Protein AF-A0A9D2TKL8-F1 (afdb_monomer)

Sequence (1175 aa):
MNDYRIAIPQSGFHPPVYYCKRATKPFHLDGNINKEFWADAPFTDLFVDIEGDIRPEPRYETRAKMLWDDENLYFGAVLYGDEIWATLTERDCVIFHDNDFEIFIDPDSDTHQYFEFEMNALNTVWDLFLTKPYRDRGGRPLNGWDIKGLKTAVHIEGTLNDANADNRCWMVEVVMPFAALKEMAQDCRTPRAGDYYRVNFSRVQWLVDEKDGRYEKRINPETGRAYPEDNWVWAPTGLINIHYPELWGFLFFTENGEEYSIPEVEYIKWELRRIYYYEHRYFDDYGCFTADLDALDMPEKPAVCPRIEVMSEGFVLSCDCPQEEKRVLLYDDGKVEVLDRVQMERRLRCIPKHIRNQATQEELKYLDFLYRNMPLSDLSECEEDYFLRVVRQALYVRSHTPWGKTLSEELFCNYVLPYRINNEHITFYQQQFWQALSERLFAPEKETLSLYRAAVEVNYWCLEKATYQSTNARTASPLTVLNNAFGRCGEESTLAVAALRSVGIPARQCYAPRWSHCDDNHAWVEVYTEDGWHFLGACEPELSLDRGWFCLPASKAMLIHTKVDTDCLGEESDDAVHAESRQKEINVLHHYAKTRPLSVRVTDAEGKPVCGAKVAMQVVNYSEFYPILNLLTDETGTVHTKTGWGDLLLHASKDGVYTTGCFHGCEGGEDTVTLILEGRTHETEGYDFTFLPPLGGVDTPPALSAQEQAEQDRRGAHAVQARQAFEASFLRGESAEREALRLGDAELAPVLEKARGNAAQIIDFVAGLPMAWRKTAKELLAHMEQKDLSDVTAQVLNAHLQHAMDYQADFPHDVFVNDLMNPRIYLEVLTEYKKELCGIFTSAERREMRADPSLLWKWVNNHLFLYHEPKDRRARQTPCGIWKLGAANETSMKVFFVAACRSLGIPARIEKSDGSLSYYHNGEYHRISTQEQAAQFGVLVLKRPEKSLLEYDSHVTVGKLENGEYETLRLEHLEWKDDCLECPVEAGHYRVIVTNRQPDESNPVRVDFVTVLPGETAVLTLHKPQGTLAAKQEALTDTVIYDAKDQKTSVAQVLARGEKAVLCYLGTAQEPTEHLLNEMVQMSEHFASMDAALLFILQKEEETSDPTLAKALKALGQKAELFFTKAPFDLAADYQAFEIQDARLPLAIVAKDGKGCYAWAGYQVGIGDMILKCL

pLDDT: mean 90.57, std 7.33, range [43.03, 98.69]

Solvent-accessible surface area (backbone atoms only — not comparable to full-atom values): 63503 Å² total; per-residue (Å²): 128,88,87,58,86,63,79,74,58,74,52,78,100,72,53,46,80,42,72,26,31,50,63,86,56,80,84,78,96,60,6,63,62,92,42,77,61,46,68,85,42,62,69,52,66,66,34,32,27,23,47,29,88,86,47,72,76,56,96,47,62,33,38,38,31,43,33,29,58,98,54,37,43,38,39,31,38,43,41,44,42,56,84,51,42,57,83,71,75,60,68,61,44,84,55,74,83,31,30,30,44,33,44,37,41,25,49,58,69,30,56,34,57,24,42,41,36,38,30,31,77,74,59,26,44,27,40,33,38,26,68,34,33,56,73,42,87,66,33,62,70,40,66,89,43,72,68,58,79,57,46,76,30,52,28,68,49,51,45,82,51,36,65,82,46,80,33,49,30,40,21,33,30,40,38,43,29,38,83,45,58,13,76,52,20,87,79,59,48,74,87,50,68,77,40,58,30,28,34,38,40,39,32,39,42,63,57,62,40,84,53,97,53,26,75,42,72,34,62,34,85,90,77,74,40,62,55,76,64,46,50,31,12,61,32,45,42,21,37,100,54,81,76,46,56,88,37,27,14,41,38,32,36,21,76,85,66,61,87,80,77,84,58,71,60,57,57,52,52,48,45,52,48,57,51,51,46,33,41,53,46,42,24,73,77,71,75,47,74,67,64,54,74,80,78,47,73,62,96,64,81,61,95,64,67,61,42,54,48,65,54,101,88,45,38,36,39,33,36,69,35,78,94,76,55,31,36,43,37,38,38,71,64,61,41,46,46,80,33,44,61,69,57,46,54,55,61,69,41,56,80,55,69,71,56,60,72,72,48,52,74,71,51,44,55,53,48,51,55,46,39,72,35,55,62,73,58,57,69,32,71,49,62,93,60,48,64,58,53,46,48,52,51,43,54,49,29,28,73,76,32,96,57,30,78,73,53,51,71,54,50,38,58,71,23,30,54,56,85,70,81,71,51,39,62,88,68,93,50,48,67,60,41,28,69,70,41,45,62,78,61,63,37,89,91,55,76,84,63,52,59,62,56,46,53,39,52,52,24,42,53,33,25,29,39,29,41,83,42,92,73,75,92,59,52,54,25,53,68,46,27,57,41,62,39,34,26,37,52,67,29,30,12,39,31,39,34,50,48,37,22,26,62,41,37,32,30,42,54,35,31,32,78,51,31,39,52,33,46,60,60,51,37,25,30,34,37,53,37,96,92,42,81,40,37,38,41,41,34,50,60,53,97,52,73,66,47,55,78,54,49,55,60,48,19,21,30,54,53,26,32,34,77,43,46,56,90,76,46,74,91,52,50,85,40,46,45,74,36,102,44,75,52,32,42,33,57,53,35,70,84,50,21,75,67,39,68,40,34,45,35,35,21,36,80,89,66,49,57,36,52,65,29,39,39,32,38,20,34,60,32,45,26,36,77,46,67,69,45,58,36,51,18,39,89,75,3,35,37,79,52,73,29,25,50,21,50,34,41,36,39,37,27,49,96,37,24,29,36,77,52,72,47,54,36,52,94,92,49,70,52,63,47,79,46,58,45,69,72,38,75,77,76,70,81,57,55,74,52,70,48,42,38,27,88,45,81,62,87,71,70,77,79,70,52,75,66,53,46,54,50,46,52,53,52,51,52,52,21,47,51,50,24,52,58,55,60,67,73,37,43,52,69,71,59,14,37,55,50,16,46,72,72,71,40,58,84,42,18,67,55,34,37,49,6,28,68,27,30,65,30,58,48,52,36,62,67,72,47,60,79,88,49,48,65,60,52,49,54,53,58,71,74,50,52,59,69,51,42,36,68,54,48,31,64,36,54,47,51,35,46,61,66,33,60,83,47,57,88,80,45,59,68,68,52,35,50,62,28,34,34,42,82,74,74,82,69,46,70,86,66,63,39,43,64,60,52,40,64,72,50,54,82,64,54,50,52,50,35,66,76,40,59,69,54,48,57,58,50,48,66,37,55,38,44,80,48,92,63,56,84,86,63,64,63,55,46,37,55,57,20,32,62,74,64,36,41,33,35,73,69,38,44,54,48,32,50,32,49,45,33,30,31,67,72,31,29,26,44,59,41,76,48,78,65,45,42,33,36,53,57,99,90,42,76,47,76,53,56,93,54,101,56,81,77,47,45,18,30,42,32,44,30,54,54,89,95,59,88,76,40,63,50,67,26,28,32,45,20,43,60,51,75,42,40,72,48,74,51,48,59,75,88,59,69,74,53,95,56,28,36,76,40,84,40,63,42,46,44,34,41,37,27,25,41,37,74,42,94,88,34,37,27,22,32,24,40,40,41,50,67,28,46,68,78,33,76,31,78,46,77,58,61,79,36,75,77,86,83,77,76,50,82,40,81,61,70,70,46,64,31,23,41,93,81,71,49,82,51,33,48,60,65,58,35,68,74,47,61,32,34,36,41,33,40,49,40,81,96,34,84,29,26,55,55,47,39,51,43,41,39,78,42,16,70,59,64,60,69,48,91,53,47,34,38,41,38,32,65,48,80,76,56,66,73,36,69,61,59,45,50,25,49,64,54,38,42,90,51,52,45,63,34,30,29,94,56,83,88,81,52,66,67,45,33,59,73,69,67,51,88,51,89,45,45,21,38,40,33,41,27,47,76,64,21,34,34,49,68,52,47,28,69,60,57,59,52,45,58,52,50,65,74,72,106

Mean predicted aligned error: 10.8 Å

Organism: NCBI:txid2838752

Structure (mmCIF, N/CA/C/O backbone):
data_AF-A0A9D2TKL8-F1
#
_entry.id   AF-A0A9D2TKL8-F1
#
loop_
_atom_site.group_PDB
_atom_site.id
_atom_site.type_symbol
_atom_site.label_atom_id
_atom_site.label_alt_id
_atom_site.label_comp_id
_atom_site.label_asym_id
_atom_site.label_entity_id
_atom_site.label_seq_id
_atom_site.pdbx_PDB_ins_code
_atom_site.Cartn_x
_atom_site.Cartn_y
_atom_site.Cartn_z
_atom_site.occupancy
_atom_site.B_iso_or_equiv
_atom_site.auth_seq_id
_atom_site.auth_comp_id
_atom_site.auth_asym_id
_atom_site.auth_atom_id
_atom_site.pdbx_PDB_model_num
ATOM 1 N N . MET A 1 1 ? -10.300 -47.001 28.597 1.00 44.66 1 MET A N 1
ATOM 2 C CA . MET A 1 1 ? -10.277 -45.703 27.896 1.00 44.66 1 MET A CA 1
ATOM 3 C C . MET A 1 1 ? -8.856 -45.199 28.012 1.00 44.66 1 MET A C 1
ATOM 5 O O . MET A 1 1 ? -8.279 -45.411 29.073 1.00 44.66 1 MET A O 1
ATOM 9 N N . ASN A 1 2 ? -8.263 -44.680 26.938 1.00 49.47 2 ASN A N 1
ATOM 10 C CA . ASN A 1 2 ? -6.946 -44.051 27.045 1.00 49.47 2 ASN A CA 1
ATOM 11 C C . ASN A 1 2 ? -7.081 -42.852 27.992 1.00 49.47 2 ASN A C 1
ATOM 13 O O . ASN A 1 2 ? -8.026 -42.078 27.858 1.00 49.47 2 ASN A O 1
ATOM 17 N N . ASP A 1 3 ? -6.205 -42.778 28.989 1.00 76.56 3 ASP A N 1
ATOM 18 C CA . ASP A 1 3 ? -6.180 -41.705 29.982 1.00 76.56 3 ASP A CA 1
ATOM 19 C C . ASP A 1 3 ? -5.358 -40.551 29.390 1.00 76.56 3 ASP A C 1
ATOM 21 O O . ASP A 1 3 ? -4.134 -40.519 29.516 1.00 76.56 3 ASP A O 1
ATOM 25 N N . TYR A 1 4 ? -6.020 -39.701 28.600 1.00 88.75 4 TYR A N 1
ATOM 26 C CA . TYR A 1 4 ? -5.399 -38.539 27.958 1.00 88.75 4 TYR A CA 1
ATOM 27 C C . TYR A 1 4 ? -5.079 -37.460 28.999 1.00 88.75 4 TYR A C 1
ATOM 29 O O . TYR A 1 4 ? -5.844 -37.254 29.941 1.00 88.75 4 TYR A O 1
ATOM 37 N N . ARG A 1 5 ? -3.963 -36.739 28.828 1.00 89.81 5 ARG A N 1
ATOM 38 C CA . ARG A 1 5 ? -3.493 -35.727 29.795 1.00 89.81 5 ARG A CA 1
ATOM 39 C C . ARG A 1 5 ? -4.482 -34.577 29.968 1.00 89.81 5 ARG A C 1
ATOM 41 O O . ARG A 1 5 ? -4.596 -34.033 31.065 1.00 89.81 5 ARG A O 1
ATOM 48 N N . ILE A 1 6 ? -5.157 -34.193 28.886 1.00 92.25 6 ILE A N 1
ATOM 49 C CA . ILE A 1 6 ? -6.199 -33.167 28.876 1.00 92.25 6 ILE A CA 1
ATOM 50 C C . ILE A 1 6 ? -7.511 -33.834 28.477 1.00 92.25 6 ILE A C 1
ATOM 52 O O . ILE A 1 6 ? -7.655 -34.334 27.362 1.00 92.25 6 ILE A O 1
ATOM 56 N N . ALA A 1 7 ? -8.462 -33.861 29.409 1.00 91.62 7 ALA A N 1
ATOM 57 C CA . ALA A 1 7 ? -9.786 -34.412 29.165 1.00 91.62 7 ALA A CA 1
ATOM 58 C C . ALA A 1 7 ? -10.607 -33.475 28.269 1.00 91.62 7 ALA A C 1
ATOM 60 O O . ALA A 1 7 ? -10.562 -32.257 28.422 1.00 91.62 7 ALA A O 1
ATOM 61 N N . ILE A 1 8 ? -11.385 -34.055 27.358 1.00 91.75 8 ILE A N 1
ATOM 62 C CA . ILE A 1 8 ? -12.330 -33.302 26.530 1.00 91.75 8 ILE A CA 1
ATOM 63 C C . ILE A 1 8 ? -13.657 -33.201 27.297 1.00 91.75 8 ILE A C 1
ATOM 65 O O . ILE A 1 8 ? -14.195 -34.249 27.673 1.00 91.75 8 ILE A O 1
ATOM 69 N N . PRO A 1 9 ? -14.192 -31.990 27.529 1.00 89.69 9 PRO A N 1
ATOM 70 C CA . PRO A 1 9 ? -15.521 -31.792 28.099 1.00 89.69 9 PRO A CA 1
ATOM 71 C C . PRO A 1 9 ? -16.616 -32.559 27.355 1.00 89.69 9 PRO A C 1
ATOM 73 O O . PRO A 1 9 ? -16.608 -32.622 26.126 1.00 89.69 9 PRO A O 1
ATOM 76 N N . GLN A 1 10 ? -17.573 -33.130 28.094 1.00 81.69 10 GLN A N 1
ATOM 77 C CA . GLN A 1 10 ? -18.731 -33.813 27.497 1.00 81.69 10 GLN A CA 1
ATOM 78 C C . GLN A 1 10 ? -19.878 -32.854 27.135 1.00 81.69 10 GLN A C 1
ATOM 80 O O . GLN A 1 10 ? -20.814 -33.260 26.447 1.00 81.69 10 GLN A O 1
ATOM 85 N N . SER A 1 11 ? -19.814 -31.595 27.576 1.00 75.69 11 SER A N 1
ATOM 86 C CA . SER A 1 11 ? -20.803 -30.554 27.289 1.00 75.69 11 SER A CA 1
ATOM 87 C C . SER A 1 11 ? -20.403 -29.688 26.085 1.00 75.69 11 SER A C 1
ATOM 89 O O . SER A 1 11 ? -19.224 -29.451 25.818 1.00 75.69 11 SER A O 1
ATOM 91 N N . GLY A 1 12 ? -21.407 -29.218 25.336 1.00 81.62 12 GLY A N 1
ATOM 92 C CA . GLY A 1 12 ? -21.234 -28.196 24.297 1.00 81.62 12 GLY A CA 1
ATOM 93 C C . GLY A 1 12 ? -21.129 -26.779 24.878 1.00 81.62 12 GLY A C 1
ATOM 94 O O . GLY A 1 12 ? -21.305 -26.573 26.078 1.00 81.62 12 GLY A O 1
ATOM 95 N N . PHE A 1 13 ? -20.886 -25.781 24.023 1.00 90.38 13 PHE A N 1
ATOM 96 C CA . PHE A 1 13 ? -20.773 -24.376 24.436 1.00 90.38 13 PHE A CA 1
ATOM 97 C C . PHE A 1 13 ? -22.141 -23.738 24.687 1.00 90.38 13 PHE A C 1
ATOM 99 O O . PHE A 1 13 ? -22.717 -23.072 23.825 1.00 90.38 13 PHE A O 1
ATOM 106 N N . HIS A 1 14 ? -22.652 -23.948 25.896 1.00 90.81 14 HIS A N 1
ATOM 107 C CA . HIS A 1 14 ? -23.893 -23.346 26.383 1.00 90.81 14 HIS A CA 1
ATOM 108 C C . HIS A 1 14 ? -23.697 -22.659 27.742 1.00 90.81 14 HIS A C 1
ATOM 110 O O . HIS A 1 14 ? -24.395 -22.991 28.702 1.00 90.81 14 HIS A O 1
ATOM 116 N N . PRO A 1 15 ? -22.734 -21.727 27.861 1.00 94.69 15 PRO A N 1
ATOM 117 C CA . PRO A 1 15 ? -22.513 -21.028 29.115 1.00 94.69 15 PRO A CA 1
ATOM 118 C C . PRO A 1 15 ? -23.732 -20.160 29.474 1.00 94.69 15 PRO A C 1
ATOM 120 O O . PRO A 1 15 ? -24.269 -19.466 28.604 1.00 94.69 15 PRO A O 1
ATOM 123 N N . PRO A 1 16 ? -24.171 -20.160 30.743 1.00 96.31 16 PRO A N 1
ATOM 124 C CA . PRO A 1 16 ? -25.274 -19.318 31.180 1.00 96.31 16 PRO A CA 1
ATOM 125 C C . PRO A 1 16 ? -24.870 -17.838 31.175 1.00 96.31 16 PRO A C 1
ATOM 127 O O . PRO A 1 16 ? -23.692 -17.494 31.290 1.00 96.31 16 PRO A O 1
ATOM 130 N N . VAL A 1 17 ? -25.856 -16.949 31.060 1.00 97.56 17 VAL A N 1
ATOM 131 C CA . VAL A 1 17 ? -25.656 -15.493 31.029 1.00 97.56 17 VAL A CA 1
ATOM 132 C C . VAL A 1 17 ? -26.346 -14.854 32.230 1.00 97.56 17 VAL A C 1
ATOM 134 O O . VAL A 1 17 ? -27.495 -15.170 32.534 1.00 97.56 17 VAL A O 1
ATOM 137 N N . TYR A 1 18 ? -25.658 -13.936 32.906 1.00 97.88 18 TYR A N 1
ATOM 138 C CA . TYR A 1 18 ? -26.188 -13.154 34.015 1.00 97.88 18 TYR A CA 1
ATOM 139 C C . TYR A 1 18 ? -25.987 -11.654 33.768 1.00 97.88 18 TYR A C 1
ATOM 141 O O . TYR A 1 18 ? -24.865 -11.177 33.596 1.00 97.88 18 TYR A O 1
ATOM 149 N N . TYR A 1 19 ? -27.082 -10.894 33.804 1.00 97.50 19 TYR A N 1
ATOM 150 C CA . TYR A 1 19 ? -27.073 -9.436 33.666 1.00 97.50 19 TYR A CA 1
ATOM 151 C C . TYR A 1 19 ? -26.930 -8.775 35.042 1.00 97.50 19 TYR A C 1
ATOM 153 O O . TYR A 1 19 ? -27.894 -8.632 35.802 1.00 97.50 19 TYR A O 1
ATOM 161 N N . CYS A 1 20 ? -25.697 -8.397 35.381 1.00 97.44 20 CYS A N 1
ATOM 162 C CA . CYS A 1 20 ? -25.336 -7.790 36.652 1.00 97.44 20 CYS A CA 1
ATOM 163 C C . CYS A 1 20 ? -25.798 -6.336 36.700 1.00 97.44 20 CYS A C 1
ATOM 165 O O . CYS A 1 20 ? -25.273 -5.457 36.009 1.00 97.44 20 CYS A O 1
ATOM 167 N N . LYS A 1 21 ? -26.822 -6.085 37.516 1.00 96.06 21 LYS A N 1
ATOM 168 C CA . LYS A 1 21 ? -27.393 -4.750 37.684 1.00 96.06 21 LYS A CA 1
ATOM 169 C C . LYS A 1 21 ? -26.538 -3.900 38.602 1.00 96.06 21 LYS A C 1
ATOM 171 O O . LYS A 1 21 ? -25.950 -4.390 39.570 1.00 96.06 21 LYS A O 1
ATOM 176 N N . ARG A 1 22 ? -26.541 -2.601 38.327 1.00 95.25 22 ARG A N 1
ATOM 177 C CA . ARG A 1 22 ? -25.925 -1.627 39.212 1.00 95.25 22 ARG A CA 1
ATOM 178 C C . ARG A 1 22 ? -26.667 -1.564 40.549 1.00 95.25 22 ARG A C 1
ATOM 180 O O . ARG A 1 22 ? -27.899 -1.535 40.600 1.00 95.25 22 ARG A O 1
ATOM 187 N N . ALA A 1 23 ? -25.920 -1.546 41.643 1.00 94.38 23 ALA A N 1
ATOM 188 C CA . ALA A 1 23 ? -26.455 -1.395 42.983 1.00 94.38 23 ALA A CA 1
ATOM 189 C C . ALA A 1 23 ? -26.940 0.048 43.190 1.00 94.38 23 ALA A C 1
ATOM 191 O O . ALA A 1 23 ? -26.181 1.007 43.072 1.00 94.38 23 ALA A O 1
ATOM 192 N N . THR A 1 24 ? -28.220 0.208 43.523 1.00 93.06 24 THR A N 1
ATOM 193 C CA . THR A 1 24 ? -28.855 1.524 43.751 1.00 93.06 24 THR A CA 1
ATOM 194 C C . THR A 1 24 ? -29.246 1.755 45.210 1.00 93.06 24 THR A C 1
ATOM 196 O O . THR A 1 24 ? -29.725 2.830 45.577 1.00 93.06 24 THR A O 1
ATOM 199 N N . LYS A 1 25 ? -29.051 0.743 46.059 1.00 95.50 25 LYS A N 1
ATOM 200 C CA . LYS A 1 25 ? -29.485 0.717 47.457 1.00 95.50 25 LYS A CA 1
ATOM 201 C C . LYS A 1 25 ? -28.280 0.583 48.396 1.00 95.50 25 LYS A C 1
ATOM 203 O O . LYS A 1 25 ? -27.259 0.037 47.989 1.00 95.50 25 LYS A O 1
ATOM 208 N N . PRO A 1 26 ? -28.377 1.038 49.659 1.00 94.88 26 PRO A N 1
ATOM 209 C CA . PRO A 1 26 ? -27.291 0.889 50.626 1.00 94.88 26 PRO A CA 1
ATOM 210 C C . PRO A 1 26 ? -26.984 -0.579 50.951 1.00 94.88 26 PRO A C 1
ATOM 212 O O . PRO A 1 26 ? -27.900 -1.359 51.222 1.00 94.88 26 PRO A O 1
ATOM 215 N N . PHE A 1 27 ? -25.697 -0.928 50.991 1.00 96.62 27 PHE A N 1
ATOM 216 C CA . PHE A 1 27 ? -25.218 -2.255 51.379 1.00 96.62 27 PHE A CA 1
ATOM 217 C C . PHE A 1 27 ? -24.816 -2.307 52.861 1.00 96.62 27 PHE A C 1
ATOM 219 O O . PHE A 1 27 ? -24.105 -1.430 53.354 1.00 96.62 27 PHE A O 1
ATOM 226 N N . HIS A 1 28 ? -25.227 -3.363 53.563 1.00 96.19 28 HIS A N 1
ATOM 227 C CA . HIS A 1 28 ? -24.761 -3.706 54.909 1.00 96.19 28 HIS A CA 1
ATOM 228 C C . HIS A 1 28 ? -24.354 -5.176 54.910 1.00 96.19 28 HIS A C 1
ATOM 230 O O . HIS A 1 28 ? -25.184 -6.012 54.582 1.00 96.19 28 HIS A O 1
ATOM 236 N N . LEU A 1 29 ? -23.110 -5.488 55.270 1.00 97.81 29 LEU A N 1
ATOM 237 C CA . LEU A 1 29 ? -22.590 -6.854 55.242 1.00 97.81 29 LEU A CA 1
ATOM 238 C C . LEU A 1 29 ? -23.017 -7.629 56.496 1.00 97.81 29 LEU A C 1
ATOM 240 O O . LEU A 1 29 ? -22.608 -7.279 57.602 1.00 97.81 29 LEU A O 1
ATOM 244 N N . ASP A 1 30 ? -23.814 -8.682 56.326 1.00 97.12 30 ASP A N 1
ATOM 245 C CA . ASP A 1 30 ? -24.260 -9.562 57.421 1.00 97.12 30 ASP A CA 1
ATOM 246 C C . ASP A 1 30 ? -24.497 -11.024 57.000 1.00 97.12 30 ASP A C 1
ATOM 248 O O . ASP A 1 30 ? -24.889 -11.844 57.831 1.00 97.12 30 ASP A O 1
ATOM 252 N N . GLY A 1 31 ? -24.239 -11.363 55.734 1.00 96.56 31 GLY A N 1
ATOM 253 C CA . GLY A 1 31 ? -24.390 -12.710 55.186 1.00 96.56 31 GLY A CA 1
ATOM 254 C C . GLY A 1 31 ? -25.825 -13.042 54.779 1.00 96.56 31 GLY A C 1
ATOM 255 O O . GLY A 1 31 ? -26.055 -14.090 54.186 1.00 96.56 31 GLY A O 1
ATOM 256 N N . ASN A 1 32 ? -26.801 -12.175 55.072 1.00 96.56 32 ASN A N 1
ATOM 257 C CA . ASN A 1 32 ? -28.205 -12.417 54.766 1.00 96.56 32 ASN A CA 1
ATOM 258 C C . ASN A 1 32 ? -28.606 -11.736 53.451 1.00 96.56 32 ASN A C 1
ATOM 260 O O . ASN A 1 32 ? -28.672 -10.507 53.363 1.00 96.56 32 ASN A O 1
ATOM 264 N N . ILE A 1 33 ? -28.954 -12.535 52.441 1.00 97.38 33 ILE A N 1
ATOM 265 C CA . ILE A 1 33 ? -29.362 -12.022 51.127 1.00 97.38 33 ILE A CA 1
ATOM 266 C C . ILE A 1 33 ? -30.851 -11.634 51.049 1.00 97.38 33 ILE A C 1
ATOM 268 O O . ILE A 1 33 ? -31.289 -11.043 50.061 1.00 97.38 33 ILE A O 1
ATOM 272 N N . ASN A 1 34 ? -31.645 -11.904 52.090 1.00 95.94 34 ASN A N 1
ATOM 273 C CA . ASN A 1 34 ? -33.069 -11.560 52.168 1.00 95.94 34 ASN A CA 1
ATOM 274 C C . ASN A 1 34 ? -33.280 -10.121 52.669 1.00 95.94 34 ASN A C 1
ATOM 276 O O . ASN A 1 34 ? -33.908 -9.883 53.703 1.00 95.94 34 ASN A O 1
ATOM 280 N N . LYS A 1 35 ? -32.743 -9.142 51.931 1.00 95.62 35 LYS A N 1
ATOM 281 C CA . LYS A 1 35 ? -32.830 -7.709 52.260 1.00 95.62 35 LYS A CA 1
ATOM 282 C C . LYS A 1 35 ? -32.974 -6.824 51.027 1.00 95.62 35 LYS A C 1
ATOM 284 O O . LYS A 1 35 ? -32.702 -7.244 49.906 1.00 95.62 35 LYS A O 1
ATOM 289 N N . GLU A 1 36 ? -33.369 -5.570 51.260 1.00 96.19 36 GLU A N 1
ATOM 290 C CA . GLU A 1 36 ? -33.659 -4.570 50.220 1.00 96.19 36 GLU A CA 1
ATOM 291 C C . GLU A 1 36 ? -32.556 -4.437 49.165 1.00 96.19 36 GLU A C 1
ATOM 293 O O . GLU A 1 36 ? -32.875 -4.343 47.981 1.00 96.19 36 GLU A O 1
ATOM 298 N N . PHE A 1 37 ? -31.281 -4.480 49.576 1.00 97.50 37 PHE A N 1
ATOM 299 C CA . PHE A 1 37 ? -30.130 -4.392 48.670 1.00 97.50 37 PHE A CA 1
ATOM 300 C C . PHE A 1 37 ? -30.203 -5.407 47.518 1.00 97.50 37 PHE A C 1
ATOM 302 O O . PHE A 1 37 ? -29.987 -5.044 46.368 1.00 97.50 37 PHE A O 1
ATOM 309 N N . TRP A 1 38 ? -30.592 -6.650 47.812 1.00 97.62 38 TRP A N 1
ATOM 310 C CA . TRP A 1 38 ? -30.651 -7.756 46.853 1.00 97.62 38 TRP A CA 1
ATOM 311 C C . TRP A 1 38 ? -32.013 -7.921 46.171 1.00 97.62 38 TRP A C 1
ATOM 313 O O . TRP A 1 38 ? -32.186 -8.848 45.375 1.00 97.62 38 TRP A O 1
ATOM 323 N N . ALA A 1 39 ? -33.002 -7.083 46.498 1.00 94.50 39 ALA A N 1
ATOM 324 C CA . ALA A 1 39 ? -34.382 -7.277 46.051 1.00 94.50 39 ALA A CA 1
ATOM 325 C C . ALA A 1 39 ? -34.530 -7.204 44.521 1.00 94.50 39 ALA A C 1
ATOM 327 O O . ALA A 1 39 ? -35.318 -7.956 43.954 1.00 94.50 39 ALA A O 1
ATOM 328 N N . ASP A 1 40 ? -33.734 -6.356 43.861 1.00 89.62 40 ASP A N 1
ATOM 329 C CA . ASP A 1 40 ? -33.806 -6.125 42.409 1.00 89.62 40 ASP A CA 1
ATOM 330 C C . ASP A 1 40 ? -32.811 -6.981 41.601 1.00 89.62 40 ASP A C 1
ATOM 332 O O . ASP A 1 40 ? -32.842 -6.977 40.361 1.00 89.62 40 ASP A O 1
ATOM 336 N N . ALA A 1 41 ? -31.942 -7.720 42.301 1.00 95.62 41 ALA A N 1
ATOM 337 C CA . ALA A 1 41 ? -30.970 -8.633 41.716 1.00 95.62 41 ALA A CA 1
ATOM 338 C C . ALA A 1 41 ? -31.645 -9.973 41.366 1.00 95.62 41 ALA A C 1
ATOM 340 O O . ALA A 1 41 ? -32.232 -10.604 42.260 1.00 95.62 41 ALA A O 1
ATOM 341 N N . PRO A 1 42 ? -31.587 -10.421 40.097 1.00 95.12 42 PRO A N 1
ATOM 342 C CA . PRO A 1 42 ? -32.095 -11.735 39.722 1.00 95.12 42 PRO A CA 1
ATOM 343 C C . PRO A 1 42 ? -31.270 -12.843 40.389 1.00 95.12 42 PRO A C 1
ATOM 345 O O . PRO A 1 42 ? -30.118 -12.641 40.756 1.00 95.12 42 PRO A O 1
ATOM 348 N N . PHE A 1 43 ? -31.864 -14.020 40.566 1.00 97.88 43 PHE A N 1
ATOM 349 C CA . PHE A 1 43 ? -31.084 -15.213 40.894 1.00 97.88 43 PHE A CA 1
ATOM 350 C C . PHE A 1 43 ? -30.486 -15.808 39.615 1.00 97.88 43 PHE A C 1
ATOM 352 O O . PHE A 1 43 ? -31.089 -15.693 38.549 1.00 97.88 43 PHE A O 1
ATOM 359 N N . THR A 1 44 ? -29.347 -16.486 39.738 1.00 98.25 44 THR A N 1
ATOM 360 C CA . THR A 1 44 ? -28.908 -17.485 38.760 1.00 98.25 44 THR A CA 1
ATOM 361 C C . THR A 1 44 ? -29.943 -18.607 38.638 1.00 98.25 44 THR A C 1
ATOM 363 O O . THR A 1 44 ? -30.797 -18.793 39.517 1.00 98.25 44 THR A O 1
ATOM 366 N N . ASP A 1 45 ? -29.816 -19.422 37.593 1.00 96.62 45 ASP A N 1
ATOM 367 C CA . ASP A 1 45 ? -30.448 -20.741 37.567 1.00 96.62 45 ASP A CA 1
ATOM 368 C C . ASP A 1 45 ? -29.955 -21.621 38.731 1.00 96.62 45 ASP A C 1
ATOM 370 O O . ASP A 1 45 ? -28.984 -21.286 39.426 1.00 96.62 45 ASP A O 1
ATOM 374 N N . LEU A 1 46 ? -30.669 -22.728 38.982 1.00 97.50 46 LEU A N 1
ATOM 375 C CA . LEU A 1 46 ? -30.224 -23.723 39.962 1.00 97.50 46 LEU A CA 1
ATOM 376 C C . LEU A 1 46 ? -28.868 -24.269 39.558 1.00 97.50 46 LEU A C 1
ATOM 378 O O . LEU A 1 46 ? -28.631 -24.539 38.384 1.00 97.50 46 LEU A O 1
ATOM 382 N N . PHE A 1 47 ? -28.020 -24.477 40.558 1.00 97.75 47 PHE A N 1
ATOM 383 C CA . PHE A 1 47 ? -26.793 -25.214 40.334 1.00 97.75 47 PHE A CA 1
ATOM 384 C C . PHE A 1 47 ? -27.152 -26.652 39.957 1.00 97.75 47 PHE A C 1
ATOM 386 O O . PHE A 1 47 ? -28.136 -27.207 40.454 1.00 97.75 47 PHE A O 1
ATOM 393 N N . VAL A 1 48 ? -26.352 -27.229 39.073 1.00 96.69 48 VAL A N 1
ATOM 394 C CA . VAL A 1 48 ? -26.466 -28.601 38.570 1.00 96.69 48 VAL A CA 1
ATOM 395 C C . VAL A 1 48 ? -25.186 -29.359 38.894 1.00 96.69 48 VAL A C 1
ATOM 397 O O . VAL A 1 48 ? -24.208 -28.756 39.325 1.00 96.69 48 VAL A O 1
ATOM 400 N N . ASP A 1 49 ? -25.165 -30.674 38.704 1.00 96.25 49 ASP A N 1
ATOM 401 C CA . ASP A 1 49 ? -23.913 -31.427 38.802 1.00 96.25 49 ASP A CA 1
ATOM 402 C C . ASP A 1 49 ? -22.869 -30.883 37.808 1.00 96.25 49 ASP A C 1
ATOM 404 O O . ASP A 1 49 ? -23.212 -30.491 36.691 1.00 96.25 49 ASP A O 1
ATOM 408 N N . ILE A 1 50 ? -21.596 -30.837 38.204 1.00 95.38 50 ILE A N 1
ATOM 409 C CA . ILE A 1 50 ? -20.501 -30.330 37.367 1.00 95.38 50 ILE A CA 1
ATOM 410 C C . ILE A 1 50 ? -20.360 -31.081 36.035 1.00 95.38 50 ILE A C 1
ATOM 412 O O . ILE A 1 50 ? -19.957 -30.492 35.027 1.00 95.38 50 ILE A O 1
ATOM 416 N N . GLU A 1 51 ? -20.749 -32.357 35.998 1.00 93.69 51 GLU A N 1
ATOM 417 C CA . GLU A 1 51 ? -20.780 -33.170 34.783 1.00 93.69 51 GLU A CA 1
ATOM 418 C C . GLU A 1 51 ? -22.041 -32.918 33.923 1.00 93.69 51 GLU A C 1
ATOM 420 O O . GLU A 1 51 ? -22.163 -33.461 32.824 1.00 93.69 51 GLU A O 1
ATOM 425 N N . GLY A 1 52 ? -22.961 -32.063 34.379 1.00 91.94 52 GLY A N 1
ATOM 426 C CA . GLY A 1 52 ? -24.208 -31.707 33.705 1.00 91.94 52 GLY A CA 1
ATOM 427 C C . GLY A 1 52 ? -25.277 -32.802 33.785 1.00 91.94 52 GLY A C 1
ATOM 428 O O . GLY A 1 52 ? -25.313 -33.611 34.712 1.00 91.94 52 GLY A O 1
ATOM 429 N N . ASP A 1 53 ? -26.145 -32.857 32.773 1.00 88.69 53 ASP A N 1
ATOM 430 C CA . ASP A 1 53 ? -27.361 -33.691 32.758 1.00 88.69 53 ASP A CA 1
ATOM 431 C C . ASP A 1 53 ? -27.107 -35.215 32.723 1.00 88.69 53 ASP A C 1
ATOM 433 O O . ASP A 1 53 ? -28.048 -36.013 32.748 1.00 88.69 53 ASP A O 1
ATOM 437 N N . ILE A 1 54 ? -25.844 -35.655 32.652 1.00 88.25 54 ILE A N 1
ATOM 438 C CA . ILE A 1 54 ? -25.485 -37.081 32.741 1.00 88.25 54 ILE A CA 1
ATOM 439 C C . ILE A 1 54 ? -25.547 -37.608 34.184 1.00 88.25 54 ILE A C 1
ATOM 441 O O . ILE A 1 54 ? -25.517 -38.825 34.406 1.00 88.25 54 ILE A O 1
ATOM 445 N N . ARG A 1 55 ? -25.631 -36.703 35.165 1.00 90.25 55 ARG A N 1
ATOM 446 C CA . ARG A 1 55 ? -25.774 -36.986 36.594 1.00 90.25 55 ARG A CA 1
ATOM 447 C C . ARG A 1 55 ? -27.153 -36.559 37.104 1.00 90.25 55 ARG A C 1
ATOM 449 O O . ARG A 1 55 ? -27.828 -35.754 36.467 1.00 90.25 55 ARG A O 1
ATOM 456 N N . PRO A 1 56 ? -27.626 -37.144 38.219 1.00 90.12 56 PRO A N 1
ATOM 457 C CA . PRO A 1 56 ? -28.876 -36.711 38.834 1.00 90.12 56 PRO A CA 1
ATOM 458 C C . PRO A 1 56 ? -28.788 -35.256 39.312 1.00 90.12 56 PRO A C 1
ATOM 460 O O . PRO A 1 56 ? -27.712 -34.775 39.658 1.00 90.12 56 PRO A O 1
ATOM 463 N N . GLU A 1 57 ? -29.941 -34.589 39.388 1.00 92.75 57 GLU A N 1
ATOM 464 C CA . GLU A 1 57 ? -30.040 -33.248 39.968 1.00 92.75 57 GLU A CA 1
ATOM 465 C C . GLU A 1 57 ? -29.500 -33.216 41.415 1.00 92.75 57 GLU A C 1
ATOM 467 O O . GLU A 1 57 ? -29.667 -34.195 42.159 1.00 92.75 57 GLU A O 1
ATOM 472 N N . PRO A 1 58 ? -28.887 -32.093 41.838 1.00 96.12 58 PRO A N 1
ATOM 473 C CA . PRO A 1 58 ? -28.425 -31.890 43.206 1.00 96.12 58 PRO A CA 1
ATOM 474 C C . PRO A 1 58 ? -29.461 -32.218 44.281 1.00 96.12 58 PRO A C 1
ATOM 476 O O . PRO A 1 58 ? -30.641 -31.889 44.166 1.00 96.12 58 PRO A O 1
ATOM 479 N N . ARG A 1 59 ? -29.000 -32.802 45.395 1.00 94.56 59 ARG A N 1
ATOM 480 C CA . ARG A 1 59 ? -29.864 -33.118 46.552 1.00 94.56 59 ARG A CA 1
ATOM 481 C C . ARG A 1 59 ? -30.446 -31.863 47.202 1.00 94.56 59 ARG A C 1
ATOM 483 O O . ARG A 1 59 ? -31.496 -31.938 47.838 1.00 94.56 59 ARG A O 1
ATOM 490 N N . TYR A 1 60 ? -29.754 -30.736 47.056 1.00 96.50 60 TYR A N 1
ATOM 491 C CA . TYR A 1 60 ? -30.174 -29.459 47.600 1.00 96.50 60 TYR A CA 1
ATOM 492 C C . TYR A 1 60 ? -30.031 -28.335 46.582 1.00 96.50 60 TYR A C 1
ATOM 494 O O . TYR A 1 60 ? -29.043 -28.246 45.855 1.00 96.50 60 TYR A O 1
ATOM 502 N N . GLU A 1 61 ? -30.996 -27.422 46.597 1.00 97.44 61 GLU A N 1
ATOM 503 C CA . GLU A 1 61 ? -30.985 -26.239 45.748 1.00 97.44 61 GLU A CA 1
ATOM 504 C C . GLU A 1 61 ? -29.883 -25.258 46.171 1.00 97.44 61 GLU A C 1
ATOM 506 O O . GLU A 1 61 ? -29.676 -24.986 47.357 1.00 97.44 61 GLU A O 1
ATOM 511 N N . THR A 1 62 ? -29.187 -24.694 45.187 1.00 98.25 62 THR A N 1
ATOM 512 C CA . THR A 1 62 ? -28.220 -23.607 45.383 1.00 98.25 62 THR A CA 1
ATOM 513 C C . THR A 1 62 ? -28.375 -22.589 44.263 1.00 98.25 62 THR A C 1
ATOM 515 O O . THR A 1 62 ? -28.552 -22.977 43.107 1.00 98.25 62 THR A O 1
ATOM 518 N N . ARG A 1 63 ? -28.364 -21.295 44.610 1.00 97.81 63 ARG A N 1
ATOM 519 C CA . ARG A 1 63 ? -28.444 -20.171 43.660 1.00 97.81 63 ARG A CA 1
ATOM 520 C C . ARG A 1 63 ? -27.671 -18.961 44.174 1.00 97.81 63 ARG A C 1
ATOM 522 O O . ARG A 1 63 ? -27.583 -18.751 45.386 1.00 97.81 63 ARG A O 1
ATOM 529 N N . ALA A 1 64 ? -27.200 -18.126 43.253 1.00 98.50 64 ALA A N 1
ATOM 530 C CA . ALA A 1 64 ? -26.465 -16.901 43.548 1.00 98.50 64 ALA A CA 1
ATOM 531 C C . ALA A 1 64 ? -27.149 -15.651 42.966 1.00 98.50 64 ALA A C 1
ATOM 533 O O . ALA A 1 64 ? -28.024 -15.733 42.107 1.00 98.50 64 ALA A O 1
ATOM 534 N N . LYS A 1 65 ? -26.747 -14.482 43.457 1.00 98.25 65 LYS A N 1
ATOM 535 C CA . LYS A 1 65 ? -27.111 -13.135 43.020 1.00 98.25 65 LYS A CA 1
ATOM 536 C C . LYS A 1 65 ? -25.842 -12.311 42.911 1.00 98.25 65 LYS A C 1
ATOM 538 O O . LYS A 1 65 ? -24.950 -12.430 43.749 1.00 98.25 65 LYS A O 1
ATOM 543 N N . MET A 1 66 ? -25.800 -11.434 41.919 1.00 98.31 66 MET A N 1
ATOM 544 C CA . MET A 1 66 ? -24.698 -10.500 41.708 1.00 98.31 66 MET A CA 1
ATOM 545 C C . MET A 1 66 ? -25.213 -9.082 41.449 1.00 98.31 66 MET A C 1
ATOM 547 O O . MET A 1 66 ? -26.232 -8.900 40.772 1.00 98.31 66 MET A O 1
ATOM 551 N N . LEU A 1 67 ? -24.500 -8.099 42.002 1.00 97.62 67 LEU A N 1
ATOM 552 C CA . LEU A 1 67 ? -24.682 -6.656 41.797 1.00 97.62 67 LEU A CA 1
ATOM 553 C C . LEU A 1 67 ? -23.310 -5.978 41.714 1.00 97.62 67 LEU A C 1
ATOM 555 O O . LEU A 1 67 ? -22.328 -6.528 42.204 1.00 97.62 67 LEU A O 1
ATOM 559 N N . TRP A 1 68 ? -23.229 -4.773 41.153 1.00 97.44 68 TRP A N 1
ATOM 560 C CA . TRP A 1 68 ? -21.965 -4.026 41.066 1.00 97.44 68 TRP A CA 1
ATOM 561 C C . TRP A 1 68 ? -22.149 -2.521 41.295 1.00 97.44 68 TRP A C 1
ATOM 563 O O . TRP A 1 68 ? -23.248 -1.997 41.128 1.00 97.44 68 TRP A O 1
ATOM 573 N N . ASP A 1 69 ? -21.086 -1.818 41.678 1.00 95.88 69 ASP A N 1
ATOM 574 C CA . ASP A 1 69 ? -21.021 -0.350 41.697 1.00 95.88 69 ASP A CA 1
ATOM 575 C C . ASP A 1 69 ? -19.660 0.160 41.183 1.00 95.88 69 ASP A C 1
ATOM 577 O O . ASP A 1 69 ? -18.928 -0.576 40.531 1.00 95.88 69 ASP A O 1
ATOM 581 N N . ASP A 1 70 ? -19.306 1.425 41.430 1.00 94.19 70 ASP A N 1
ATOM 582 C CA . ASP A 1 70 ? -18.025 1.984 40.966 1.00 94.19 70 ASP A CA 1
ATOM 583 C C . ASP A 1 70 ? -16.794 1.347 41.638 1.00 94.19 70 ASP A C 1
ATOM 585 O O . ASP A 1 70 ? -15.680 1.438 41.116 1.00 94.19 70 ASP A O 1
ATOM 589 N N . GLU A 1 71 ? -16.967 0.726 42.805 1.00 96.19 71 GLU A N 1
ATOM 590 C CA . GLU A 1 71 ? -15.872 0.256 43.652 1.00 96.19 71 GLU A CA 1
ATOM 591 C C . GLU A 1 71 ? -15.825 -1.269 43.780 1.00 96.19 71 GLU A C 1
ATOM 593 O O . GLU A 1 71 ? -14.734 -1.825 43.941 1.00 96.19 71 GLU A O 1
ATOM 598 N N . ASN A 1 72 ? -16.968 -1.956 43.717 1.00 97.81 72 ASN A N 1
ATOM 599 C CA . ASN A 1 72 ? -17.097 -3.350 44.122 1.00 97.81 72 ASN A CA 1
ATOM 600 C C . ASN A 1 72 ? -18.004 -4.176 43.202 1.00 97.81 72 ASN A C 1
ATOM 602 O O . ASN A 1 72 ? -19.022 -3.711 42.684 1.00 97.81 72 ASN A O 1
ATOM 606 N N . LEU A 1 73 ? -17.666 -5.461 43.117 1.00 98.25 73 LEU A N 1
ATOM 607 C CA . LEU A 1 73 ? -18.541 -6.536 42.678 1.00 98.25 73 LEU A CA 1
ATOM 608 C C . LEU A 1 73 ? -19.066 -7.282 43.913 1.00 98.25 73 LEU A C 1
ATOM 610 O O . LEU A 1 73 ? -18.295 -7.712 44.776 1.00 98.25 73 LEU A O 1
ATOM 614 N N . TYR A 1 74 ? -20.385 -7.404 44.009 1.00 98.44 74 TYR A N 1
ATOM 615 C CA . TYR A 1 74 ? -21.093 -8.026 45.120 1.00 98.44 74 TYR A CA 1
ATOM 616 C C . TYR A 1 74 ? -21.636 -9.383 44.696 1.00 98.44 74 TYR A C 1
ATOM 618 O O . TYR A 1 74 ? -22.320 -9.485 43.678 1.00 98.44 74 TYR A O 1
ATOM 626 N N . PHE A 1 75 ? -21.434 -10.389 45.539 1.00 98.62 75 PHE A N 1
ATOM 627 C CA . PHE A 1 75 ? -22.020 -11.715 45.406 1.00 98.62 75 PHE A CA 1
ATOM 628 C C . PHE A 1 75 ? -22.847 -12.043 46.643 1.00 98.62 75 PHE A C 1
ATOM 630 O O . PHE A 1 75 ? -22.442 -11.752 47.769 1.00 98.62 75 PHE A O 1
ATOM 637 N N . GLY A 1 76 ? -23.994 -12.674 46.433 1.00 98.31 76 GLY A N 1
ATOM 638 C CA . GLY A 1 76 ? -24.798 -13.253 47.495 1.00 98.31 76 GLY A CA 1
ATOM 639 C C . GLY A 1 76 ? -25.327 -14.610 47.063 1.00 98.31 76 GLY A C 1
ATOM 640 O O . GLY A 1 76 ? -25.891 -14.707 45.981 1.00 98.31 76 GLY A O 1
ATOM 641 N N . ALA A 1 77 ? -25.178 -15.653 47.871 1.00 98.44 77 ALA A N 1
ATOM 642 C CA . ALA A 1 77 ? -25.701 -16.977 47.529 1.00 98.44 77 ALA A CA 1
ATOM 643 C C . ALA A 1 77 ? -26.474 -17.596 48.688 1.00 98.44 77 ALA A C 1
ATOM 645 O O . ALA A 1 77 ? -26.248 -17.263 49.850 1.00 98.44 77 ALA A O 1
ATOM 646 N N . VAL A 1 78 ? -27.413 -18.476 48.349 1.00 98.25 78 VAL A N 1
ATOM 647 C CA . VAL A 1 78 ? -28.164 -19.297 49.302 1.00 98.25 78 VAL A CA 1
ATOM 648 C C . VAL A 1 78 ? -27.950 -20.763 48.962 1.00 98.25 78 VAL A C 1
ATOM 650 O O . VAL A 1 78 ? -28.169 -21.192 47.828 1.00 98.25 78 VAL A O 1
ATOM 653 N N . LEU A 1 79 ? -27.508 -21.516 49.964 1.00 98.06 79 LEU A N 1
ATOM 654 C CA . LEU A 1 79 ? -27.233 -22.940 49.890 1.00 98.06 79 LEU A CA 1
ATOM 655 C C . LEU A 1 79 ? -28.252 -23.642 50.787 1.00 98.06 79 LEU A C 1
ATOM 657 O O . LEU A 1 79 ? -28.107 -23.658 52.012 1.00 98.06 79 LEU A O 1
ATOM 661 N N . TYR A 1 80 ? -29.315 -24.188 50.191 1.00 97.25 80 TYR A N 1
ATOM 662 C CA . TYR A 1 80 ? -30.323 -24.940 50.937 1.00 97.25 80 TYR A CA 1
ATOM 663 C C . TYR A 1 80 ? -29.774 -26.295 51.391 1.00 97.25 80 TYR A C 1
ATOM 665 O O . TYR A 1 80 ? -28.815 -26.819 50.824 1.00 97.25 80 TYR A O 1
ATOM 673 N N . GLY A 1 81 ? -30.377 -26.870 52.422 1.00 93.06 81 GLY A N 1
ATOM 674 C CA . GLY A 1 81 ? -30.032 -28.184 52.949 1.00 93.06 81 GLY A CA 1
ATOM 675 C C . GLY A 1 81 ? -29.905 -28.192 54.464 1.00 93.06 81 GLY A C 1
ATOM 676 O O . GLY A 1 81 ? -29.623 -27.175 55.099 1.00 93.06 81 GLY A O 1
ATOM 677 N N . ASP A 1 82 ? -30.129 -29.367 55.033 1.00 90.69 82 ASP A N 1
ATOM 678 C CA . ASP A 1 82 ? -30.051 -29.635 56.466 1.00 90.69 82 ASP A CA 1
ATOM 679 C C . ASP A 1 82 ? -28.622 -29.980 56.931 1.00 90.69 82 ASP A C 1
ATOM 681 O O . ASP A 1 82 ? -28.296 -29.776 58.098 1.00 90.69 82 ASP A O 1
ATOM 685 N N . GLU A 1 83 ? -27.735 -30.395 56.020 1.00 91.69 83 GLU A N 1
ATOM 686 C CA . GLU A 1 83 ? -26.326 -30.757 56.264 1.00 91.69 83 GLU A CA 1
ATOM 687 C C . GLU A 1 83 ? -25.376 -29.530 56.368 1.00 91.69 83 GLU A C 1
ATOM 689 O O . GLU A 1 83 ? -24.429 -29.382 55.587 1.00 91.69 83 GLU A O 1
ATOM 694 N N . ILE A 1 84 ? -25.608 -28.624 57.330 1.00 92.75 84 ILE A N 1
ATOM 695 C CA . ILE A 1 84 ? -24.761 -27.429 57.549 1.00 92.75 84 ILE A CA 1
ATOM 696 C C . ILE A 1 84 ? -23.532 -27.784 58.403 1.00 92.75 84 ILE A C 1
ATOM 698 O O . ILE A 1 84 ? -23.600 -27.852 59.637 1.00 92.75 84 ILE A O 1
ATOM 702 N N . TRP A 1 85 ? -22.396 -27.998 57.738 1.00 92.94 85 TRP A N 1
ATOM 703 C CA . TRP A 1 85 ? -21.187 -28.568 58.332 1.00 92.94 85 TRP A CA 1
ATOM 704 C C . TRP A 1 85 ? -19.910 -27.832 57.897 1.00 92.94 85 TRP A C 1
ATOM 706 O O . TRP A 1 85 ? -19.670 -27.669 56.705 1.00 92.94 85 TRP A O 1
ATOM 716 N N . ALA A 1 86 ? -19.091 -27.409 58.868 1.00 93.31 86 ALA A N 1
ATOM 717 C CA . ALA A 1 86 ? -17.773 -26.810 58.644 1.00 93.31 86 ALA A CA 1
ATOM 718 C C . ALA A 1 86 ? -16.870 -26.944 59.885 1.00 93.31 86 ALA A C 1
ATOM 720 O O . ALA A 1 86 ? -17.295 -26.684 61.012 1.00 93.31 86 ALA A O 1
ATOM 721 N N . THR A 1 87 ? -15.609 -27.319 59.703 1.00 92.44 87 THR A N 1
ATOM 722 C CA . THR A 1 87 ? -14.628 -27.583 60.764 1.00 92.44 87 THR A CA 1
ATOM 723 C C . THR A 1 87 ? -13.324 -26.798 60.618 1.00 92.44 87 THR A C 1
ATOM 725 O O . THR A 1 87 ? -12.607 -26.624 61.607 1.00 92.44 87 THR A O 1
ATOM 728 N N . LEU A 1 88 ? -13.018 -26.299 59.422 1.00 93.31 88 LEU A N 1
ATOM 729 C CA . LEU A 1 88 ? -11.792 -25.576 59.109 1.00 93.31 88 LEU A CA 1
ATOM 730 C C . LEU A 1 88 ? -11.892 -24.107 59.527 1.00 93.31 88 LEU A C 1
ATOM 732 O O . LEU A 1 88 ? -12.842 -23.408 59.177 1.00 93.31 88 LEU A O 1
ATOM 736 N N . THR A 1 89 ? -10.898 -23.626 60.275 1.00 92.69 89 THR A N 1
ATOM 737 C CA . THR A 1 89 ? -10.883 -22.271 60.867 1.00 92.69 89 THR A CA 1
ATOM 738 C C . THR A 1 89 ? -9.680 -21.425 60.455 1.00 92.69 89 THR A C 1
ATOM 740 O O . THR A 1 89 ? -9.628 -20.240 60.775 1.00 92.69 89 THR A O 1
ATOM 743 N N . GLU A 1 90 ? -8.665 -22.034 59.841 1.00 90.69 90 GLU A N 1
ATOM 744 C CA . GLU A 1 90 ? -7.449 -21.333 59.425 1.00 90.69 90 GLU A CA 1
ATOM 745 C C . GLU A 1 90 ? -7.670 -20.720 58.041 1.00 90.69 90 GLU A C 1
ATOM 747 O O . GLU A 1 90 ? -8.068 -21.415 57.110 1.00 90.69 90 GLU A O 1
ATOM 752 N N . ARG A 1 91 ? -7.444 -19.409 57.912 1.00 89.88 91 ARG A N 1
ATOM 753 C CA . ARG A 1 91 ? -7.480 -18.728 56.613 1.00 89.88 91 ARG A CA 1
ATOM 754 C C . ARG A 1 91 ? -6.412 -19.330 55.692 1.00 89.88 91 ARG A C 1
ATOM 756 O O . ARG A 1 91 ? -5.322 -19.649 56.160 1.00 89.88 91 ARG A O 1
ATOM 763 N N . ASP A 1 92 ? -6.742 -19.466 54.413 1.00 83.94 92 ASP A N 1
ATOM 764 C CA . ASP A 1 92 ? -5.880 -20.022 53.360 1.00 83.94 92 ASP A CA 1
ATOM 765 C C . ASP A 1 92 ? -5.509 -21.508 53.538 1.00 83.94 92 ASP A C 1
ATOM 767 O O . ASP A 1 92 ? -4.540 -22.003 52.953 1.00 83.94 92 ASP A O 1
ATOM 771 N N . CYS A 1 93 ? -6.277 -22.247 54.348 1.00 86.44 93 CYS A N 1
ATOM 772 C CA . CYS A 1 93 ? -6.276 -23.705 54.282 1.00 86.44 93 CYS A CA 1
ATOM 773 C C . CYS A 1 93 ? -7.204 -24.185 53.155 1.00 86.44 93 CYS A C 1
ATOM 775 O O . CYS A 1 93 ? -8.107 -23.468 52.753 1.00 86.44 93 CYS A O 1
ATOM 777 N N . VAL A 1 94 ? -6.980 -25.399 52.651 1.00 86.31 94 VAL A N 1
ATOM 778 C CA . VAL A 1 94 ? -7.775 -25.991 51.562 1.00 86.31 94 VAL A CA 1
ATOM 779 C C . VAL A 1 94 ? -9.214 -26.244 52.046 1.00 86.31 94 VAL A C 1
ATOM 781 O O . VAL A 1 94 ? -9.414 -27.157 52.855 1.00 86.31 94 VAL A O 1
ATOM 784 N N . ILE A 1 95 ? -10.187 -25.431 51.605 1.00 88.62 95 ILE A N 1
ATOM 785 C CA . ILE A 1 95 ? -11.518 -25.326 52.232 1.00 88.62 95 ILE A CA 1
ATOM 786 C C . ILE A 1 95 ? -12.458 -26.464 51.823 1.00 88.62 95 ILE A C 1
ATOM 788 O O . ILE A 1 95 ? -13.159 -26.970 52.705 1.00 88.62 95 ILE A O 1
ATOM 792 N N . PHE A 1 96 ? -12.380 -26.969 50.586 1.00 83.06 96 PHE A N 1
ATOM 793 C CA . PHE A 1 96 ? -13.253 -28.044 50.070 1.00 83.06 96 PHE A CA 1
ATOM 794 C C . PHE A 1 96 ? -13.262 -29.356 50.881 1.00 83.06 96 PHE A C 1
ATOM 796 O O . PHE A 1 96 ? -14.009 -30.295 50.601 1.00 83.06 96 PHE A O 1
ATOM 803 N N . HIS A 1 97 ? -12.412 -29.501 51.902 1.00 87.69 97 HIS A N 1
ATOM 804 C CA . HIS A 1 97 ? -12.525 -30.596 52.862 1.00 87.69 97 HIS A CA 1
ATOM 805 C C . HIS A 1 97 ? -13.730 -30.471 53.818 1.00 87.69 97 HIS A C 1
ATOM 807 O O . HIS A 1 97 ? -14.096 -31.497 54.406 1.00 87.69 97 HIS A O 1
ATOM 813 N N . ASP A 1 98 ? -14.349 -29.294 53.926 1.00 91.88 98 ASP A N 1
ATOM 814 C CA . ASP A 1 98 ? -15.688 -29.047 54.480 1.00 91.88 98 ASP A CA 1
ATOM 815 C C . ASP A 1 98 ? -16.739 -28.925 53.354 1.00 91.88 98 ASP A C 1
ATOM 817 O O . ASP A 1 98 ? -16.407 -29.052 52.180 1.00 91.88 98 ASP A O 1
ATOM 821 N N . ASN A 1 99 ? -18.010 -28.683 53.702 1.00 93.69 99 ASN A N 1
ATOM 822 C CA . ASN A 1 99 ? -18.957 -28.125 52.733 1.00 93.69 99 ASN A CA 1
ATOM 823 C C . ASN A 1 99 ? -18.652 -26.636 52.539 1.00 93.69 99 ASN A C 1
ATOM 825 O O . ASN A 1 99 ? -18.490 -25.907 53.527 1.00 93.69 99 ASN A O 1
ATOM 829 N N . ASP A 1 100 ? -18.629 -26.175 51.295 1.00 95.81 100 ASP A N 1
ATOM 830 C CA . ASP A 1 100 ? -18.229 -24.809 50.977 1.00 95.81 100 ASP A CA 1
ATOM 831 C C . ASP A 1 100 ? -18.999 -24.194 49.799 1.00 95.81 100 ASP A C 1
ATOM 833 O O . ASP A 1 100 ? -19.896 -24.798 49.201 1.00 95.81 100 ASP A O 1
ATOM 837 N N . PHE A 1 101 ? -18.695 -22.921 49.558 1.00 97.94 101 PHE A N 1
ATOM 838 C CA . PHE A 1 101 ? -19.144 -22.146 48.418 1.00 97.94 101 PHE A CA 1
ATOM 839 C C . PHE A 1 101 ? -17.946 -21.462 47.770 1.00 97.94 101 PHE A C 1
ATOM 841 O O . PHE A 1 101 ? -17.176 -20.778 48.452 1.00 97.94 101 PHE A O 1
ATOM 848 N N . GLU A 1 102 ? -17.847 -21.591 46.454 1.00 98.00 102 GLU A N 1
ATOM 849 C CA . GLU A 1 102 ? -16.709 -21.122 45.676 1.00 98.00 102 GLU A CA 1
ATOM 850 C C . GLU A 1 102 ? -17.143 -20.120 44.595 1.00 98.00 102 GLU A C 1
ATOM 852 O O . GLU A 1 102 ? -18.240 -20.219 44.035 1.00 98.00 102 GLU A O 1
ATOM 857 N N . ILE A 1 103 ? -16.276 -19.153 44.284 1.00 98.50 103 ILE A N 1
ATOM 858 C CA . ILE A 1 103 ? -16.452 -18.138 43.239 1.00 98.50 103 ILE A CA 1
ATOM 859 C C . ILE A 1 103 ? -15.206 -18.121 42.355 1.00 98.50 103 ILE A C 1
ATOM 861 O O . ILE A 1 103 ? -14.088 -17.963 42.842 1.00 98.50 103 ILE A O 1
ATOM 865 N N . PHE A 1 104 ? -15.422 -18.188 41.045 1.00 98.19 104 PHE A N 1
ATOM 866 C CA . PHE A 1 104 ? -14.378 -18.167 40.027 1.00 98.19 104 PHE A CA 1
ATOM 867 C C . PHE A 1 104 ? -14.572 -16.980 39.095 1.00 98.19 104 PHE A C 1
ATOM 869 O O . PHE A 1 104 ? -15.700 -16.736 38.661 1.00 98.19 104 PHE A O 1
ATOM 876 N N . ILE A 1 105 ? -13.502 -16.241 38.786 1.00 97.75 105 ILE A N 1
ATOM 877 C CA . ILE A 1 105 ? -13.574 -15.047 37.930 1.00 97.75 105 ILE A CA 1
ATOM 878 C C . ILE A 1 105 ? -12.366 -14.982 36.997 1.00 97.75 105 ILE A C 1
ATOM 880 O O . ILE A 1 105 ? -11.237 -14.824 37.458 1.00 97.75 105 ILE A O 1
ATOM 884 N N . ASP A 1 106 ? -12.623 -15.018 35.693 1.00 96.94 106 ASP A N 1
ATOM 885 C CA . ASP A 1 106 ? -11.679 -14.665 34.627 1.00 96.94 106 ASP A CA 1
ATOM 886 C C . ASP A 1 106 ? -12.142 -13.320 34.004 1.00 96.94 106 ASP A C 1
ATOM 888 O O . ASP A 1 106 ? -13.195 -13.271 33.349 1.00 96.94 106 ASP A O 1
ATOM 892 N N . PRO A 1 107 ? -11.436 -12.200 34.282 1.00 94.88 107 PRO A N 1
ATOM 893 C CA . PRO A 1 107 ? -11.877 -10.860 33.888 1.00 94.88 107 PRO A CA 1
ATOM 894 C C . PRO A 1 107 ? -11.728 -10.504 32.405 1.00 94.88 107 PRO A C 1
ATOM 896 O O . PRO A 1 107 ? -12.373 -9.552 31.968 1.00 94.88 107 PRO A O 1
ATOM 899 N N . ASP A 1 108 ? -10.860 -11.176 31.649 1.00 92.38 108 ASP A N 1
ATOM 900 C CA . ASP A 1 108 ? -10.581 -10.849 30.241 1.00 92.38 108 ASP A CA 1
ATOM 901 C C . ASP A 1 108 ? -10.899 -12.001 29.271 1.00 92.38 108 ASP A C 1
ATOM 903 O O . ASP A 1 108 ? -10.798 -11.844 28.047 1.00 92.38 108 ASP A O 1
ATOM 907 N N . SER A 1 109 ? -11.398 -13.125 29.801 1.00 94.75 109 SER A N 1
ATOM 908 C CA . SER A 1 109 ? -11.788 -14.305 29.030 1.00 94.75 109 SER A CA 1
ATOM 909 C C . SER A 1 109 ? -10.599 -14.893 28.253 1.00 94.75 109 SER A C 1
ATOM 911 O O . SER A 1 109 ? -10.753 -15.364 27.115 1.00 94.75 109 SER A O 1
ATOM 913 N N . ASP A 1 110 ? -9.390 -14.821 28.824 1.00 94.25 110 ASP A N 1
ATOM 914 C CA . ASP A 1 110 ? -8.164 -15.374 28.242 1.00 94.25 110 ASP A CA 1
ATOM 915 C C . ASP A 1 110 ? -7.861 -16.812 28.713 1.00 94.25 110 ASP A C 1
ATOM 917 O O . ASP A 1 110 ? -6.964 -17.470 28.168 1.00 94.25 110 ASP A O 1
ATOM 921 N N . THR A 1 111 ? -8.670 -17.336 29.650 1.00 95.06 111 THR A N 1
ATOM 922 C CA . THR A 1 111 ? -8.574 -18.633 30.355 1.00 95.06 111 THR A CA 1
ATOM 923 C C . THR A 1 111 ? -7.394 -18.787 31.311 1.00 95.06 111 THR A C 1
ATOM 925 O O . THR A 1 111 ? -7.162 -19.864 31.870 1.00 95.06 111 THR A O 1
ATOM 928 N N . HIS A 1 112 ? -6.617 -17.733 31.484 1.00 94.19 112 HIS A N 1
ATOM 929 C CA . HIS A 1 112 ? -5.460 -17.625 32.351 1.00 94.19 112 HIS A CA 1
ATOM 930 C C . HIS A 1 112 ? -5.712 -16.530 33.392 1.00 94.19 112 HIS A C 1
ATOM 932 O O . HIS A 1 112 ? -6.780 -15.939 33.454 1.00 94.19 112 HIS A O 1
ATOM 938 N N . GLN A 1 113 ? -4.748 -16.342 34.296 1.00 92.94 113 GLN A N 1
ATOM 939 C CA . GLN A 1 113 ? -4.733 -15.223 35.249 1.00 92.94 113 GLN A CA 1
ATOM 940 C C . GLN A 1 113 ? -6.071 -14.966 35.974 1.00 92.94 113 GLN A C 1
ATOM 942 O O . GLN A 1 113 ? -6.479 -13.821 36.162 1.00 92.94 113 GLN A O 1
ATOM 947 N N . TYR A 1 114 ? -6.729 -16.037 36.416 1.00 95.12 114 TYR A N 1
ATOM 948 C CA . TYR A 1 114 ? -8.058 -15.977 37.011 1.00 95.12 114 TYR A CA 1
ATOM 949 C C . TYR A 1 114 ? -8.024 -16.162 38.526 1.00 95.12 114 TYR A C 1
ATOM 951 O O . TYR A 1 114 ? -7.075 -16.697 39.114 1.00 95.12 114 TYR A O 1
ATOM 959 N N . PHE A 1 115 ? -9.094 -15.693 39.154 1.00 95.56 115 PHE A N 1
ATOM 960 C CA . PHE A 1 115 ? -9.284 -15.704 40.593 1.00 95.56 115 PHE A CA 1
ATOM 961 C C . PHE A 1 115 ? -10.156 -16.879 41.008 1.00 95.56 115 PHE A C 1
ATOM 963 O O . PHE A 1 115 ? -11.128 -17.216 40.329 1.00 95.56 115 PHE A O 1
ATOM 970 N N . GLU A 1 116 ? -9.822 -17.447 42.155 1.00 95.75 116 GLU A N 1
ATOM 971 C CA . GLU A 1 116 ? -10.617 -18.448 42.848 1.00 95.75 116 GLU A CA 1
ATOM 972 C C . GLU A 1 116 ? -10.759 -18.023 44.309 1.00 95.75 116 GLU A C 1
ATOM 974 O O . GLU A 1 116 ? -9.842 -17.467 44.923 1.00 95.75 116 GLU A O 1
ATOM 979 N N . PHE A 1 117 ? -11.956 -18.224 44.834 1.00 96.94 117 PHE A N 1
ATOM 980 C CA . PHE A 1 117 ? -12.346 -17.865 46.183 1.00 96.94 117 PHE A CA 1
ATOM 981 C C . PHE A 1 117 ? -13.209 -18.993 46.738 1.00 96.94 117 PHE A C 1
ATOM 983 O O . PHE A 1 117 ? -14.207 -19.330 46.116 1.00 96.94 117 PHE A O 1
ATOM 990 N N . GLU A 1 118 ? -12.880 -19.506 47.917 1.00 96.25 118 GLU A N 1
ATOM 991 C CA . GLU A 1 118 ? -13.632 -20.529 48.642 1.00 96.25 118 GLU A CA 1
ATOM 992 C C . GLU A 1 118 ? -14.003 -20.008 50.040 1.00 96.25 118 GLU A C 1
ATOM 994 O O . GLU A 1 118 ? -13.220 -19.314 50.705 1.00 96.25 118 GLU A O 1
ATOM 999 N N . MET A 1 119 ? -15.194 -20.365 50.525 1.00 97.06 119 MET A N 1
ATOM 1000 C CA . MET A 1 119 ? -15.562 -20.180 51.927 1.00 97.06 119 MET A CA 1
ATOM 1001 C C . MET A 1 119 ? -16.434 -21.309 52.466 1.00 97.06 119 MET A C 1
ATOM 1003 O O . MET A 1 119 ? -17.357 -21.770 51.802 1.00 97.06 119 MET A O 1
ATOM 1007 N N . ASN A 1 120 ? -16.226 -21.688 53.724 1.00 96.69 120 ASN A N 1
ATOM 1008 C CA . ASN A 1 120 ? -17.137 -22.596 54.422 1.00 96.69 120 ASN A CA 1
ATOM 1009 C C . ASN A 1 120 ? -18.166 -21.833 55.278 1.00 96.69 120 ASN A C 1
ATOM 1011 O O . ASN A 1 120 ? -18.111 -20.612 55.451 1.00 96.69 120 ASN A O 1
ATOM 1015 N N . ALA A 1 121 ? -19.084 -22.573 55.904 1.00 95.75 121 ALA A N 1
ATOM 1016 C CA . ALA A 1 121 ? -20.125 -22.007 56.767 1.00 95.75 121 ALA A CA 1
ATOM 1017 C C . ALA A 1 121 ? -19.604 -21.322 58.056 1.00 95.75 121 ALA A C 1
ATOM 1019 O O . ALA A 1 121 ? -20.379 -20.671 58.758 1.00 95.75 121 ALA A O 1
ATOM 1020 N N . LEU A 1 122 ? -18.305 -21.428 58.377 1.00 96.50 122 LEU A N 1
ATOM 1021 C CA . LEU A 1 122 ? -17.655 -20.662 59.454 1.00 96.50 122 LEU A CA 1
ATOM 1022 C C . LEU A 1 122 ? -17.213 -19.259 59.010 1.00 96.50 122 LEU A C 1
ATOM 1024 O O . LEU A 1 122 ? -16.713 -18.499 59.842 1.00 96.50 122 LEU A O 1
ATOM 1028 N N . ASN A 1 123 ? -17.397 -18.910 57.731 1.00 96.62 123 ASN A N 1
ATOM 1029 C CA . ASN A 1 123 ? -16.788 -17.744 57.091 1.00 96.62 123 ASN A CA 1
ATOM 1030 C C . ASN A 1 123 ? -15.246 -17.817 57.087 1.00 96.62 123 ASN A C 1
ATOM 1032 O O . ASN A 1 123 ? -14.572 -16.784 57.079 1.00 96.62 123 ASN A O 1
ATOM 1036 N N . THR A 1 124 ? -14.682 -19.030 57.126 1.00 96.50 124 THR A N 1
ATOM 1037 C CA . THR A 1 124 ? -13.256 -19.252 56.866 1.00 96.50 124 THR A CA 1
ATOM 1038 C C . THR A 1 124 ? -13.046 -19.175 55.364 1.00 96.50 124 THR A C 1
ATOM 1040 O O . THR A 1 124 ? -13.758 -19.841 54.620 1.00 96.50 124 THR A O 1
ATOM 1043 N N . VAL A 1 125 ? -12.095 -18.349 54.936 1.00 95.38 125 VAL A N 1
ATOM 1044 C CA . VAL A 1 125 ? -11.870 -18.016 53.526 1.00 95.38 125 VAL A CA 1
ATOM 1045 C C . VAL A 1 125 ? -10.530 -18.561 53.054 1.00 95.38 125 VAL A C 1
ATOM 1047 O O . VAL A 1 125 ? -9.545 -18.488 53.798 1.00 95.38 125 VAL A O 1
ATOM 1050 N N . TRP A 1 126 ? -10.495 -18.997 51.801 1.00 94.44 126 TRP A N 1
ATOM 1051 C CA . TRP A 1 126 ? -9.282 -19.168 51.019 1.00 94.44 126 TRP A CA 1
ATOM 1052 C C . TRP A 1 126 ? -9.467 -18.494 49.662 1.00 94.44 126 TRP A C 1
ATOM 1054 O O . TRP A 1 126 ? -10.393 -18.805 48.925 1.00 94.44 126 TRP A O 1
ATOM 1064 N N . ASP A 1 127 ? -8.617 -17.528 49.351 1.00 93.12 127 ASP A N 1
ATOM 1065 C CA . ASP A 1 127 ? -8.569 -16.877 48.049 1.00 93.12 127 ASP A CA 1
ATOM 1066 C C . ASP A 1 127 ? -7.202 -17.105 47.422 1.00 93.12 127 ASP A C 1
ATOM 1068 O O . ASP A 1 127 ? -6.170 -17.065 48.089 1.00 93.12 127 ASP A O 1
ATOM 1072 N N . LEU A 1 128 ? -7.201 -17.403 46.130 1.00 92.38 128 LEU A N 1
ATOM 1073 C CA . LEU A 1 128 ? -6.001 -17.760 45.402 1.00 92.38 128 LEU A CA 1
ATOM 1074 C C . LEU A 1 128 ? -6.069 -17.282 43.957 1.00 92.38 128 LEU A C 1
ATOM 1076 O O . LEU A 1 128 ? -7.116 -16.944 43.403 1.00 92.38 128 LEU A O 1
ATOM 1080 N N . PHE A 1 129 ? -4.890 -17.237 43.350 1.00 93.44 129 PHE A N 1
ATOM 1081 C CA . PHE A 1 129 ? -4.707 -16.790 41.982 1.00 93.44 129 PHE A CA 1
ATOM 1082 C C . PHE A 1 129 ? -4.081 -17.889 41.136 1.00 93.44 129 PHE A C 1
ATOM 1084 O O . PHE A 1 129 ? -3.021 -18.428 41.483 1.00 93.44 129 PHE A O 1
ATOM 1091 N N . LEU A 1 130 ? -4.695 -18.181 39.994 1.00 94.06 130 LEU A N 1
ATOM 1092 C CA . LEU A 1 130 ? -4.175 -19.136 39.032 1.00 94.06 130 LEU A CA 1
ATOM 1093 C C . LEU A 1 130 ? -3.619 -18.394 37.829 1.00 94.06 130 LEU A C 1
ATOM 1095 O O . LEU A 1 130 ? -4.337 -17.819 37.024 1.00 94.06 130 LEU A O 1
ATOM 1099 N N . THR A 1 131 ? -2.298 -18.479 37.662 1.00 92.94 131 THR A N 1
ATOM 1100 C CA . THR A 1 131 ? -1.644 -17.973 36.443 1.00 92.94 131 THR A CA 1
ATOM 1101 C C . THR A 1 131 ? -2.113 -18.710 35.189 1.00 92.94 131 THR A C 1
ATOM 1103 O O . THR A 1 131 ? -2.066 -18.127 34.109 1.00 92.94 131 THR A O 1
ATOM 1106 N N . LYS A 1 132 ? -2.545 -19.971 35.342 1.00 93.75 132 LYS A N 1
ATOM 1107 C CA . LYS A 1 132 ? -3.125 -20.837 34.309 1.00 93.75 132 LYS A CA 1
ATOM 1108 C C . LYS A 1 132 ? -3.770 -22.097 34.901 1.00 93.75 132 LYS A C 1
ATOM 1110 O O . LYS A 1 132 ? -3.414 -22.456 36.030 1.00 93.75 132 LYS A O 1
ATOM 1115 N N . PRO A 1 133 ? -4.642 -22.804 34.157 1.00 94.19 133 PRO A N 1
ATOM 1116 C CA . PRO A 1 133 ? -5.260 -24.049 34.610 1.00 94.19 133 PRO A CA 1
ATOM 1117 C C . PRO A 1 133 ? -4.259 -25.163 34.950 1.00 94.19 133 PRO A C 1
ATOM 1119 O O . PRO A 1 133 ? -3.199 -25.296 34.338 1.00 94.19 133 PRO A O 1
ATOM 1122 N N . TYR A 1 134 ? -4.628 -26.036 35.894 1.00 91.69 134 TYR A N 1
ATOM 1123 C CA . TYR A 1 134 ? -3.800 -27.174 36.325 1.00 91.69 134 TYR A CA 1
ATOM 1124 C C . TYR A 1 134 ? -3.402 -28.115 35.180 1.00 91.69 134 TYR A C 1
ATOM 1126 O O . TYR A 1 134 ? -2.264 -28.592 35.127 1.00 91.69 134 TYR A O 1
ATOM 1134 N N . ARG A 1 135 ? -4.338 -28.363 34.254 1.00 91.00 135 ARG A N 1
ATOM 1135 C CA . ARG A 1 135 ? -4.144 -29.227 33.078 1.00 91.00 135 ARG A CA 1
ATOM 1136 C C . ARG A 1 135 ? -3.075 -28.697 32.115 1.00 91.00 135 ARG A C 1
ATOM 1138 O O . ARG A 1 135 ? -2.410 -29.478 31.436 1.00 91.00 135 ARG A O 1
ATOM 1145 N N . ASP A 1 136 ? -2.839 -27.390 32.117 1.00 88.69 136 ASP A N 1
ATOM 1146 C CA . ASP A 1 136 ? -2.032 -26.721 31.108 1.00 88.69 136 ASP A CA 1
ATOM 1147 C C . ASP A 1 136 ? -0.574 -26.608 31.584 1.00 88.69 136 ASP A C 1
ATOM 1149 O O . ASP A 1 136 ? -0.135 -25.652 32.231 1.00 88.69 136 ASP A O 1
ATOM 1153 N N . ARG A 1 137 ? 0.206 -27.656 31.281 1.00 80.88 137 ARG A N 1
ATOM 1154 C CA . ARG A 1 137 ? 1.631 -27.803 31.655 1.00 80.88 137 ARG A CA 1
ATOM 1155 C C . ARG A 1 137 ? 1.887 -27.738 33.172 1.00 80.88 137 ARG A C 1
ATOM 1157 O O . ARG A 1 137 ? 2.944 -27.276 33.607 1.00 80.88 137 ARG A O 1
ATOM 1164 N N . GLY A 1 138 ? 0.946 -28.240 33.975 1.00 79.94 138 GLY A N 1
ATOM 1165 C CA . GLY A 1 138 ? 1.094 -28.349 35.428 1.00 79.94 138 GLY A CA 1
ATOM 1166 C C . GLY A 1 138 ? 1.007 -27.004 36.145 1.00 79.94 138 GLY A C 1
ATOM 1167 O O . GLY A 1 138 ? 1.838 -26.733 37.020 1.00 79.94 138 GLY A O 1
ATOM 1168 N N . GLY A 1 139 ? 0.039 -26.167 35.748 1.00 84.31 139 GLY A N 1
ATOM 1169 C CA . GLY A 1 139 ? -0.301 -24.916 36.424 1.00 84.31 139 GLY A CA 1
ATOM 1170 C C . GLY A 1 139 ? -0.401 -25.094 37.940 1.00 84.31 139 GLY A C 1
ATOM 1171 O O . GLY A 1 139 ? -0.791 -26.154 38.435 1.00 84.31 139 GLY A O 1
ATOM 1172 N N . ARG A 1 140 ? 0.027 -24.075 38.691 1.00 87.25 140 ARG A N 1
ATOM 1173 C CA . ARG A 1 140 ? 0.020 -24.093 40.158 1.00 87.25 140 ARG A CA 1
ATOM 1174 C C . ARG A 1 140 ? -0.615 -22.816 40.697 1.00 87.25 140 ARG A C 1
ATOM 1176 O O . ARG A 1 140 ? -0.303 -21.744 40.170 1.00 87.25 140 ARG A O 1
ATOM 1183 N N . PRO A 1 141 ? -1.424 -22.919 41.758 1.00 88.69 141 PRO A N 1
ATOM 1184 C CA . PRO A 1 141 ? -2.031 -21.770 42.393 1.00 88.69 141 PRO A CA 1
ATOM 1185 C C . PRO A 1 141 ? -0.997 -20.992 43.204 1.00 88.69 141 PRO A C 1
ATOM 1187 O O . PRO A 1 141 ? -0.046 -21.553 43.764 1.00 88.69 141 PRO A O 1
ATOM 1190 N N . LEU A 1 142 ? -1.191 -19.679 43.281 1.00 90.12 142 LEU A N 1
ATOM 1191 C CA . LEU A 1 142 ? -0.462 -18.804 44.187 1.00 90.12 142 LEU A CA 1
ATOM 1192 C C . LEU A 1 142 ? -1.245 -18.660 45.495 1.00 90.12 142 LEU A C 1
ATOM 1194 O O . LEU A 1 142 ? -1.932 -17.669 45.704 1.00 90.12 142 LEU A O 1
ATOM 1198 N N . ASN A 1 143 ? -1.088 -19.629 46.398 1.00 86.88 143 ASN A N 1
ATOM 1199 C CA . ASN A 1 143 ? -1.819 -19.668 47.676 1.00 86.88 143 ASN A CA 1
ATOM 1200 C C . ASN A 1 143 ? -1.535 -18.487 48.622 1.00 86.88 143 ASN A C 1
ATOM 1202 O O . ASN A 1 143 ? -2.253 -18.307 49.589 1.00 86.88 143 ASN A O 1
ATOM 1206 N N . GLY A 1 144 ? -0.443 -17.741 48.417 1.00 86.25 144 GLY A N 1
ATOM 1207 C CA . GLY A 1 144 ? -0.084 -16.592 49.262 1.00 86.25 144 GLY A CA 1
ATOM 1208 C C . GLY A 1 144 ? -0.599 -15.246 48.746 1.00 86.25 144 GLY A C 1
ATOM 1209 O O . GLY A 1 144 ? -0.148 -14.207 49.229 1.00 86.25 144 GLY A O 1
ATOM 1210 N N . TRP A 1 145 ? -1.426 -15.251 47.702 1.00 89.94 145 TRP A N 1
ATOM 1211 C CA . TRP A 1 145 ? -2.031 -14.055 47.127 1.00 89.94 145 TRP A CA 1
ATOM 1212 C C . TRP A 1 145 ? -3.410 -13.827 47.757 1.00 89.94 145 TRP A C 1
ATOM 1214 O O . TRP A 1 145 ? -4.150 -14.785 47.903 1.00 89.94 145 TRP A O 1
ATOM 1224 N N . ASP A 1 146 ? -3.756 -12.577 48.091 1.00 91.31 146 ASP A N 1
ATOM 1225 C CA . ASP A 1 146 ? -5.093 -12.225 48.598 1.00 91.31 146 ASP A CA 1
ATOM 1226 C C . ASP A 1 146 ? -5.787 -11.211 47.678 1.00 91.31 146 ASP A C 1
ATOM 1228 O O . ASP A 1 146 ? -5.157 -10.243 47.226 1.00 91.31 146 ASP A O 1
ATOM 1232 N N . ILE A 1 147 ? -7.113 -11.300 47.590 1.00 93.44 147 ILE A N 1
ATOM 1233 C CA . ILE A 1 147 ? -8.001 -10.248 47.096 1.00 93.44 147 ILE A CA 1
ATOM 1234 C C . ILE A 1 147 ? -7.970 -9.079 48.091 1.00 93.44 147 ILE A C 1
ATOM 1236 O O . ILE A 1 147 ? -8.597 -9.081 49.157 1.00 93.44 147 ILE A O 1
ATOM 1240 N N . LYS A 1 148 ? -7.230 -8.019 47.756 1.00 93.88 148 LYS A N 1
ATOM 1241 C CA . LYS A 1 148 ? -7.097 -6.860 48.648 1.00 93.88 148 LYS A CA 1
ATOM 1242 C C . LYS A 1 148 ? -8.424 -6.120 48.824 1.00 93.88 148 LYS A C 1
ATOM 1244 O O . LYS A 1 148 ? -9.023 -5.632 47.873 1.00 93.88 148 LYS A O 1
ATOM 1249 N N . GLY A 1 149 ? -8.835 -5.984 50.087 1.00 95.31 149 GLY A N 1
ATOM 1250 C CA . GLY A 1 149 ? -10.067 -5.297 50.485 1.00 95.31 149 GLY A CA 1
ATOM 1251 C C . GLY A 1 149 ? -11.326 -6.170 50.456 1.00 95.31 149 GLY A C 1
ATOM 1252 O O . GLY A 1 149 ? -12.414 -5.633 50.662 1.00 95.31 149 GLY A O 1
ATOM 1253 N N . LEU A 1 150 ? -11.174 -7.481 50.243 1.00 97.44 150 LEU A N 1
ATOM 1254 C CA . LEU A 1 150 ? -12.229 -8.487 50.338 1.00 97.44 150 LEU A CA 1
ATOM 1255 C C . LEU A 1 150 ? -12.998 -8.395 51.665 1.00 97.44 150 LEU A C 1
ATOM 1257 O O . LEU A 1 150 ? -12.407 -8.223 52.736 1.00 97.44 150 LEU A O 1
ATOM 1261 N N . LYS A 1 151 ? -14.325 -8.530 51.598 1.00 98.12 151 LYS A N 1
ATOM 1262 C CA . LYS A 1 151 ? -15.196 -8.606 52.780 1.00 98.12 151 LYS A CA 1
ATOM 1263 C C . LYS A 1 151 ? -16.199 -9.737 52.613 1.00 98.12 151 LYS A C 1
ATOM 1265 O O . LYS A 1 151 ? -16.810 -9.849 51.554 1.00 98.12 151 LYS A O 1
ATOM 1270 N N . THR A 1 152 ? -16.397 -10.525 53.664 1.00 98.25 152 THR A N 1
ATOM 1271 C CA . THR A 1 152 ? -17.267 -11.705 53.637 1.00 98.25 152 THR A CA 1
ATOM 1272 C C . THR A 1 152 ? -18.110 -11.821 54.902 1.00 98.25 152 THR A C 1
ATOM 1274 O O . THR A 1 152 ? -17.682 -11.406 55.985 1.00 98.25 152 THR A O 1
ATOM 1277 N N . ALA A 1 153 ? -19.306 -12.390 54.782 1.00 98.44 153 ALA A N 1
ATOM 1278 C CA . ALA A 1 153 ? -20.141 -12.765 55.918 1.00 98.44 153 ALA A CA 1
ATOM 1279 C C . ALA A 1 153 ? -21.024 -13.972 55.588 1.00 98.44 153 ALA A C 1
ATOM 1281 O O . ALA A 1 153 ? -21.411 -14.168 54.438 1.00 98.44 153 ALA A O 1
ATOM 1282 N N . VAL A 1 154 ? -21.377 -14.735 56.626 1.00 98.38 154 VAL A N 1
ATOM 1283 C CA . VAL A 1 154 ? -22.251 -15.911 56.550 1.00 98.38 154 VAL A CA 1
ATOM 1284 C C . VAL A 1 154 ? -23.445 -15.729 57.487 1.00 98.38 154 VAL A C 1
ATOM 1286 O O . VAL A 1 154 ? -23.281 -15.325 58.640 1.00 98.38 154 VAL A O 1
ATOM 1289 N N . HIS A 1 155 ? -24.639 -16.069 57.008 1.00 98.06 155 HIS A N 1
ATOM 1290 C CA . HIS A 1 155 ? -25.862 -16.167 57.799 1.00 98.06 155 HIS A CA 1
ATOM 1291 C C . HIS A 1 155 ? -26.395 -17.603 57.765 1.00 98.06 155 HIS A C 1
ATOM 1293 O O . HIS A 1 155 ? -26.458 -18.209 56.703 1.00 98.06 155 HIS A O 1
ATOM 1299 N N . ILE A 1 156 ? -26.800 -18.157 58.909 1.00 97.75 156 ILE A N 1
ATOM 1300 C CA . ILE A 1 156 ? -27.280 -19.544 59.009 1.00 97.75 156 ILE A CA 1
ATOM 1301 C C . ILE A 1 156 ? -28.721 -19.548 59.518 1.00 97.75 156 ILE A C 1
ATOM 1303 O O . ILE A 1 156 ? -28.999 -19.041 60.606 1.00 97.75 156 ILE A O 1
ATOM 1307 N N . GLU A 1 157 ? -29.620 -20.178 58.761 1.00 96.69 157 GLU A N 1
ATOM 1308 C CA . GLU A 1 157 ? -30.953 -20.560 59.229 1.00 96.69 157 GLU A CA 1
ATOM 1309 C C . GLU A 1 157 ? -30.898 -21.998 59.764 1.00 96.69 157 GLU A C 1
ATOM 1311 O O . GLU A 1 157 ? -31.177 -22.966 59.052 1.00 96.69 157 GLU A O 1
ATOM 1316 N N . GLY A 1 158 ? -30.469 -22.131 61.019 1.00 94.69 158 GLY A N 1
ATOM 1317 C CA . GLY A 1 158 ? -30.169 -23.410 61.663 1.00 94.69 158 GLY A CA 1
ATOM 1318 C C . GLY A 1 158 ? -29.102 -23.260 62.749 1.00 94.69 158 GLY A C 1
ATOM 1319 O O . GLY A 1 158 ? -28.883 -22.164 63.269 1.00 94.69 158 GLY A O 1
ATOM 1320 N N . THR A 1 159 ? -28.407 -24.355 63.057 1.00 94.06 159 THR A N 1
ATOM 1321 C CA . THR A 1 159 ? -27.252 -24.385 63.963 1.00 94.06 159 THR A CA 1
ATOM 1322 C C . THR A 1 159 ? -26.095 -25.127 63.296 1.00 94.06 159 THR A C 1
ATOM 1324 O O . THR A 1 159 ? -26.191 -26.313 62.987 1.00 94.06 159 THR A O 1
ATOM 1327 N N . LEU A 1 160 ? -24.971 -24.435 63.102 1.00 93.81 160 LEU A N 1
ATOM 1328 C CA . LEU A 1 160 ? -23.763 -25.006 62.506 1.00 93.81 160 LEU A CA 1
ATOM 1329 C C . LEU A 1 160 ? -23.274 -26.249 63.272 1.00 93.81 160 LEU A C 1
ATOM 1331 O O . LEU A 1 160 ? -23.124 -26.197 64.494 1.00 93.81 160 LEU A O 1
ATOM 1335 N N . ASN A 1 161 ? -22.936 -27.319 62.544 1.00 93.00 161 ASN A N 1
ATOM 1336 C CA . ASN A 1 161 ? -22.399 -28.580 63.076 1.00 93.00 161 ASN A CA 1
ATOM 1337 C C . ASN A 1 161 ? -23.319 -29.341 64.051 1.00 93.00 161 ASN A C 1
ATOM 1339 O O . ASN A 1 161 ? -22.841 -30.251 64.734 1.00 93.00 161 ASN A O 1
ATOM 1343 N N . ASP A 1 162 ? -24.607 -29.000 64.125 1.00 91.75 162 ASP A N 1
ATOM 1344 C CA . ASP A 1 162 ? -25.594 -29.708 64.944 1.00 91.75 162 ASP A CA 1
ATOM 1345 C C . ASP A 1 162 ? -26.655 -30.351 64.049 1.00 91.75 162 ASP A C 1
ATOM 1347 O O . ASP A 1 162 ? -27.522 -29.671 63.499 1.00 91.75 162 ASP A O 1
ATOM 1351 N N . ALA A 1 163 ? -26.588 -31.676 63.918 1.00 89.50 163 ALA A N 1
ATOM 1352 C CA . ALA A 1 163 ? -27.519 -32.445 63.096 1.00 89.50 163 ALA A CA 1
ATOM 1353 C C . ALA A 1 163 ? -28.944 -32.515 63.673 1.00 89.50 163 ALA A C 1
ATOM 1355 O O . ALA A 1 163 ? -29.878 -32.854 62.954 1.00 89.50 163 ALA A O 1
ATOM 1356 N N . ASN A 1 164 ? -29.137 -32.170 64.953 1.00 90.06 164 ASN A N 1
ATOM 1357 C CA . ASN A 1 164 ? -30.455 -32.206 65.597 1.00 90.06 164 ASN A CA 1
ATOM 1358 C C . ASN A 1 164 ? -31.237 -30.889 65.465 1.00 90.06 164 ASN A C 1
ATOM 1360 O O . ASN A 1 164 ? -32.384 -30.809 65.915 1.00 90.06 164 ASN A O 1
ATOM 1364 N N . ALA A 1 165 ? -30.619 -29.836 64.926 1.00 90.44 165 ALA A N 1
ATOM 1365 C CA . ALA A 1 165 ? -31.260 -28.541 64.742 1.00 90.44 165 ALA A CA 1
ATOM 1366 C C . ALA A 1 165 ? -32.195 -28.527 63.514 1.00 90.44 165 ALA A C 1
ATOM 1368 O O . ALA A 1 165 ? -32.042 -29.324 62.594 1.00 90.44 165 ALA A O 1
ATOM 1369 N N . ASP A 1 166 ? -33.159 -27.595 63.481 1.00 92.56 166 ASP A N 1
ATOM 1370 C CA . ASP A 1 166 ? -33.992 -27.318 62.291 1.00 92.56 166 ASP A CA 1
ATOM 1371 C C . ASP A 1 166 ? -33.164 -26.534 61.256 1.00 92.56 166 ASP A C 1
ATOM 1373 O O . ASP A 1 166 ? -33.345 -25.329 61.074 1.00 92.56 166 ASP A O 1
ATOM 1377 N N . ASN A 1 167 ? -32.179 -27.210 60.661 1.00 94.50 167 ASN A N 1
ATOM 1378 C CA . ASN A 1 167 ? -31.284 -26.658 59.650 1.00 94.50 167 ASN A CA 1
ATOM 1379 C C . ASN A 1 167 ? -32.001 -26.562 58.303 1.00 94.50 167 ASN A C 1
ATOM 1381 O O . ASN A 1 167 ? -32.617 -27.527 57.852 1.00 94.50 167 ASN A O 1
ATOM 1385 N N . ARG A 1 168 ? -31.913 -25.401 57.650 1.00 95.38 168 ARG A N 1
ATOM 1386 C CA . ARG A 1 168 ? -32.612 -25.147 56.380 1.00 95.38 168 ARG A CA 1
ATOM 1387 C C . ARG A 1 168 ? -31.697 -24.673 55.271 1.00 95.38 168 ARG A C 1
ATOM 1389 O O . ARG A 1 168 ? -31.836 -25.122 54.135 1.00 95.38 168 ARG A O 1
ATOM 1396 N N . CYS A 1 169 ? -30.840 -23.707 55.581 1.00 96.88 169 CYS A N 1
ATOM 1397 C CA . CYS A 1 169 ? -29.882 -23.153 54.639 1.00 96.88 169 CYS A CA 1
ATOM 1398 C C . CYS A 1 169 ? -28.805 -22.345 55.358 1.00 96.88 169 CYS A C 1
ATOM 1400 O O . CYS A 1 169 ? -28.953 -21.938 56.516 1.00 96.88 169 CYS A O 1
ATOM 1402 N N . TRP A 1 170 ? -27.748 -22.050 54.620 1.00 97.62 170 TRP A N 1
ATOM 1403 C CA . TRP A 1 170 ? -26.834 -20.969 54.940 1.00 97.62 170 TRP A CA 1
ATOM 1404 C C . TRP A 1 170 ? -26.687 -20.057 53.725 1.00 97.62 170 TRP A C 1
ATOM 1406 O O . TRP A 1 170 ? -26.854 -20.472 52.577 1.00 97.62 170 TRP A O 1
ATOM 1416 N N . MET A 1 171 ? -26.464 -18.781 53.998 1.00 98.38 171 MET A N 1
ATOM 1417 C CA . MET A 1 171 ? -26.341 -17.719 53.017 1.00 98.38 171 MET A CA 1
ATOM 1418 C C . MET A 1 171 ? -24.998 -17.040 53.193 1.00 98.38 171 MET A C 1
ATOM 1420 O O . MET A 1 171 ? -24.462 -16.969 54.302 1.00 98.38 171 MET A O 1
ATOM 1424 N N . VAL A 1 172 ? -24.477 -16.528 52.091 1.00 98.38 172 VAL A N 1
ATOM 1425 C CA . VAL A 1 172 ? -23.175 -15.875 52.054 1.00 98.38 172 VAL A CA 1
ATOM 1426 C C . VAL A 1 172 ? -23.292 -14.531 51.363 1.00 98.38 172 VAL A C 1
ATOM 1428 O O . VAL A 1 172 ? -24.090 -14.365 50.441 1.00 98.38 172 VAL A O 1
ATOM 1431 N N . GLU A 1 173 ? -22.467 -13.583 51.790 1.00 98.69 173 GLU A N 1
ATOM 1432 C CA . GLU A 1 173 ? -22.219 -12.333 51.081 1.00 98.69 173 GLU A CA 1
ATOM 1433 C C . GLU A 1 173 ? -20.719 -12.132 50.904 1.00 98.69 173 GLU A C 1
ATOM 1435 O O . GLU A 1 173 ? -19.965 -12.216 51.875 1.00 98.69 173 GLU A O 1
ATOM 1440 N N . VAL A 1 174 ? -20.301 -11.821 49.677 1.00 98.62 174 VAL A N 1
ATOM 1441 C CA . VAL A 1 174 ? -18.907 -11.546 49.311 1.00 98.62 174 VAL A CA 1
ATOM 1442 C C . VAL A 1 174 ? -18.837 -10.219 48.575 1.00 98.62 174 VAL A C 1
ATOM 1444 O O . VAL A 1 174 ? -19.587 -9.979 47.633 1.00 98.62 174 VAL A O 1
ATOM 1447 N N . VAL A 1 175 ? -17.925 -9.351 49.000 1.00 98.44 175 VAL A N 1
ATOM 1448 C CA . VAL A 1 175 ? -17.637 -8.074 48.345 1.00 98.44 175 VAL A CA 1
ATOM 1449 C C . VAL A 1 175 ? -16.206 -8.108 47.845 1.00 98.44 175 VAL A C 1
ATOM 1451 O O . VAL A 1 175 ? -15.272 -8.136 48.650 1.00 98.44 175 VAL A O 1
ATOM 1454 N N . MET A 1 176 ? -16.045 -8.084 46.525 1.00 98.00 176 MET A N 1
ATOM 1455 C CA . MET A 1 176 ? -14.749 -8.064 45.857 1.00 98.00 176 MET A CA 1
ATOM 1456 C C . MET A 1 176 ? -14.501 -6.674 45.255 1.00 98.00 176 MET A C 1
ATOM 1458 O O . MET A 1 176 ? -15.197 -6.285 44.314 1.00 98.00 176 MET A O 1
ATOM 1462 N N . PRO A 1 177 ? -13.526 -5.900 45.761 1.00 97.19 177 PRO A N 1
ATOM 1463 C CA . PRO A 1 177 ? -13.205 -4.594 45.193 1.00 97.19 177 PRO A CA 1
ATOM 1464 C C . PRO A 1 177 ? -12.619 -4.698 43.780 1.00 97.19 177 PRO A C 1
ATOM 1466 O O . PRO A 1 177 ? -11.668 -5.449 43.543 1.00 97.19 177 PRO A O 1
ATOM 1469 N N . PHE A 1 178 ? -13.072 -3.844 42.859 1.00 96.12 178 PHE A N 1
ATOM 1470 C CA . PHE A 1 178 ? -12.477 -3.748 41.522 1.00 96.12 178 PHE A CA 1
ATOM 1471 C C . PHE A 1 178 ? -11.022 -3.286 41.553 1.00 96.12 178 PHE A C 1
ATOM 1473 O O . PHE A 1 178 ? -10.285 -3.536 40.604 1.00 96.12 178 PHE A O 1
ATOM 1480 N N . ALA A 1 179 ? -10.582 -2.643 42.638 1.00 94.00 179 ALA A N 1
ATOM 1481 C CA . ALA A 1 179 ? -9.181 -2.286 42.825 1.00 94.00 179 ALA A CA 1
ATOM 1482 C C . ALA A 1 179 ? -8.238 -3.500 42.738 1.00 94.00 179 ALA A C 1
ATOM 1484 O O . ALA A 1 179 ? -7.126 -3.322 42.254 1.00 94.00 179 ALA A O 1
ATOM 1485 N N . ALA A 1 180 ? -8.690 -4.689 43.161 1.00 92.62 180 ALA A N 1
ATOM 1486 C CA . ALA A 1 180 ? -7.952 -5.945 43.025 1.00 92.62 180 ALA A CA 1
ATOM 1487 C C . ALA A 1 180 ? -8.230 -6.625 41.674 1.00 92.62 180 ALA A C 1
ATOM 1489 O O . ALA A 1 180 ? -7.298 -6.996 40.968 1.00 92.62 180 ALA A O 1
ATOM 1490 N N . LEU A 1 181 ? -9.505 -6.735 41.275 1.00 92.06 181 LEU A N 1
ATOM 1491 C CA . LEU A 1 181 ? -9.886 -7.473 40.060 1.00 92.06 181 LEU A CA 1
ATOM 1492 C C . LEU A 1 181 ? -9.334 -6.846 38.774 1.00 92.06 181 LEU A C 1
ATOM 1494 O O . LEU A 1 181 ? -8.972 -7.561 37.844 1.00 92.06 181 LEU A O 1
ATOM 1498 N N . LYS A 1 182 ? -9.235 -5.512 38.714 1.00 91.25 182 LYS A N 1
ATOM 1499 C CA . LYS A 1 182 ? -8.790 -4.824 37.500 1.00 91.25 182 LYS A CA 1
ATOM 1500 C C . LYS A 1 182 ? -7.331 -5.092 37.144 1.00 91.25 182 LYS A C 1
ATOM 1502 O O . LYS A 1 182 ? -6.963 -4.808 36.020 1.00 91.25 182 LYS A O 1
ATOM 1507 N N . GLU A 1 183 ? -6.492 -5.599 38.052 1.00 88.25 183 GLU A N 1
ATOM 1508 C CA . GLU A 1 183 ? -5.076 -5.872 37.744 1.00 88.25 183 GLU A CA 1
ATOM 1509 C C . GLU A 1 183 ? -4.896 -6.899 36.616 1.00 88.25 183 GLU A C 1
ATOM 1511 O O . GLU A 1 183 ? -3.868 -6.874 35.944 1.00 88.25 183 GLU A O 1
ATOM 1516 N N . MET A 1 184 ? -5.899 -7.760 36.406 1.00 87.50 184 MET A N 1
ATOM 1517 C CA . MET A 1 184 ? -5.929 -8.790 35.360 1.00 87.50 184 MET A CA 1
ATOM 1518 C C . MET A 1 184 ? -7.055 -8.552 34.344 1.00 87.50 184 MET A C 1
ATOM 1520 O O . MET A 1 184 ? -7.401 -9.440 33.581 1.00 87.50 184 MET A O 1
ATOM 1524 N N . ALA A 1 185 ? -7.657 -7.359 34.336 1.00 84.44 185 ALA A N 1
ATOM 1525 C CA . ALA A 1 185 ? -8.609 -6.980 33.298 1.00 84.44 185 ALA A CA 1
ATOM 1526 C C . ALA A 1 185 ? -7.864 -6.457 32.062 1.00 84.44 185 ALA A C 1
ATOM 1528 O O . ALA A 1 185 ? -6.835 -5.792 32.198 1.00 84.44 185 ALA A O 1
ATOM 1529 N N . GLN A 1 186 ? -8.440 -6.664 30.874 1.00 71.50 186 GLN A N 1
ATOM 1530 C CA . GLN A 1 186 ? -7.835 -6.378 29.564 1.00 71.50 186 GLN A CA 1
ATOM 1531 C C . GLN A 1 186 ? -7.188 -4.976 29.433 1.00 71.50 186 GLN A C 1
ATOM 1533 O O . GLN A 1 186 ? -6.148 -4.840 28.791 1.00 71.50 186 GLN A O 1
ATOM 1538 N N . ASP A 1 187 ? -7.745 -3.951 30.101 1.00 81.25 187 ASP A N 1
ATOM 1539 C CA . ASP A 1 187 ? -7.242 -2.561 30.088 1.00 81.25 187 ASP A CA 1
ATOM 1540 C C . ASP A 1 187 ? -6.826 -2.020 31.474 1.00 81.25 187 ASP A C 1
ATOM 1542 O O . ASP A 1 187 ? -6.722 -0.805 31.677 1.00 81.25 187 ASP A O 1
ATOM 1546 N N . CYS A 1 188 ? -6.659 -2.882 32.476 1.00 87.44 188 CYS A N 1
ATOM 1547 C CA . CYS A 1 188 ? -6.377 -2.478 33.857 1.00 87.44 188 CYS A CA 1
ATOM 1548 C C . CYS A 1 188 ? -7.393 -1.481 34.467 1.00 87.44 188 CYS A C 1
ATOM 1550 O O . CYS A 1 188 ? -7.050 -0.644 35.317 1.00 87.44 188 CYS A O 1
ATOM 1552 N N . ARG A 1 189 ? -8.657 -1.539 34.026 1.00 91.50 189 ARG A N 1
ATOM 1553 C CA . ARG A 1 189 ? -9.734 -0.598 34.388 1.00 91.50 189 ARG A CA 1
ATOM 1554 C C . ARG A 1 189 ? -10.921 -1.296 35.048 1.00 91.50 189 ARG A C 1
ATOM 1556 O O . ARG A 1 189 ? -11.075 -2.506 34.946 1.00 91.50 189 ARG A O 1
ATOM 1563 N N . THR A 1 190 ? -11.780 -0.515 35.701 1.00 90.88 190 THR A N 1
ATOM 1564 C CA . THR A 1 190 ? -13.083 -1.006 36.169 1.00 90.88 190 THR A CA 1
ATOM 1565 C C . THR A 1 190 ? -14.027 -1.261 34.982 1.00 90.88 190 THR A C 1
ATOM 1567 O O . THR A 1 190 ? -13.909 -0.570 33.956 1.00 90.88 190 THR A O 1
ATOM 1570 N N . PRO A 1 191 ? -14.965 -2.216 35.102 1.00 92.19 191 PRO A N 1
ATOM 1571 C CA . PRO A 1 191 ? -15.958 -2.469 34.066 1.00 92.19 191 PRO A CA 1
ATOM 1572 C C . PRO A 1 191 ? -16.845 -1.256 33.769 1.00 92.19 191 PRO A C 1
ATOM 1574 O O . PRO A 1 191 ? -17.095 -0.407 34.626 1.00 92.19 191 PRO A O 1
ATOM 1577 N N . ARG A 1 192 ? -17.319 -1.190 32.530 1.00 93.19 192 ARG A N 1
ATOM 1578 C CA . ARG A 1 192 ? -18.357 -0.292 32.020 1.00 93.19 192 ARG A CA 1
ATOM 1579 C C . ARG A 1 192 ? -19.547 -1.142 31.592 1.00 93.19 192 ARG A C 1
ATOM 1581 O O . ARG A 1 192 ? -19.395 -2.332 31.328 1.00 93.19 192 ARG A O 1
ATOM 1588 N N . ALA A 1 193 ? -20.723 -0.532 31.479 1.00 93.31 193 ALA A N 1
ATOM 1589 C CA . ALA A 1 193 ? -21.869 -1.252 30.942 1.00 93.31 193 ALA A CA 1
ATOM 1590 C C . ALA A 1 193 ? -21.583 -1.797 29.533 1.00 93.31 193 ALA A C 1
ATOM 1592 O O . ALA A 1 193 ? -21.045 -1.083 28.684 1.00 93.31 193 ALA A O 1
ATOM 1593 N N . GLY A 1 194 ? -21.924 -3.067 29.323 1.00 92.94 194 GLY A N 1
ATOM 1594 C CA . GLY A 1 194 ? -21.597 -3.846 28.129 1.00 92.94 194 GLY A CA 1
ATOM 1595 C C . GLY A 1 194 ? -20.327 -4.693 28.241 1.00 92.94 194 GLY A C 1
ATOM 1596 O O . GLY A 1 194 ? -20.203 -5.661 27.494 1.00 92.94 194 GLY A O 1
ATOM 1597 N N . ASP A 1 195 ? -19.419 -4.402 29.181 1.00 94.50 195 ASP A N 1
ATOM 1598 C CA . ASP A 1 195 ? -18.304 -5.309 29.475 1.00 94.50 195 ASP A CA 1
ATOM 1599 C C . ASP A 1 195 ? -18.828 -6.604 30.121 1.00 94.50 195 ASP A C 1
ATOM 1601 O O . ASP A 1 195 ? -19.913 -6.627 30.717 1.00 94.50 195 ASP A O 1
ATOM 1605 N N . TYR A 1 196 ? -18.035 -7.676 30.059 1.00 96.06 196 TYR A N 1
ATOM 1606 C CA . TYR A 1 196 ? -18.356 -8.943 30.709 1.00 96.06 196 TYR A CA 1
ATOM 1607 C C . TYR A 1 196 ? -17.138 -9.609 31.336 1.00 96.06 196 TYR A C 1
ATOM 1609 O O . TYR A 1 196 ? -16.029 -9.470 30.833 1.00 96.06 196 TYR A O 1
ATOM 1617 N N . TYR A 1 197 ? -17.375 -10.380 32.398 1.00 97.06 197 TYR A N 1
ATOM 1618 C CA . TYR A 1 197 ? -16.419 -11.336 32.965 1.00 97.06 197 TYR A CA 1
ATOM 1619 C C . TYR A 1 197 ? -16.904 -12.770 32.745 1.00 97.06 197 TYR A C 1
ATOM 1621 O O . TYR A 1 197 ? -18.109 -13.017 32.618 1.00 97.06 197 TYR A O 1
ATOM 1629 N N . ARG A 1 198 ? -15.976 -13.729 32.749 1.00 97.69 198 ARG A N 1
ATOM 1630 C CA . ARG A 1 198 ? -16.299 -15.154 32.857 1.00 97.69 198 ARG A CA 1
ATOM 1631 C C . ARG A 1 198 ? -16.383 -15.504 34.340 1.00 97.69 198 ARG A C 1
ATOM 1633 O O . ARG A 1 198 ? -15.431 -15.269 35.081 1.00 97.69 198 ARG A O 1
ATOM 1640 N N . VAL A 1 199 ? -17.524 -16.021 34.787 1.00 98.19 199 VAL A N 1
ATOM 1641 C CA . VAL A 1 199 ? -17.796 -16.289 36.207 1.00 98.19 199 VAL A CA 1
ATOM 1642 C C . VAL A 1 199 ? -18.404 -17.670 36.384 1.00 98.19 199 VAL A C 1
ATOM 1644 O O . VAL A 1 199 ? -19.295 -18.061 35.632 1.00 98.19 199 VAL A O 1
ATOM 1647 N N . ASN A 1 200 ? -17.967 -18.399 37.406 1.00 98.25 200 ASN A N 1
ATOM 1648 C CA . ASN A 1 200 ? -18.650 -19.611 37.840 1.00 98.25 200 ASN A CA 1
ATOM 1649 C C . ASN A 1 200 ? -18.728 -19.689 39.362 1.00 98.25 200 ASN A C 1
ATOM 1651 O O . ASN A 1 200 ? -18.038 -18.965 40.079 1.00 98.25 200 ASN A O 1
ATOM 1655 N N . PHE A 1 201 ? -19.584 -20.584 39.828 1.00 98.38 201 PHE A N 1
ATOM 1656 C CA . PHE A 1 201 ? -19.774 -20.884 41.234 1.00 98.38 201 PHE A CA 1
ATOM 1657 C C . PHE A 1 201 ? -19.734 -22.386 41.436 1.00 98.38 201 PHE A C 1
ATOM 1659 O O . PHE A 1 201 ? -20.218 -23.119 40.571 1.00 98.38 201 PHE A O 1
ATOM 1666 N N . SER A 1 202 ? -19.235 -22.816 42.589 1.00 97.31 202 SER A N 1
ATOM 1667 C CA . SER A 1 202 ? -19.318 -24.204 43.034 1.00 97.31 202 SER A CA 1
ATOM 1668 C C . SER A 1 202 ? -19.898 -24.274 44.436 1.00 97.31 202 SER A C 1
ATOM 1670 O O . SER A 1 202 ? -19.724 -23.371 45.254 1.00 97.31 202 SER A O 1
ATOM 1672 N N . ARG A 1 203 ? -20.599 -25.364 44.706 1.00 97.25 203 ARG A N 1
ATOM 1673 C CA . ARG A 1 203 ? -20.873 -25.866 46.041 1.00 97.25 203 ARG A CA 1
ATOM 1674 C C . ARG A 1 203 ? -20.255 -27.246 46.126 1.00 97.25 203 ARG A C 1
ATOM 1676 O O . ARG A 1 203 ? -20.738 -28.164 45.455 1.00 97.25 203 ARG A O 1
ATOM 1683 N N . VAL A 1 204 ? -19.272 -27.400 47.003 1.00 96.00 204 VAL A N 1
ATOM 1684 C CA . VAL A 1 204 ? -18.797 -28.719 47.397 1.00 96.00 204 VAL A CA 1
ATOM 1685 C C . VAL A 1 204 ? -19.685 -29.233 48.523 1.00 96.00 204 VAL A C 1
ATOM 1687 O O . VAL A 1 204 ? -19.832 -28.606 49.575 1.00 96.00 204 VAL A O 1
ATOM 1690 N N . GLN A 1 205 ? -20.325 -30.381 48.299 1.00 94.94 205 GLN A N 1
ATOM 1691 C CA . GLN A 1 205 ? -21.207 -31.020 49.271 1.00 94.94 205 GLN A CA 1
ATOM 1692 C C . GLN A 1 205 ? -20.743 -32.449 49.556 1.00 94.94 205 GLN A C 1
ATOM 1694 O O . GLN A 1 205 ? -20.906 -33.365 48.751 1.00 94.94 205 GLN A O 1
ATOM 1699 N N . TRP A 1 206 ? -20.231 -32.682 50.761 1.00 93.75 206 TRP A N 1
ATOM 1700 C CA . TRP A 1 206 ? -19.898 -34.024 51.219 1.00 93.75 206 TRP A CA 1
ATOM 1701 C C . TRP A 1 206 ? -21.144 -34.807 51.621 1.00 93.75 206 TRP A C 1
ATOM 1703 O O . TRP A 1 206 ? -22.056 -34.306 52.278 1.00 93.75 206 TRP A O 1
ATOM 1713 N N . LEU A 1 207 ? -21.141 -36.097 51.295 1.00 90.25 207 LEU A N 1
ATOM 1714 C CA . LEU A 1 207 ? -22.058 -37.060 51.893 1.00 90.25 207 LEU A CA 1
ATOM 1715 C C . LEU A 1 207 ? -21.649 -37.301 53.346 1.00 90.25 207 LEU A C 1
ATOM 1717 O O . LEU A 1 207 ? -20.554 -37.804 53.611 1.00 90.25 207 LEU A O 1
ATOM 1721 N N . VAL A 1 208 ? -22.541 -36.989 54.281 1.00 90.25 208 VAL A N 1
ATOM 1722 C CA . VAL A 1 208 ? -22.310 -37.163 55.718 1.00 90.25 208 VAL A CA 1
ATOM 1723 C C . VAL A 1 208 ? -23.308 -38.145 56.332 1.00 90.25 208 VAL A C 1
ATOM 1725 O O . VAL A 1 208 ? -24.420 -38.337 55.843 1.00 90.25 208 VAL A O 1
ATOM 1728 N N . ASP A 1 209 ? -22.880 -38.809 57.400 1.00 89.75 209 ASP A N 1
ATOM 1729 C CA . ASP A 1 209 ? -23.736 -39.569 58.302 1.00 89.75 209 ASP A CA 1
ATOM 1730 C C . ASP A 1 209 ? -23.854 -38.818 59.629 1.00 89.75 209 ASP A C 1
ATOM 1732 O O . ASP A 1 209 ? -22.883 -38.237 60.122 1.00 89.75 209 ASP A O 1
ATOM 1736 N N . GLU A 1 210 ? -25.035 -38.876 60.237 1.00 88.19 210 GLU A N 1
ATOM 1737 C CA . GLU A 1 210 ? -25.237 -38.398 61.599 1.00 88.19 210 GLU A CA 1
ATOM 1738 C C . GLU A 1 210 ? -24.716 -39.435 62.607 1.00 88.19 210 GLU A C 1
ATOM 1740 O O . GLU A 1 210 ? -25.180 -40.581 62.644 1.00 88.19 210 GLU A O 1
ATOM 1745 N N . LYS A 1 211 ? -23.777 -39.026 63.467 1.00 86.88 211 LYS A N 1
ATOM 1746 C CA . LYS A 1 211 ? -23.337 -39.800 64.637 1.00 86.88 211 LYS A CA 1
ATOM 1747 C C . LYS A 1 211 ? -23.220 -38.908 65.862 1.00 86.88 211 LYS A C 1
ATOM 1749 O O . LYS A 1 211 ? -22.533 -37.892 65.839 1.00 86.88 211 LYS A O 1
ATOM 1754 N N . ASP A 1 212 ? -23.889 -39.305 66.944 1.00 85.31 212 ASP A N 1
ATOM 1755 C CA . ASP A 1 212 ? -23.892 -38.587 68.226 1.00 85.31 212 ASP A CA 1
ATOM 1756 C C . ASP A 1 212 ? -24.216 -37.079 68.088 1.00 85.31 212 ASP A C 1
ATOM 1758 O O . ASP A 1 212 ? -23.635 -36.235 68.773 1.00 85.31 212 ASP A O 1
ATOM 1762 N N . GLY A 1 213 ? -25.142 -36.736 67.179 1.00 81.06 213 GLY A N 1
ATOM 1763 C CA . GLY A 1 213 ? -25.560 -35.359 66.891 1.00 81.06 213 GLY A CA 1
ATOM 1764 C C . GLY A 1 213 ? -24.563 -34.526 66.078 1.00 81.06 213 GLY A C 1
ATOM 1765 O O . GLY A 1 213 ? -24.701 -33.307 66.017 1.00 81.06 213 GLY A O 1
ATOM 1766 N N . ARG A 1 214 ? -23.553 -35.160 65.473 1.00 85.38 214 ARG A N 1
ATOM 1767 C CA . ARG A 1 214 ? -22.534 -34.525 64.625 1.00 85.38 214 ARG A CA 1
ATOM 1768 C C . ARG A 1 214 ? -22.498 -35.164 63.243 1.00 85.38 214 ARG A C 1
ATOM 1770 O O . ARG A 1 214 ? -22.894 -36.316 63.076 1.00 85.38 214 ARG A O 1
ATOM 1777 N N . TYR A 1 215 ? -21.954 -34.427 62.283 1.00 90.50 215 TYR A N 1
ATOM 1778 C CA . TYR A 1 215 ? -21.689 -34.922 60.937 1.00 90.50 215 TYR A CA 1
ATOM 1779 C C . TYR A 1 215 ? -20.314 -35.592 60.854 1.00 90.50 215 TYR A C 1
ATOM 1781 O O . TYR A 1 215 ? -19.307 -35.028 61.288 1.00 90.50 215 TYR A O 1
ATOM 1789 N N . GLU A 1 216 ? -20.265 -36.782 60.261 1.00 90.31 216 GLU A N 1
ATOM 1790 C CA . GLU A 1 216 ? -19.030 -37.444 59.833 1.00 90.31 216 GLU A CA 1
ATOM 1791 C C . GLU A 1 216 ? -19.134 -37.812 58.351 1.00 90.31 216 GLU A C 1
ATOM 1793 O O . GLU A 1 216 ? -20.177 -38.294 57.914 1.00 90.31 216 GLU A O 1
ATOM 1798 N N . LYS A 1 217 ? -18.056 -37.646 57.570 1.00 92.69 217 LYS A N 1
ATOM 1799 C CA . LYS A 1 217 ? -18.044 -38.057 56.154 1.00 92.69 217 LYS A CA 1
ATOM 1800 C C . LYS A 1 217 ? -18.414 -39.535 56.017 1.00 92.69 217 LYS A C 1
ATOM 1802 O O . LYS A 1 217 ? -17.813 -40.399 56.664 1.00 92.69 217 LYS A O 1
ATOM 1807 N N . ARG A 1 218 ? -19.363 -39.834 55.131 1.00 93.25 218 ARG A N 1
ATOM 1808 C CA . ARG A 1 218 ? -19.801 -41.200 54.845 1.00 93.25 218 ARG A CA 1
ATOM 1809 C C . ARG A 1 218 ? -18.658 -41.981 54.209 1.00 93.25 218 ARG A C 1
ATOM 1811 O O . ARG A 1 218 ? -18.115 -41.598 53.173 1.00 93.25 218 ARG A O 1
ATOM 1818 N N . ILE A 1 219 ? -18.319 -43.114 54.813 1.00 93.38 219 ILE A N 1
ATOM 1819 C CA . ILE A 1 219 ? -17.255 -43.999 54.335 1.00 93.38 219 ILE A CA 1
ATOM 1820 C C . ILE A 1 219 ? -17.826 -45.008 53.339 1.00 93.38 219 ILE A C 1
ATOM 1822 O O . ILE A 1 219 ? -18.812 -45.689 53.621 1.00 93.38 219 ILE A O 1
ATOM 1826 N N . ASN A 1 220 ? -17.174 -45.141 52.187 1.00 91.38 220 ASN A N 1
ATOM 1827 C CA . ASN A 1 220 ? -17.420 -46.220 51.249 1.00 91.38 220 ASN A CA 1
ATOM 1828 C C . ASN A 1 220 ? -16.875 -47.536 51.847 1.00 91.38 220 ASN A C 1
ATOM 1830 O O . ASN A 1 220 ? -15.663 -47.662 52.063 1.00 91.38 220 ASN A O 1
ATOM 1834 N N . PRO A 1 221 ? -17.741 -48.531 52.113 1.00 90.25 221 PRO A N 1
ATOM 1835 C CA . PRO A 1 221 ? -17.335 -49.772 52.768 1.00 90.25 221 PRO A CA 1
ATOM 1836 C C . PRO A 1 221 ? -16.389 -50.636 51.918 1.00 90.25 221 PRO A C 1
ATOM 1838 O O . PRO A 1 221 ? -15.676 -51.464 52.479 1.00 90.25 221 PRO A O 1
ATOM 1841 N N . GLU A 1 222 ? -16.352 -50.453 50.595 1.00 92.69 222 GLU A N 1
ATOM 1842 C CA . GLU A 1 222 ? -15.478 -51.209 49.690 1.00 92.69 222 GLU A CA 1
ATOM 1843 C C . GLU A 1 222 ? -14.046 -50.665 49.672 1.00 92.69 222 GLU A C 1
ATOM 1845 O O . GLU A 1 222 ? -13.088 -51.434 49.592 1.00 92.69 222 GLU A O 1
ATOM 1850 N N . THR A 1 223 ? -13.883 -49.342 49.762 1.00 92.19 223 THR A N 1
ATOM 1851 C CA . THR A 1 223 ? -12.568 -48.684 49.668 1.00 92.19 223 THR A CA 1
ATOM 1852 C C . THR A 1 223 ? -11.987 -48.306 51.030 1.00 92.19 223 THR A C 1
ATOM 1854 O O . THR A 1 223 ? -10.784 -48.064 51.138 1.00 92.19 223 THR A O 1
ATOM 1857 N N . GLY A 1 224 ? -12.828 -48.223 52.067 1.00 91.88 224 GLY A N 1
ATOM 1858 C CA . GLY A 1 224 ? -12.463 -47.704 53.386 1.00 91.88 224 GLY A CA 1
ATOM 1859 C C . GLY A 1 224 ? -12.160 -46.201 53.401 1.00 91.88 224 GLY A C 1
ATOM 1860 O O . GLY A 1 224 ? -11.642 -45.698 54.396 1.00 91.88 224 GLY A O 1
ATOM 1861 N N . ARG A 1 225 ? -12.449 -45.485 52.308 1.00 91.12 225 ARG A N 1
ATOM 1862 C CA . ARG A 1 225 ? -12.289 -44.028 52.172 1.00 91.12 225 ARG A CA 1
ATOM 1863 C C . ARG A 1 225 ? -13.658 -43.354 52.172 1.00 91.12 225 ARG A C 1
ATOM 1865 O O . ARG A 1 225 ? -14.660 -44.022 51.934 1.00 91.12 225 ARG A O 1
ATOM 1872 N N . ALA A 1 226 ? -13.711 -42.048 52.421 1.00 91.19 226 ALA A N 1
ATOM 1873 C CA . ALA A 1 226 ? -14.940 -41.284 52.211 1.00 91.19 226 ALA A CA 1
ATOM 1874 C C . ALA A 1 226 ? -15.428 -41.428 50.756 1.00 91.19 226 ALA A C 1
ATOM 1876 O O . ALA A 1 226 ? -14.607 -41.600 49.848 1.00 91.19 226 ALA A O 1
ATOM 1877 N N . TYR A 1 227 ? -16.745 -41.383 50.539 1.00 91.56 227 TYR A N 1
ATOM 1878 C CA . TYR A 1 227 ? -17.272 -41.125 49.195 1.00 91.56 227 TYR A CA 1
ATOM 1879 C C . TYR A 1 227 ? -16.748 -39.775 48.691 1.00 91.56 227 TYR A C 1
ATOM 1881 O O . TYR A 1 227 ? -16.536 -38.898 49.529 1.00 91.56 227 TYR A O 1
ATOM 1889 N N . PRO A 1 228 ? -16.519 -39.616 47.375 1.00 90.88 228 PRO A N 1
ATOM 1890 C CA . PRO A 1 228 ? -16.180 -38.314 46.816 1.00 90.88 228 PRO A CA 1
ATOM 1891 C C . PRO A 1 228 ? -17.296 -37.306 47.099 1.00 90.88 228 PRO A C 1
ATOM 1893 O O . PRO A 1 228 ? -18.454 -37.681 47.304 1.00 90.88 228 PRO A O 1
ATOM 1896 N N . GLU A 1 229 ? -16.909 -36.045 47.139 1.00 92.75 229 GLU A N 1
ATOM 1897 C CA . GLU A 1 229 ? -17.799 -34.905 47.247 1.00 92.75 229 GLU A CA 1
ATOM 1898 C C . GLU A 1 229 ? -18.672 -34.730 45.998 1.00 92.75 229 GLU A C 1
ATOM 1900 O O . GLU A 1 229 ? -18.252 -35.015 44.874 1.00 92.75 229 GLU A O 1
ATOM 1905 N N . ASP A 1 230 ? -19.901 -34.260 46.210 1.00 94.19 230 ASP A N 1
ATOM 1906 C CA . ASP A 1 230 ? -20.753 -33.776 45.134 1.00 94.19 230 ASP A CA 1
ATOM 1907 C C . ASP A 1 230 ? -20.291 -32.350 44.773 1.00 94.19 230 ASP A C 1
ATOM 1909 O O . ASP A 1 230 ? -20.169 -31.501 45.658 1.00 94.19 230 ASP A O 1
ATOM 1913 N N . ASN A 1 231 ? -20.042 -32.083 43.489 1.00 95.50 231 ASN A N 1
ATOM 1914 C CA . ASN A 1 231 ? -19.654 -30.760 42.992 1.00 95.50 231 ASN A CA 1
ATOM 1915 C C . ASN A 1 231 ? -20.816 -30.180 42.185 1.00 95.50 231 ASN A C 1
ATOM 1917 O O . ASN A 1 231 ? -21.111 -30.666 41.089 1.00 95.50 231 ASN A O 1
ATOM 1921 N N . TRP A 1 232 ? -21.494 -29.168 42.728 1.00 97.62 232 TRP A N 1
ATOM 1922 C CA . TRP A 1 232 ? -22.643 -28.542 42.073 1.00 97.62 232 TRP A CA 1
ATOM 1923 C C . TRP A 1 232 ? -22.325 -27.116 41.657 1.00 97.62 232 TRP A C 1
ATOM 1925 O O . TRP A 1 232 ? -21.908 -26.312 42.482 1.00 97.62 232 TRP A O 1
ATOM 1935 N N . VAL A 1 233 ? -22.557 -26.782 40.395 1.00 97.69 233 VAL A N 1
ATOM 1936 C CA . VAL A 1 233 ? -22.070 -25.545 39.782 1.00 97.69 233 VAL A CA 1
ATOM 1937 C C . VAL A 1 233 ? -23.166 -24.806 39.033 1.00 97.69 233 VAL A C 1
ATOM 1939 O O . VAL A 1 233 ? -24.154 -25.403 38.607 1.00 97.69 233 VAL A O 1
ATOM 1942 N N . TRP A 1 234 ? -22.985 -23.500 38.835 1.00 97.75 234 TRP A N 1
ATOM 1943 C CA . TRP A 1 234 ? -23.892 -22.712 37.995 1.00 97.75 234 TRP A CA 1
ATOM 1944 C C . TRP A 1 234 ? -23.707 -23.016 36.502 1.00 97.75 234 TRP A C 1
ATOM 1946 O O . TRP A 1 234 ? -24.689 -23.214 35.789 1.00 97.75 234 TRP A O 1
ATOM 1956 N N . ALA A 1 235 ? -22.458 -23.072 36.034 1.00 96.50 235 ALA A N 1
ATOM 1957 C CA . ALA A 1 235 ? -22.109 -23.412 34.658 1.00 96.50 235 ALA A CA 1
ATOM 1958 C C . ALA A 1 235 ? -21.391 -24.779 34.620 1.00 96.50 235 ALA A C 1
ATOM 1960 O O . ALA A 1 235 ? -20.235 -24.859 35.052 1.00 96.50 235 ALA A O 1
ATOM 1961 N N . PRO A 1 236 ? -22.044 -25.862 34.148 1.00 95.56 236 PRO A N 1
ATOM 1962 C CA . PRO A 1 236 ? -21.445 -27.197 34.117 1.00 95.56 236 PRO A CA 1
ATOM 1963 C C . PRO A 1 236 ? -20.303 -27.289 33.100 1.00 95.56 236 PRO A C 1
ATOM 1965 O O . PRO A 1 236 ? -20.459 -26.935 31.930 1.00 95.56 236 PRO A O 1
ATOM 1968 N N . THR A 1 237 ? -19.160 -27.827 33.529 1.00 94.19 237 THR A N 1
ATOM 1969 C CA . THR A 1 237 ? -17.987 -28.033 32.662 1.00 94.19 237 THR A CA 1
ATOM 1970 C C . THR A 1 237 ? -18.002 -29.392 31.960 1.00 94.19 237 THR A C 1
ATOM 1972 O O . THR A 1 237 ? -17.171 -29.640 31.092 1.00 94.19 237 THR A O 1
ATOM 1975 N N . GLY A 1 238 ? -18.934 -30.287 32.308 1.00 92.81 238 GLY A N 1
ATOM 1976 C CA . GLY A 1 238 ? -19.087 -31.597 31.666 1.00 92.81 238 GLY A CA 1
ATOM 1977 C C . GLY A 1 238 ? -18.034 -32.631 32.084 1.00 92.81 238 GLY A C 1
ATOM 1978 O O . GLY A 1 238 ? -17.929 -33.681 31.451 1.00 92.81 238 GLY A O 1
ATOM 1979 N N . LEU A 1 239 ? -17.240 -32.335 33.116 1.00 92.00 239 LEU A N 1
ATOM 1980 C CA . LEU A 1 239 ? -16.336 -33.262 33.799 1.00 92.00 239 LEU A CA 1
ATOM 1981 C C . LEU A 1 239 ? -16.061 -32.768 35.229 1.00 92.00 239 LEU A C 1
ATOM 1983 O O . LEU A 1 239 ? -16.252 -31.593 35.517 1.00 92.00 239 LEU A O 1
ATOM 1987 N N . ILE A 1 240 ? -15.557 -33.628 36.119 1.00 91.88 240 ILE A N 1
ATOM 1988 C CA . ILE A 1 240 ? -15.201 -33.252 37.504 1.00 91.88 240 ILE A CA 1
ATOM 1989 C C . ILE A 1 240 ? -13.899 -32.424 37.519 1.00 91.88 240 ILE A C 1
ATOM 1991 O O . ILE A 1 240 ? -12.832 -32.904 37.902 1.00 91.88 240 ILE A O 1
ATOM 1995 N N . ASN A 1 241 ? -13.968 -31.196 37.000 1.00 92.44 241 ASN A N 1
ATOM 1996 C CA . ASN A 1 241 ? -12.912 -30.186 37.013 1.00 92.44 241 ASN A CA 1
ATOM 1997 C C . ASN A 1 241 ? -13.508 -28.814 36.656 1.00 92.44 241 ASN A C 1
ATOM 1999 O O . ASN A 1 241 ? -13.923 -28.591 35.515 1.00 92.44 241 ASN A O 1
ATOM 2003 N N . ILE A 1 242 ? -13.520 -27.884 37.611 1.00 94.31 242 ILE A N 1
ATOM 2004 C CA . ILE A 1 242 ? -14.071 -26.543 37.392 1.00 94.31 242 ILE A CA 1
ATOM 2005 C C . ILE A 1 242 ? -13.108 -25.607 36.660 1.00 94.31 242 ILE A C 1
ATOM 2007 O O . ILE A 1 242 ? -13.550 -24.630 36.064 1.00 94.31 242 ILE A O 1
ATOM 2011 N N . HIS A 1 243 ? -11.811 -25.927 36.608 1.00 94.81 243 HIS A N 1
ATOM 2012 C CA . HIS A 1 243 ? -10.764 -25.099 35.998 1.00 94.81 243 HIS A CA 1
ATOM 2013 C C . HIS A 1 243 ? -10.763 -25.171 34.465 1.00 94.81 243 HIS A C 1
ATOM 2015 O O . HIS A 1 243 ? -9.709 -25.293 33.844 1.00 94.81 243 HIS A O 1
ATOM 2021 N N . TYR A 1 244 ? -11.944 -25.088 33.851 1.00 95.00 244 TYR A N 1
ATOM 2022 C CA . TYR A 1 244 ? -12.213 -24.880 32.426 1.00 95.00 244 TYR A CA 1
ATOM 2023 C C . TYR A 1 244 ? -12.884 -23.504 32.238 1.00 95.00 244 TYR A C 1
ATOM 2025 O O . TYR A 1 244 ? -14.088 -23.463 31.970 1.00 95.00 244 TYR A O 1
ATOM 2033 N N . PRO A 1 245 ? -12.153 -22.374 32.395 1.00 95.88 245 PRO A N 1
ATOM 2034 C CA . PRO A 1 245 ? -12.745 -21.034 32.326 1.00 95.88 245 PRO A CA 1
ATOM 2035 C C . PRO A 1 245 ? -13.468 -20.734 31.013 1.00 95.88 245 PRO A C 1
ATOM 2037 O O . PRO A 1 245 ? -14.444 -19.984 30.979 1.00 95.88 245 PRO A O 1
ATOM 2040 N N . GLU A 1 246 ? -13.049 -21.390 29.929 1.00 95.06 246 GLU A N 1
ATOM 2041 C CA . GLU A 1 246 ? -13.725 -21.335 28.637 1.00 95.06 246 GLU A CA 1
ATOM 2042 C C . GLU A 1 246 ? -15.212 -21.736 28.704 1.00 95.06 246 GLU A C 1
ATOM 2044 O O . GLU A 1 246 ? -15.983 -21.282 27.867 1.00 95.06 246 GLU A O 1
ATOM 2049 N N . LEU A 1 247 ? -15.643 -22.518 29.701 1.00 95.75 247 LEU A N 1
ATOM 2050 C CA . LEU A 1 247 ? -17.020 -23.008 29.869 1.00 95.75 247 LEU A CA 1
ATOM 2051 C C . LEU A 1 247 ? -17.819 -22.271 30.955 1.00 95.75 247 LEU A C 1
ATOM 2053 O O . LEU A 1 247 ? -18.993 -22.575 31.158 1.00 95.75 247 LEU A O 1
ATOM 2057 N N . TRP A 1 248 ? -17.222 -21.305 31.655 1.00 97.50 248 TRP A N 1
ATOM 2058 C CA . TRP A 1 248 ? -17.896 -20.560 32.726 1.00 97.50 248 TRP A CA 1
ATOM 2059 C C . TRP A 1 248 ? -19.052 -19.690 32.208 1.00 97.50 248 TRP A C 1
ATOM 2061 O O . TRP A 1 248 ? -19.240 -19.529 31.005 1.00 97.50 248 TRP A O 1
ATOM 2071 N N . GLY A 1 249 ? -19.874 -19.135 33.093 1.00 97.75 249 GLY A N 1
ATOM 2072 C CA . GLY A 1 249 ? -20.957 -18.234 32.699 1.00 97.75 249 GLY A CA 1
ATOM 2073 C C . GLY A 1 249 ? -20.453 -16.847 32.294 1.00 97.75 249 GLY A C 1
ATOM 2074 O O . GLY A 1 249 ? -19.348 -16.442 32.645 1.00 97.75 249 GLY A O 1
ATOM 2075 N N . PHE A 1 250 ? -21.263 -16.103 31.546 1.00 98.19 250 PHE A N 1
ATOM 2076 C CA . PHE A 1 250 ? -21.011 -14.699 31.217 1.00 98.19 250 PHE A CA 1
ATOM 2077 C C . PHE A 1 250 ? -21.716 -13.787 32.218 1.00 98.19 250 PHE A C 1
ATOM 2079 O O . PHE A 1 250 ? -22.939 -13.823 32.331 1.00 98.19 250 PHE A O 1
ATOM 2086 N N . LEU A 1 251 ? -20.963 -12.934 32.907 1.00 97.81 251 LEU A N 1
ATOM 2087 C CA . LEU A 1 251 ? -21.503 -11.857 33.730 1.00 97.81 251 LEU A CA 1
ATOM 2088 C C . LEU A 1 251 ? -21.377 -10.533 32.977 1.00 97.81 251 LEU A C 1
ATOM 2090 O O . LEU A 1 251 ? -20.282 -9.987 32.921 1.00 97.81 251 LEU A O 1
ATOM 2094 N N . PHE A 1 252 ? -22.475 -10.008 32.432 1.00 97.94 252 PHE A N 1
ATOM 2095 C CA . PHE A 1 252 ? -22.497 -8.695 31.777 1.00 97.94 252 PHE A CA 1
ATOM 2096 C C . PHE A 1 252 ? -22.800 -7.584 32.777 1.00 97.94 252 PHE A C 1
ATOM 2098 O O . PHE A 1 252 ? -23.758 -7.679 33.546 1.00 97.94 252 PHE A O 1
ATOM 2105 N N . PHE A 1 253 ? -22.030 -6.500 32.733 1.00 96.94 253 PHE A N 1
ATOM 2106 C CA . PHE A 1 253 ? -22.288 -5.305 33.532 1.00 96.94 253 PHE A CA 1
ATOM 2107 C C . PHE A 1 253 ? -23.349 -4.434 32.850 1.00 96.94 253 PHE A C 1
ATOM 2109 O O . PHE A 1 253 ? -23.245 -4.128 31.664 1.00 96.94 253 PHE A O 1
ATOM 2116 N N . THR A 1 254 ? -24.378 -4.029 33.595 1.00 95.75 254 THR A N 1
ATOM 2117 C CA . THR A 1 254 ? -25.523 -3.256 33.074 1.00 95.75 254 THR A CA 1
ATOM 2118 C C . THR A 1 254 ? -25.778 -2.011 33.927 1.00 95.75 254 THR A C 1
ATOM 2120 O O . THR A 1 254 ? -25.561 -2.047 35.143 1.00 95.75 254 THR A O 1
ATOM 2123 N N . GLU A 1 255 ? -26.259 -0.925 33.313 1.00 91.06 255 GLU A N 1
ATOM 2124 C CA . GLU A 1 255 ? -26.702 0.277 34.043 1.00 91.06 255 GLU A CA 1
ATOM 2125 C C . GLU A 1 255 ? -28.184 0.168 34.414 1.00 91.06 255 GLU A C 1
ATOM 2127 O O . GLU A 1 255 ? -28.557 0.343 35.574 1.00 91.06 255 GLU A O 1
ATOM 2132 N N . ASN A 1 256 ? -29.035 -0.158 33.435 1.00 84.38 256 ASN A N 1
ATOM 2133 C CA . ASN A 1 256 ? -30.493 -0.170 33.565 1.00 84.38 256 ASN A CA 1
ATOM 2134 C C . ASN A 1 256 ? -31.111 -1.543 33.255 1.00 84.38 256 ASN A C 1
ATOM 2136 O O . ASN A 1 256 ? -32.311 -1.634 32.990 1.00 84.38 256 ASN A O 1
ATOM 2140 N N . GLY A 1 257 ? -30.313 -2.615 33.316 1.00 81.88 257 GLY A N 1
ATOM 2141 C CA . GLY A 1 257 ? -30.760 -3.979 33.022 1.00 81.88 257 GLY A CA 1
ATOM 2142 C C . GLY A 1 257 ? -30.873 -4.269 31.527 1.00 81.88 257 GLY A C 1
ATOM 2143 O O . GLY A 1 257 ? -31.752 -5.022 31.120 1.00 81.88 257 GLY A O 1
ATOM 2144 N N . GLU A 1 258 ? -30.021 -3.637 30.723 1.00 92.12 258 GLU A N 1
ATOM 2145 C CA . GLU A 1 258 ? -29.852 -3.938 29.307 1.00 92.12 258 GLU A CA 1
ATOM 2146 C C . GLU A 1 258 ? -29.417 -5.400 29.106 1.00 92.12 258 GLU A C 1
ATOM 2148 O O . GLU A 1 258 ? -28.621 -5.934 29.879 1.00 92.12 258 GLU A O 1
ATOM 2153 N N . GLU A 1 259 ? -29.920 -6.043 28.053 1.00 93.69 259 GLU A N 1
ATOM 2154 C CA . GLU A 1 259 ? -29.493 -7.388 27.668 1.00 93.69 259 GLU A CA 1
ATOM 2155 C C . GLU A 1 259 ? -28.434 -7.307 26.563 1.00 93.69 259 GLU A C 1
ATOM 2157 O O . GLU A 1 259 ? -28.550 -6.528 25.615 1.00 93.69 259 GLU A O 1
ATOM 2162 N N . TYR A 1 260 ? -27.410 -8.144 26.689 1.00 94.06 260 TYR A N 1
ATOM 2163 C CA . TYR A 1 260 ? -26.302 -8.282 25.749 1.00 94.06 260 TYR A CA 1
ATOM 2164 C C . TYR A 1 260 ? -26.202 -9.733 25.281 1.00 94.06 260 TYR A C 1
ATOM 2166 O O . TYR A 1 260 ? -26.444 -10.664 26.056 1.00 94.06 260 TYR A O 1
ATOM 2174 N N . SER A 1 261 ? -25.842 -9.927 24.016 1.00 93.88 261 SER A N 1
ATOM 2175 C CA . SER A 1 261 ? -25.495 -11.236 23.469 1.00 93.88 261 SER A CA 1
ATOM 2176 C C . SER A 1 261 ? -24.026 -11.558 23.731 1.00 93.88 261 SER A C 1
ATOM 2178 O O . SER A 1 261 ? -23.188 -10.658 23.792 1.00 93.88 261 SER A O 1
ATOM 2180 N N . ILE A 1 262 ? -23.706 -12.850 23.824 1.00 95.19 262 ILE A N 1
ATOM 2181 C CA . ILE A 1 262 ? -22.317 -13.321 23.821 1.00 95.19 262 ILE A CA 1
ATOM 2182 C C . ILE A 1 262 ? -21.642 -12.834 22.524 1.00 95.19 262 ILE A C 1
ATOM 2184 O O . ILE A 1 262 ? -22.232 -13.014 21.455 1.00 95.19 262 ILE A O 1
ATOM 2188 N N . PRO A 1 263 ? -20.455 -12.204 22.593 1.00 93.81 263 PRO A N 1
ATOM 2189 C CA . PRO A 1 263 ? -19.739 -11.747 21.404 1.00 93.81 263 PRO A CA 1
ATOM 2190 C C . PRO A 1 263 ? -19.374 -12.889 20.448 1.00 93.81 263 PRO A C 1
ATOM 2192 O O . PRO A 1 263 ? -19.051 -13.994 20.890 1.00 93.81 263 PRO A O 1
ATOM 2195 N N . GLU A 1 264 ? -19.344 -12.607 19.144 1.00 92.06 264 GLU A N 1
ATOM 2196 C CA . GLU A 1 264 ? -18.999 -13.589 18.102 1.00 92.06 264 GLU A CA 1
ATOM 2197 C C . GLU A 1 264 ? -17.594 -14.169 18.324 1.00 92.06 264 GLU A C 1
ATOM 2199 O O . GLU A 1 264 ? -17.353 -15.365 18.144 1.00 92.06 264 GLU A O 1
ATOM 2204 N N . VAL A 1 265 ? -16.667 -13.336 18.815 1.00 93.62 265 VAL A N 1
ATOM 2205 C CA . VAL A 1 265 ? -15.297 -13.758 19.124 1.00 93.62 265 VAL A CA 1
ATOM 2206 C C . VAL A 1 265 ? -15.233 -14.915 20.132 1.00 93.62 265 VAL A C 1
ATOM 2208 O O . VAL A 1 265 ? -14.333 -15.747 20.036 1.00 93.62 265 VAL A O 1
ATOM 2211 N N . GLU A 1 266 ? -16.182 -15.030 21.065 1.00 95.50 266 GLU A N 1
ATOM 2212 C CA . GLU A 1 266 ? -16.212 -16.116 22.057 1.00 95.50 266 GLU A CA 1
ATOM 2213 C C . GLU A 1 266 ? -16.618 -17.462 21.436 1.00 95.50 266 GLU A C 1
ATOM 2215 O O . GLU A 1 266 ? -16.081 -18.504 21.814 1.00 95.50 266 GLU A O 1
ATOM 2220 N N . TYR A 1 267 ? -17.486 -17.455 20.418 1.00 94.56 267 TYR A N 1
ATOM 2221 C CA . TYR A 1 267 ? -17.796 -18.662 19.647 1.00 94.56 267 TYR A CA 1
ATOM 2222 C C . TYR A 1 267 ? -16.579 -19.132 18.842 1.00 94.56 267 TYR A C 1
ATOM 2224 O O . TYR A 1 267 ? -16.287 -20.327 18.800 1.00 94.56 267 TYR A O 1
ATOM 2232 N N . ILE A 1 268 ? -15.800 -18.201 18.283 1.00 93.88 268 ILE A N 1
ATOM 2233 C CA . ILE A 1 268 ? -14.530 -18.529 17.620 1.00 93.88 268 ILE A CA 1
ATOM 2234 C C . ILE A 1 268 ? -13.532 -19.107 18.630 1.00 93.88 268 ILE A C 1
ATOM 2236 O O . ILE A 1 268 ? -12.931 -20.147 18.353 1.00 93.88 268 ILE A O 1
ATOM 2240 N N . LYS A 1 269 ? -13.378 -18.498 19.818 1.00 95.75 269 LYS A N 1
ATOM 2241 C CA . LYS A 1 269 ? -12.531 -19.044 20.897 1.00 95.75 269 LYS A CA 1
ATOM 2242 C C . LYS A 1 269 ? -12.912 -20.486 21.231 1.00 95.75 269 LYS A C 1
ATOM 2244 O O . LYS A 1 269 ? -12.023 -21.324 21.379 1.00 95.75 269 LYS A O 1
ATOM 2249 N N . TRP A 1 270 ? -14.208 -20.787 21.318 1.00 95.06 270 TRP A N 1
ATOM 2250 C CA . TRP A 1 270 ? -14.692 -22.144 21.564 1.00 95.06 270 TRP A CA 1
ATOM 2251 C C . TRP A 1 270 ? -14.325 -23.119 20.440 1.00 95.06 270 TRP A C 1
ATOM 2253 O O . TRP A 1 270 ? -13.822 -24.212 20.704 1.00 95.06 270 TRP A O 1
ATOM 2263 N N . GLU A 1 271 ? -14.509 -22.732 19.181 1.00 94.44 271 GLU A N 1
ATOM 2264 C CA . GLU A 1 271 ? -14.147 -23.587 18.049 1.00 94.44 271 GLU A CA 1
ATOM 2265 C C . GLU A 1 271 ? -12.637 -23.873 18.002 1.00 94.44 271 GLU A C 1
ATOM 2267 O O . GLU A 1 271 ? -12.228 -25.018 17.791 1.00 94.44 271 GLU A O 1
ATOM 2272 N N . LEU A 1 272 ? -11.795 -22.878 18.310 1.00 96.25 272 LEU A N 1
ATOM 2273 C CA . LEU A 1 272 ? -10.353 -23.092 18.485 1.00 96.25 272 LEU A CA 1
ATOM 2274 C C . LEU A 1 272 ? -10.048 -23.990 19.692 1.00 96.25 272 LEU A C 1
ATOM 2276 O O . LEU A 1 272 ? -9.148 -24.827 19.629 1.00 96.25 272 LEU A O 1
ATOM 2280 N N . ARG A 1 273 ? -10.804 -23.861 20.787 1.00 95.62 273 ARG A N 1
ATOM 2281 C CA . ARG A 1 273 ? -10.644 -24.692 21.988 1.00 95.62 273 ARG A CA 1
ATOM 2282 C C . ARG A 1 273 ? -10.939 -26.164 21.715 1.00 95.62 273 ARG A C 1
ATOM 2284 O O . ARG A 1 273 ? -10.241 -27.036 22.231 1.00 95.62 273 ARG A O 1
ATOM 2291 N N . ARG A 1 274 ? -11.932 -26.459 20.874 1.00 94.69 274 ARG A N 1
ATOM 2292 C CA . ARG A 1 274 ? -12.200 -27.833 20.430 1.00 94.69 274 ARG A CA 1
ATOM 2293 C C . ARG A 1 274 ? -10.968 -28.415 19.747 1.00 94.69 274 ARG A C 1
ATOM 2295 O O . ARG A 1 274 ? -10.535 -29.498 20.118 1.00 94.69 274 ARG A O 1
ATOM 2302 N N . ILE A 1 275 ? -10.364 -27.676 18.820 1.00 95.62 275 ILE A N 1
ATOM 2303 C CA . ILE A 1 275 ? -9.154 -28.104 18.102 1.00 95.62 275 ILE A CA 1
ATOM 2304 C C . ILE A 1 275 ? -7.982 -28.284 19.072 1.00 95.62 275 ILE A C 1
ATOM 2306 O O . ILE A 1 275 ? -7.309 -29.307 19.023 1.00 95.62 275 ILE A O 1
ATOM 2310 N N . TYR A 1 276 ? -7.801 -27.360 20.021 1.00 96.25 276 TYR A N 1
ATOM 2311 C CA . TYR A 1 276 ? -6.802 -27.458 21.089 1.00 96.25 276 TYR A CA 1
ATOM 2312 C C . TYR A 1 276 ? -6.850 -28.798 21.836 1.00 96.25 276 TYR A C 1
ATOM 2314 O O . TYR A 1 276 ? -5.813 -29.429 22.042 1.00 96.25 276 TYR A O 1
ATOM 2322 N N . TYR A 1 277 ? -8.042 -29.266 22.217 1.00 94.69 277 TYR A N 1
ATOM 2323 C CA . TYR A 1 277 ? -8.166 -30.550 22.907 1.00 94.69 277 TYR A CA 1
ATOM 2324 C C . TYR A 1 277 ? -7.722 -31.728 22.032 1.00 94.69 277 TYR A C 1
ATOM 2326 O O . TYR A 1 277 ? -7.069 -32.651 22.525 1.00 94.69 277 TYR A O 1
ATOM 2334 N N . TYR A 1 278 ? -8.049 -31.699 20.739 1.00 95.38 278 TYR A N 1
ATOM 2335 C CA . TYR A 1 278 ? -7.653 -32.761 19.818 1.00 95.38 278 TYR A CA 1
ATOM 2336 C C . TYR A 1 278 ? -6.171 -32.690 19.430 1.00 95.38 278 TYR A C 1
ATOM 2338 O O . TYR A 1 278 ? -5.566 -33.745 19.276 1.00 95.38 278 TYR A O 1
ATOM 2346 N N . GLU A 1 279 ? -5.549 -31.509 19.377 1.00 95.94 279 GLU A N 1
ATOM 2347 C CA . GLU A 1 279 ? -4.089 -31.371 19.248 1.00 95.94 279 GLU A CA 1
ATOM 2348 C C . GLU A 1 279 ? -3.359 -32.039 20.419 1.00 95.94 279 GLU A C 1
ATOM 2350 O O . GLU A 1 279 ? -2.420 -32.809 20.222 1.00 95.94 279 GLU A O 1
ATOM 2355 N N . HIS A 1 280 ? -3.814 -31.817 21.658 1.00 94.88 280 HIS A N 1
ATOM 2356 C CA . HIS A 1 280 ? -3.221 -32.486 22.824 1.00 94.88 280 HIS A CA 1
ATOM 2357 C C . HIS A 1 280 ? -3.469 -33.991 22.837 1.00 94.88 280 HIS A C 1
ATOM 2359 O O . HIS A 1 280 ? -2.578 -34.747 23.223 1.00 94.88 280 HIS A O 1
ATOM 2365 N N . ARG A 1 281 ? -4.636 -34.442 22.372 1.00 94.25 281 ARG A N 1
ATOM 2366 C CA . ARG A 1 281 ? -4.910 -35.869 22.177 1.00 94.25 281 ARG A CA 1
ATOM 2367 C C . ARG A 1 281 ? -3.977 -36.485 21.133 1.00 94.25 281 ARG A C 1
ATOM 2369 O O . ARG A 1 281 ? -3.413 -37.550 21.367 1.00 94.25 281 ARG A O 1
ATOM 2376 N N . TYR A 1 282 ? -3.791 -35.801 20.008 1.00 94.69 282 TYR A N 1
ATOM 2377 C CA . TYR A 1 282 ? -2.876 -36.213 18.950 1.00 94.69 282 TYR A CA 1
ATOM 2378 C C . TYR A 1 282 ? -1.435 -36.276 19.480 1.00 94.69 282 TYR A C 1
ATOM 2380 O O . TYR A 1 282 ? -0.735 -37.263 19.261 1.00 94.69 282 TYR A O 1
ATOM 2388 N N . PHE A 1 283 ? -1.012 -35.299 20.286 1.00 93.69 283 PHE A N 1
ATOM 2389 C CA . PHE A 1 283 ? 0.279 -35.347 20.971 1.00 93.69 283 PHE A CA 1
ATOM 2390 C C . PHE A 1 283 ? 0.409 -36.549 21.914 1.00 93.69 283 PHE A C 1
ATOM 2392 O O . PHE A 1 283 ? 1.459 -37.186 21.947 1.00 93.69 283 PHE A O 1
ATOM 2399 N N . ASP A 1 284 ? -0.633 -36.894 22.665 1.00 93.19 284 ASP A N 1
ATOM 2400 C CA . ASP A 1 284 ? -0.604 -38.052 23.564 1.00 93.19 284 ASP A CA 1
ATOM 2401 C C . ASP A 1 284 ? -0.495 -39.383 22.802 1.00 93.19 284 ASP A C 1
ATOM 2403 O O . ASP A 1 284 ? 0.176 -40.308 23.268 1.00 93.19 284 ASP A O 1
ATOM 2407 N N . ASP A 1 285 ? -1.108 -39.471 21.618 1.00 94.25 285 ASP A N 1
ATOM 2408 C CA . ASP A 1 285 ? -1.077 -40.665 20.770 1.00 94.25 285 ASP A CA 1
ATOM 2409 C C . ASP A 1 285 ? 0.225 -40.775 19.935 1.00 94.25 285 ASP A C 1
ATOM 2411 O O . ASP A 1 285 ? 0.726 -41.885 19.722 1.00 94.25 285 ASP A O 1
ATOM 2415 N N . TYR A 1 286 ? 0.808 -39.652 19.486 1.00 94.06 286 TYR A N 1
ATOM 2416 C CA . TYR A 1 286 ? 1.911 -39.628 18.504 1.00 94.06 286 TYR A CA 1
ATOM 2417 C C . TYR A 1 286 ? 3.211 -38.951 18.973 1.00 94.06 286 TYR A C 1
ATOM 2419 O O . TYR A 1 286 ? 4.255 -39.131 18.343 1.00 94.06 286 TYR A O 1
ATOM 2427 N N . GLY A 1 287 ? 3.187 -38.203 20.075 1.00 92.50 287 GLY A N 1
ATOM 2428 C CA . GLY A 1 287 ? 4.339 -37.481 20.628 1.00 92.50 287 GLY A CA 1
ATOM 2429 C C . GLY A 1 287 ? 4.705 -36.181 19.901 1.00 92.50 287 GLY A C 1
ATOM 2430 O O . GLY A 1 287 ? 5.799 -35.658 20.114 1.00 92.50 287 GLY A O 1
ATOM 2431 N N . CYS A 1 288 ? 3.835 -35.670 19.030 1.00 93.88 288 CYS A N 1
ATOM 2432 C CA . CYS A 1 288 ? 3.990 -34.393 18.329 1.00 93.88 288 CYS A CA 1
ATOM 2433 C C . CYS A 1 288 ? 2.621 -33.760 18.036 1.00 93.88 288 CYS A C 1
ATOM 2435 O O . CYS A 1 288 ? 1.614 -34.452 18.091 1.00 93.88 288 CYS A O 1
ATOM 2437 N N . PHE A 1 289 ? 2.595 -32.463 17.720 1.00 95.38 289 PHE A N 1
ATOM 2438 C CA . PHE A 1 289 ? 1.410 -31.750 17.216 1.00 95.38 289 PHE A CA 1
ATOM 2439 C C . PHE A 1 289 ? 1.330 -31.824 15.684 1.00 95.38 289 PHE A C 1
ATOM 2441 O O . PHE A 1 289 ? 2.329 -32.154 15.029 1.00 95.38 289 PHE A O 1
ATOM 2448 N N . THR A 1 290 ? 0.172 -31.508 15.101 1.00 93.56 290 THR A N 1
ATOM 2449 C CA . THR A 1 290 ? -0.045 -31.549 13.644 1.00 93.56 290 THR A CA 1
ATOM 2450 C C . THR A 1 290 ? -0.516 -30.202 13.098 1.00 93.56 290 THR A C 1
ATOM 2452 O O . THR A 1 290 ? -1.119 -29.407 13.794 1.00 93.56 290 THR A O 1
ATOM 2455 N N . ALA A 1 291 ? -0.172 -29.892 11.847 1.00 90.19 291 ALA A N 1
ATOM 2456 C CA . ALA A 1 291 ? -0.744 -28.740 11.139 1.00 90.19 291 ALA A CA 1
ATOM 2457 C C . ALA A 1 291 ? -1.943 -29.152 10.263 1.00 90.19 291 ALA A C 1
ATOM 2459 O O . ALA A 1 291 ? -2.585 -28.305 9.648 1.00 90.19 291 ALA A O 1
ATOM 2460 N N . ASP A 1 292 ? -2.211 -30.458 10.175 1.00 87.88 292 ASP A N 1
ATOM 2461 C CA . ASP A 1 292 ? -3.292 -31.048 9.392 1.00 87.88 292 ASP A CA 1
ATOM 2462 C C . ASP A 1 292 ? -4.528 -31.243 10.276 1.00 87.88 292 ASP A C 1
ATOM 2464 O O . ASP A 1 292 ? -4.569 -32.148 11.112 1.00 87.88 292 ASP A O 1
ATOM 2468 N N . LEU A 1 293 ? -5.536 -30.394 10.067 1.00 87.06 293 LEU A N 1
ATOM 2469 C CA . LEU A 1 293 ? -6.799 -30.432 10.800 1.00 87.06 293 LEU A CA 1
ATOM 2470 C C . LEU A 1 293 ? -7.559 -31.754 10.593 1.00 87.06 293 LEU A C 1
ATOM 2472 O O . LEU A 1 293 ? -8.210 -32.231 11.522 1.00 87.06 293 LEU A O 1
ATOM 2476 N N . ASP A 1 294 ? -7.469 -32.373 9.411 1.00 85.88 294 ASP A N 1
ATOM 2477 C CA . ASP A 1 294 ? -8.141 -33.650 9.142 1.00 85.88 294 ASP A CA 1
ATOM 2478 C C . ASP A 1 294 ? -7.445 -34.818 9.877 1.00 85.88 294 ASP A C 1
ATOM 2480 O O . ASP A 1 294 ? -8.073 -35.848 10.134 1.00 85.88 294 ASP A O 1
ATOM 2484 N N . ALA A 1 295 ? -6.176 -34.664 10.280 1.00 90.38 295 ALA A N 1
ATOM 2485 C CA . ALA A 1 295 ? -5.444 -35.670 11.056 1.00 90.38 295 ALA A CA 1
ATOM 2486 C C . ALA A 1 295 ? -5.897 -35.767 12.526 1.00 90.38 295 ALA A C 1
ATOM 2488 O O . ALA A 1 295 ? -5.584 -36.753 13.194 1.00 90.38 295 ALA A O 1
ATOM 2489 N N . LEU A 1 296 ? -6.645 -34.777 13.025 1.00 91.06 296 LEU A N 1
ATOM 2490 C CA . LEU A 1 296 ? -7.137 -34.736 14.404 1.00 91.06 296 LEU A CA 1
ATOM 2491 C C . LEU A 1 296 ? -8.325 -35.678 14.681 1.00 91.06 296 LEU A C 1
ATOM 2493 O O . LEU A 1 296 ? -8.701 -35.836 15.840 1.00 91.06 296 LEU A O 1
ATOM 2497 N N . ASP A 1 297 ? -8.905 -36.308 13.648 1.00 87.12 297 ASP A N 1
ATOM 2498 C CA . ASP A 1 297 ? -10.026 -37.269 13.743 1.00 87.12 297 ASP A CA 1
ATOM 2499 C C . ASP A 1 297 ? -11.189 -36.764 14.628 1.00 87.12 297 ASP A C 1
ATOM 2501 O O . ASP A 1 297 ? -11.732 -37.466 15.487 1.00 87.12 297 ASP A O 1
ATOM 2505 N N . MET A 1 298 ? -11.548 -35.488 14.452 1.00 89.62 298 MET A N 1
ATOM 2506 C CA . MET A 1 298 ? -12.622 -34.844 15.207 1.00 89.62 298 MET A CA 1
ATOM 2507 C C . MET A 1 298 ? -14.000 -35.391 14.778 1.00 89.62 298 MET A C 1
ATOM 2509 O O . MET A 1 298 ? -14.266 -35.500 13.579 1.00 89.62 298 MET A O 1
ATOM 2513 N N . PRO A 1 299 ? -14.925 -35.672 15.720 1.00 86.88 299 PRO A N 1
ATOM 2514 C CA . PRO A 1 299 ? -16.245 -36.235 15.414 1.00 86.88 299 PRO A CA 1
ATOM 2515 C C . PRO A 1 299 ? -17.130 -35.278 14.608 1.00 86.88 299 PRO A C 1
ATOM 2517 O O . PRO A 1 299 ? -17.953 -35.713 13.807 1.00 86.88 299 PRO A O 1
ATOM 2520 N N . GLU A 1 300 ? -16.941 -33.975 14.803 1.00 86.12 300 GLU A N 1
ATOM 2521 C CA . GLU A 1 300 ? -17.597 -32.912 14.053 1.00 86.12 300 GLU A CA 1
ATOM 2522 C C . GLU A 1 300 ? -16.537 -31.920 13.588 1.00 86.12 300 GLU A C 1
ATOM 2524 O O . GLU A 1 300 ? -15.670 -31.525 14.374 1.00 86.12 300 GLU A O 1
ATOM 2529 N N . LYS A 1 301 ? -16.622 -31.497 12.322 1.00 82.88 301 LYS A N 1
ATOM 2530 C CA . LYS A 1 301 ? -15.726 -30.469 11.790 1.00 82.88 301 LYS A CA 1
ATOM 2531 C C . LYS A 1 301 ? -15.966 -29.136 12.512 1.00 82.88 301 LYS A C 1
ATOM 2533 O O . LYS A 1 301 ? -17.121 -28.826 12.820 1.00 82.88 301 LYS A O 1
ATOM 2538 N N . PRO A 1 302 ? -14.909 -28.355 12.790 1.00 85.12 302 PRO A N 1
ATOM 2539 C CA . PRO A 1 302 ? -15.073 -27.028 13.362 1.00 85.12 302 PRO A CA 1
ATOM 2540 C C . PRO A 1 302 ? -15.831 -26.111 12.393 1.00 85.12 302 PRO A C 1
ATOM 2542 O O . PRO A 1 302 ? -15.720 -26.242 11.171 1.00 85.12 302 PRO A O 1
ATOM 2545 N N . ALA A 1 303 ? -16.609 -25.181 12.941 1.00 84.75 303 ALA A N 1
ATOM 2546 C CA . ALA A 1 303 ? -17.334 -24.168 12.173 1.00 84.75 303 ALA A CA 1
ATOM 2547 C C . ALA A 1 303 ? -16.394 -23.100 11.582 1.00 84.75 303 ALA A C 1
ATOM 2549 O O . ALA A 1 303 ? -16.758 -22.403 10.633 1.00 84.75 303 ALA A O 1
ATOM 2550 N N . VAL A 1 304 ? -15.176 -23.004 12.121 1.00 85.19 304 VAL A N 1
ATOM 2551 C CA . VAL A 1 304 ? -14.099 -22.125 11.653 1.00 85.19 304 VAL A CA 1
ATOM 2552 C C . VAL A 1 304 ? -13.002 -22.927 10.955 1.00 85.19 304 VAL A C 1
ATOM 2554 O O . VAL A 1 304 ? -12.851 -24.128 11.168 1.00 85.19 304 VAL A O 1
ATOM 2557 N N . CYS A 1 305 ? -12.203 -22.252 10.133 1.00 82.12 305 CYS A N 1
ATOM 2558 C CA . CYS A 1 305 ? -11.040 -22.839 9.473 1.00 82.12 305 CYS A CA 1
ATOM 2559 C C . CYS A 1 305 ? -9.790 -22.075 9.927 1.00 82.12 305 CYS A C 1
ATOM 2561 O O . CYS A 1 305 ? -9.485 -21.036 9.339 1.00 82.12 305 CYS A O 1
ATOM 2563 N N . PRO A 1 306 ? -9.125 -22.511 11.012 1.00 89.00 306 PRO A N 1
ATOM 2564 C CA . PRO A 1 306 ? -8.016 -21.759 11.572 1.00 89.00 306 PRO A CA 1
ATOM 2565 C C . PRO A 1 306 ? -6.699 -22.076 10.878 1.00 89.00 306 PRO A C 1
ATOM 2567 O O . PRO A 1 306 ? -6.484 -23.177 10.373 1.00 89.00 306 PRO A O 1
ATOM 2570 N N . ARG A 1 307 ? -5.759 -21.138 10.975 1.00 86.94 307 ARG A N 1
ATOM 2571 C CA . ARG A 1 307 ? -4.351 -21.413 10.697 1.00 86.94 307 ARG A CA 1
ATOM 2572 C C . ARG A 1 307 ? -3.722 -22.095 11.914 1.00 86.94 307 ARG A C 1
ATOM 2574 O O . ARG A 1 307 ? -3.792 -21.557 13.019 1.00 86.94 307 ARG A O 1
ATOM 2581 N N . ILE A 1 308 ? -3.081 -23.244 11.689 1.00 90.56 308 ILE A N 1
ATOM 2582 C CA . ILE A 1 308 ? -2.371 -24.030 12.708 1.00 90.56 308 ILE A CA 1
ATOM 2583 C C . ILE A 1 308 ? -0.862 -23.906 12.477 1.00 90.56 308 ILE A C 1
ATOM 2585 O O . ILE A 1 308 ? -0.335 -24.366 11.465 1.00 90.56 308 ILE A O 1
ATOM 2589 N N . GLU A 1 309 ? -0.153 -23.276 13.411 1.00 90.00 309 GLU A N 1
ATOM 2590 C CA . GLU A 1 309 ? 1.301 -23.108 13.352 1.00 90.00 309 GLU A CA 1
ATOM 2591 C C . GLU A 1 309 ? 1.977 -24.012 14.380 1.00 90.00 309 GLU A C 1
ATOM 2593 O O . GLU A 1 309 ? 2.045 -23.680 15.563 1.00 90.00 309 GLU A O 1
ATOM 2598 N N . VAL A 1 310 ? 2.490 -25.159 13.927 1.00 92.56 310 VAL A N 1
ATOM 2599 C CA . VAL A 1 310 ? 3.207 -26.112 14.784 1.00 92.56 310 VAL A CA 1
ATOM 2600 C C . VAL A 1 310 ? 4.672 -25.721 14.942 1.00 92.56 310 VAL A C 1
ATOM 2602 O O . VAL A 1 310 ? 5.403 -25.506 13.974 1.00 92.56 310 VAL A O 1
ATOM 2605 N N . MET A 1 311 ? 5.117 -25.688 16.191 1.00 88.56 311 MET A N 1
ATOM 2606 C CA . MET A 1 311 ? 6.500 -25.498 16.612 1.00 88.56 311 MET A CA 1
ATOM 2607 C C . MET A 1 311 ? 7.043 -26.797 17.220 1.00 88.56 311 MET A C 1
ATOM 2609 O O . MET A 1 311 ? 6.308 -27.752 17.453 1.00 88.56 311 MET A O 1
ATOM 2613 N N . SER A 1 312 ? 8.344 -26.846 17.520 1.00 82.25 312 SER A N 1
ATOM 2614 C CA . SER A 1 312 ? 8.987 -28.065 18.039 1.00 82.25 312 SER A CA 1
ATOM 2615 C C . SER A 1 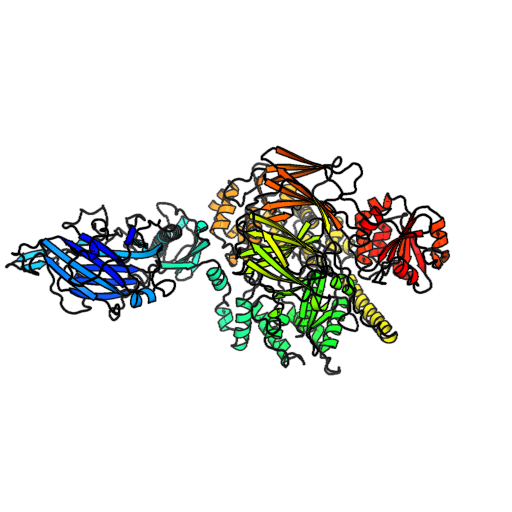312 ? 8.377 -28.597 19.342 1.00 82.25 312 SER A C 1
ATOM 2617 O O . SER A 1 312 ? 8.484 -29.783 19.613 1.00 82.25 312 SER A O 1
ATOM 2619 N N . GLU A 1 313 ? 7.776 -27.722 20.151 1.00 83.44 313 GLU A N 1
ATOM 2620 C CA . GLU A 1 313 ? 7.280 -28.036 21.497 1.00 83.44 313 GLU A CA 1
ATOM 2621 C C . GLU A 1 313 ? 5.883 -27.444 21.755 1.00 83.44 313 GLU A C 1
ATOM 2623 O O . GLU A 1 313 ? 5.509 -27.267 22.910 1.00 83.44 313 GLU A O 1
ATOM 2628 N N . GLY A 1 314 ? 5.140 -27.045 20.720 1.00 93.38 314 GLY A N 1
ATOM 2629 C CA . GLY A 1 314 ? 3.875 -26.323 20.888 1.00 93.38 314 GLY A CA 1
ATOM 2630 C C . GLY A 1 314 ? 3.204 -25.987 19.564 1.00 93.38 314 GLY A C 1
ATOM 2631 O O . GLY A 1 314 ? 3.692 -26.358 18.499 1.00 93.38 314 GLY A O 1
ATOM 2632 N N . PHE A 1 315 ? 2.105 -25.252 19.637 1.00 95.12 315 PHE A N 1
ATOM 2633 C CA . PHE A 1 315 ? 1.345 -24.781 18.489 1.00 95.12 315 PHE A CA 1
ATOM 2634 C C . PHE A 1 315 ? 0.653 -23.452 18.807 1.00 95.12 315 PHE A C 1
ATOM 2636 O O . PHE A 1 315 ? 0.445 -23.101 19.969 1.00 95.12 315 PHE A O 1
ATOM 2643 N N . VAL A 1 316 ? 0.296 -22.713 17.760 1.00 95.44 316 VAL A N 1
ATOM 2644 C CA . VAL A 1 316 ? -0.628 -21.577 17.844 1.00 95.44 316 VAL A CA 1
ATOM 2645 C C . VAL A 1 316 ? -1.733 -21.789 16.825 1.00 95.44 316 VAL A C 1
ATOM 2647 O O . VAL A 1 316 ? -1.460 -22.010 15.646 1.00 95.44 316 VAL A O 1
ATOM 2650 N N . LEU A 1 317 ? -2.977 -21.714 17.283 1.00 95.38 317 LEU A N 1
ATOM 2651 C CA . LEU A 1 317 ? -4.148 -21.609 16.423 1.00 95.38 317 LEU A CA 1
ATOM 2652 C C . LEU A 1 317 ? -4.473 -20.134 16.233 1.00 95.38 317 LEU A C 1
ATOM 2654 O O . LEU A 1 317 ? -4.438 -19.369 17.196 1.00 95.38 317 LEU A O 1
ATOM 2658 N N . SER A 1 318 ? -4.828 -19.729 15.018 1.00 91.75 318 SER A N 1
ATOM 2659 C CA . SER A 1 318 ? -5.337 -18.381 14.774 1.00 91.75 318 SER A CA 1
ATOM 2660 C C . SER A 1 318 ? -6.526 -18.362 13.824 1.00 91.75 318 SER A C 1
ATOM 2662 O O . SER A 1 318 ? -6.594 -19.155 12.886 1.00 91.75 318 SER A O 1
ATOM 2664 N N . CYS A 1 319 ? -7.472 -17.463 14.087 1.00 90.06 319 CYS A N 1
ATOM 2665 C CA . CYS A 1 319 ? -8.658 -17.253 13.261 1.00 90.06 319 CYS A CA 1
ATOM 2666 C C . CYS A 1 319 ? -9.109 -15.792 13.351 1.00 90.06 319 CYS A C 1
ATOM 2668 O O . CYS A 1 319 ? -9.079 -15.199 14.433 1.00 90.06 319 CYS A O 1
ATOM 2670 N N . ASP A 1 320 ? -9.534 -15.221 12.226 1.00 84.88 320 ASP A N 1
ATOM 2671 C CA . ASP A 1 320 ? -10.153 -13.896 12.202 1.00 84.88 320 ASP A CA 1
ATOM 2672 C C . ASP A 1 320 ? -11.621 -13.964 12.635 1.00 84.88 320 ASP A C 1
ATOM 2674 O O . ASP A 1 320 ? -12.314 -14.951 12.392 1.00 84.88 320 ASP A O 1
ATOM 2678 N N . CYS A 1 321 ? -12.077 -12.884 13.265 1.00 84.31 321 CYS A N 1
ATOM 2679 C CA . CYS A 1 321 ? -13.465 -12.560 13.564 1.00 84.31 321 CYS A CA 1
ATOM 2680 C C . CYS A 1 321 ? -13.847 -11.331 12.721 1.00 84.31 321 CYS A C 1
ATOM 2682 O O . CYS A 1 321 ? -13.647 -10.200 13.178 1.00 84.31 321 CYS A O 1
ATOM 2684 N N . PRO A 1 322 ? -14.330 -11.514 11.475 1.00 72.56 322 PRO A N 1
ATOM 2685 C CA . PRO A 1 322 ? -14.594 -10.405 10.558 1.00 72.56 322 PRO A CA 1
ATOM 2686 C C . PRO A 1 322 ? -15.594 -9.381 11.103 1.00 72.56 322 PRO A C 1
ATOM 2688 O O . PRO A 1 322 ? -15.401 -8.185 10.916 1.00 72.56 322 PRO A O 1
ATOM 2691 N N . GLN A 1 323 ? -16.624 -9.837 11.820 1.00 75.38 323 GLN A N 1
ATOM 2692 C CA . GLN A 1 323 ? -17.698 -9.001 12.362 1.00 75.38 323 GLN A CA 1
ATOM 2693 C C . GLN A 1 323 ? -17.202 -8.019 13.429 1.00 75.38 323 GLN A C 1
ATOM 2695 O O . GLN A 1 323 ? -17.774 -6.944 13.589 1.00 75.38 323 GLN A O 1
ATOM 2700 N N . GLU A 1 324 ? -16.144 -8.384 14.155 1.00 78.44 324 GLU A N 1
ATOM 2701 C CA . GLU A 1 324 ? -15.540 -7.544 15.194 1.00 78.44 324 GLU A CA 1
ATOM 2702 C C . GLU A 1 324 ? -14.181 -6.959 14.783 1.00 78.44 324 GLU A C 1
ATOM 2704 O O . GLU A 1 324 ? -13.566 -6.249 15.575 1.00 78.44 324 GLU A O 1
ATOM 2709 N N . GLU A 1 325 ? -13.695 -7.263 13.575 1.00 81.12 325 GLU A N 1
ATOM 2710 C CA . GLU A 1 325 ? -12.367 -6.889 13.071 1.00 81.12 325 GLU A CA 1
ATOM 2711 C C . GLU A 1 325 ? -11.194 -7.284 13.989 1.00 81.12 325 GLU A C 1
ATOM 2713 O O . GLU A 1 325 ? -10.196 -6.565 14.125 1.00 81.12 325 GLU A O 1
ATOM 2718 N N . LYS A 1 326 ? -11.308 -8.448 14.632 1.00 86.44 326 LYS A N 1
ATOM 2719 C CA . LYS A 1 326 ? -10.309 -8.976 15.573 1.00 86.44 326 LYS A CA 1
ATOM 2720 C C . LYS A 1 326 ? -9.709 -10.276 15.066 1.00 86.44 326 LYS A C 1
ATOM 2722 O O . LYS A 1 326 ? -10.347 -11.012 14.321 1.00 86.44 326 LYS A O 1
ATOM 2727 N N . ARG A 1 327 ? -8.513 -10.605 15.548 1.00 89.38 327 ARG A N 1
ATOM 2728 C CA . ARG A 1 327 ? -7.901 -11.927 15.390 1.00 89.38 327 ARG A CA 1
ATOM 2729 C C . ARG A 1 327 ? -7.768 -12.611 16.740 1.00 89.38 327 ARG A C 1
ATOM 2731 O O . ARG A 1 327 ? -7.241 -12.027 17.683 1.00 89.38 327 ARG A O 1
ATOM 2738 N N . VAL A 1 328 ? -8.201 -13.863 16.812 1.00 93.12 328 VAL A N 1
ATOM 2739 C CA . VAL A 1 328 ? -8.022 -14.727 17.981 1.00 93.12 328 VAL A CA 1
ATOM 2740 C C . VAL A 1 328 ? -6.772 -15.570 17.780 1.00 93.12 328 VAL A C 1
ATOM 2742 O O . VAL A 1 328 ? -6.597 -16.168 16.720 1.00 93.12 328 VAL A O 1
ATOM 2745 N N . LEU A 1 329 ? -5.912 -15.621 18.793 1.00 94.31 329 LEU A N 1
ATOM 2746 C CA . LEU A 1 329 ? -4.780 -16.531 18.892 1.00 94.31 329 LEU A CA 1
ATOM 2747 C C . LEU A 1 329 ? -5.008 -17.433 20.102 1.00 94.31 329 LEU A C 1
ATOM 2749 O O . LEU A 1 329 ? -5.274 -16.932 21.190 1.00 94.31 329 LEU A O 1
ATOM 2753 N N . LEU A 1 330 ? -4.886 -18.745 19.926 1.00 96.50 330 LEU A N 1
ATOM 2754 C CA . LEU A 1 330 ? -4.948 -19.722 21.008 1.00 96.50 330 LEU A CA 1
ATOM 2755 C C . LEU A 1 330 ? -3.638 -20.509 21.033 1.00 96.50 330 LEU A C 1
ATOM 2757 O O . LEU A 1 330 ? -3.258 -21.130 20.041 1.00 96.50 330 LEU A O 1
ATOM 2761 N N . TYR A 1 331 ? -2.947 -20.465 22.167 1.00 95.69 331 TYR A N 1
ATOM 2762 C CA . TYR A 1 331 ? -1.649 -21.107 22.370 1.00 95.69 331 TYR A CA 1
ATOM 2763 C C . TYR A 1 331 ? -1.799 -22.535 22.901 1.00 95.69 331 TYR A C 1
ATOM 2765 O O . TYR A 1 331 ? -2.820 -22.907 23.477 1.00 95.69 331 TYR A O 1
ATOM 2773 N N . ASP A 1 332 ? -0.756 -23.346 22.758 1.00 94.00 332 ASP A N 1
ATOM 2774 C CA . ASP A 1 332 ? -0.750 -24.745 23.198 1.00 94.00 332 ASP A CA 1
ATOM 2775 C C . ASP A 1 332 ? -0.808 -24.958 24.719 1.00 94.00 332 ASP A C 1
ATOM 2777 O O . ASP A 1 332 ? -1.021 -26.084 25.165 1.00 94.00 332 ASP A O 1
ATOM 2781 N N . ASP A 1 333 ? -0.643 -23.911 25.527 1.00 93.75 333 ASP A N 1
ATOM 2782 C CA . ASP A 1 333 ? -0.953 -23.939 26.961 1.00 93.75 333 ASP A CA 1
ATOM 2783 C C . ASP A 1 333 ? -2.363 -23.430 27.271 1.00 93.75 333 ASP A C 1
ATOM 2785 O O . ASP A 1 333 ? -2.723 -23.236 28.422 1.00 93.75 333 ASP A O 1
ATOM 2789 N N . GLY A 1 334 ? -3.165 -23.225 26.238 1.00 94.00 334 GLY A N 1
ATOM 2790 C CA . GLY A 1 334 ? -4.554 -22.861 26.334 1.00 94.00 334 GLY A CA 1
ATOM 2791 C C . GLY A 1 334 ? -4.803 -21.365 26.464 1.00 94.00 334 GLY A C 1
ATOM 2792 O O . GLY A 1 334 ? -5.964 -20.987 26.350 1.00 94.00 334 GLY A O 1
ATOM 2793 N N . LYS A 1 335 ? -3.782 -20.516 26.626 1.00 95.06 335 LYS A N 1
ATOM 2794 C CA . LYS A 1 335 ? -3.984 -19.066 26.683 1.00 95.06 335 LYS A CA 1
ATOM 2795 C C . LYS A 1 335 ? -4.625 -18.548 25.396 1.00 95.06 335 LYS A C 1
ATOM 2797 O O . LYS A 1 335 ? -4.295 -19.016 24.304 1.00 95.06 335 LYS A O 1
ATOM 2802 N N . VAL A 1 336 ? -5.506 -17.559 25.518 1.00 95.62 336 VAL A N 1
ATOM 2803 C CA . VAL A 1 336 ? -6.093 -16.853 24.376 1.00 95.62 336 VAL A CA 1
ATOM 2804 C C . VAL A 1 336 ? -5.585 -15.413 24.323 1.00 95.62 336 VAL A C 1
ATOM 2806 O O . VAL A 1 336 ? -5.450 -14.750 25.337 1.00 95.62 336 VAL A O 1
ATOM 2809 N N . GLU A 1 337 ? -5.311 -14.899 23.132 1.00 93.69 337 GLU A N 1
ATOM 2810 C CA . GLU A 1 337 ? -5.123 -13.469 22.896 1.00 93.69 337 GLU A CA 1
ATOM 2811 C C . GLU A 1 337 ? -6.096 -13.020 21.812 1.00 93.69 337 GLU A C 1
ATOM 2813 O O . GLU A 1 337 ? -6.199 -13.646 20.757 1.00 93.69 337 GLU A O 1
ATOM 2818 N N . VAL A 1 338 ? -6.805 -11.923 22.061 1.00 91.81 338 VAL A N 1
ATOM 2819 C CA . VAL A 1 338 ? -7.664 -11.287 21.063 1.00 91.81 338 VAL A CA 1
ATOM 2820 C C . VAL A 1 338 ? -7.019 -9.970 20.678 1.00 91.81 338 VAL A C 1
ATOM 2822 O O . VAL A 1 338 ? -6.918 -9.064 21.503 1.00 91.81 338 VAL A O 1
ATOM 2825 N N . LEU A 1 339 ? -6.551 -9.892 19.437 1.00 89.00 339 LEU A N 1
ATOM 2826 C CA . LEU A 1 339 ? -5.814 -8.749 18.927 1.00 89.00 339 LEU A CA 1
ATOM 2827 C C . LEU A 1 339 ? -6.682 -7.956 17.956 1.00 89.00 339 LEU A C 1
ATOM 2829 O O . LEU A 1 339 ? -7.226 -8.513 17.001 1.00 89.00 339 LEU A O 1
ATOM 2833 N N . ASP A 1 340 ? -6.782 -6.651 18.186 1.00 85.62 340 ASP A N 1
ATOM 2834 C CA . ASP A 1 340 ? -7.297 -5.729 17.178 1.00 85.62 340 ASP A CA 1
ATOM 2835 C C . ASP A 1 340 ? -6.292 -5.555 16.024 1.00 85.62 340 ASP A C 1
ATOM 2837 O O . ASP A 1 340 ? -5.146 -6.031 16.063 1.00 85.62 340 ASP A O 1
ATOM 2841 N N . ARG A 1 341 ? -6.709 -4.836 14.976 1.00 78.00 341 ARG A N 1
ATOM 2842 C CA . ARG A 1 341 ? -5.857 -4.602 13.807 1.00 78.00 341 ARG A CA 1
ATOM 2843 C C . ARG A 1 341 ? -4.527 -3.922 14.161 1.00 78.00 341 ARG A C 1
ATOM 2845 O O . ARG A 1 341 ? -3.479 -4.347 13.680 1.00 78.00 341 ARG A O 1
ATOM 2852 N N . VAL A 1 342 ? -4.534 -2.901 15.018 1.00 80.19 342 VAL A N 1
ATOM 2853 C CA . VAL A 1 342 ? -3.336 -2.118 15.378 1.00 80.19 342 VAL A CA 1
ATOM 2854 C C . VAL A 1 342 ? -2.340 -2.971 16.163 1.00 80.19 342 VAL A C 1
ATOM 2856 O O . VAL A 1 342 ? -1.127 -2.914 15.924 1.00 80.19 342 VAL A O 1
ATOM 2859 N N . GLN A 1 343 ? -2.845 -3.781 17.091 1.00 85.06 343 GLN A N 1
ATOM 2860 C CA . GLN A 1 343 ? -2.061 -4.730 17.870 1.00 85.06 343 GLN A CA 1
ATOM 2861 C C . GLN A 1 343 ? -1.442 -5.801 16.965 1.00 85.06 343 GLN A C 1
ATOM 2863 O O . GLN A 1 343 ? -0.248 -6.092 17.103 1.00 85.06 343 GLN A O 1
ATOM 2868 N N . MET A 1 344 ? -2.202 -6.314 15.991 1.00 82.75 344 MET A N 1
ATOM 2869 C CA . MET A 1 344 ? -1.701 -7.244 14.978 1.00 82.75 344 MET A CA 1
ATOM 2870 C C . MET A 1 344 ? -0.563 -6.642 14.158 1.00 82.75 344 MET A C 1
ATOM 2872 O O . MET A 1 344 ? 0.514 -7.237 14.070 1.00 82.75 344 MET A O 1
ATOM 2876 N N . GLU A 1 345 ? -0.728 -5.434 13.617 1.00 81.69 345 GLU A N 1
ATOM 2877 C CA . GLU A 1 345 ? 0.349 -4.816 12.845 1.00 81.69 345 GLU A CA 1
ATOM 2878 C C . GLU A 1 345 ? 1.604 -4.553 13.691 1.00 81.69 345 GLU A C 1
ATOM 2880 O O . GLU A 1 345 ? 2.733 -4.708 13.218 1.00 81.69 345 GLU A O 1
ATOM 2885 N N . ARG A 1 346 ? 1.434 -4.143 14.955 1.00 83.19 346 ARG A N 1
ATOM 2886 C CA . ARG A 1 346 ? 2.556 -3.933 15.881 1.00 83.19 346 ARG A CA 1
ATOM 2887 C C . ARG A 1 346 ? 3.304 -5.236 16.155 1.00 83.19 346 ARG A C 1
ATOM 2889 O O . ARG A 1 346 ? 4.528 -5.213 16.269 1.00 83.19 346 ARG A O 1
ATOM 2896 N N . ARG A 1 347 ? 2.584 -6.353 16.259 1.00 83.81 347 ARG A N 1
ATOM 2897 C CA . ARG A 1 347 ? 3.168 -7.681 16.464 1.00 83.81 347 ARG A CA 1
ATOM 2898 C C . ARG A 1 347 ? 3.969 -8.144 15.249 1.00 83.81 347 ARG A C 1
ATOM 2900 O O . ARG A 1 347 ? 5.060 -8.682 15.423 1.00 83.81 347 ARG A O 1
ATOM 2907 N N . LEU A 1 348 ? 3.467 -7.887 14.040 1.00 85.19 348 LEU A N 1
ATOM 2908 C CA . LEU A 1 348 ? 4.168 -8.207 12.792 1.00 85.19 348 LEU A CA 1
ATOM 2909 C C . LEU A 1 348 ? 5.477 -7.408 12.648 1.00 85.19 348 LEU A C 1
ATOM 2911 O O . LEU A 1 348 ? 6.488 -7.949 12.212 1.00 85.19 348 LEU A O 1
ATOM 2915 N N . ARG A 1 349 ? 5.504 -6.150 13.107 1.00 86.81 349 ARG A N 1
ATOM 2916 C CA . ARG A 1 349 ? 6.677 -5.252 13.108 1.00 86.81 349 ARG A CA 1
ATOM 2917 C C . ARG A 1 349 ? 7.708 -5.564 14.208 1.00 86.81 349 ARG A C 1
ATOM 2919 O O . ARG A 1 349 ? 8.199 -4.665 14.895 1.00 86.81 349 ARG A O 1
ATOM 2926 N N . CYS A 1 350 ? 8.062 -6.834 14.403 1.00 87.44 350 CYS A N 1
ATOM 2927 C CA . CYS A 1 350 ? 9.050 -7.239 15.404 1.00 87.44 350 CYS A CA 1
ATOM 2928 C C . CYS A 1 350 ? 10.398 -7.625 14.779 1.00 87.44 350 CYS A C 1
ATOM 2930 O O . CYS A 1 350 ? 10.466 -8.310 13.765 1.00 87.44 350 CYS A O 1
ATOM 2932 N N . ILE A 1 351 ? 11.497 -7.205 15.417 1.00 90.69 351 ILE A N 1
ATOM 2933 C CA . ILE A 1 351 ? 12.847 -7.616 15.008 1.00 90.69 351 ILE A CA 1
ATOM 2934 C C . ILE A 1 351 ? 13.005 -9.117 15.309 1.00 90.69 351 ILE A C 1
ATOM 2936 O O . ILE A 1 351 ? 12.887 -9.490 16.487 1.00 90.69 351 ILE A O 1
ATOM 2940 N N . PRO A 1 352 ? 13.340 -9.969 14.318 1.00 89.31 352 PRO A N 1
ATOM 2941 C CA . PRO A 1 352 ? 13.541 -11.393 14.547 1.00 89.31 352 PRO A CA 1
ATOM 2942 C C . PRO A 1 352 ? 14.585 -11.653 15.637 1.00 89.31 352 PRO A C 1
ATOM 2944 O O . PRO A 1 352 ? 15.633 -11.003 15.702 1.00 89.31 352 PRO A O 1
ATOM 2947 N N . LYS A 1 353 ? 14.327 -12.636 16.507 1.00 88.88 353 LYS A N 1
ATOM 2948 C CA . LYS A 1 353 ? 15.175 -12.926 17.679 1.00 88.88 353 LYS A CA 1
ATOM 2949 C C . LYS A 1 353 ? 16.638 -13.181 17.303 1.00 88.88 353 LYS A C 1
ATOM 2951 O O . LYS A 1 353 ? 17.540 -12.725 18.003 1.00 88.88 353 LYS A O 1
ATOM 2956 N N . HIS A 1 354 ? 16.880 -13.900 16.210 1.00 89.56 354 HIS A N 1
ATOM 2957 C CA . HIS A 1 354 ? 18.236 -14.205 15.762 1.00 89.56 354 HIS A CA 1
ATOM 2958 C C . HIS A 1 354 ? 18.966 -12.948 15.247 1.00 89.56 354 HIS A C 1
ATOM 2960 O O . HIS A 1 354 ? 20.146 -12.795 15.553 1.00 89.56 354 HIS A O 1
ATOM 2966 N N . ILE A 1 355 ? 18.273 -12.014 14.577 1.00 94.31 355 ILE A N 1
ATOM 2967 C CA . ILE A 1 355 ? 18.815 -10.695 14.205 1.00 94.31 355 ILE A CA 1
ATOM 2968 C C . ILE A 1 355 ? 19.142 -9.880 15.453 1.00 94.31 355 ILE A C 1
ATOM 2970 O O . ILE A 1 355 ? 20.244 -9.344 15.570 1.00 94.31 355 ILE A O 1
ATOM 2974 N N . ARG A 1 356 ? 18.229 -9.847 16.432 1.00 93.25 356 ARG A N 1
ATOM 2975 C CA . ARG A 1 356 ? 18.450 -9.135 17.699 1.00 93.25 356 ARG A CA 1
ATOM 2976 C C . ARG A 1 356 ? 19.705 -9.623 18.432 1.00 93.25 356 ARG A C 1
ATOM 2978 O O . ARG A 1 356 ? 20.411 -8.812 19.016 1.00 93.25 356 ARG A O 1
ATOM 2985 N N . ASN A 1 357 ? 20.000 -10.923 18.370 1.00 93.12 357 ASN A N 1
ATOM 2986 C CA . ASN A 1 357 ? 21.195 -11.514 18.981 1.00 93.12 357 ASN A CA 1
ATOM 2987 C C . ASN A 1 357 ? 22.501 -11.192 18.229 1.00 93.12 357 ASN A C 1
ATOM 2989 O O . ASN A 1 357 ? 23.576 -11.305 18.815 1.00 93.12 357 ASN A O 1
ATOM 2993 N N . GLN A 1 358 ? 22.424 -10.841 16.943 1.00 95.56 358 GLN A N 1
ATOM 2994 C CA . GLN A 1 358 ? 23.582 -10.507 16.105 1.00 95.56 358 GLN A CA 1
ATOM 2995 C C . GLN A 1 358 ? 23.893 -9.005 16.072 1.00 95.56 358 GLN A C 1
ATOM 2997 O O . GLN A 1 358 ? 25.010 -8.625 15.716 1.00 95.56 358 GLN A O 1
ATOM 3002 N N . ALA A 1 359 ? 22.915 -8.159 16.397 1.00 96.50 359 ALA A N 1
ATOM 3003 C CA . ALA A 1 359 ? 23.030 -6.709 16.339 1.00 96.50 359 ALA A CA 1
ATOM 3004 C C . ALA A 1 359 ? 23.652 -6.114 17.618 1.00 96.50 359 ALA A C 1
ATOM 3006 O O . ALA A 1 359 ? 23.374 -6.532 18.742 1.00 96.50 359 ALA A O 1
ATOM 3007 N N . THR A 1 360 ? 24.483 -5.091 17.445 1.00 97.81 360 THR A N 1
ATOM 3008 C CA . THR A 1 360 ? 24.978 -4.209 18.510 1.00 97.81 360 THR A CA 1
ATOM 3009 C C . THR A 1 360 ? 23.863 -3.296 19.033 1.00 97.81 360 THR A C 1
ATOM 3011 O O . THR A 1 360 ? 22.831 -3.124 18.390 1.00 97.81 360 THR A O 1
ATOM 3014 N N . GLN A 1 361 ? 24.065 -2.649 20.187 1.00 96.69 361 GLN A N 1
ATOM 3015 C CA . GLN A 1 361 ? 23.075 -1.708 20.740 1.00 96.69 361 GLN A CA 1
ATOM 3016 C C . GLN A 1 361 ? 22.799 -0.512 19.816 1.00 96.69 361 GLN A C 1
ATOM 3018 O O . GLN A 1 361 ? 21.666 -0.045 19.733 1.00 96.69 361 GLN A O 1
ATOM 3023 N N . GLU A 1 362 ? 23.818 -0.038 19.095 1.00 96.19 362 GLU A N 1
ATOM 3024 C CA . GLU A 1 362 ? 23.650 1.033 18.113 1.00 96.19 362 GLU A CA 1
ATOM 3025 C C . GLU A 1 362 ? 22.843 0.555 16.898 1.00 96.19 362 GLU A C 1
ATOM 3027 O O . GLU A 1 362 ? 21.897 1.223 16.494 1.00 96.19 362 GLU A O 1
ATOM 3032 N N . GLU A 1 363 ? 23.137 -0.633 16.361 1.00 98.06 363 GLU A N 1
ATOM 3033 C CA . GLU A 1 363 ? 22.354 -1.217 15.263 1.00 98.06 363 GLU A CA 1
ATOM 3034 C C . GLU A 1 363 ? 20.898 -1.482 15.681 1.00 98.06 363 GLU A C 1
ATOM 3036 O O . GLU A 1 363 ? 19.981 -1.210 14.909 1.00 98.06 363 GLU A O 1
ATOM 3041 N N . LEU A 1 364 ? 20.667 -1.954 16.912 1.00 97.25 364 LEU A N 1
ATOM 3042 C CA . LEU A 1 364 ? 19.325 -2.201 17.449 1.00 97.25 364 LEU A CA 1
ATOM 3043 C C . LEU A 1 364 ? 18.475 -0.934 17.519 1.00 97.25 364 LEU A C 1
ATOM 3045 O O . LEU A 1 364 ? 17.281 -1.012 17.246 1.00 97.25 364 LEU A O 1
ATOM 3049 N N . LYS A 1 365 ? 19.071 0.223 17.831 1.00 95.88 365 LYS A N 1
ATOM 3050 C CA . LYS A 1 365 ? 18.368 1.514 17.827 1.00 95.88 365 LYS A CA 1
ATOM 3051 C C . LYS A 1 365 ? 17.778 1.826 16.445 1.00 95.88 365 LYS A C 1
ATOM 3053 O O . LYS A 1 365 ? 16.614 2.204 16.349 1.00 95.88 365 LYS A O 1
ATOM 3058 N N . TYR A 1 366 ? 18.558 1.659 15.378 1.00 96.75 366 TYR A N 1
ATOM 3059 C CA . TYR A 1 366 ? 18.104 1.976 14.017 1.00 96.75 366 TYR A CA 1
ATOM 3060 C C . TYR A 1 366 ? 17.254 0.863 13.398 1.00 96.75 366 TYR A C 1
ATOM 3062 O O . TYR A 1 366 ? 16.349 1.152 12.621 1.00 96.75 366 TYR A O 1
ATOM 3070 N N . LEU A 1 367 ? 17.481 -0.399 13.776 1.00 96.38 367 LEU A N 1
ATOM 3071 C CA . LEU A 1 367 ? 16.558 -1.487 13.449 1.00 96.38 367 LEU A CA 1
ATOM 3072 C C . LEU A 1 367 ? 15.186 -1.249 14.077 1.00 96.38 367 LEU A C 1
ATOM 3074 O O . LEU A 1 367 ? 14.182 -1.402 13.399 1.00 96.38 367 LEU A O 1
ATOM 3078 N N . ASP A 1 368 ? 15.133 -0.847 15.346 1.00 93.81 368 ASP A N 1
ATOM 3079 C CA . ASP A 1 368 ? 13.879 -0.522 16.024 1.00 93.81 368 ASP A CA 1
ATOM 3080 C C . ASP A 1 368 ? 13.160 0.646 15.333 1.00 93.81 368 ASP A C 1
ATOM 3082 O O . ASP A 1 368 ? 11.959 0.554 15.084 1.00 93.81 368 ASP A O 1
ATOM 3086 N N . PHE A 1 369 ? 13.900 1.677 14.907 1.00 93.06 369 PHE A N 1
ATOM 3087 C CA . PHE A 1 369 ? 13.349 2.749 14.076 1.00 93.06 369 PHE A CA 1
ATOM 3088 C C . PHE A 1 369 ? 12.755 2.222 12.759 1.00 93.06 369 PHE A C 1
ATOM 3090 O O . PHE A 1 369 ? 11.614 2.547 12.440 1.00 93.06 369 PHE A O 1
ATOM 3097 N N . LEU A 1 370 ? 13.489 1.397 12.003 1.00 93.00 370 LEU A N 1
ATOM 3098 C CA . LEU A 1 370 ? 12.995 0.852 10.736 1.00 93.00 370 LEU A CA 1
ATOM 3099 C C . LEU A 1 370 ? 11.771 -0.044 10.945 1.00 93.00 370 LEU A C 1
ATOM 3101 O O . LEU A 1 370 ? 10.762 0.158 10.283 1.00 93.00 370 LEU A O 1
ATOM 3105 N N . TYR A 1 371 ? 11.829 -1.008 11.867 1.00 91.38 371 TYR A N 1
ATOM 3106 C CA . TYR A 1 371 ? 10.750 -1.980 12.074 1.00 91.38 371 TYR A CA 1
ATOM 3107 C C . TYR A 1 371 ? 9.465 -1.321 12.567 1.00 91.38 371 TYR A C 1
ATOM 3109 O O . TYR A 1 371 ? 8.392 -1.711 12.127 1.00 91.38 371 TYR A O 1
ATOM 3117 N N . ARG A 1 372 ? 9.543 -0.295 13.422 1.00 86.81 372 ARG A N 1
ATOM 3118 C CA . ARG A 1 372 ? 8.350 0.416 13.912 1.00 86.81 372 ARG A CA 1
ATOM 3119 C C . ARG A 1 372 ? 7.613 1.203 12.832 1.00 86.81 372 ARG A C 1
ATOM 3121 O O . ARG A 1 372 ? 6.398 1.364 12.944 1.00 86.81 372 ARG A O 1
ATOM 3128 N N . ASN A 1 373 ? 8.350 1.697 11.842 1.00 85.75 373 ASN A N 1
ATOM 3129 C CA . ASN A 1 373 ? 7.859 2.665 10.865 1.00 85.75 373 ASN A CA 1
ATOM 3130 C C . ASN A 1 373 ? 7.620 2.043 9.481 1.00 85.75 373 ASN A C 1
ATOM 3132 O O . ASN A 1 373 ? 6.754 2.500 8.747 1.00 85.75 373 ASN A O 1
ATOM 3136 N N . MET A 1 374 ? 8.324 0.966 9.123 1.00 87.56 374 MET A N 1
ATOM 3137 C CA . MET A 1 374 ? 8.193 0.351 7.803 1.00 87.56 374 MET A CA 1
ATOM 3138 C C . MET A 1 374 ? 6.775 -0.181 7.526 1.00 87.56 374 MET A C 1
ATOM 3140 O O . MET A 1 374 ? 6.069 -0.634 8.444 1.00 87.56 374 MET A O 1
ATOM 3144 N N . PRO A 1 375 ? 6.351 -0.184 6.252 1.00 85.75 375 PRO A N 1
ATOM 3145 C CA . PRO A 1 375 ? 5.119 -0.848 5.872 1.00 85.75 375 PRO A CA 1
ATOM 3146 C C . PRO A 1 375 ? 5.255 -2.356 6.030 1.00 85.75 375 PRO A C 1
ATOM 3148 O O . PRO A 1 375 ? 6.327 -2.934 5.852 1.00 85.75 375 PRO A O 1
ATOM 3151 N N . LEU A 1 376 ? 4.131 -3.004 6.327 1.00 85.31 376 LEU A N 1
ATOM 3152 C CA . LEU A 1 376 ? 4.089 -4.456 6.484 1.00 85.31 376 LEU A CA 1
ATOM 3153 C C . LEU A 1 376 ? 4.458 -5.189 5.192 1.00 85.31 376 LEU A C 1
ATOM 3155 O O . LEU A 1 376 ? 5.047 -6.264 5.261 1.00 85.31 376 LEU A O 1
ATOM 3159 N N . SER A 1 377 ? 4.199 -4.579 4.030 1.00 86.12 377 SER A N 1
ATOM 3160 C CA . SER A 1 377 ? 4.600 -5.130 2.738 1.00 86.12 377 SER A CA 1
ATOM 3161 C C . SER A 1 377 ? 6.100 -5.404 2.653 1.00 86.12 377 SER A C 1
ATOM 3163 O O . SER A 1 377 ? 6.515 -6.349 1.996 1.00 86.12 377 SER A O 1
ATOM 3165 N N . ASP A 1 378 ? 6.931 -4.610 3.326 1.00 88.25 378 ASP A N 1
ATOM 3166 C CA . ASP A 1 378 ? 8.384 -4.723 3.197 1.00 88.25 378 ASP A CA 1
ATOM 3167 C C . ASP A 1 378 ? 8.938 -5.916 3.987 1.00 88.25 378 ASP A C 1
ATOM 3169 O O . ASP A 1 378 ? 9.953 -6.495 3.596 1.00 88.25 378 ASP A O 1
ATOM 3173 N N . LEU A 1 379 ? 8.226 -6.346 5.037 1.00 86.38 379 LEU A N 1
ATOM 3174 C CA . LEU A 1 379 ? 8.553 -7.545 5.815 1.00 86.38 379 LEU A CA 1
ATOM 3175 C C . LEU A 1 379 ? 8.340 -8.835 5.016 1.00 86.38 379 LEU A C 1
ATOM 3177 O O . LEU A 1 379 ? 9.012 -9.825 5.283 1.00 86.38 379 LEU A O 1
ATOM 3181 N N . SER A 1 380 ? 7.425 -8.835 4.043 1.00 83.38 380 SER A N 1
ATOM 3182 C CA . SER A 1 380 ? 7.185 -10.004 3.187 1.00 83.38 380 SER A CA 1
ATOM 3183 C C . SER A 1 380 ? 8.177 -10.152 2.031 1.00 83.38 380 SER A C 1
ATOM 3185 O O . SER A 1 380 ? 8.287 -11.239 1.470 1.00 83.38 380 SER A O 1
ATOM 3187 N N . GLU A 1 381 ? 8.879 -9.079 1.659 1.00 81.44 381 GLU A N 1
ATOM 3188 C CA . GLU A 1 381 ? 9.704 -9.030 0.442 1.00 81.44 381 GLU A CA 1
ATOM 3189 C C . GLU A 1 381 ? 11.189 -9.296 0.695 1.00 81.44 381 GLU A C 1
ATOM 3191 O O . GLU A 1 381 ? 11.911 -9.706 -0.213 1.00 81.44 381 GLU A O 1
ATOM 3196 N N . CYS A 1 382 ? 11.661 -9.013 1.908 1.00 84.75 382 CYS A N 1
ATOM 3197 C CA . CYS A 1 382 ? 13.082 -8.998 2.222 1.00 84.75 382 CYS A CA 1
ATOM 3198 C C . CYS A 1 382 ? 13.534 -10.278 2.933 1.00 84.75 382 CYS A C 1
ATOM 3200 O O . CYS A 1 382 ? 12.825 -10.827 3.773 1.00 84.75 382 CYS A O 1
ATOM 3202 N N . GLU A 1 383 ? 14.772 -10.692 2.663 1.00 85.62 383 GLU A N 1
ATOM 3203 C CA . GLU A 1 383 ? 15.474 -11.685 3.483 1.00 85.62 383 GLU A CA 1
ATOM 3204 C C . GLU A 1 383 ? 15.616 -11.198 4.938 1.00 85.62 383 GLU A C 1
ATOM 3206 O O . GLU A 1 383 ? 15.743 -9.996 5.193 1.00 85.62 383 GLU A O 1
ATOM 3211 N N . GLU A 1 384 ? 15.657 -12.124 5.901 1.00 82.75 384 GLU A N 1
ATOM 3212 C CA . GLU A 1 384 ? 15.596 -11.798 7.338 1.00 82.75 384 GLU A CA 1
ATOM 3213 C C . GLU A 1 384 ? 16.723 -10.852 7.811 1.00 82.75 384 GLU A C 1
ATOM 3215 O O . GLU A 1 384 ? 16.517 -10.033 8.712 1.00 82.75 384 GLU A O 1
ATOM 3220 N N . ASP A 1 385 ? 17.913 -10.914 7.197 1.00 91.31 385 ASP A N 1
ATOM 3221 C CA . ASP A 1 385 ? 19.077 -10.087 7.545 1.00 91.31 385 ASP A CA 1
ATOM 3222 C C . ASP A 1 385 ? 19.190 -8.777 6.740 1.00 91.31 385 ASP A C 1
ATOM 3224 O O . ASP A 1 385 ? 20.070 -7.951 7.021 1.00 91.31 385 ASP A O 1
ATOM 3228 N N . TYR A 1 386 ? 18.298 -8.545 5.771 1.00 94.44 386 TYR A N 1
ATOM 3229 C CA . TYR A 1 386 ? 18.360 -7.411 4.846 1.00 94.44 386 TYR A CA 1
ATOM 3230 C C . TYR A 1 386 ? 18.444 -6.065 5.579 1.00 94.44 386 TYR A C 1
ATOM 3232 O O . TYR A 1 386 ? 19.354 -5.267 5.340 1.00 94.44 386 TYR A O 1
ATOM 3240 N N . PHE A 1 387 ? 17.543 -5.819 6.534 1.00 95.75 387 PHE A N 1
ATOM 3241 C CA . PHE A 1 387 ? 17.497 -4.542 7.253 1.00 95.75 387 PHE A CA 1
ATOM 3242 C C . PHE A 1 387 ? 18.722 -4.322 8.146 1.00 95.75 387 PHE A C 1
ATOM 3244 O O . PHE A 1 387 ? 19.171 -3.188 8.305 1.00 95.75 387 PHE A O 1
ATOM 3251 N N . LEU A 1 388 ? 19.323 -5.392 8.679 1.00 97.06 388 LEU A N 1
ATOM 3252 C CA . LEU A 1 388 ? 20.581 -5.287 9.421 1.00 97.06 388 LEU A CA 1
ATOM 3253 C C . LEU A 1 388 ? 21.725 -4.859 8.492 1.00 97.06 388 LEU A C 1
ATOM 3255 O O . LEU A 1 388 ? 22.548 -4.026 8.875 1.00 97.06 388 LEU A O 1
ATOM 3259 N N . ARG A 1 389 ? 21.763 -5.370 7.255 1.00 97.31 389 ARG A N 1
ATOM 3260 C CA . ARG A 1 389 ? 22.736 -4.933 6.240 1.00 97.31 389 ARG A CA 1
ATOM 3261 C C . ARG A 1 389 ? 22.541 -3.468 5.854 1.00 97.31 389 ARG A C 1
ATOM 3263 O O . ARG A 1 389 ? 23.533 -2.751 5.736 1.00 97.31 389 ARG A O 1
ATOM 3270 N N . VAL A 1 390 ? 21.294 -3.012 5.710 1.00 97.56 390 VAL A N 1
ATOM 3271 C CA . VAL A 1 390 ? 20.971 -1.594 5.460 1.00 97.56 390 VAL A CA 1
ATOM 3272 C C . VAL A 1 390 ? 21.491 -0.716 6.597 1.00 97.56 390 VAL A C 1
ATOM 3274 O O . VAL A 1 390 ? 22.235 0.227 6.339 1.00 97.56 390 VAL A O 1
ATOM 3277 N N . VAL A 1 391 ? 21.171 -1.054 7.852 1.00 98.31 391 VAL A N 1
ATOM 3278 C CA . VAL A 1 391 ? 21.624 -0.298 9.033 1.00 98.31 391 VAL A CA 1
ATOM 3279 C C . VAL A 1 391 ? 23.151 -0.238 9.098 1.00 98.31 391 VAL A C 1
ATOM 3281 O O . VAL A 1 391 ? 23.720 0.840 9.267 1.00 98.31 391 VAL A O 1
ATOM 3284 N N . ARG A 1 392 ? 23.831 -1.373 8.898 1.00 98.31 392 ARG A N 1
ATOM 3285 C CA . ARG A 1 392 ? 25.301 -1.438 8.863 1.00 98.31 392 ARG A CA 1
ATOM 3286 C C . ARG A 1 392 ? 25.892 -0.531 7.798 1.00 98.31 392 ARG A C 1
ATOM 3288 O O . ARG A 1 392 ? 26.831 0.210 8.082 1.00 98.31 392 ARG A O 1
ATOM 3295 N N . GLN A 1 393 ? 25.340 -0.575 6.589 1.00 98.25 393 GLN A N 1
ATOM 3296 C CA . GLN A 1 393 ? 25.822 0.250 5.491 1.00 98.25 393 GLN A CA 1
ATOM 3297 C C . GLN A 1 393 ? 25.559 1.740 5.751 1.00 98.25 393 GLN A C 1
ATOM 3299 O O . GLN A 1 393 ? 26.451 2.553 5.526 1.00 98.25 393 GLN A O 1
ATOM 3304 N N . ALA A 1 394 ? 24.395 2.109 6.289 1.00 98.19 394 ALA A N 1
ATOM 3305 C CA . ALA A 1 394 ? 24.083 3.494 6.639 1.00 98.19 394 ALA A CA 1
ATOM 3306 C C . ALA A 1 394 ? 25.028 4.042 7.727 1.00 98.19 394 ALA A C 1
ATOM 3308 O O . ALA A 1 394 ? 25.539 5.154 7.598 1.00 98.19 394 ALA A O 1
ATOM 3309 N N . LEU A 1 395 ? 25.336 3.253 8.764 1.00 98.25 395 LEU A N 1
ATOM 3310 C CA . LEU A 1 395 ? 26.307 3.620 9.807 1.00 98.25 395 LEU A CA 1
ATOM 3311 C C . LEU A 1 395 ? 27.742 3.707 9.276 1.00 98.25 395 LEU A C 1
ATOM 3313 O O . LEU A 1 395 ? 28.508 4.602 9.654 1.00 98.25 395 LEU A O 1
ATOM 3317 N N . TYR A 1 396 ? 28.108 2.805 8.366 1.00 98.00 396 TYR A N 1
ATOM 3318 C CA . TYR A 1 396 ? 29.386 2.867 7.669 1.00 98.00 396 TYR A CA 1
ATOM 3319 C C . TYR A 1 396 ? 29.514 4.185 6.895 1.00 98.00 396 TYR A C 1
ATOM 3321 O O . TYR A 1 396 ? 30.461 4.938 7.112 1.00 98.00 396 TYR A O 1
ATOM 3329 N N . VAL A 1 397 ? 28.519 4.535 6.080 1.00 97.19 397 VAL A N 1
ATOM 3330 C CA . VAL A 1 397 ? 28.508 5.788 5.312 1.00 97.19 397 VAL A CA 1
ATOM 3331 C C . VAL A 1 397 ? 28.511 7.012 6.237 1.00 97.19 397 VAL A C 1
ATOM 3333 O O . VAL A 1 397 ? 29.281 7.950 6.019 1.00 97.19 397 VAL A O 1
ATOM 3336 N N . ARG A 1 398 ? 27.741 6.990 7.335 1.00 96.50 398 ARG A N 1
ATOM 3337 C CA . ARG A 1 398 ? 27.720 8.069 8.340 1.00 96.50 398 ARG A CA 1
ATOM 3338 C C . ARG A 1 398 ? 29.095 8.329 8.966 1.00 96.50 398 ARG A C 1
ATOM 3340 O O . ARG A 1 398 ? 29.427 9.466 9.285 1.00 96.50 398 ARG A O 1
ATOM 3347 N N . SER A 1 399 ? 29.906 7.287 9.146 1.00 96.50 399 SER A N 1
ATOM 3348 C CA . SER A 1 399 ? 31.240 7.402 9.754 1.00 96.50 399 SER A CA 1
ATOM 3349 C C . SER A 1 399 ? 32.364 7.726 8.762 1.00 96.50 399 SER A C 1
ATOM 3351 O O . SER A 1 399 ? 33.414 8.200 9.201 1.00 96.50 399 SER A O 1
ATOM 3353 N N . HIS A 1 400 ? 32.147 7.513 7.459 1.00 94.81 400 HIS A N 1
ATOM 3354 C CA . HIS A 1 400 ? 33.163 7.644 6.403 1.00 94.81 400 HIS A CA 1
ATOM 3355 C C . HIS A 1 400 ? 32.940 8.832 5.455 1.00 94.81 400 HIS A C 1
ATOM 3357 O O . HIS A 1 400 ? 33.711 9.016 4.516 1.00 94.81 400 HIS A O 1
ATOM 3363 N N . THR A 1 401 ? 31.917 9.652 5.695 1.00 94.75 401 THR A N 1
ATOM 3364 C CA . THR A 1 401 ? 31.623 10.860 4.911 1.00 94.75 401 THR A CA 1
ATOM 3365 C C . THR A 1 401 ? 31.947 12.126 5.714 1.00 94.75 401 THR A C 1
ATOM 3367 O O . THR A 1 401 ? 31.800 12.120 6.941 1.00 94.75 401 THR A O 1
ATOM 3370 N N . PRO A 1 402 ? 32.370 13.232 5.068 1.00 93.06 402 PRO A N 1
ATOM 3371 C CA . PRO A 1 402 ? 32.682 14.485 5.765 1.00 93.06 402 PRO A CA 1
ATOM 3372 C C . PRO A 1 402 ? 31.500 15.069 6.555 1.00 93.06 402 PRO A C 1
ATOM 3374 O O . PRO A 1 402 ? 31.693 15.620 7.636 1.00 93.06 402 PRO A O 1
ATOM 3377 N N . TRP A 1 403 ? 30.282 14.911 6.035 1.00 94.12 403 TRP A N 1
ATOM 3378 C CA . TRP A 1 403 ? 29.037 15.435 6.608 1.00 94.12 403 TRP A CA 1
ATOM 3379 C C . TRP A 1 403 ? 28.301 14.443 7.517 1.00 94.12 403 TRP A C 1
ATOM 3381 O O . TRP A 1 403 ? 27.454 14.848 8.303 1.00 94.12 403 TRP A O 1
ATOM 3391 N N . GLY A 1 404 ? 28.604 13.141 7.489 1.00 92.62 404 GLY A N 1
ATOM 3392 C CA . GLY A 1 404 ? 27.799 12.150 8.216 1.00 92.62 404 GLY A CA 1
ATOM 3393 C C . GLY A 1 404 ? 27.716 12.380 9.736 1.00 92.62 404 GLY A C 1
ATOM 3394 O O . GLY A 1 404 ? 26.697 12.079 10.362 1.00 92.62 404 GLY A O 1
ATOM 3395 N N . LYS A 1 405 ? 28.752 12.982 10.338 1.00 90.75 405 LYS A N 1
ATOM 3396 C CA . LYS A 1 405 ? 28.774 13.352 11.767 1.00 90.75 405 LYS A CA 1
ATOM 3397 C C . LYS A 1 405 ? 28.050 14.663 12.089 1.00 90.75 405 LYS A C 1
ATOM 3399 O O . LYS A 1 405 ? 27.795 14.910 13.263 1.00 90.75 405 LYS A O 1
ATOM 3404 N N . THR A 1 406 ? 27.761 15.501 11.092 1.00 92.19 406 THR A N 1
ATOM 3405 C CA . THR A 1 406 ? 27.050 16.777 11.278 1.00 92.19 406 THR A CA 1
ATOM 3406 C C . THR A 1 406 ? 25.538 16.623 11.140 1.00 92.19 406 THR A C 1
ATOM 3408 O O . THR A 1 406 ? 24.805 17.519 11.544 1.00 92.19 406 THR A O 1
ATOM 3411 N N . LEU A 1 407 ? 25.065 15.494 10.601 1.00 93.94 407 LEU A N 1
ATOM 3412 C CA . LEU A 1 407 ? 23.640 15.205 10.463 1.00 93.94 407 LEU A CA 1
ATOM 3413 C C . LEU A 1 407 ? 22.968 15.018 11.827 1.00 93.94 407 LEU A C 1
ATOM 3415 O O . LEU A 1 407 ? 23.449 14.248 12.670 1.00 93.94 407 LEU A O 1
ATOM 3419 N N . SER A 1 408 ? 21.815 15.670 11.999 1.00 93.25 408 SER A N 1
ATOM 3420 C CA . SER A 1 408 ? 20.905 15.389 13.108 1.00 93.25 408 SER A CA 1
ATOM 3421 C C . SER A 1 408 ? 20.378 13.953 13.022 1.00 93.25 408 SER A C 1
ATOM 3423 O O . SER A 1 408 ? 20.405 13.309 11.969 1.00 93.25 408 SER A O 1
ATOM 3425 N N . GLU A 1 409 ? 19.893 13.431 14.148 1.00 92.44 409 GLU A N 1
ATOM 3426 C CA . GLU A 1 409 ? 19.285 12.098 14.186 1.00 92.44 409 GLU A CA 1
ATOM 3427 C C . GLU A 1 409 ? 18.046 12.004 13.290 1.00 92.44 409 GLU A C 1
ATOM 3429 O O . GLU A 1 409 ? 17.845 10.980 12.646 1.00 92.44 409 GLU A O 1
ATOM 3434 N N . GLU A 1 410 ? 17.260 13.075 13.197 1.00 91.69 410 GLU A N 1
ATOM 3435 C CA . GLU A 1 410 ? 16.065 13.151 12.351 1.00 91.69 410 GLU A CA 1
ATOM 3436 C C . GLU A 1 410 ? 16.434 13.081 10.865 1.00 91.69 410 GLU A C 1
ATOM 3438 O O . GLU A 1 410 ? 15.915 12.227 10.148 1.00 91.69 410 GLU A O 1
ATOM 3443 N N . LEU A 1 411 ? 17.408 13.886 10.414 1.00 93.44 411 LEU A N 1
ATOM 3444 C CA . LEU A 1 411 ? 17.878 13.855 9.024 1.00 93.44 411 LEU A CA 1
ATOM 3445 C C . LEU A 1 411 ? 18.462 12.489 8.654 1.00 93.44 411 LEU A C 1
ATOM 3447 O O . LEU A 1 411 ? 18.189 11.959 7.577 1.00 93.44 411 LEU A O 1
ATOM 3451 N N . PHE A 1 412 ? 19.249 11.893 9.553 1.00 95.94 412 PHE A N 1
ATOM 3452 C CA . PHE A 1 412 ? 19.815 10.572 9.313 1.00 95.94 412 PHE A CA 1
ATOM 3453 C C . PHE A 1 412 ? 18.725 9.495 9.222 1.00 95.94 412 PHE A C 1
ATOM 3455 O O . PHE A 1 412 ? 18.704 8.731 8.256 1.00 95.94 412 PHE A O 1
ATOM 3462 N N . CYS A 1 413 ? 17.804 9.445 10.188 1.00 94.69 413 CYS A N 1
ATOM 3463 C CA . CYS A 1 413 ? 16.756 8.427 10.250 1.00 94.69 413 CYS A CA 1
ATOM 3464 C C . CYS A 1 413 ? 15.722 8.550 9.122 1.00 94.69 413 CYS A C 1
ATOM 3466 O O . CYS A 1 413 ? 15.271 7.521 8.627 1.00 94.69 413 CYS A O 1
ATOM 3468 N N . ASN A 1 414 ? 15.380 9.767 8.687 1.00 93.12 414 ASN A N 1
ATOM 3469 C CA . ASN A 1 414 ? 14.319 9.997 7.697 1.00 93.12 414 ASN A CA 1
ATOM 3470 C C . ASN A 1 414 ? 14.828 10.097 6.257 1.00 93.12 414 ASN A C 1
ATOM 3472 O O . ASN A 1 414 ? 14.097 9.773 5.323 1.00 93.12 414 ASN A O 1
ATOM 3476 N N . TYR A 1 415 ? 16.078 10.523 6.057 1.00 95.50 415 TYR A N 1
ATOM 3477 C CA . TYR A 1 415 ? 16.548 10.922 4.729 1.00 95.50 415 TYR A CA 1
ATOM 3478 C C . TYR A 1 415 ? 17.878 10.303 4.308 1.00 95.50 415 TYR A C 1
ATOM 3480 O O . TYR A 1 415 ? 18.313 10.571 3.192 1.00 95.50 415 TYR A O 1
ATOM 3488 N N . VAL A 1 416 ? 18.495 9.446 5.134 1.00 97.25 416 VAL A N 1
ATOM 3489 C CA . VAL A 1 416 ? 19.688 8.649 4.771 1.00 97.25 416 VAL A CA 1
ATOM 3490 C C . VAL A 1 416 ? 19.473 7.155 5.018 1.00 97.25 416 VAL A C 1
ATOM 3492 O O . VAL A 1 416 ? 19.714 6.344 4.128 1.00 97.25 416 VAL A O 1
ATOM 3495 N N . LEU A 1 417 ? 19.012 6.788 6.215 1.00 97.12 417 LEU A N 1
ATOM 3496 C CA . LEU A 1 417 ? 18.770 5.409 6.640 1.00 97.12 417 LEU A CA 1
ATOM 3497 C C . LEU A 1 417 ? 17.707 4.660 5.807 1.00 97.12 417 LEU A C 1
ATOM 3499 O O . LEU A 1 417 ? 17.905 3.461 5.580 1.00 97.12 417 LEU A O 1
ATOM 3503 N N . PRO A 1 418 ? 16.592 5.279 5.360 1.00 94.19 418 PRO A N 1
ATOM 3504 C CA . PRO A 1 418 ? 15.535 4.524 4.700 1.00 94.19 418 PRO A CA 1
ATOM 3505 C C . PRO A 1 418 ? 15.985 3.962 3.350 1.00 94.19 418 PRO A C 1
ATOM 3507 O O . PRO A 1 418 ? 16.516 4.671 2.492 1.00 94.19 418 PRO A O 1
ATOM 3510 N N . TYR A 1 419 ? 15.731 2.667 3.178 1.00 93.00 419 TYR A N 1
ATOM 3511 C CA . TYR A 1 419 ? 16.079 1.877 1.995 1.00 93.00 419 TYR A CA 1
ATOM 3512 C C . TYR A 1 419 ? 15.057 1.988 0.862 1.00 93.00 419 TYR A C 1
ATOM 3514 O O . TYR A 1 419 ? 15.366 1.613 -0.263 1.00 93.00 419 TYR A O 1
ATOM 3522 N N . ARG A 1 420 ? 13.837 2.430 1.175 1.00 91.38 420 ARG A N 1
ATOM 3523 C CA . ARG A 1 420 ? 12.736 2.607 0.231 1.00 91.38 420 ARG A CA 1
ATOM 3524 C C . ARG A 1 420 ? 12.573 4.092 -0.078 1.00 91.38 420 ARG A C 1
ATOM 3526 O O . ARG A 1 420 ? 12.730 4.934 0.813 1.00 91.38 420 ARG A O 1
ATOM 3533 N N . ILE A 1 421 ? 12.286 4.400 -1.339 1.00 92.06 421 ILE A N 1
ATOM 3534 C CA . ILE A 1 421 ? 12.055 5.766 -1.814 1.00 92.06 421 ILE A CA 1
ATOM 3535 C C . ILE A 1 421 ? 10.600 5.933 -2.270 1.00 92.06 421 ILE A C 1
ATOM 3537 O O . ILE A 1 421 ? 9.944 6.889 -1.870 1.00 92.06 421 ILE A O 1
ATOM 3541 N N . ASN A 1 422 ? 10.087 4.982 -3.049 1.00 89.31 422 ASN A N 1
ATOM 3542 C CA . ASN A 1 422 ? 8.735 4.963 -3.600 1.00 89.31 422 ASN A CA 1
ATOM 3543 C C . ASN A 1 422 ? 8.126 3.553 -3.404 1.00 89.31 422 ASN A C 1
ATOM 3545 O O . ASN A 1 422 ? 8.352 2.878 -2.396 1.00 89.31 422 ASN A O 1
ATOM 3549 N N . ASN A 1 423 ? 7.343 3.072 -4.364 1.00 87.38 423 ASN A N 1
ATOM 3550 C CA . ASN A 1 423 ? 6.748 1.744 -4.414 1.00 87.38 423 ASN A CA 1
ATOM 3551 C C . ASN A 1 423 ? 7.561 0.740 -5.259 1.00 87.38 423 ASN A C 1
ATOM 3553 O O . ASN A 1 423 ? 7.000 -0.252 -5.723 1.00 87.38 423 ASN A O 1
ATOM 3557 N N . GLU A 1 424 ? 8.857 0.981 -5.484 1.00 91.00 424 GLU A N 1
ATOM 3558 C CA . GLU A 1 424 ? 9.748 0.055 -6.191 1.00 91.00 424 GLU A CA 1
ATOM 3559 C C . GLU A 1 424 ? 9.911 -1.293 -5.469 1.00 91.00 424 GLU A C 1
ATOM 3561 O O . GLU A 1 424 ? 9.657 -1.418 -4.268 1.00 91.00 424 GLU A O 1
ATOM 3566 N N . HIS A 1 425 ? 10.396 -2.313 -6.177 1.00 89.62 425 HIS A N 1
ATOM 3567 C CA . HIS A 1 425 ? 10.889 -3.520 -5.513 1.00 89.62 425 HIS A CA 1
ATOM 3568 C C . HIS A 1 425 ? 12.177 -3.213 -4.728 1.00 89.62 425 HIS A C 1
ATOM 3570 O O . HIS A 1 425 ? 13.092 -2.564 -5.247 1.00 89.62 425 HIS A O 1
ATOM 3576 N N . ILE A 1 426 ? 12.247 -3.683 -3.480 1.00 90.69 426 ILE A N 1
ATOM 3577 C CA . ILE A 1 426 ? 13.367 -3.404 -2.577 1.00 90.69 426 ILE A CA 1
ATOM 3578 C C . ILE A 1 426 ? 14.583 -4.215 -3.002 1.00 90.69 426 ILE A C 1
ATOM 3580 O O . ILE A 1 426 ? 14.538 -5.436 -3.099 1.00 90.69 426 ILE A O 1
ATOM 3584 N N . THR A 1 427 ? 15.700 -3.527 -3.207 1.00 90.94 427 THR A N 1
ATOM 3585 C CA . THR A 1 427 ? 16.976 -4.151 -3.560 1.00 90.94 427 THR A CA 1
ATOM 3586 C C . THR A 1 427 ? 18.104 -3.540 -2.740 1.00 90.94 427 THR A C 1
ATOM 3588 O O . THR A 1 427 ? 18.074 -2.359 -2.399 1.00 90.94 427 THR A O 1
ATOM 3591 N N . PHE A 1 428 ? 19.128 -4.337 -2.424 1.00 94.81 428 PHE A N 1
ATOM 3592 C CA . PHE A 1 428 ? 20.275 -3.865 -1.644 1.00 94.81 428 PHE A CA 1
ATOM 3593 C C . PHE A 1 428 ? 21.269 -3.089 -2.527 1.00 94.81 428 PHE A C 1
ATOM 3595 O O . PHE A 1 428 ? 22.309 -3.617 -2.923 1.00 94.81 428 PHE A O 1
ATOM 3602 N N . TYR A 1 429 ? 20.947 -1.839 -2.863 1.00 95.88 429 TYR A N 1
ATOM 3603 C CA . TYR A 1 429 ? 21.762 -0.983 -3.739 1.00 95.88 429 TYR A CA 1
ATOM 3604 C C . TYR A 1 429 ? 22.889 -0.234 -3.006 1.00 95.88 429 TYR A C 1
ATOM 3606 O O . TYR A 1 429 ? 23.880 0.164 -3.622 1.00 95.88 429 TYR A O 1
ATOM 3614 N N . GLN A 1 430 ? 22.762 -0.038 -1.689 1.00 96.94 430 GLN A N 1
ATOM 3615 C CA . GLN A 1 430 ? 23.532 0.946 -0.918 1.00 96.94 430 GLN A CA 1
ATOM 3616 C C . GLN A 1 430 ? 25.045 0.713 -1.013 1.00 96.94 430 GLN A C 1
ATOM 3618 O O . GLN A 1 430 ? 25.828 1.648 -1.181 1.00 96.94 430 GLN A O 1
ATOM 3623 N N . GLN A 1 431 ? 25.470 -0.549 -0.930 1.00 96.31 431 GLN A N 1
ATOM 3624 C CA . GLN A 1 431 ? 26.884 -0.913 -1.012 1.00 96.31 431 GLN A CA 1
ATOM 3625 C C . GLN A 1 431 ? 27.449 -0.737 -2.428 1.00 96.31 431 GLN A C 1
ATOM 3627 O O . GLN A 1 431 ? 28.568 -0.249 -2.583 1.00 96.31 431 GLN A O 1
ATOM 3632 N N . GLN A 1 432 ? 26.684 -1.115 -3.457 1.00 96.88 432 GLN A N 1
ATOM 3633 C CA . GLN A 1 432 ? 27.104 -0.985 -4.853 1.00 96.88 432 GLN A CA 1
ATOM 3634 C C . GLN A 1 432 ? 27.250 0.490 -5.245 1.00 96.88 432 GLN A C 1
ATOM 3636 O O . GLN A 1 432 ? 28.212 0.866 -5.912 1.00 96.88 432 GLN A O 1
ATOM 3641 N N . PHE A 1 433 ? 26.325 1.339 -4.798 1.00 98.00 433 PHE A N 1
ATOM 3642 C CA . PHE A 1 433 ? 26.351 2.768 -5.104 1.00 98.00 433 PHE A CA 1
ATOM 3643 C C . PHE A 1 433 ? 27.460 3.484 -4.339 1.00 98.00 433 PHE A C 1
ATOM 3645 O O . PHE A 1 433 ? 28.166 4.299 -4.931 1.00 98.00 433 PHE A O 1
ATOM 3652 N N . TRP A 1 434 ? 27.701 3.115 -3.075 1.00 97.75 434 TRP A N 1
ATOM 3653 C CA . TRP A 1 434 ? 28.887 3.571 -2.349 1.00 97.75 434 TRP A CA 1
ATOM 3654 C C . TRP A 1 434 ? 30.170 3.266 -3.130 1.00 97.75 434 TRP A C 1
ATOM 3656 O O . TRP A 1 434 ? 30.961 4.172 -3.366 1.00 97.75 434 TRP A O 1
ATOM 3666 N N . GLN A 1 435 ? 30.356 2.023 -3.592 1.00 96.56 435 GLN A N 1
ATOM 3667 C CA . GLN A 1 435 ? 31.544 1.632 -4.365 1.00 96.56 435 GLN A CA 1
ATOM 3668 C C . GLN A 1 435 ? 31.685 2.421 -5.675 1.00 96.56 435 GLN A C 1
ATOM 3670 O O . GLN A 1 435 ? 32.798 2.767 -6.061 1.00 96.56 435 GLN A O 1
ATOM 3675 N N . ALA A 1 436 ? 30.573 2.723 -6.349 1.00 96.00 436 ALA A N 1
ATOM 3676 C CA . ALA A 1 436 ? 30.578 3.472 -7.602 1.00 96.00 436 ALA A CA 1
ATOM 3677 C C . ALA A 1 436 ? 30.869 4.975 -7.423 1.00 96.00 436 ALA A C 1
ATOM 3679 O O . ALA A 1 436 ? 31.376 5.611 -8.348 1.00 96.00 436 ALA A O 1
ATOM 3680 N N . LEU A 1 437 ? 30.538 5.550 -6.263 1.00 97.19 437 LEU A N 1
ATOM 3681 C CA . LEU A 1 437 ? 30.594 6.996 -6.022 1.00 97.19 437 LEU A CA 1
ATOM 3682 C C . LEU A 1 437 ? 31.729 7.424 -5.084 1.00 97.19 437 LEU A C 1
ATOM 3684 O O . LEU A 1 437 ? 32.175 8.569 -5.162 1.00 97.19 437 LEU A O 1
ATOM 3688 N N . SER A 1 438 ? 32.228 6.544 -4.211 1.00 94.50 438 SER A N 1
ATOM 3689 C CA . SER A 1 438 ? 33.177 6.931 -3.161 1.00 94.50 438 SER A CA 1
ATOM 3690 C C . SER A 1 438 ? 34.487 7.482 -3.721 1.00 94.50 438 SER A C 1
ATOM 3692 O O . SER A 1 438 ? 34.986 8.488 -3.230 1.00 94.50 438 SER A O 1
ATOM 3694 N N . GLU A 1 439 ? 35.030 6.872 -4.779 1.00 92.00 439 GLU A N 1
ATOM 3695 C CA . GLU A 1 439 ? 36.237 7.378 -5.452 1.00 92.00 439 GLU A CA 1
ATOM 3696 C C . GLU A 1 439 ? 35.960 8.713 -6.158 1.00 92.00 439 GLU A C 1
ATOM 3698 O O . GLU A 1 439 ? 36.767 9.642 -6.115 1.00 92.00 439 GLU A O 1
ATOM 3703 N N . ARG A 1 440 ? 34.769 8.864 -6.752 1.00 92.94 440 ARG A N 1
ATOM 3704 C CA . ARG A 1 440 ? 34.365 10.109 -7.414 1.00 92.94 440 ARG A CA 1
ATOM 3705 C C . ARG A 1 440 ? 34.334 11.284 -6.434 1.00 92.94 440 ARG A C 1
ATOM 3707 O O . ARG A 1 440 ? 34.778 12.367 -6.815 1.00 92.94 440 ARG A O 1
ATOM 3714 N N . LEU A 1 441 ? 33.844 11.073 -5.214 1.00 95.12 441 LEU A N 1
ATOM 3715 C CA . LEU A 1 441 ? 33.583 12.137 -4.239 1.00 95.12 441 LEU A CA 1
ATOM 3716 C C . LEU A 1 441 ? 34.704 12.340 -3.211 1.00 95.12 441 LEU A C 1
ATOM 3718 O O . LEU A 1 441 ? 34.909 13.465 -2.766 1.00 95.12 441 LEU A O 1
ATOM 3722 N N . PHE A 1 442 ? 35.415 11.276 -2.826 1.00 91.56 442 PHE A N 1
ATOM 3723 C CA . PHE A 1 442 ? 36.286 11.269 -1.641 1.00 91.56 442 PHE A CA 1
ATOM 3724 C C . PHE A 1 442 ? 37.741 10.873 -1.930 1.00 91.56 442 PHE A C 1
ATOM 3726 O O . PHE A 1 442 ? 38.481 10.557 -0.996 1.00 91.56 442 PHE A O 1
ATOM 3733 N N . ALA A 1 443 ? 38.166 10.850 -3.199 1.00 86.88 443 ALA A N 1
ATOM 3734 C CA . ALA A 1 443 ? 39.553 10.538 -3.540 1.00 86.88 443 ALA A CA 1
ATOM 3735 C C . ALA A 1 443 ? 40.540 11.482 -2.805 1.00 86.88 443 ALA A C 1
ATOM 3737 O O . ALA A 1 443 ? 40.313 12.694 -2.814 1.00 86.88 443 ALA A O 1
ATOM 3738 N N . PRO A 1 444 ? 41.624 10.971 -2.178 1.00 79.31 444 PRO A N 1
ATOM 3739 C CA . PRO A 1 444 ? 42.515 11.766 -1.319 1.00 79.31 444 PRO A CA 1
ATOM 3740 C C . PRO A 1 444 ? 43.154 12.991 -1.986 1.00 79.31 444 PRO A C 1
ATOM 3742 O O . PRO A 1 444 ? 43.551 13.934 -1.306 1.00 79.31 444 PRO A O 1
ATOM 3745 N N . GLU A 1 445 ? 43.303 12.960 -3.307 1.00 82.12 445 GLU A N 1
ATOM 3746 C CA . GLU A 1 445 ? 43.852 14.039 -4.122 1.00 82.12 445 GLU A CA 1
ATOM 3747 C C . GLU A 1 445 ? 42.842 15.145 -4.470 1.00 82.12 445 GLU A C 1
ATOM 3749 O O . GLU A 1 445 ? 43.242 16.170 -5.026 1.00 82.12 445 GLU A O 1
ATOM 3754 N N . LYS A 1 446 ? 41.551 14.955 -4.167 1.00 82.31 446 LYS A N 1
ATOM 3755 C CA . LYS A 1 446 ? 40.497 15.947 -4.401 1.00 82.31 446 LYS A CA 1
ATOM 3756 C C . LYS A 1 446 ? 40.269 16.808 -3.164 1.00 82.31 446 LYS A C 1
ATOM 3758 O O . LYS A 1 446 ? 40.423 16.369 -2.028 1.00 82.31 446 LYS A O 1
ATOM 3763 N N . GLU A 1 447 ? 39.865 18.050 -3.401 1.00 86.06 447 GLU A N 1
ATOM 3764 C CA . GLU A 1 447 ? 39.318 18.894 -2.345 1.00 86.06 447 GLU A CA 1
ATOM 3765 C C . GLU A 1 447 ? 38.002 18.295 -1.832 1.00 86.06 447 GLU A C 1
ATOM 3767 O O . GLU A 1 447 ? 37.188 17.800 -2.617 1.00 86.06 447 GLU A O 1
ATOM 3772 N N . THR A 1 448 ? 37.796 18.337 -0.515 1.00 86.38 448 THR A N 1
ATOM 3773 C CA . THR A 1 448 ? 36.541 17.906 0.104 1.00 86.38 448 THR A CA 1
ATOM 3774 C C . THR A 1 448 ? 35.389 18.754 -0.429 1.00 86.38 448 THR A C 1
ATOM 3776 O O . THR A 1 448 ? 35.357 19.964 -0.216 1.00 86.38 448 THR A O 1
ATOM 3779 N N . LEU A 1 449 ? 34.432 18.115 -1.099 1.00 91.88 449 LEU A N 1
ATOM 3780 C CA . LEU A 1 449 ? 33.235 18.784 -1.607 1.00 91.88 449 LEU A CA 1
ATOM 3781 C C . LEU A 1 449 ? 32.283 19.162 -0.460 1.00 91.88 449 LEU A C 1
ATOM 3783 O O . LEU A 1 449 ? 32.159 18.419 0.516 1.00 91.88 449 LEU A O 1
ATOM 3787 N N . SER A 1 450 ? 31.573 20.283 -0.610 1.00 92.56 450 SER A N 1
ATOM 3788 C CA . SER A 1 450 ? 30.372 20.577 0.187 1.00 92.56 450 SER A CA 1
ATOM 3789 C C . SER A 1 450 ? 29.229 19.624 -0.174 1.00 92.56 450 SER A C 1
ATOM 3791 O O . SER A 1 450 ? 29.255 19.020 -1.254 1.00 92.56 450 SER A O 1
ATOM 3793 N N . LEU A 1 451 ? 28.201 19.525 0.679 1.00 94.62 451 LEU A N 1
ATOM 3794 C CA . LEU A 1 451 ? 26.990 18.747 0.372 1.00 94.62 451 LEU A CA 1
ATOM 3795 C C . LEU A 1 451 ? 26.371 19.199 -0.955 1.00 94.62 451 LEU A C 1
ATOM 3797 O O . LEU A 1 451 ? 26.077 18.367 -1.812 1.00 94.62 451 LEU A O 1
ATOM 3801 N N . TYR A 1 452 ? 26.278 20.515 -1.166 1.00 95.12 452 TYR A N 1
ATOM 3802 C CA . TYR A 1 452 ? 25.788 21.115 -2.409 1.00 95.12 452 TYR A CA 1
ATOM 3803 C C . TYR A 1 452 ? 26.528 20.592 -3.652 1.00 95.12 452 TYR A C 1
ATOM 3805 O O . TYR A 1 452 ? 25.920 20.121 -4.613 1.00 95.12 452 TYR A O 1
ATOM 3813 N N . ARG A 1 453 ? 27.869 20.649 -3.651 1.00 94.62 453 ARG A N 1
ATOM 3814 C CA . ARG A 1 453 ? 28.676 20.219 -4.807 1.00 94.62 453 ARG A CA 1
ATOM 3815 C C . ARG A 1 453 ? 28.685 18.703 -4.967 1.00 94.62 453 ARG A C 1
ATOM 3817 O O . ARG A 1 453 ? 28.673 18.224 -6.098 1.00 94.62 453 ARG A O 1
ATOM 3824 N N . ALA A 1 454 ? 28.667 17.955 -3.866 1.00 96.50 454 ALA A N 1
ATOM 3825 C CA . ALA A 1 454 ? 28.558 16.504 -3.904 1.00 96.50 454 ALA A CA 1
ATOM 3826 C C . ALA A 1 454 ? 27.220 16.050 -4.511 1.00 96.50 454 ALA A C 1
ATOM 3828 O O . ALA A 1 454 ? 27.221 15.142 -5.339 1.00 96.50 454 ALA A O 1
ATOM 3829 N N . ALA A 1 455 ? 26.105 16.711 -4.180 1.00 97.38 455 ALA A N 1
ATOM 3830 C CA . ALA A 1 455 ? 24.795 16.412 -4.758 1.00 97.38 455 ALA A CA 1
ATOM 3831 C C . ALA A 1 455 ? 24.776 16.615 -6.283 1.00 97.38 455 ALA A C 1
ATOM 3833 O O . ALA A 1 455 ? 24.335 15.730 -7.019 1.00 97.38 455 ALA A O 1
ATOM 3834 N N . VAL A 1 456 ? 25.345 17.727 -6.768 1.00 96.62 456 VAL A N 1
ATOM 3835 C CA . VAL A 1 456 ? 25.516 17.980 -8.210 1.00 96.62 456 VAL A CA 1
ATOM 3836 C C . VAL A 1 456 ? 26.358 16.877 -8.865 1.00 96.62 456 VAL A C 1
ATOM 3838 O O . VAL A 1 456 ? 25.969 16.334 -9.898 1.00 96.62 456 VAL A O 1
ATOM 3841 N N . GLU A 1 457 ? 27.489 16.488 -8.263 1.00 96.94 457 GLU A N 1
ATOM 3842 C CA . GLU A 1 457 ? 28.340 15.415 -8.798 1.00 96.94 457 GLU A CA 1
ATOM 3843 C C . GLU A 1 457 ? 27.638 14.057 -8.879 1.00 96.94 457 GLU A C 1
ATOM 3845 O O . GLU A 1 457 ? 27.810 13.337 -9.866 1.00 96.94 457 GLU A O 1
ATOM 3850 N N . VAL A 1 458 ? 26.842 13.709 -7.866 1.00 98.19 458 VAL A N 1
ATOM 3851 C CA . VAL A 1 458 ? 26.039 12.481 -7.866 1.00 98.19 458 VAL A CA 1
ATOM 3852 C C . VAL A 1 458 ? 24.979 12.527 -8.966 1.00 98.19 458 VAL A C 1
ATOM 3854 O O . VAL A 1 458 ? 24.765 11.521 -9.639 1.00 98.19 458 VAL A O 1
ATOM 3857 N N . ASN A 1 459 ? 24.358 13.679 -9.222 1.00 97.69 459 ASN A N 1
ATOM 3858 C CA . ASN A 1 459 ? 23.358 13.790 -10.283 1.00 97.69 459 ASN A CA 1
ATOM 3859 C C . ASN A 1 459 ? 23.973 13.673 -11.693 1.00 97.69 459 ASN A C 1
ATOM 3861 O O . ASN A 1 459 ? 23.399 13.034 -12.572 1.00 97.69 459 ASN A O 1
ATOM 3865 N N . TYR A 1 460 ? 25.197 14.177 -11.901 1.00 97.25 460 TYR A N 1
ATOM 3866 C CA . TYR A 1 460 ? 25.949 13.894 -13.133 1.00 97.25 460 TYR A CA 1
ATOM 3867 C C . TYR A 1 460 ? 26.260 12.408 -13.304 1.00 97.25 460 TYR A C 1
ATOM 3869 O O . TYR A 1 460 ? 26.153 11.890 -14.413 1.00 97.25 460 TYR A O 1
ATOM 3877 N N . TRP A 1 461 ? 26.596 11.707 -12.218 1.00 98.00 461 TRP A N 1
ATOM 3878 C CA . TRP A 1 461 ? 26.703 10.251 -12.267 1.00 98.00 461 TRP A CA 1
ATOM 3879 C C . TRP A 1 461 ? 25.361 9.602 -12.629 1.00 98.00 461 TRP A C 1
ATOM 3881 O O . TRP A 1 461 ? 25.356 8.658 -13.4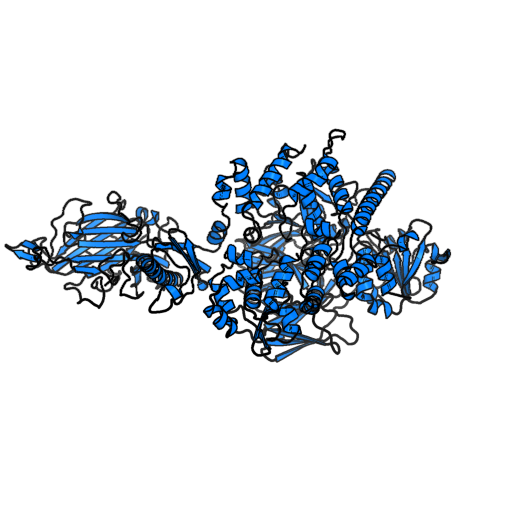05 1.00 98.00 461 TRP A O 1
ATOM 3891 N N . CYS A 1 462 ? 24.224 10.115 -12.153 1.00 97.94 462 CYS A N 1
ATOM 3892 C CA . CYS A 1 462 ? 22.910 9.589 -12.534 1.00 97.94 462 CYS A CA 1
ATOM 3893 C C . CYS A 1 462 ? 22.641 9.748 -14.044 1.00 97.94 462 CYS A C 1
ATOM 3895 O O . CYS A 1 462 ? 22.243 8.776 -14.682 1.00 97.94 462 CYS A O 1
ATOM 3897 N N . LEU A 1 463 ? 22.967 10.903 -14.642 1.00 95.25 463 LEU A N 1
ATOM 3898 C CA . LEU A 1 463 ? 22.865 11.121 -16.098 1.00 95.25 463 LEU A CA 1
ATOM 3899 C C . LEU A 1 463 ? 23.773 10.175 -16.913 1.00 95.25 463 LEU A C 1
ATOM 3901 O O . LEU A 1 463 ? 23.404 9.743 -18.006 1.00 95.25 463 LEU A O 1
ATOM 3905 N N . GLU A 1 464 ? 24.947 9.806 -16.380 1.00 96.75 464 GLU A N 1
ATOM 3906 C CA . GLU A 1 464 ? 25.822 8.782 -16.984 1.00 96.75 464 GLU A CA 1
ATOM 3907 C C . GLU A 1 464 ? 25.180 7.386 -17.002 1.00 96.75 464 GLU A C 1
ATOM 3909 O O . GLU A 1 464 ? 25.666 6.496 -17.707 1.00 96.75 464 GLU A O 1
ATOM 3914 N N . LYS A 1 465 ? 24.137 7.159 -16.194 1.00 96.12 465 LYS A N 1
ATOM 3915 C CA . LYS A 1 465 ? 23.489 5.856 -16.038 1.00 96.12 465 LYS A CA 1
ATOM 3916 C C . LYS A 1 465 ? 22.117 5.764 -16.672 1.00 96.12 465 LYS A C 1
ATOM 3918 O O . LYS A 1 465 ? 21.818 4.708 -17.216 1.00 96.12 465 LYS A O 1
ATOM 3923 N N . ALA A 1 466 ? 21.297 6.803 -16.583 1.00 94.56 466 ALA A N 1
ATOM 3924 C CA . ALA A 1 466 ? 19.904 6.751 -17.002 1.00 94.56 466 ALA A CA 1
ATOM 3925 C C . ALA A 1 466 ? 19.431 8.059 -17.652 1.00 94.56 466 ALA A C 1
ATOM 3927 O O . ALA A 1 466 ? 20.141 9.066 -17.656 1.00 94.56 466 ALA A O 1
ATOM 3928 N N . THR A 1 467 ? 18.255 7.989 -18.269 1.00 90.44 467 THR A N 1
ATOM 3929 C CA . THR A 1 467 ? 17.530 9.099 -18.898 1.00 90.44 467 THR A CA 1
ATOM 3930 C C . THR A 1 467 ? 16.035 8.812 -18.873 1.00 90.44 467 THR A C 1
ATOM 3932 O O . THR A 1 467 ? 15.636 7.651 -18.702 1.00 90.44 467 THR A O 1
ATOM 3935 N N . TYR A 1 468 ? 15.224 9.834 -19.116 1.00 86.44 468 TYR A N 1
ATOM 3936 C CA . TYR A 1 468 ? 13.784 9.667 -19.134 1.00 86.44 468 TYR A CA 1
ATOM 3937 C C . TYR A 1 468 ? 13.323 8.773 -20.290 1.00 86.44 468 TYR A C 1
ATOM 3939 O O . TYR A 1 468 ? 13.765 8.894 -21.434 1.00 86.44 468 TYR A O 1
ATOM 3947 N N . GLN A 1 469 ? 12.399 7.864 -19.986 1.00 83.56 469 GLN A N 1
ATOM 3948 C CA . GLN A 1 469 ? 11.583 7.181 -20.977 1.00 83.56 469 GLN A CA 1
ATOM 3949 C C . GLN A 1 469 ? 10.237 6.778 -20.366 1.00 83.56 469 GLN A C 1
ATOM 3951 O O . GLN A 1 469 ? 10.168 6.021 -19.389 1.00 83.56 469 GLN A O 1
ATOM 3956 N N . SER A 1 470 ? 9.143 7.212 -20.997 1.00 78.31 470 SER A N 1
ATOM 3957 C CA . SER A 1 470 ? 7.800 6.777 -20.610 1.00 78.31 470 SER A CA 1
ATOM 3958 C C . SER A 1 470 ? 7.615 5.264 -20.810 1.00 78.31 470 SER A C 1
ATOM 3960 O O . SER A 1 470 ? 8.034 4.677 -21.811 1.00 78.31 470 SER A O 1
ATOM 3962 N N . THR A 1 471 ? 7.015 4.613 -19.813 1.00 83.38 471 THR A N 1
ATOM 3963 C CA . THR A 1 471 ? 6.808 3.157 -19.722 1.00 83.38 471 THR A CA 1
ATOM 3964 C C . THR A 1 471 ? 5.572 2.853 -18.857 1.00 83.38 471 THR A C 1
ATOM 3966 O O . THR A 1 471 ? 4.876 3.766 -18.424 1.00 83.38 471 THR A O 1
ATOM 3969 N N . ASN A 1 472 ? 5.275 1.577 -18.577 1.00 85.31 472 ASN A N 1
ATOM 3970 C CA . ASN A 1 472 ? 4.100 1.190 -17.785 1.00 85.31 472 ASN A CA 1
ATOM 3971 C C . ASN A 1 472 ? 4.165 1.614 -16.296 1.00 85.31 472 ASN A C 1
ATOM 3973 O O . ASN A 1 472 ? 5.205 2.039 -15.786 1.00 85.31 472 ASN A O 1
ATOM 3977 N N . ALA A 1 473 ? 3.048 1.435 -15.582 1.00 84.56 473 ALA A N 1
ATOM 3978 C CA . ALA A 1 473 ? 2.844 1.906 -14.211 1.00 84.56 473 ALA A CA 1
ATOM 3979 C C . ALA A 1 473 ? 3.722 1.245 -13.127 1.00 84.56 473 ALA A C 1
ATOM 3981 O O . ALA A 1 473 ? 3.852 1.825 -12.045 1.00 84.56 473 ALA A O 1
ATOM 3982 N N . ARG A 1 474 ? 4.327 0.069 -13.377 1.00 90.19 474 ARG A N 1
ATOM 3983 C CA . ARG A 1 474 ? 5.202 -0.602 -12.397 1.00 90.19 474 ARG A CA 1
ATOM 3984 C C . ARG A 1 474 ? 6.461 0.229 -12.173 1.00 90.19 474 ARG A C 1
ATOM 3986 O O . ARG A 1 474 ? 7.131 0.586 -13.135 1.00 90.19 474 ARG A O 1
ATOM 3993 N N . THR A 1 475 ? 6.809 0.500 -10.921 1.00 90.50 475 THR A N 1
ATOM 3994 C CA . THR A 1 475 ? 8.016 1.266 -10.580 1.00 90.50 475 THR A CA 1
ATOM 3995 C C . THR A 1 475 ? 9.237 0.351 -10.552 1.00 90.50 475 THR A C 1
ATOM 3997 O O . THR A 1 475 ? 9.295 -0.608 -9.781 1.00 90.50 475 THR A O 1
ATOM 4000 N N . ALA A 1 476 ? 10.206 0.629 -11.424 1.00 92.62 476 ALA A N 1
ATOM 4001 C CA . ALA A 1 476 ? 11.481 -0.081 -11.474 1.00 92.62 476 ALA A CA 1
ATOM 4002 C C . ALA A 1 476 ? 12.356 0.227 -10.241 1.00 92.62 476 ALA A C 1
ATOM 4004 O O . ALA A 1 476 ? 12.360 1.349 -9.740 1.00 92.62 476 ALA A O 1
ATOM 4005 N N . SER A 1 477 ? 13.124 -0.760 -9.764 1.00 93.94 477 SER A N 1
ATOM 4006 C CA . SER A 1 477 ? 14.121 -0.542 -8.701 1.00 93.94 477 SER A CA 1
ATOM 4007 C C . SER A 1 477 ? 15.320 0.270 -9.217 1.00 93.94 477 SER A C 1
ATOM 4009 O O . SER A 1 477 ? 15.576 0.233 -10.426 1.00 93.94 477 SER A O 1
ATOM 4011 N N . PRO A 1 478 ? 16.122 0.928 -8.351 1.00 96.12 478 PRO A N 1
ATOM 4012 C CA . PRO A 1 478 ? 17.341 1.617 -8.783 1.00 96.12 478 PRO A CA 1
ATOM 4013 C C . PRO A 1 478 ? 18.262 0.736 -9.640 1.00 96.12 478 PRO A C 1
ATOM 4015 O O . PRO A 1 478 ? 18.806 1.193 -10.640 1.00 96.12 478 PRO A O 1
ATOM 4018 N N . LEU A 1 479 ? 18.395 -0.551 -9.297 1.00 94.56 479 LEU A N 1
ATOM 4019 C CA . LEU A 1 479 ? 19.212 -1.498 -10.062 1.00 94.56 479 LEU A CA 1
ATOM 4020 C C . LEU A 1 479 ? 18.583 -1.854 -11.417 1.00 94.56 479 LEU A C 1
ATOM 4022 O O . LEU A 1 479 ? 19.295 -1.979 -12.411 1.00 94.56 479 LEU A O 1
ATOM 4026 N N . THR A 1 480 ? 17.254 -1.964 -11.484 1.00 94.44 480 THR A N 1
ATOM 4027 C CA . THR A 1 480 ? 16.531 -2.171 -12.748 1.00 94.44 480 THR A CA 1
ATOM 4028 C C . THR A 1 480 ? 16.694 -0.965 -13.680 1.00 94.44 480 THR A C 1
ATOM 4030 O O . THR A 1 480 ? 16.920 -1.148 -14.874 1.00 94.44 480 THR A O 1
ATOM 4033 N N . VAL A 1 481 ? 16.644 0.264 -13.150 1.00 96.06 481 VAL A N 1
ATOM 4034 C CA . VAL A 1 481 ? 16.889 1.494 -13.929 1.00 96.06 481 VAL A CA 1
ATOM 4035 C C . VAL A 1 481 ? 18.308 1.493 -14.507 1.00 96.06 481 VAL A C 1
ATOM 4037 O O . VAL A 1 481 ? 18.477 1.738 -15.702 1.00 96.06 481 VAL A O 1
ATOM 4040 N N . LEU A 1 482 ? 19.321 1.117 -13.712 1.00 94.56 482 LEU A N 1
ATOM 4041 C CA . LEU A 1 482 ? 20.694 0.954 -14.210 1.00 94.56 482 LEU A CA 1
ATOM 4042 C C . LEU A 1 482 ? 20.794 -0.094 -15.329 1.00 94.56 482 LEU A C 1
ATOM 4044 O O . LEU A 1 482 ? 21.506 0.129 -16.302 1.00 94.56 482 LEU A O 1
ATOM 4048 N N . ASN A 1 483 ? 20.078 -1.217 -15.222 1.00 92.81 483 ASN A N 1
ATOM 4049 C CA . ASN A 1 483 ? 20.084 -2.267 -16.249 1.00 92.81 483 ASN A CA 1
ATOM 4050 C C . ASN A 1 483 ? 19.361 -1.863 -17.545 1.00 92.81 483 ASN A C 1
ATOM 4052 O O . ASN A 1 483 ? 19.648 -2.417 -18.609 1.00 92.81 483 ASN A O 1
ATOM 4056 N N . ASN A 1 484 ? 18.438 -0.905 -17.470 1.00 93.62 484 ASN A N 1
ATOM 4057 C CA . ASN A 1 484 ? 17.725 -0.368 -18.629 1.00 93.62 484 ASN A CA 1
ATOM 4058 C C . ASN A 1 484 ? 18.478 0.768 -19.322 1.00 93.62 484 ASN A C 1
ATOM 4060 O O . ASN A 1 484 ? 18.398 0.894 -20.551 1.00 93.62 484 ASN A O 1
ATOM 4064 N N . ALA A 1 485 ? 19.214 1.550 -18.531 1.00 94.44 485 ALA A N 1
ATOM 4065 C CA . ALA A 1 485 ? 19.724 2.876 -18.860 1.00 94.44 485 ALA A CA 1
ATOM 4066 C C . ALA A 1 485 ? 18.633 3.940 -19.097 1.00 94.44 485 ALA A C 1
ATOM 4068 O O . ALA A 1 485 ? 18.896 4.980 -19.698 1.00 94.44 485 ALA A O 1
ATOM 4069 N N . PHE A 1 486 ? 17.416 3.691 -18.606 1.00 92.12 486 PHE A N 1
ATOM 4070 C CA . PHE A 1 486 ? 16.302 4.636 -18.630 1.00 92.12 486 PHE A CA 1
ATOM 4071 C C . PHE A 1 486 ? 15.287 4.346 -17.514 1.00 92.12 486 PHE A C 1
ATOM 4073 O O . PHE A 1 486 ? 15.231 3.226 -16.991 1.00 92.12 486 PHE A O 1
ATOM 4080 N N . GLY A 1 487 ? 14.455 5.333 -17.190 1.00 92.56 487 GLY A N 1
ATOM 4081 C CA . GLY A 1 487 ? 13.321 5.215 -16.269 1.00 92.56 487 GLY A CA 1
ATOM 4082 C C . GLY A 1 487 ? 12.316 6.350 -16.471 1.00 92.56 487 GLY A C 1
ATOM 4083 O O . GLY A 1 487 ? 12.588 7.294 -17.197 1.00 92.56 487 GLY A O 1
ATOM 4084 N N . ARG A 1 488 ? 11.138 6.269 -15.850 1.00 90.81 488 ARG A N 1
ATOM 4085 C CA . ARG A 1 488 ? 10.216 7.424 -15.756 1.00 90.81 488 ARG A CA 1
ATOM 4086 C C . ARG A 1 488 ? 10.714 8.424 -14.709 1.00 90.81 488 ARG A C 1
ATOM 4088 O O . ARG A 1 488 ? 11.496 8.038 -13.846 1.00 90.81 488 ARG A O 1
ATOM 4095 N N . CYS A 1 489 ? 10.139 9.627 -14.660 1.00 91.50 489 CYS A N 1
ATOM 4096 C CA . CYS A 1 489 ? 10.474 10.652 -13.657 1.00 91.50 489 CYS A CA 1
ATOM 4097 C C . CYS A 1 489 ? 10.498 10.109 -12.210 1.00 91.50 489 CYS A C 1
ATOM 4099 O O . CYS A 1 489 ? 11.453 10.339 -11.469 1.00 91.50 489 CYS A O 1
ATOM 4101 N N . GLY A 1 490 ? 9.504 9.299 -11.815 1.00 92.75 490 GLY A N 1
ATOM 4102 C CA . GLY A 1 490 ? 9.446 8.646 -10.497 1.00 92.75 490 GLY A CA 1
ATOM 4103 C C . GLY A 1 490 ? 10.495 7.549 -10.263 1.00 92.75 490 GLY A C 1
ATOM 4104 O O . GLY A 1 490 ? 10.767 7.196 -9.124 1.00 92.75 490 GLY A O 1
ATOM 4105 N N . GLU A 1 491 ? 11.098 7.001 -11.315 1.00 95.38 491 GLU A N 1
ATOM 4106 C CA . GLU A 1 491 ? 12.149 5.975 -11.253 1.00 95.38 491 GLU A CA 1
ATOM 4107 C C . GLU A 1 491 ? 13.546 6.607 -11.303 1.00 95.38 491 GLU A C 1
ATOM 4109 O O . GLU A 1 491 ? 14.441 6.180 -10.574 1.00 95.38 491 GLU A O 1
ATOM 4114 N N . GLU A 1 492 ? 13.721 7.663 -12.098 1.00 96.06 492 GLU A N 1
ATOM 4115 C CA . GLU A 1 492 ? 14.934 8.483 -12.128 1.00 96.06 492 GLU A CA 1
ATOM 4116 C C . GLU A 1 492 ? 15.171 9.160 -10.781 1.00 96.06 492 GLU A C 1
ATOM 4118 O O . GLU A 1 492 ? 16.274 9.097 -10.238 1.00 96.06 492 GLU A O 1
ATOM 4123 N N . SER A 1 493 ? 14.128 9.747 -10.191 1.00 96.69 493 SER A N 1
ATOM 4124 C CA . SER A 1 493 ? 14.222 10.346 -8.856 1.00 96.69 493 SER A CA 1
ATOM 4125 C C . SER A 1 493 ? 14.422 9.294 -7.759 1.00 96.69 493 SER A C 1
ATOM 4127 O O . SER A 1 493 ? 15.196 9.537 -6.832 1.00 96.69 493 SER A O 1
ATOM 4129 N N . THR A 1 494 ? 13.862 8.085 -7.904 1.00 96.88 494 THR A N 1
ATOM 4130 C CA . THR A 1 494 ? 14.188 6.946 -7.026 1.00 96.88 494 THR A CA 1
ATOM 4131 C C . THR A 1 494 ? 15.666 6.547 -7.134 1.00 96.88 494 THR A C 1
ATOM 4133 O O . THR A 1 494 ? 16.317 6.356 -6.105 1.00 96.88 494 THR A O 1
ATOM 4136 N N . LEU A 1 495 ? 16.236 6.482 -8.345 1.00 98.12 495 LEU A N 1
ATOM 4137 C CA . LEU A 1 495 ? 17.668 6.229 -8.557 1.00 98.12 495 LEU A CA 1
ATOM 4138 C C . LEU A 1 495 ? 18.538 7.333 -7.937 1.00 98.12 495 LEU A C 1
ATOM 4140 O O . LEU A 1 495 ? 19.499 7.026 -7.230 1.00 98.12 495 LEU A O 1
ATOM 4144 N N . ALA A 1 496 ? 18.202 8.602 -8.174 1.00 98.25 496 ALA A N 1
ATOM 4145 C CA . ALA A 1 496 ? 18.968 9.739 -7.678 1.00 98.25 496 ALA A CA 1
ATOM 4146 C C . ALA A 1 496 ? 18.967 9.807 -6.142 1.00 98.25 496 ALA A C 1
ATOM 4148 O O . ALA A 1 496 ? 20.036 9.899 -5.536 1.00 98.25 496 ALA A O 1
ATOM 4149 N N . VAL A 1 497 ? 17.806 9.663 -5.488 1.00 98.50 497 VAL A N 1
ATOM 4150 C CA . VAL A 1 497 ? 17.721 9.598 -4.016 1.00 98.50 497 VAL A CA 1
ATOM 4151 C C . VAL A 1 497 ? 18.511 8.404 -3.481 1.00 98.50 497 VAL A C 1
ATOM 4153 O O . VAL A 1 497 ? 19.283 8.556 -2.534 1.00 98.50 497 VAL A O 1
ATOM 4156 N N . ALA A 1 498 ? 18.389 7.226 -4.101 1.00 98.44 498 ALA A N 1
ATOM 4157 C CA . ALA A 1 498 ? 19.160 6.048 -3.713 1.00 98.44 498 ALA A CA 1
ATOM 4158 C C . ALA A 1 498 ? 20.680 6.296 -3.799 1.00 98.44 498 ALA A C 1
ATOM 4160 O O . ALA A 1 498 ? 21.418 5.938 -2.875 1.00 98.44 498 ALA A O 1
ATOM 4161 N N . ALA A 1 499 ? 21.156 6.946 -4.865 1.00 98.50 499 ALA A N 1
ATOM 4162 C CA . ALA A 1 499 ? 22.560 7.309 -5.057 1.00 98.50 499 ALA A CA 1
ATOM 4163 C C . ALA A 1 499 ? 23.054 8.311 -4.000 1.00 98.50 499 ALA A C 1
ATOM 4165 O O . ALA A 1 499 ? 24.086 8.077 -3.369 1.00 98.50 499 ALA A O 1
ATOM 4166 N N . LEU A 1 500 ? 22.285 9.374 -3.745 1.00 98.62 500 LEU A N 1
ATOM 4167 C CA . LEU A 1 500 ? 22.589 10.412 -2.752 1.00 98.62 500 LEU A CA 1
ATOM 4168 C C . LEU A 1 500 ? 22.670 9.833 -1.329 1.00 98.62 500 LEU A C 1
ATOM 4170 O O . LEU A 1 500 ? 23.670 10.022 -0.628 1.00 98.62 500 LEU A O 1
ATOM 4174 N N . ARG A 1 501 ? 21.674 9.032 -0.929 1.00 98.25 501 ARG A N 1
ATOM 4175 C CA . ARG A 1 501 ? 21.642 8.373 0.388 1.00 98.25 501 ARG A CA 1
ATOM 4176 C C . ARG A 1 501 ? 22.794 7.391 0.582 1.00 98.25 501 ARG A C 1
ATOM 4178 O O . ARG A 1 501 ? 23.346 7.295 1.678 1.00 98.25 501 ARG A O 1
ATOM 4185 N N . SER A 1 502 ? 23.218 6.709 -0.484 1.00 98.12 502 SER A N 1
ATOM 4186 C CA . SER A 1 502 ? 24.336 5.751 -0.447 1.00 98.12 502 SER A CA 1
ATOM 4187 C C . SER A 1 502 ? 25.691 6.398 -0.145 1.00 98.12 502 SER A C 1
ATOM 4189 O O . SER A 1 502 ? 26.623 5.697 0.243 1.00 98.12 502 SER A O 1
ATOM 4191 N N . VAL A 1 503 ? 25.800 7.723 -0.282 1.00 97.75 503 VAL A N 1
ATOM 4192 C CA . VAL A 1 503 ? 26.968 8.526 0.115 1.00 97.75 503 VAL A CA 1
ATOM 4193 C C . VAL A 1 503 ? 26.642 9.505 1.248 1.00 97.75 503 VAL A C 1
ATOM 4195 O O . VAL A 1 503 ? 27.388 10.445 1.503 1.00 97.75 503 VAL A O 1
ATOM 4198 N N . GLY A 1 504 ? 25.542 9.271 1.968 1.00 97.25 504 GLY A N 1
ATOM 4199 C CA . GLY A 1 504 ? 25.208 9.958 3.213 1.00 97.25 504 GLY A CA 1
ATOM 4200 C C . GLY A 1 504 ? 24.630 11.355 3.029 1.00 97.25 504 GLY A C 1
ATOM 4201 O O . GLY A 1 504 ? 24.601 12.102 4.000 1.00 97.25 504 GLY A O 1
ATOM 4202 N N . ILE A 1 505 ? 24.222 11.725 1.814 1.00 97.81 505 ILE A N 1
ATOM 4203 C CA . ILE A 1 505 ? 23.547 12.997 1.542 1.00 97.81 505 ILE A CA 1
ATOM 4204 C C . ILE A 1 505 ? 22.060 12.804 1.869 1.00 97.81 505 ILE A C 1
ATOM 4206 O O . ILE A 1 505 ? 21.437 11.924 1.262 1.00 97.81 505 ILE A O 1
ATOM 4210 N N . PRO A 1 506 ? 21.477 13.571 2.812 1.00 97.56 506 PRO A N 1
ATOM 4211 C CA . PRO A 1 506 ? 20.052 13.481 3.094 1.00 97.56 506 PRO A CA 1
ATOM 4212 C C . PRO A 1 506 ? 19.259 13.926 1.867 1.00 97.56 506 PRO A C 1
ATOM 4214 O O . PRO A 1 506 ? 19.436 15.040 1.376 1.00 97.56 506 PRO A O 1
ATOM 4217 N N . ALA A 1 507 ? 18.412 13.038 1.358 1.00 98.00 507 ALA A N 1
ATOM 4218 C CA . ALA A 1 507 ? 17.653 13.276 0.139 1.00 98.00 507 ALA A CA 1
ATOM 4219 C C . ALA A 1 507 ? 16.249 12.682 0.232 1.00 98.00 507 ALA A C 1
ATOM 4221 O O . ALA A 1 507 ? 16.027 11.663 0.901 1.00 98.00 507 ALA A O 1
ATOM 4222 N N . ARG A 1 508 ? 15.310 13.297 -0.482 1.00 96.81 508 ARG A N 1
ATOM 4223 C CA . ARG A 1 508 ? 13.920 12.854 -0.578 1.00 96.81 508 ARG A CA 1
ATOM 4224 C C . ARG A 1 508 ? 13.367 13.063 -1.974 1.00 96.81 508 ARG A C 1
ATOM 4226 O O . ARG A 1 508 ? 13.872 13.871 -2.746 1.00 96.81 508 ARG A O 1
ATOM 4233 N N . GLN A 1 509 ? 12.335 12.296 -2.275 1.00 96.06 509 GLN A N 1
ATOM 4234 C CA . GLN A 1 509 ? 11.614 12.402 -3.524 1.00 96.06 509 GLN A CA 1
ATOM 4235 C C . GLN A 1 509 ? 10.401 13.302 -3.318 1.00 96.06 509 GLN A C 1
ATOM 4237 O O . GLN A 1 509 ? 9.626 13.094 -2.384 1.00 96.06 509 GLN A O 1
ATOM 4242 N N . CYS A 1 510 ? 10.249 14.285 -4.192 1.00 95.44 510 CYS A N 1
ATOM 4243 C CA . CYS A 1 510 ? 9.141 15.227 -4.175 1.00 95.44 510 CYS A CA 1
ATOM 4244 C C . CYS A 1 510 ? 8.217 14.949 -5.354 1.00 95.44 510 CYS A C 1
ATOM 4246 O O . CYS A 1 510 ? 8.673 14.550 -6.426 1.00 95.44 510 CYS A O 1
ATOM 4248 N N . TYR A 1 511 ? 6.922 15.164 -5.144 1.00 91.44 511 TYR A N 1
ATOM 4249 C CA . TYR A 1 511 ? 5.889 14.868 -6.126 1.00 91.44 511 TYR A CA 1
ATOM 4250 C C . TYR A 1 511 ? 4.867 15.982 -6.218 1.00 91.44 511 TYR A C 1
ATOM 4252 O O . TYR A 1 511 ? 4.348 16.427 -5.195 1.00 91.44 511 TYR A O 1
ATOM 4260 N N . ALA A 1 512 ? 4.489 16.320 -7.447 1.00 94.62 512 ALA A N 1
ATOM 4261 C CA . ALA A 1 512 ? 3.159 16.836 -7.732 1.00 94.62 512 ALA A CA 1
ATOM 4262 C C . ALA A 1 512 ? 2.254 15.629 -8.046 1.00 94.62 512 ALA A C 1
ATOM 4264 O O . ALA A 1 512 ? 2.437 15.023 -9.104 1.00 94.62 512 ALA A O 1
ATOM 4265 N N . PRO A 1 513 ? 1.307 15.234 -7.164 1.00 92.06 513 PRO A N 1
ATOM 4266 C CA . PRO A 1 513 ? 0.541 13.993 -7.335 1.00 92.06 513 PRO A CA 1
ATOM 4267 C C . PRO A 1 513 ? -0.225 13.930 -8.657 1.00 92.06 513 PRO A C 1
ATOM 4269 O O . PRO A 1 513 ? -0.249 12.885 -9.308 1.00 92.06 513 PRO A O 1
ATOM 4272 N N . ARG A 1 514 ? -0.818 15.065 -9.039 1.00 93.81 514 ARG A N 1
ATOM 4273 C CA . ARG A 1 514 ? -1.396 15.382 -10.346 1.00 93.81 514 ARG A CA 1
ATOM 4274 C C . ARG A 1 514 ? -1.304 16.887 -10.559 1.00 93.81 514 ARG A C 1
ATOM 4276 O O . ARG A 1 514 ? -1.491 17.660 -9.616 1.00 93.81 514 ARG A O 1
ATOM 4283 N N . TRP A 1 515 ? -1.029 17.300 -11.788 1.00 94.38 515 TRP A N 1
ATOM 4284 C CA . TRP A 1 515 ? -1.076 18.708 -12.160 1.00 94.38 515 TRP A CA 1
ATOM 4285 C C . TRP A 1 515 ? -2.524 19.213 -12.218 1.00 94.38 515 TRP A C 1
ATOM 4287 O O . TRP A 1 515 ? -3.444 18.481 -12.573 1.00 94.38 515 TRP A O 1
ATOM 4297 N N . SER A 1 516 ? -2.729 20.483 -11.874 1.00 92.62 516 SER A N 1
ATOM 4298 C CA . SER A 1 516 ? -4.002 21.192 -12.070 1.00 92.62 516 SER A CA 1
ATOM 4299 C C . SER A 1 516 ? -4.102 21.801 -13.477 1.00 92.62 516 SER A C 1
ATOM 4301 O O . SER A 1 516 ? -5.179 21.843 -14.068 1.00 92.62 516 SER A O 1
ATOM 4303 N N . HIS A 1 517 ? -2.974 22.258 -14.028 1.00 91.38 517 HIS A N 1
ATOM 4304 C CA . HIS A 1 517 ? -2.886 23.031 -15.274 1.00 91.38 517 HIS A CA 1
ATOM 4305 C C . HIS A 1 517 ? -2.682 22.180 -16.538 1.00 91.38 517 HIS A C 1
ATOM 4307 O O . HIS A 1 517 ? -3.070 22.606 -17.625 1.00 91.38 517 HIS A O 1
ATOM 4313 N N . CYS A 1 518 ? -2.186 20.949 -16.412 1.00 90.38 518 CYS A N 1
ATOM 4314 C CA . CYS A 1 518 ? -2.150 19.947 -17.483 1.00 90.38 518 CYS A CA 1
ATOM 4315 C C . CYS A 1 518 ? -2.477 18.550 -16.932 1.00 90.38 518 CYS A C 1
ATOM 4317 O O . CYS A 1 518 ? -2.708 18.410 -15.729 1.00 90.38 518 CYS A O 1
ATOM 4319 N N . ASP A 1 519 ? -2.564 17.546 -17.803 1.00 90.50 519 ASP A N 1
ATOM 4320 C CA . ASP A 1 519 ? -2.679 16.153 -17.364 1.00 90.50 519 ASP A CA 1
ATOM 4321 C C . ASP A 1 519 ? -1.312 15.603 -16.926 1.00 90.50 519 ASP A C 1
ATOM 4323 O O . ASP A 1 519 ? -0.276 16.239 -17.114 1.00 90.50 519 ASP A O 1
ATOM 4327 N N . ASP A 1 520 ? -1.317 14.423 -16.307 1.00 88.56 520 ASP A N 1
ATOM 4328 C CA . ASP A 1 520 ? -0.140 13.749 -15.746 1.00 88.56 520 ASP A CA 1
ATOM 4329 C C . ASP A 1 520 ? 0.324 14.245 -14.362 1.00 88.56 520 ASP A C 1
ATOM 4331 O O . ASP A 1 520 ? -0.322 15.059 -13.695 1.00 88.56 520 ASP A O 1
ATOM 4335 N N . ASN A 1 521 ? 1.396 13.632 -13.866 1.00 91.38 521 ASN A N 1
ATOM 4336 C CA . ASN A 1 521 ? 2.101 13.979 -12.640 1.00 91.38 521 ASN A CA 1
ATOM 4337 C C . ASN A 1 521 ? 3.586 14.229 -12.921 1.00 91.38 521 ASN A C 1
ATOM 4339 O O . ASN A 1 521 ? 4.047 14.112 -14.054 1.00 91.38 521 ASN A O 1
ATOM 4343 N N . HIS A 1 522 ? 4.348 14.586 -11.891 1.00 92.44 522 HIS A N 1
ATOM 4344 C CA . HIS A 1 522 ? 5.801 14.627 -12.008 1.00 92.44 522 HIS A CA 1
ATOM 4345 C C . HIS A 1 522 ? 6.483 14.403 -10.659 1.00 92.44 522 HIS A C 1
ATOM 4347 O O . HIS A 1 522 ? 5.901 14.675 -9.604 1.00 92.44 522 HIS A O 1
ATOM 4353 N N . ALA A 1 523 ? 7.722 13.915 -10.716 1.00 93.56 523 ALA A N 1
ATOM 4354 C CA . ALA A 1 523 ? 8.535 13.573 -9.560 1.00 93.56 523 ALA A CA 1
ATOM 4355 C C . ALA A 1 523 ? 9.982 14.027 -9.758 1.00 93.56 523 ALA A C 1
ATOM 4357 O O . ALA A 1 523 ? 10.554 13.813 -10.826 1.00 93.56 523 ALA A O 1
ATOM 4358 N N . TRP A 1 524 ? 10.578 14.595 -8.716 1.00 95.75 524 TRP A N 1
ATOM 4359 C CA . TRP A 1 524 ? 11.964 15.072 -8.707 1.00 95.75 524 TRP A CA 1
ATOM 4360 C C . TRP A 1 524 ? 12.575 14.907 -7.308 1.00 95.75 524 TRP A C 1
ATOM 4362 O O . TRP A 1 524 ? 12.039 14.169 -6.475 1.00 95.75 524 TRP A O 1
ATOM 4372 N N . VAL A 1 525 ? 13.731 15.526 -7.049 1.00 97.75 525 VAL A N 1
ATOM 4373 C CA . VAL A 1 525 ? 14.511 15.304 -5.823 1.00 97.75 525 VAL A CA 1
ATOM 4374 C C . VAL A 1 525 ? 14.750 16.597 -5.059 1.00 97.75 525 VAL A C 1
ATOM 4376 O O . VAL A 1 525 ? 15.068 17.626 -5.651 1.00 97.75 525 VAL A O 1
ATOM 4379 N N . GLU A 1 526 ? 14.681 16.506 -3.733 1.00 97.88 526 GLU A N 1
ATOM 4380 C CA . GLU A 1 526 ? 15.253 17.487 -2.816 1.00 97.88 526 GLU A CA 1
ATOM 4381 C C . GLU A 1 526 ? 16.423 16.892 -2.029 1.00 97.88 526 GLU A C 1
ATOM 4383 O O . GLU A 1 526 ? 16.410 15.720 -1.637 1.00 97.88 526 GLU A O 1
ATOM 4388 N N . VAL A 1 527 ? 17.434 17.721 -1.777 1.00 97.75 527 VAL A N 1
ATOM 4389 C CA . VAL A 1 527 ? 18.621 17.405 -0.979 1.00 97.75 527 VAL A CA 1
ATOM 4390 C C . VAL A 1 527 ? 18.800 18.424 0.130 1.00 97.75 527 VAL A C 1
ATOM 4392 O O . VAL A 1 527 ? 18.602 19.619 -0.076 1.00 97.75 527 VAL A O 1
ATOM 4395 N N . TYR A 1 528 ? 19.197 17.952 1.306 1.00 96.56 528 TYR A N 1
ATOM 4396 C CA . TYR A 1 528 ? 19.525 18.824 2.425 1.00 96.56 528 TYR A CA 1
ATOM 4397 C C . TYR A 1 528 ? 21.013 19.182 2.377 1.00 96.56 528 TYR A C 1
ATOM 4399 O O . TYR A 1 528 ? 21.876 18.296 2.393 1.00 96.56 528 TYR A O 1
ATOM 4407 N N . THR A 1 529 ? 21.317 20.476 2.321 1.00 94.81 529 THR A N 1
ATOM 4408 C CA . THR A 1 529 ? 22.683 21.014 2.323 1.00 94.81 529 THR A CA 1
ATOM 4409 C C . THR A 1 529 ? 22.949 21.830 3.588 1.00 94.81 529 THR A C 1
ATOM 4411 O O . THR A 1 529 ? 22.155 21.834 4.527 1.00 94.81 529 THR A O 1
ATOM 4414 N N . GLU A 1 530 ? 24.090 22.511 3.639 1.00 89.44 530 GLU A N 1
ATOM 4415 C CA . GLU A 1 530 ? 24.441 23.417 4.727 1.00 89.44 530 GLU A CA 1
ATOM 4416 C C . GLU A 1 530 ? 23.443 24.581 4.895 1.00 89.44 530 GLU A C 1
ATOM 4418 O O . GLU A 1 530 ? 23.273 25.060 6.016 1.00 89.44 530 GLU A O 1
ATOM 4423 N N . ASP A 1 531 ? 22.763 24.986 3.814 1.00 89.88 531 ASP A N 1
ATOM 4424 C CA . ASP A 1 531 ? 21.839 26.129 3.774 1.00 89.88 531 ASP A CA 1
ATOM 4425 C C . ASP A 1 531 ? 20.346 25.720 3.789 1.00 89.88 531 ASP A C 1
ATOM 4427 O O . ASP A 1 531 ? 19.469 26.580 3.702 1.00 89.88 531 ASP A O 1
ATOM 4431 N N . GLY A 1 532 ? 20.044 24.423 3.945 1.00 93.19 532 GLY A N 1
ATOM 4432 C CA . GLY A 1 532 ? 18.680 23.878 4.000 1.00 93.19 532 GLY A CA 1
ATOM 4433 C C . GLY A 1 532 ? 18.327 22.963 2.823 1.00 93.19 532 GLY A C 1
ATOM 4434 O O . GLY A 1 532 ? 19.207 22.366 2.197 1.00 93.19 532 GLY A O 1
ATOM 4435 N N . TRP A 1 533 ? 17.027 22.801 2.558 1.00 95.31 533 TRP A N 1
ATOM 4436 C CA . TRP A 1 533 ? 16.513 21.999 1.443 1.00 95.31 533 TRP A CA 1
ATOM 4437 C C . TRP A 1 533 ? 16.674 22.728 0.106 1.00 95.31 533 TRP A C 1
ATOM 4439 O O . TRP A 1 533 ? 16.295 23.888 -0.018 1.00 95.31 533 TRP A O 1
ATOM 4449 N N . HIS A 1 534 ? 17.177 22.011 -0.897 1.00 95.44 534 HIS A N 1
ATOM 4450 C CA . HIS A 1 534 ? 17.288 22.472 -2.280 1.00 95.44 534 HIS A CA 1
ATOM 4451 C C . HIS A 1 534 ? 16.764 21.411 -3.239 1.00 95.44 534 HIS A C 1
ATOM 4453 O O . HIS A 1 534 ? 16.928 20.217 -2.975 1.00 95.44 534 HIS A O 1
ATOM 4459 N N . PHE A 1 535 ? 16.203 21.816 -4.374 1.00 95.25 535 PHE A N 1
ATOM 4460 C CA . PHE A 1 535 ? 15.674 20.882 -5.371 1.00 95.25 535 PHE A CA 1
ATOM 4461 C C . PHE A 1 535 ? 16.595 20.707 -6.586 1.00 95.25 535 PHE A C 1
ATOM 4463 O O . PHE A 1 535 ? 17.421 21.564 -6.908 1.00 95.25 535 PHE A O 1
ATOM 4470 N N . LEU A 1 536 ? 16.455 19.570 -7.269 1.00 94.94 536 LEU A N 1
ATOM 4471 C CA . LEU A 1 536 ? 17.156 19.235 -8.511 1.00 94.94 536 LEU A CA 1
ATOM 4472 C C . LEU A 1 536 ? 16.348 18.244 -9.363 1.00 94.94 536 LEU A C 1
ATOM 4474 O O . LEU A 1 536 ? 15.633 17.391 -8.830 1.00 94.94 536 LEU A O 1
ATOM 4478 N N . GLY A 1 537 ? 16.492 18.333 -10.689 1.00 93.31 537 GLY A N 1
ATOM 4479 C CA . GLY A 1 537 ? 15.982 17.321 -11.624 1.00 93.31 537 GLY A CA 1
ATOM 4480 C C . GLY A 1 537 ? 16.762 16.014 -11.518 1.00 93.31 537 GLY A C 1
ATOM 4481 O O . GLY A 1 537 ? 17.971 16.023 -11.290 1.00 93.31 537 GLY A O 1
ATOM 4482 N N . ALA A 1 538 ? 16.094 14.872 -11.644 1.00 93.88 538 ALA A N 1
ATOM 4483 C CA . ALA A 1 538 ? 16.727 13.570 -11.457 1.00 93.88 538 ALA A CA 1
ATOM 4484 C C . ALA A 1 538 ? 17.303 13.043 -12.772 1.00 93.88 538 ALA A C 1
ATOM 4486 O O . ALA A 1 538 ? 16.574 12.931 -13.743 1.00 93.88 538 ALA A O 1
ATOM 4487 N N . CYS A 1 539 ? 18.596 12.700 -12.798 1.00 93.94 539 CYS A N 1
ATOM 4488 C CA . CYS A 1 539 ? 19.325 12.401 -14.043 1.00 93.94 539 CYS A CA 1
ATOM 4489 C C . CYS A 1 539 ? 19.425 13.605 -15.001 1.00 93.94 539 CYS A C 1
ATOM 4491 O O . CYS A 1 539 ? 19.872 13.456 -16.132 1.00 93.94 539 CYS A O 1
ATOM 4493 N N . GLU A 1 540 ? 19.103 14.808 -14.522 1.00 90.69 540 GLU A N 1
ATOM 4494 C CA . GLU A 1 540 ? 19.099 16.067 -15.274 1.00 90.69 540 GLU A CA 1
ATOM 4495 C C . GLU A 1 540 ? 19.926 17.121 -14.516 1.00 90.69 540 GLU A C 1
ATOM 4497 O O . GLU A 1 540 ? 19.392 18.061 -13.924 1.00 90.69 540 GLU A O 1
ATOM 4502 N N . PRO A 1 541 ? 21.251 16.935 -14.422 1.00 92.19 541 PRO A N 1
ATOM 4503 C CA . PRO A 1 541 ? 22.105 17.777 -13.603 1.00 92.19 541 PRO A CA 1
ATOM 4504 C C . PRO A 1 541 ? 22.241 19.201 -14.149 1.00 92.19 541 PRO A C 1
ATOM 4506 O O . PRO A 1 541 ? 22.704 19.414 -15.269 1.00 92.19 541 PRO A O 1
ATOM 4509 N N . GLU A 1 542 ? 21.982 20.178 -13.284 1.00 90.44 542 GLU A N 1
ATOM 4510 C CA . GLU A 1 542 ? 22.424 21.562 -13.455 1.00 90.44 542 GLU A CA 1
ATOM 4511 C C . GLU A 1 542 ? 23.628 21.868 -12.547 1.00 90.44 542 GLU A C 1
ATOM 4513 O O . GLU A 1 542 ? 23.841 21.229 -11.513 1.00 90.44 542 GLU A O 1
ATOM 4518 N N . LEU A 1 543 ? 24.461 22.845 -12.928 1.00 90.25 543 LEU A N 1
ATOM 4519 C CA . LEU A 1 543 ? 25.629 23.265 -12.131 1.00 90.25 543 LEU A CA 1
ATOM 4520 C C . LEU A 1 543 ? 25.267 23.906 -10.784 1.00 90.25 543 LEU A C 1
ATOM 4522 O O . LEU A 1 543 ? 26.131 24.004 -9.900 1.00 90.25 543 LEU A O 1
ATOM 4526 N N . SER A 1 544 ? 24.015 24.334 -10.651 1.00 90.62 544 SER A N 1
ATOM 4527 C CA . SER A 1 544 ? 23.429 24.921 -9.456 1.00 90.62 544 SER A CA 1
ATOM 4528 C C . SER A 1 544 ? 22.120 24.210 -9.131 1.00 90.62 544 SER A C 1
A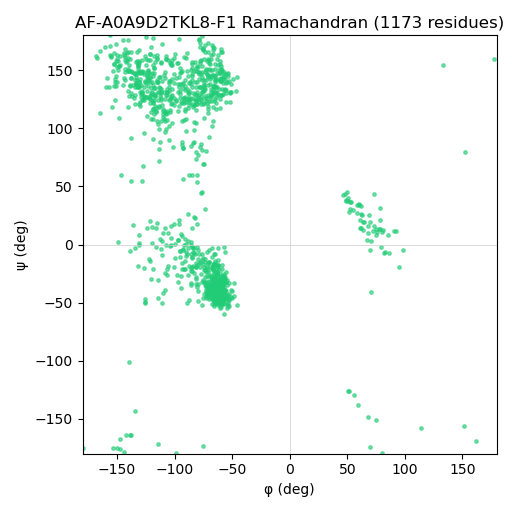TOM 4530 O O . SER A 1 544 ? 21.326 23.948 -10.030 1.00 90.62 544 SER A O 1
ATOM 4532 N N . LEU A 1 545 ? 21.906 23.927 -7.847 1.00 92.69 545 LEU A N 1
ATOM 4533 C CA . LEU A 1 545 ? 20.620 23.491 -7.305 1.00 92.69 545 LEU A CA 1
ATOM 4534 C C . LEU A 1 545 ? 19.573 24.618 -7.396 1.00 92.69 545 LEU A C 1
ATOM 4536 O O . LEU A 1 545 ? 19.918 25.764 -7.698 1.00 92.69 545 LEU A O 1
ATOM 4540 N N . ASP A 1 546 ? 18.315 24.270 -7.132 1.00 91.81 546 ASP A N 1
ATOM 4541 C CA . ASP A 1 546 ? 17.122 25.118 -7.278 1.00 91.81 546 ASP A CA 1
ATOM 4542 C C . ASP A 1 546 ? 16.876 25.579 -8.717 1.00 91.81 546 ASP A C 1
ATOM 4544 O O . ASP A 1 546 ? 16.390 26.679 -8.996 1.00 91.81 546 ASP A O 1
ATOM 4548 N N . ARG A 1 547 ? 17.237 24.708 -9.660 1.00 87.12 547 ARG A N 1
ATOM 4549 C CA . ARG A 1 547 ? 17.009 24.879 -11.091 1.00 87.12 547 ARG A CA 1
ATOM 4550 C C . ARG A 1 547 ? 16.459 23.584 -11.680 1.00 87.12 547 ARG A C 1
ATOM 4552 O O . ARG A 1 547 ? 16.780 22.490 -11.213 1.00 87.12 547 ARG A O 1
ATOM 4559 N N . GLY A 1 548 ? 15.601 23.730 -12.681 1.00 86.25 548 GLY A N 1
ATOM 4560 C CA . GLY A 1 548 ? 15.036 22.615 -13.423 1.00 86.25 548 GLY A CA 1
ATOM 4561 C C . GLY A 1 548 ? 14.035 23.078 -14.474 1.00 86.25 548 GLY A C 1
ATOM 4562 O O .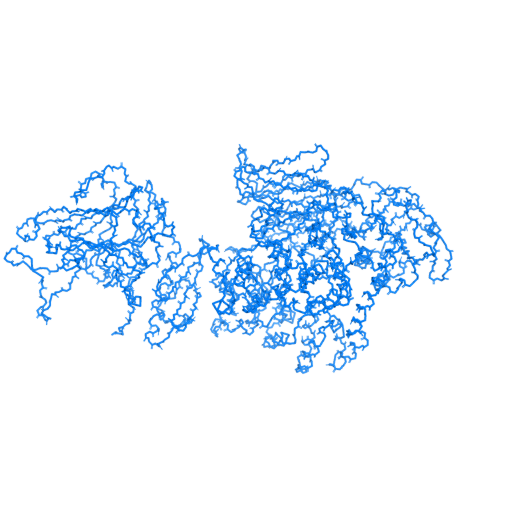 GLY A 1 548 ? 13.462 24.176 -14.397 1.00 86.25 548 GLY A O 1
ATOM 4563 N N . TRP A 1 549 ? 13.778 22.224 -15.465 1.00 83.75 549 TRP A N 1
ATOM 4564 C CA . TRP A 1 549 ? 12.759 22.500 -16.478 1.00 83.75 549 TRP A CA 1
ATOM 4565 C C . TRP A 1 549 ? 11.345 22.595 -15.865 1.00 83.75 549 TRP A C 1
ATOM 4567 O O . TRP A 1 549 ? 10.482 23.306 -16.370 1.00 83.75 549 TRP A O 1
ATOM 4577 N N . PHE A 1 550 ? 11.109 21.971 -14.711 1.00 87.75 550 PHE A N 1
ATOM 4578 C CA . PHE A 1 550 ? 9.799 21.916 -14.058 1.00 87.75 550 PHE A CA 1
ATOM 4579 C C . PHE A 1 550 ? 9.474 23.114 -13.148 1.00 87.75 550 PHE A C 1
ATOM 4581 O O . PHE A 1 550 ? 8.377 23.148 -12.600 1.00 87.75 550 PHE A O 1
ATOM 4588 N N . CYS A 1 551 ? 10.350 24.119 -12.979 1.00 88.44 551 CYS A N 1
ATOM 4589 C CA . CYS A 1 551 ? 10.099 25.217 -12.025 1.00 88.44 551 CYS A CA 1
ATOM 4590 C C . CYS A 1 551 ? 8.783 25.979 -12.279 1.00 88.44 551 CYS A C 1
ATOM 4592 O O . CYS A 1 551 ? 8.031 26.227 -11.337 1.00 88.44 551 CYS A O 1
ATOM 4594 N N . LEU A 1 552 ? 8.471 26.337 -13.537 1.00 87.31 552 LEU A N 1
ATOM 4595 C CA . LEU A 1 552 ? 7.193 26.989 -13.855 1.00 87.31 552 LEU A CA 1
ATOM 4596 C C . LEU A 1 552 ? 5.994 26.057 -13.609 1.00 87.31 552 LEU A C 1
ATOM 4598 O O . LEU A 1 552 ? 5.116 26.475 -12.851 1.00 87.31 552 LEU A O 1
ATOM 4602 N N . PRO A 1 553 ? 5.950 24.823 -14.153 1.00 89.94 553 PRO A N 1
ATOM 4603 C CA . PRO A 1 553 ? 4.899 23.858 -13.818 1.00 89.94 553 PRO A CA 1
ATOM 4604 C C . PRO A 1 553 ? 4.702 23.656 -12.307 1.00 89.94 553 PRO A C 1
ATOM 4606 O O . PRO A 1 553 ? 3.576 23.709 -11.813 1.00 89.94 553 PRO A O 1
ATOM 4609 N N . ALA A 1 554 ? 5.790 23.513 -11.543 1.00 92.25 554 ALA A N 1
ATOM 4610 C CA . ALA A 1 554 ? 5.756 23.352 -10.090 1.00 92.25 554 ALA A CA 1
ATOM 4611 C C . ALA A 1 554 ? 5.165 24.582 -9.380 1.00 92.25 554 ALA A C 1
ATOM 4613 O O . ALA A 1 554 ? 4.372 24.432 -8.452 1.00 92.25 554 ALA A O 1
ATOM 4614 N N . SER A 1 555 ? 5.449 25.798 -9.864 1.00 91.94 555 SER A N 1
ATOM 4615 C CA . SER A 1 555 ? 4.840 27.028 -9.328 1.00 91.94 555 SER A CA 1
ATOM 4616 C C . SER A 1 555 ? 3.320 27.115 -9.545 1.00 91.94 555 SER A C 1
ATOM 4618 O O . SER A 1 555 ? 2.647 27.915 -8.892 1.00 91.94 555 SER A O 1
ATOM 4620 N N . LYS A 1 556 ? 2.775 26.286 -10.448 1.00 92.50 556 LYS A N 1
ATOM 4621 C CA . LYS A 1 556 ? 1.340 26.153 -10.739 1.00 92.50 556 LYS A CA 1
ATOM 4622 C C . LYS A 1 556 ? 0.678 24.980 -10.005 1.00 92.50 556 LYS A C 1
ATOM 4624 O O . LYS A 1 556 ? -0.491 24.683 -10.250 1.00 92.50 556 LYS A O 1
ATOM 4629 N N . ALA A 1 557 ? 1.400 24.268 -9.143 1.00 94.62 557 ALA A N 1
ATOM 4630 C CA . ALA A 1 557 ? 0.857 23.128 -8.416 1.00 94.62 557 ALA A CA 1
ATOM 4631 C C . ALA A 1 557 ? -0.124 23.556 -7.312 1.00 94.62 557 ALA A C 1
ATOM 4633 O O . ALA A 1 557 ? 0.018 24.613 -6.699 1.00 94.62 557 ALA A O 1
ATOM 4634 N N . MET A 1 558 ? -1.094 22.686 -7.015 1.00 95.81 558 MET A N 1
ATOM 4635 C CA . MET A 1 558 ? -1.968 22.835 -5.841 1.00 95.81 558 MET A CA 1
ATOM 4636 C C . MET A 1 558 ? -1.419 22.118 -4.601 1.00 95.81 558 MET A C 1
ATOM 4638 O O . MET A 1 558 ? -1.776 22.470 -3.476 1.00 95.81 558 MET A O 1
ATOM 4642 N N . LEU A 1 559 ? -0.538 21.137 -4.804 1.00 95.06 559 LEU A N 1
ATOM 4643 C CA . LEU A 1 559 ? 0.203 20.428 -3.769 1.00 95.06 559 LEU A CA 1
ATOM 4644 C C . LEU A 1 559 ? 1.514 19.922 -4.365 1.00 95.06 559 LEU A C 1
ATOM 4646 O O . LEU A 1 559 ? 1.521 19.356 -5.459 1.00 95.06 559 LEU A O 1
ATOM 4650 N N . ILE A 1 560 ? 2.595 20.083 -3.612 1.00 95.25 560 ILE A N 1
ATOM 4651 C CA . ILE A 1 560 ? 3.826 19.325 -3.807 1.00 95.25 560 ILE A CA 1
ATOM 4652 C C . ILE A 1 560 ? 4.155 18.717 -2.457 1.00 95.25 560 ILE A C 1
ATOM 4654 O O . ILE A 1 560 ? 4.181 19.434 -1.456 1.00 95.25 560 ILE A O 1
ATOM 4658 N N . HIS A 1 561 ? 4.373 17.409 -2.419 1.00 93.31 561 HIS A N 1
ATOM 4659 C CA . HIS A 1 561 ? 4.637 16.714 -1.168 1.00 93.31 561 HIS A CA 1
ATOM 4660 C C . HIS A 1 561 ? 5.838 15.775 -1.239 1.00 93.31 561 HIS A C 1
ATOM 4662 O O . HIS A 1 561 ? 6.326 15.412 -2.310 1.00 93.31 561 HIS A O 1
ATOM 4668 N N . THR A 1 562 ? 6.285 15.361 -0.064 1.00 92.38 562 THR A N 1
ATOM 4669 C CA . THR A 1 562 ? 7.133 14.187 0.164 1.00 92.38 562 THR A CA 1
ATOM 4670 C C . THR A 1 562 ? 6.445 13.299 1.196 1.00 92.38 562 THR A C 1
ATOM 4672 O O . THR A 1 562 ? 5.573 13.760 1.934 1.00 92.38 562 THR A O 1
ATOM 4675 N N . LYS A 1 563 ? 6.845 12.031 1.279 1.00 87.75 563 LYS A N 1
ATOM 4676 C CA . LYS A 1 563 ? 6.268 11.067 2.221 1.00 87.75 563 LYS A CA 1
ATOM 4677 C C . LYS A 1 563 ? 7.320 10.520 3.167 1.00 87.75 563 LYS A C 1
ATOM 4679 O O . LYS A 1 563 ? 8.443 10.236 2.752 1.00 87.75 563 LYS A O 1
ATOM 4684 N N . VAL A 1 564 ? 6.943 10.357 4.430 1.00 87.44 564 VAL A N 1
ATOM 4685 C CA . VAL A 1 564 ? 7.783 9.769 5.479 1.00 87.44 564 VAL A CA 1
ATOM 4686 C C . VAL A 1 564 ? 6.950 8.862 6.375 1.00 87.44 564 VAL A C 1
ATOM 4688 O O . VAL A 1 564 ? 5.763 9.083 6.577 1.00 87.44 564 VAL A O 1
ATOM 4691 N N . ASP A 1 565 ? 7.572 7.828 6.925 1.00 81.56 565 ASP A N 1
ATOM 4692 C CA . ASP A 1 565 ? 6.866 6.763 7.648 1.00 81.56 565 ASP A CA 1
ATOM 4693 C C . ASP A 1 565 ? 6.925 6.897 9.176 1.00 81.56 565 ASP A C 1
ATOM 4695 O O . ASP A 1 565 ? 6.705 5.928 9.897 1.00 81.56 565 ASP A O 1
ATOM 4699 N N . THR A 1 566 ? 7.264 8.080 9.685 1.00 82.56 566 THR A N 1
ATOM 4700 C CA . THR A 1 566 ? 7.485 8.321 11.114 1.00 82.56 566 THR A CA 1
ATOM 4701 C C . THR A 1 566 ? 6.727 9.550 11.600 1.00 82.56 566 THR A C 1
ATOM 4703 O O . THR A 1 566 ? 6.480 10.479 10.835 1.00 82.56 566 THR A O 1
ATOM 4706 N N . ASP A 1 567 ? 6.441 9.586 12.900 1.00 75.25 567 ASP A N 1
ATOM 4707 C CA . ASP A 1 567 ? 5.979 10.792 13.597 1.00 75.25 567 ASP A CA 1
ATOM 4708 C C . ASP A 1 567 ? 7.155 11.675 14.076 1.00 75.25 567 ASP A C 1
ATOM 4710 O O . ASP A 1 567 ? 6.957 12.798 14.538 1.00 75.25 567 ASP A O 1
ATOM 4714 N N . CYS A 1 568 ? 8.401 11.197 13.965 1.00 80.94 568 CYS A N 1
ATOM 4715 C CA . CYS A 1 568 ? 9.603 11.948 14.339 1.00 80.94 568 CYS A CA 1
ATOM 4716 C C . CYS A 1 568 ? 10.025 12.916 13.220 1.00 80.94 568 CYS A C 1
ATOM 4718 O O . CYS A 1 568 ? 10.996 12.653 12.508 1.00 80.94 568 CYS A O 1
ATOM 4720 N N . LEU A 1 569 ? 9.273 14.005 13.055 1.00 79.44 569 LEU A N 1
ATOM 4721 C CA . LEU A 1 569 ? 9.431 14.962 11.948 1.00 79.44 569 LEU A CA 1
ATOM 4722 C C . LEU A 1 569 ? 10.296 16.185 12.270 1.00 79.44 569 LEU A C 1
ATOM 4724 O O . LEU A 1 569 ? 10.651 16.932 11.363 1.00 79.44 569 LEU A O 1
ATOM 4728 N N . GLY A 1 570 ? 10.638 16.401 13.541 1.00 80.81 570 GLY A N 1
ATOM 4729 C CA . GLY A 1 570 ? 11.398 17.579 13.951 1.00 80.81 570 GLY A CA 1
ATOM 4730 C C . GLY A 1 570 ? 10.710 18.880 13.530 1.00 80.81 570 GLY A C 1
ATOM 4731 O O . GLY A 1 570 ? 9.509 19.066 13.752 1.00 80.81 570 GLY A O 1
ATOM 4732 N N . GLU A 1 571 ? 11.476 19.762 12.890 1.00 77.25 571 GLU A N 1
ATOM 4733 C CA . GLU A 1 571 ? 11.015 21.064 12.387 1.00 77.25 571 GLU A CA 1
ATOM 4734 C C . GLU A 1 571 ? 9.971 20.956 11.258 1.00 77.25 571 GLU A C 1
ATOM 4736 O O . GLU A 1 571 ? 9.233 21.904 11.024 1.00 77.25 571 GLU A O 1
ATOM 4741 N N . GLU A 1 572 ? 9.838 19.799 10.601 1.00 79.81 572 GLU A N 1
ATOM 4742 C CA . GLU A 1 572 ? 8.887 19.591 9.492 1.00 79.81 572 GLU A CA 1
ATOM 4743 C C . GLU A 1 572 ? 7.482 19.186 9.966 1.00 79.81 572 GLU A C 1
ATOM 4745 O O . GLU A 1 572 ? 6.592 18.928 9.155 1.00 79.81 572 GLU A O 1
ATOM 4750 N N . SER A 1 573 ? 7.270 19.121 11.283 1.00 75.50 573 SER A N 1
ATOM 4751 C CA . SER A 1 573 ? 5.975 18.775 11.881 1.00 75.50 573 SER A CA 1
ATOM 4752 C C . SER A 1 573 ? 4.859 19.768 11.535 1.00 75.50 573 SER A C 1
ATOM 4754 O O . SER A 1 573 ? 3.719 19.341 11.374 1.00 75.50 573 SER A O 1
ATOM 4756 N N . ASP A 1 574 ? 5.176 21.053 11.349 1.00 73.12 574 ASP A N 1
ATOM 4757 C CA . ASP A 1 574 ? 4.192 22.097 11.017 1.00 73.12 574 ASP A CA 1
ATOM 4758 C C . ASP A 1 574 ? 3.669 22.011 9.570 1.00 73.12 574 ASP A C 1
ATOM 4760 O O . ASP A 1 574 ? 2.576 22.497 9.271 1.00 73.12 574 ASP A O 1
ATOM 4764 N N . ASP A 1 575 ? 4.435 21.394 8.666 1.00 78.75 575 ASP A N 1
ATOM 4765 C CA . ASP A 1 575 ? 4.037 21.163 7.271 1.00 78.75 575 ASP A CA 1
ATOM 4766 C C . ASP A 1 575 ? 3.519 19.732 7.043 1.00 78.75 575 ASP A C 1
ATOM 4768 O O . ASP A 1 575 ? 3.133 19.365 5.926 1.00 78.75 575 ASP A O 1
ATOM 4772 N N . ALA A 1 576 ? 3.489 18.918 8.102 1.00 75.94 576 ALA A N 1
ATOM 4773 C CA . ALA A 1 576 ? 2.954 17.572 8.073 1.00 75.94 576 ALA A CA 1
ATOM 4774 C C . ALA A 1 576 ? 1.427 17.595 8.021 1.00 75.94 576 ALA A C 1
ATOM 4776 O O . ALA A 1 576 ? 0.744 18.250 8.808 1.00 75.94 576 ALA A O 1
ATOM 4777 N N . VAL A 1 577 ? 0.881 16.814 7.103 1.00 74.69 577 VAL A N 1
ATOM 4778 C CA . VAL A 1 577 ? -0.551 16.698 6.900 1.00 74.69 577 VAL A CA 1
ATOM 4779 C C . VAL A 1 577 ? -1.030 15.388 7.532 1.00 74.69 577 VAL A C 1
ATOM 4781 O O . VAL A 1 577 ? -0.546 14.300 7.206 1.00 74.69 577 VAL A O 1
ATOM 4784 N N . HIS A 1 578 ? -1.965 15.483 8.482 1.00 64.38 578 HIS A N 1
ATOM 4785 C CA . HIS A 1 578 ? -2.504 14.330 9.208 1.00 64.38 578 HIS A CA 1
ATOM 4786 C C . HIS A 1 578 ? -3.507 13.550 8.340 1.00 64.38 578 HIS A C 1
ATOM 4788 O O . HIS A 1 578 ? -4.718 13.720 8.453 1.00 64.38 578 HIS A O 1
ATOM 4794 N N . ALA A 1 579 ? -2.985 12.696 7.461 1.00 56.75 579 ALA A N 1
ATOM 4795 C CA . ALA A 1 579 ? -3.772 11.741 6.685 1.00 56.75 579 ALA A CA 1
ATOM 4796 C C . ALA A 1 579 ? -4.231 10.542 7.544 1.00 56.75 579 ALA A C 1
ATOM 4798 O O . ALA A 1 579 ? -3.693 10.294 8.625 1.00 56.75 579 ALA A O 1
ATOM 4799 N N . GLU A 1 580 ? -5.166 9.742 7.018 1.00 51.22 580 GLU A N 1
ATOM 4800 C CA . GLU A 1 580 ? -5.697 8.486 7.599 1.00 51.22 580 GLU A CA 1
ATOM 4801 C C . GLU A 1 580 ? -4.627 7.410 7.897 1.00 51.22 580 GLU A C 1
ATOM 4803 O O . GLU A 1 580 ? -4.934 6.332 8.401 1.00 51.22 580 GLU A O 1
ATOM 4808 N N . SER A 1 581 ? -3.359 7.668 7.569 1.00 58.84 581 SER A N 1
ATOM 4809 C CA . SER A 1 581 ? -2.309 6.663 7.491 1.00 58.84 581 SER A CA 1
ATOM 4810 C C . SER A 1 581 ? -1.120 6.928 8.422 1.00 58.84 581 SER A C 1
ATOM 4812 O O . SER A 1 581 ? -0.855 8.056 8.846 1.00 58.84 581 SER A O 1
ATOM 4814 N N . ARG A 1 582 ? -0.355 5.865 8.721 1.00 65.00 582 ARG A N 1
ATOM 4815 C CA . ARG A 1 582 ? 0.935 5.968 9.434 1.00 65.00 582 ARG A CA 1
ATOM 4816 C C . ARG A 1 582 ? 2.009 6.686 8.609 1.00 65.00 582 ARG A C 1
ATOM 4818 O O . ARG A 1 582 ? 2.957 7.201 9.187 1.00 65.00 582 ARG A O 1
ATOM 4825 N N . GLN A 1 583 ? 1.862 6.726 7.285 1.00 77.75 583 GLN A N 1
ATOM 4826 C CA . GLN A 1 583 ? 2.700 7.542 6.418 1.00 77.75 583 GLN A CA 1
ATOM 4827 C C . GLN A 1 583 ? 2.210 8.990 6.469 1.00 77.75 583 GLN A C 1
ATOM 4829 O O . GLN A 1 583 ? 1.035 9.272 6.225 1.00 77.75 583 GLN A O 1
ATOM 4834 N N . LYS A 1 584 ? 3.115 9.905 6.801 1.00 81.06 584 LYS A N 1
ATOM 4835 C CA . LYS A 1 584 ? 2.865 11.342 6.802 1.00 81.06 584 LYS A CA 1
ATOM 4836 C C . LYS A 1 584 ? 3.232 11.919 5.447 1.00 81.06 584 LYS A C 1
ATOM 4838 O O . LYS A 1 584 ? 4.305 11.633 4.913 1.00 81.06 584 LYS A O 1
ATOM 4843 N N . GLU A 1 585 ? 2.342 12.743 4.912 1.00 87.06 585 GLU A N 1
ATOM 4844 C CA . GLU A 1 585 ? 2.639 13.595 3.767 1.00 87.06 585 GLU A CA 1
ATOM 4845 C C . GLU A 1 585 ? 3.102 14.956 4.289 1.00 87.06 585 GLU A C 1
ATOM 4847 O O . GLU A 1 585 ? 2.417 15.569 5.104 1.00 87.06 585 GLU A O 1
ATOM 4852 N N . ILE A 1 586 ? 4.266 15.422 3.846 1.00 90.75 586 ILE A N 1
ATOM 4853 C CA . ILE A 1 586 ? 4.792 16.749 4.185 1.00 90.75 586 ILE A CA 1
ATOM 4854 C C . ILE A 1 586 ? 4.569 17.648 2.976 1.00 90.75 586 ILE A C 1
ATOM 4856 O O . ILE A 1 586 ? 5.065 17.350 1.886 1.00 90.75 586 ILE A O 1
ATOM 4860 N N . ASN A 1 587 ? 3.823 18.735 3.160 1.00 93.38 587 ASN A N 1
ATOM 4861 C CA . ASN A 1 587 ? 3.526 19.697 2.105 1.00 93.38 587 ASN A CA 1
ATOM 4862 C C . ASN A 1 587 ? 4.693 20.678 1.917 1.00 93.38 587 ASN A C 1
ATOM 4864 O O . ASN A 1 587 ? 4.870 21.623 2.682 1.00 93.38 587 ASN A O 1
ATOM 4868 N N . VAL A 1 588 ? 5.458 20.484 0.847 1.00 94.25 588 VAL A N 1
ATOM 4869 C CA . VAL A 1 588 ? 6.645 21.284 0.503 1.00 94.25 588 VAL A CA 1
ATOM 4870 C C . VAL A 1 588 ? 6.368 22.281 -0.627 1.00 94.25 588 VAL A C 1
ATOM 4872 O O . VAL A 1 588 ? 7.290 22.831 -1.222 1.00 94.25 588 VAL A O 1
ATOM 4875 N N . LEU A 1 589 ? 5.092 22.555 -0.932 1.00 93.94 589 LEU A N 1
ATOM 4876 C CA . LEU A 1 589 ? 4.680 23.469 -2.006 1.00 93.94 589 LEU A CA 1
ATOM 4877 C C . LEU A 1 589 ? 5.343 24.850 -1.909 1.00 93.94 589 LEU A C 1
ATOM 4879 O O . LEU A 1 589 ? 5.649 25.457 -2.932 1.00 93.94 589 LEU A O 1
ATOM 4883 N N . HIS A 1 590 ? 5.600 25.328 -0.692 1.00 91.81 590 HIS A N 1
ATOM 4884 C CA . HIS A 1 590 ? 6.177 26.647 -0.444 1.00 91.81 590 HIS A CA 1
ATOM 4885 C C . HIS A 1 590 ? 7.621 26.812 -0.953 1.00 91.81 590 HIS A C 1
ATOM 4887 O O . HIS A 1 590 ? 8.066 27.946 -1.114 1.00 91.81 590 HIS A O 1
ATOM 4893 N N . HIS A 1 591 ? 8.336 25.719 -1.250 1.00 91.75 591 HIS A N 1
ATOM 4894 C CA . HIS A 1 591 ? 9.637 25.778 -1.926 1.00 91.75 591 HIS A CA 1
ATOM 4895 C C . HIS A 1 591 ? 9.513 26.177 -3.411 1.00 91.75 591 HIS A C 1
ATOM 4897 O O . HIS A 1 591 ? 10.474 26.664 -3.999 1.00 91.75 591 HIS A O 1
ATOM 4903 N N . TYR A 1 592 ? 8.336 25.983 -4.023 1.00 91.88 592 TYR A N 1
ATOM 4904 C CA . TYR A 1 592 ? 8.128 26.100 -5.475 1.00 91.88 592 TYR A CA 1
ATOM 4905 C C . TYR A 1 592 ? 7.100 27.163 -5.865 1.00 91.88 592 TYR A C 1
ATOM 4907 O O . TYR A 1 592 ? 7.167 27.725 -6.959 1.00 91.88 592 TYR A O 1
ATOM 4915 N N . ALA A 1 593 ? 6.114 27.410 -5.003 1.00 91.62 593 ALA A N 1
ATOM 4916 C CA . ALA A 1 593 ? 4.960 28.239 -5.307 1.00 91.62 593 ALA A CA 1
ATOM 4917 C C . ALA A 1 593 ? 4.573 29.124 -4.123 1.00 91.62 593 ALA A C 1
ATOM 4919 O O . ALA A 1 593 ? 4.763 28.782 -2.954 1.00 91.62 593 ALA A O 1
ATOM 4920 N N . LYS A 1 594 ? 3.915 30.247 -4.426 1.00 90.06 594 LYS A N 1
ATOM 4921 C CA . LYS A 1 594 ? 3.179 30.996 -3.405 1.00 90.06 594 LYS A CA 1
ATOM 4922 C C . LYS A 1 594 ? 2.038 30.126 -2.889 1.00 90.06 594 LYS A C 1
ATOM 4924 O O . LYS A 1 594 ? 1.251 29.606 -3.676 1.00 90.06 594 LYS A O 1
ATOM 4929 N N . THR A 1 595 ? 1.918 30.024 -1.573 1.00 91.75 595 THR A N 1
ATOM 4930 C CA . THR A 1 595 ? 0.855 29.249 -0.927 1.00 91.75 595 THR A CA 1
ATOM 4931 C C . THR A 1 595 ? -0.261 30.142 -0.403 1.00 91.75 595 THR A C 1
ATOM 4933 O O . THR A 1 595 ? -0.045 31.321 -0.111 1.00 91.75 595 THR A O 1
ATOM 4936 N N . ARG A 1 596 ? -1.438 29.554 -0.213 1.00 91.12 596 ARG A N 1
ATOM 4937 C CA . ARG A 1 596 ? -2.620 30.168 0.383 1.00 91.12 596 ARG A CA 1
ATOM 4938 C C . ARG A 1 596 ? -3.242 29.225 1.424 1.00 91.12 596 ARG A C 1
ATOM 4940 O O . ARG A 1 596 ? -3.295 28.023 1.165 1.00 91.12 596 ARG A O 1
ATOM 4947 N N . PRO A 1 597 ? -3.684 29.718 2.595 1.00 93.06 597 PRO A N 1
ATOM 4948 C CA . PRO A 1 597 ? -4.385 28.883 3.566 1.00 93.06 597 PRO A CA 1
ATOM 4949 C C . PRO A 1 597 ? -5.762 28.449 3.044 1.00 93.06 597 PRO A C 1
ATOM 4951 O O . PRO A 1 597 ? -6.446 29.207 2.362 1.00 93.06 597 PRO A O 1
ATOM 4954 N N . LEU A 1 598 ? -6.173 27.239 3.414 1.00 94.62 598 LEU A N 1
ATOM 4955 C CA . LEU A 1 598 ? -7.495 26.677 3.153 1.00 94.62 598 LEU A CA 1
ATOM 4956 C C . LEU A 1 598 ? -8.026 26.028 4.433 1.00 94.62 598 LEU A C 1
ATOM 4958 O O . LEU A 1 598 ? -7.359 25.189 5.040 1.00 94.62 598 LEU A O 1
ATOM 4962 N N . SER A 1 599 ? -9.243 26.399 4.819 1.00 95.69 599 SER A N 1
ATOM 4963 C CA . SER A 1 599 ? -10.020 25.750 5.873 1.00 95.69 599 SER A CA 1
ATOM 4964 C C . SER A 1 599 ? -11.307 25.180 5.288 1.00 95.69 599 SER A C 1
ATOM 4966 O O . SER A 1 599 ? -12.058 25.898 4.632 1.00 95.69 599 SER A O 1
ATOM 4968 N N . VAL A 1 600 ? -11.597 23.906 5.539 1.00 96.94 600 VAL A N 1
ATOM 4969 C CA . VAL A 1 600 ? -12.868 23.292 5.125 1.00 96.94 600 VAL A CA 1
ATOM 4970 C C . VAL A 1 600 ? -13.620 22.861 6.369 1.00 96.94 600 VAL A C 1
ATOM 4972 O O . VAL A 1 600 ? -13.121 22.046 7.141 1.00 96.94 600 VAL A O 1
ATOM 4975 N N . ARG A 1 601 ? -14.810 23.426 6.573 1.00 97.38 601 ARG A N 1
ATOM 4976 C CA . ARG A 1 601 ? -15.703 23.095 7.684 1.00 97.38 601 ARG A CA 1
ATOM 4977 C C . ARG A 1 601 ? -16.831 22.207 7.183 1.00 97.38 601 ARG A C 1
ATOM 4979 O O . ARG A 1 601 ? -17.524 22.582 6.245 1.00 97.38 601 ARG A O 1
ATOM 4986 N N . VAL A 1 602 ? -17.043 21.073 7.835 1.00 97.19 602 VAL A N 1
ATOM 4987 C CA . VAL A 1 602 ? -18.108 20.121 7.520 1.00 97.19 602 VAL A CA 1
ATOM 4988 C C . VAL A 1 602 ? -19.135 20.113 8.648 1.00 97.19 602 VAL A C 1
ATOM 4990 O O . VAL A 1 602 ? -18.796 19.890 9.815 1.00 97.19 602 VAL A O 1
ATOM 4993 N N . THR A 1 603 ? -20.398 20.353 8.300 1.00 96.50 603 THR A N 1
ATOM 4994 C CA . THR A 1 603 ? -21.526 20.313 9.238 1.00 96.50 603 THR A CA 1
ATOM 4995 C C . THR A 1 603 ? -22.623 19.366 8.765 1.00 96.50 603 THR A C 1
ATOM 4997 O O . THR A 1 603 ? -22.716 19.056 7.578 1.00 96.50 603 THR A O 1
ATOM 5000 N N . ASP A 1 604 ? -23.474 18.920 9.686 1.00 93.19 604 ASP A N 1
ATOM 5001 C CA . ASP A 1 604 ? -24.757 18.304 9.342 1.00 93.19 604 ASP A CA 1
ATOM 5002 C C . ASP A 1 604 ? -25.789 19.368 8.918 1.00 93.19 604 ASP A C 1
ATOM 5004 O O . ASP A 1 604 ? -25.491 20.571 8.873 1.00 93.19 604 ASP A O 1
ATOM 5008 N N . ALA A 1 605 ? -27.001 18.922 8.577 1.00 89.81 605 ALA A N 1
ATOM 5009 C CA . ALA A 1 605 ? -28.097 19.787 8.141 1.00 89.81 605 ALA A CA 1
ATOM 5010 C C . ALA A 1 605 ? -28.561 20.769 9.238 1.00 89.81 605 ALA A C 1
ATOM 5012 O O . ALA A 1 605 ? -29.092 21.839 8.937 1.00 89.81 605 ALA A O 1
ATOM 5013 N N . GLU A 1 606 ? -28.333 20.439 10.509 1.00 91.00 606 GLU A N 1
ATOM 5014 C CA . GLU A 1 606 ? -28.623 21.277 11.672 1.00 91.00 606 GLU A CA 1
ATOM 5015 C C . GLU A 1 606 ? -27.494 22.276 11.993 1.00 91.00 606 GLU A C 1
ATOM 5017 O O . GLU A 1 606 ? -27.629 23.100 12.905 1.00 91.00 606 GLU A O 1
ATOM 5022 N N . GLY A 1 607 ? -26.390 22.240 11.240 1.00 91.88 607 GLY A N 1
ATOM 5023 C CA . GLY A 1 607 ? -25.231 23.117 11.409 1.00 91.88 607 GLY A CA 1
ATOM 5024 C C . GLY A 1 607 ? -24.267 22.672 12.513 1.00 91.88 607 GLY A C 1
ATOM 5025 O O . GLY A 1 607 ? -23.390 23.445 12.910 1.00 91.88 607 GLY A O 1
ATOM 5026 N N . LYS A 1 608 ? -24.405 21.447 13.030 1.00 94.12 608 LYS A N 1
ATOM 5027 C CA . LYS A 1 608 ? -23.485 20.877 14.014 1.00 94.12 608 LYS A CA 1
ATOM 5028 C C . LYS A 1 608 ? -22.232 20.339 13.307 1.00 94.12 608 LYS A C 1
ATOM 5030 O O . LYS A 1 608 ? -22.340 19.731 12.243 1.00 94.12 608 LYS A O 1
ATOM 5035 N N . PRO A 1 609 ? -21.035 20.527 13.889 1.00 96.50 609 PRO A N 1
ATOM 5036 C CA . PRO A 1 609 ? -19.803 19.978 13.339 1.00 96.50 609 PRO A CA 1
ATOM 5037 C C . PRO A 1 609 ? -19.811 18.457 13.187 1.00 96.50 609 PRO A C 1
ATOM 5039 O O . PRO A 1 609 ? -20.224 17.739 14.103 1.00 96.50 609 PRO A O 1
ATOM 5042 N N . VAL A 1 610 ? -19.273 17.969 12.070 1.00 95.25 610 VAL A N 1
ATOM 5043 C CA . VAL A 1 610 ? -19.085 16.536 11.822 1.00 95.25 610 VAL A CA 1
ATOM 5044 C C . VAL A 1 610 ? -17.610 16.190 11.990 1.00 95.25 610 VAL A C 1
ATOM 5046 O O . VAL A 1 610 ? -16.808 16.458 11.102 1.00 95.25 610 VAL A O 1
ATOM 5049 N N . CYS A 1 611 ? -17.254 15.595 13.129 1.00 94.12 611 CYS A N 1
ATOM 5050 C CA . CYS A 1 611 ? -15.910 15.070 13.404 1.00 94.12 611 CYS A CA 1
ATOM 5051 C C . CYS A 1 611 ? -15.655 13.764 12.635 1.00 94.12 611 CYS A C 1
ATOM 5053 O O . CYS A 1 611 ? -16.564 12.935 12.520 1.00 94.12 611 CYS A O 1
ATOM 5055 N N . GLY A 1 612 ? -14.439 13.572 12.123 1.00 92.12 612 GLY A N 1
ATOM 5056 C CA . GLY A 1 612 ? -14.034 12.377 11.381 1.00 92.12 612 GLY A CA 1
ATOM 5057 C C . GLY A 1 612 ? -14.683 12.228 10.001 1.00 92.12 612 GLY A C 1
ATOM 5058 O O . GLY A 1 612 ? -14.742 11.119 9.484 1.00 92.12 612 GLY A O 1
ATOM 5059 N N . ALA A 1 613 ? -15.211 13.306 9.415 1.00 93.25 613 ALA A N 1
ATOM 5060 C CA . ALA A 1 613 ? -15.588 13.318 8.005 1.00 93.25 613 ALA A CA 1
ATOM 5061 C C . ALA A 1 613 ? -14.323 13.400 7.149 1.00 93.25 613 ALA A C 1
ATOM 5063 O O . ALA A 1 613 ? -13.428 14.202 7.431 1.00 93.25 613 ALA A O 1
ATOM 5064 N N . LYS A 1 614 ? -14.265 12.599 6.090 1.00 93.25 614 LYS A N 1
ATOM 5065 C CA . LYS A 1 614 ? -13.169 12.646 5.129 1.00 93.25 614 LYS A CA 1
ATOM 5066 C C . LYS A 1 614 ? -13.398 13.787 4.157 1.00 93.25 614 LYS A C 1
ATOM 5068 O O . LYS A 1 614 ? -14.483 13.910 3.606 1.00 93.25 614 LYS A O 1
ATOM 5073 N N . VAL A 1 615 ? -12.380 14.608 3.937 1.00 94.38 615 VAL A N 1
ATOM 5074 C CA . VAL A 1 615 ? -12.363 15.726 2.993 1.00 94.38 615 VAL A CA 1
ATOM 5075 C C . VAL A 1 615 ? -11.275 15.462 1.960 1.00 94.38 615 VAL A C 1
ATOM 5077 O O . VAL A 1 615 ? -10.084 15.552 2.259 1.00 94.38 615 VAL A O 1
ATOM 5080 N N . ALA A 1 616 ? -11.694 15.142 0.741 1.00 94.06 616 ALA A N 1
ATOM 5081 C CA . ALA A 1 616 ? -10.833 14.979 -0.418 1.00 94.06 616 ALA A CA 1
ATOM 5082 C C . ALA A 1 616 ? -10.721 16.303 -1.184 1.00 94.06 616 ALA A C 1
ATOM 5084 O O . ALA A 1 616 ? -11.722 16.873 -1.622 1.00 94.06 616 ALA A O 1
ATOM 5085 N N . MET A 1 617 ? -9.493 16.781 -1.361 1.00 94.94 617 MET A N 1
ATOM 5086 C CA . MET A 1 617 ? -9.163 17.943 -2.184 1.00 94.94 617 MET A CA 1
ATOM 5087 C C . MET A 1 617 ? -8.738 17.451 -3.559 1.00 94.94 617 MET A C 1
ATOM 5089 O O . MET A 1 617 ? -7.776 16.691 -3.679 1.00 94.94 617 MET A O 1
ATOM 5093 N N . GLN A 1 618 ? -9.474 17.849 -4.588 1.00 96.69 618 GLN A N 1
ATOM 5094 C CA . GLN A 1 618 ? -9.419 17.253 -5.913 1.00 96.69 618 GLN A CA 1
ATOM 5095 C C . GLN A 1 618 ? -9.055 18.279 -6.988 1.00 96.69 618 GLN A C 1
ATOM 5097 O O . GLN A 1 618 ? -9.486 19.435 -6.948 1.00 96.69 618 GLN A O 1
ATOM 5102 N N . VAL A 1 619 ? -8.285 17.824 -7.976 1.00 96.94 619 VAL A N 1
ATOM 5103 C CA . VAL A 1 619 ? -7.984 18.564 -9.213 1.00 96.94 619 VAL A CA 1
ATOM 5104 C C . VAL A 1 619 ? -8.577 17.839 -10.415 1.00 96.94 619 VAL A C 1
ATOM 5106 O O . VAL A 1 619 ? -8.852 16.641 -10.348 1.00 96.94 619 VAL A O 1
ATOM 5109 N N . VAL A 1 620 ? -8.749 18.565 -11.520 1.00 95.62 620 VAL A N 1
ATOM 5110 C CA . VAL A 1 620 ? -9.207 17.995 -12.792 1.00 95.62 620 VAL A CA 1
ATOM 5111 C C . VAL A 1 620 ? -7.998 17.585 -13.637 1.00 95.62 620 VAL A C 1
ATOM 5113 O O . VAL A 1 620 ? -7.293 18.437 -14.183 1.00 95.62 620 VAL A O 1
ATOM 5116 N N . ASN A 1 621 ? -7.759 16.281 -13.745 1.00 94.06 621 ASN A N 1
ATOM 5117 C CA . ASN A 1 621 ? -6.630 15.684 -14.471 1.00 94.06 621 ASN A CA 1
ATOM 5118 C C . ASN A 1 621 ? -7.107 14.369 -15.105 1.00 94.06 621 ASN A C 1
ATOM 5120 O O . ASN A 1 621 ? -7.875 13.674 -14.454 1.00 94.06 621 ASN A O 1
ATOM 5124 N N . TYR A 1 622 ? -6.747 14.066 -16.356 1.00 93.00 622 TYR A N 1
ATOM 5125 C CA . TYR A 1 622 ? -7.276 12.924 -17.132 1.00 93.00 622 TYR A CA 1
ATOM 5126 C C . TYR A 1 622 ? -8.804 12.830 -17.108 1.00 93.00 622 TYR A C 1
ATOM 5128 O O . TYR A 1 622 ? -9.396 11.767 -16.980 1.00 93.00 622 TYR A O 1
ATOM 5136 N N . SER A 1 623 ? -9.472 13.984 -17.155 1.00 94.00 623 SER A N 1
ATOM 5137 C CA . SER A 1 623 ? -10.928 14.071 -17.045 1.00 94.00 623 SER A CA 1
ATOM 5138 C C . SER A 1 623 ? -11.528 13.347 -15.834 1.00 94.00 623 SER A C 1
ATOM 5140 O O . SER A 1 623 ? -12.683 12.951 -15.891 1.00 94.00 623 SER A O 1
ATOM 5142 N N . GLU A 1 624 ? -10.795 13.203 -14.730 1.00 94.88 624 GLU A N 1
ATOM 5143 C CA . GLU A 1 624 ? -11.297 12.740 -13.434 1.00 94.88 624 GLU A CA 1
ATOM 5144 C C . GLU A 1 624 ? -11.134 13.823 -12.356 1.00 94.88 624 GLU A C 1
ATOM 5146 O O . GLU A 1 624 ? -10.368 14.777 -12.507 1.00 94.88 624 GLU A O 1
ATOM 5151 N N . PHE A 1 625 ? -11.859 13.677 -11.242 1.00 95.81 625 PHE A N 1
ATOM 5152 C CA . PHE A 1 625 ? -11.617 14.466 -10.030 1.00 95.81 625 PHE A CA 1
ATOM 5153 C C . PHE A 1 625 ? -10.676 13.687 -9.122 1.00 95.81 625 PHE A C 1
ATOM 5155 O O . PHE A 1 625 ? -11.112 12.931 -8.252 1.00 95.81 625 PHE A O 1
ATOM 5162 N N . TYR A 1 626 ? -9.378 13.849 -9.367 1.00 94.19 626 TYR A N 1
ATOM 5163 C CA . TYR A 1 626 ? -8.355 13.089 -8.666 1.00 94.19 626 TYR A CA 1
ATOM 5164 C C . TYR A 1 626 ? -8.055 13.717 -7.298 1.00 94.19 626 TYR A C 1
ATOM 5166 O O . TYR A 1 626 ? -7.693 14.899 -7.253 1.00 94.19 626 TYR A O 1
ATOM 5174 N N . PRO A 1 627 ? -8.157 12.966 -6.184 1.00 92.69 627 PRO A N 1
ATOM 5175 C CA . PRO A 1 627 ? -7.803 13.469 -4.862 1.00 92.69 627 PRO A CA 1
ATOM 5176 C C . PRO A 1 627 ? -6.286 13.631 -4.741 1.00 92.69 627 PRO A C 1
ATOM 5178 O O . PRO A 1 627 ? -5.541 12.653 -4.732 1.00 92.69 627 PRO A O 1
ATOM 5181 N N . ILE A 1 628 ? -5.825 14.876 -4.626 1.00 92.62 628 ILE A N 1
ATOM 5182 C CA . ILE A 1 628 ? -4.415 15.186 -4.361 1.00 92.62 628 ILE A CA 1
ATOM 5183 C C . ILE A 1 628 ? -4.097 15.175 -2.866 1.00 92.62 628 ILE A C 1
ATOM 5185 O O . ILE A 1 628 ? -2.942 14.985 -2.509 1.00 92.62 628 ILE A O 1
ATOM 5189 N N . LEU A 1 629 ? -5.104 15.358 -2.004 1.00 89.81 629 LEU A N 1
ATOM 5190 C CA . LEU A 1 629 ? -4.961 15.308 -0.551 1.00 89.81 629 LEU A CA 1
ATOM 5191 C C . LEU A 1 629 ? -6.262 14.842 0.110 1.00 89.81 629 LEU A C 1
ATOM 5193 O O . LEU A 1 629 ? -7.334 15.327 -0.246 1.00 89.81 629 LEU A O 1
ATOM 5197 N N . ASN A 1 630 ? -6.161 13.944 1.093 1.00 88.88 630 ASN A N 1
ATOM 5198 C CA . ASN A 1 630 ? -7.288 13.482 1.908 1.00 88.88 630 ASN A CA 1
ATOM 5199 C C . ASN A 1 630 ? -7.027 13.790 3.385 1.00 88.88 630 ASN A C 1
ATOM 5201 O O . ASN A 1 630 ? -5.966 13.450 3.910 1.00 88.88 630 ASN A O 1
ATOM 5205 N N . LEU A 1 631 ? -8.002 14.409 4.048 1.00 89.69 631 LEU A N 1
ATOM 5206 C CA . LEU A 1 631 ? -7.927 14.801 5.455 1.00 89.69 631 LEU A CA 1
ATOM 5207 C C . LEU A 1 631 ? -9.169 14.375 6.229 1.00 89.69 631 LEU A C 1
ATOM 5209 O O . LEU A 1 631 ? -10.251 14.318 5.658 1.00 89.69 631 LEU A O 1
ATOM 5213 N N . LEU A 1 632 ? -9.024 14.141 7.533 1.00 90.56 632 LEU A N 1
ATOM 5214 C CA . LEU A 1 632 ? -10.151 13.920 8.440 1.00 90.56 632 LEU A CA 1
ATOM 5215 C C . LEU A 1 632 ? -10.430 15.181 9.255 1.00 90.56 632 LEU A C 1
ATOM 5217 O O . LEU A 1 632 ? -9.503 15.780 9.801 1.00 90.56 632 LEU A O 1
ATOM 5221 N N . THR A 1 633 ? -11.700 15.568 9.360 1.00 93.62 633 THR A N 1
ATOM 5222 C CA . THR A 1 633 ? -12.112 16.687 10.213 1.00 93.62 633 THR A CA 1
ATOM 5223 C C . THR A 1 633 ? -11.863 16.404 11.692 1.00 93.62 633 THR A C 1
ATOM 5225 O O . THR A 1 633 ? -12.086 15.294 12.181 1.00 93.62 633 THR A O 1
ATOM 5228 N N . ASP A 1 634 ? -11.441 17.436 12.417 1.00 92.94 634 ASP A N 1
ATOM 5229 C CA . ASP A 1 634 ? -11.244 17.393 13.866 1.00 92.94 634 ASP A CA 1
ATOM 5230 C C . ASP A 1 634 ? -12.571 17.439 14.659 1.00 92.94 634 ASP A C 1
ATOM 5232 O O . ASP A 1 634 ? -13.670 17.426 14.098 1.00 92.94 634 ASP A O 1
ATOM 5236 N N . GLU A 1 635 ? -12.490 17.536 15.991 1.00 93.31 635 GLU A N 1
ATOM 5237 C CA . GLU A 1 635 ? -13.659 17.657 16.880 1.00 93.31 635 GLU A CA 1
ATOM 5238 C C . GLU A 1 635 ? -14.540 18.887 16.581 1.00 93.31 635 GLU A C 1
ATOM 5240 O O . GLU A 1 635 ? -15.722 18.907 16.930 1.00 93.31 635 GLU A O 1
ATOM 5245 N N . THR A 1 636 ? -13.989 19.904 15.911 1.00 94.94 636 THR A N 1
ATOM 5246 C CA . THR A 1 636 ? -14.706 21.109 15.466 1.00 94.94 636 THR A CA 1
ATOM 5247 C C . THR A 1 636 ? -15.282 20.974 14.058 1.00 94.94 636 THR A C 1
ATOM 5249 O O . THR A 1 636 ? -15.841 21.938 13.525 1.00 94.94 636 THR A O 1
ATOM 5252 N N . GLY A 1 637 ? -15.170 19.789 13.452 1.00 95.19 637 GLY A N 1
ATOM 5253 C CA . GLY A 1 637 ? -15.632 19.501 12.102 1.00 95.19 637 GLY A CA 1
ATOM 5254 C C . GLY A 1 637 ? -14.819 20.221 11.032 1.00 95.19 637 GLY A C 1
ATOM 5255 O O . GLY A 1 637 ? -15.359 20.501 9.966 1.00 95.19 637 GLY A O 1
ATOM 5256 N N . THR A 1 638 ? -13.557 20.570 11.299 1.00 95.81 638 THR A N 1
ATOM 5257 C CA . THR A 1 638 ? -12.744 21.381 10.382 1.00 95.81 638 THR A CA 1
ATOM 5258 C C . THR A 1 638 ? -11.451 20.666 9.988 1.00 95.81 638 THR A C 1
ATOM 5260 O O . THR A 1 638 ? -10.880 19.910 10.771 1.00 95.81 638 THR A O 1
ATOM 5263 N N . VAL A 1 639 ? -10.987 20.908 8.760 1.00 93.50 639 VAL A N 1
ATOM 5264 C CA . VAL A 1 639 ? -9.620 20.607 8.306 1.00 93.50 639 VAL A CA 1
ATOM 5265 C C . VAL A 1 639 ? -8.913 21.894 7.888 1.00 93.50 639 VAL A C 1
ATOM 5267 O O . VAL A 1 639 ? -9.541 22.795 7.326 1.00 93.50 639 VAL A O 1
ATOM 5270 N N . HIS A 1 640 ? -7.605 21.969 8.133 1.00 92.00 640 HIS A N 1
ATOM 5271 C CA . HIS A 1 640 ? -6.759 23.113 7.790 1.00 92.00 640 HIS A CA 1
ATOM 5272 C C . HIS A 1 640 ? -5.548 22.658 6.971 1.00 92.00 640 HIS A C 1
ATOM 5274 O O . HIS A 1 640 ? -4.909 21.666 7.311 1.00 92.00 640 HIS A O 1
ATOM 5280 N N . THR A 1 641 ? -5.221 23.383 5.900 1.00 91.94 641 THR A N 1
ATOM 5281 C CA . THR A 1 641 ? -4.021 23.133 5.085 1.00 91.94 641 THR A CA 1
ATOM 5282 C C . THR A 1 641 ? -3.570 24.391 4.329 1.00 91.94 641 THR A C 1
ATOM 5284 O O . THR A 1 641 ? -4.192 25.452 4.422 1.00 91.94 641 THR A O 1
ATOM 5287 N N . LYS A 1 642 ? -2.484 24.272 3.559 1.00 92.44 642 LYS A N 1
ATOM 5288 C CA . LYS A 1 642 ? -2.005 25.264 2.587 1.00 92.44 642 LYS A CA 1
ATOM 5289 C C . LYS A 1 642 ? -2.085 24.676 1.173 1.00 92.44 642 LYS A C 1
ATOM 5291 O O . LYS A 1 642 ? -1.764 23.508 0.972 1.00 92.44 642 LYS A O 1
ATOM 5296 N N . THR A 1 643 ? -2.461 25.481 0.185 1.00 94.75 643 THR A N 1
ATOM 5297 C CA . THR A 1 643 ? -2.557 25.070 -1.228 1.00 94.75 643 THR A CA 1
ATOM 5298 C C . THR A 1 643 ? -2.130 26.197 -2.182 1.00 94.75 643 THR A C 1
ATOM 5300 O O . THR A 1 643 ? -1.686 27.251 -1.728 1.00 94.75 643 THR A O 1
ATOM 5303 N N . GLY A 1 644 ? -2.196 25.970 -3.496 1.00 93.75 644 GLY A N 1
ATOM 5304 C CA . GLY A 1 644 ? -1.866 26.950 -4.534 1.00 93.75 644 GLY A CA 1
ATOM 5305 C C . GLY A 1 644 ? -2.972 27.987 -4.778 1.00 93.75 644 GLY A C 1
ATOM 5306 O O . GLY A 1 644 ? -4.076 27.900 -4.245 1.00 93.75 644 GLY A O 1
ATOM 5307 N N . TRP A 1 645 ? -2.680 28.987 -5.613 1.00 92.88 645 TRP A N 1
ATOM 5308 C CA . TRP A 1 645 ? -3.614 30.064 -5.984 1.00 92.88 645 TRP A CA 1
ATOM 5309 C C . TRP A 1 645 ? -4.497 29.685 -7.184 1.00 92.88 645 TRP A C 1
ATOM 5311 O O . TRP A 1 645 ? -4.435 30.323 -8.232 1.00 92.88 645 TRP A O 1
ATOM 5321 N N . GLY A 1 646 ? -5.280 28.616 -7.044 1.00 93.88 646 GLY A N 1
ATOM 5322 C CA . GLY A 1 646 ? -6.184 28.100 -8.076 1.00 93.88 646 GLY A CA 1
ATOM 5323 C C . GLY A 1 646 ? -7.410 27.420 -7.472 1.00 93.88 646 GLY A C 1
ATOM 5324 O O . GLY A 1 646 ? -7.607 27.444 -6.255 1.00 93.88 646 GLY A O 1
ATOM 5325 N N . ASP A 1 647 ? -8.239 26.824 -8.317 1.00 95.75 647 ASP A N 1
ATOM 5326 C CA . ASP A 1 647 ? -9.438 26.119 -7.884 1.00 95.75 647 ASP A CA 1
ATOM 5327 C C . ASP A 1 647 ? -9.106 24.734 -7.300 1.00 95.75 647 ASP A C 1
ATOM 5329 O O . ASP A 1 647 ? -8.189 24.043 -7.748 1.00 95.75 647 ASP A O 1
ATOM 5333 N N . LEU A 1 648 ? -9.886 24.306 -6.306 1.00 96.75 648 LEU A N 1
ATOM 5334 C CA . LEU A 1 648 ? -9.945 22.918 -5.838 1.00 96.75 648 LEU A CA 1
ATOM 5335 C C . LEU A 1 648 ? -11.394 22.478 -5.735 1.00 96.75 648 LEU A C 1
ATOM 5337 O O . LEU A 1 648 ? -12.223 23.181 -5.160 1.00 96.75 648 LEU A O 1
ATOM 5341 N N . LEU A 1 649 ? -11.677 21.269 -6.203 1.00 96.50 649 LEU A N 1
ATOM 5342 C CA . LEU A 1 649 ? -12.924 20.599 -5.868 1.00 96.50 649 LEU A CA 1
ATOM 5343 C C . LEU A 1 649 ? -12.775 19.953 -4.494 1.00 96.50 649 LEU A C 1
ATOM 5345 O O . LEU A 1 649 ? -11.750 19.354 -4.181 1.00 96.50 649 LEU A O 1
ATOM 5349 N N . LEU A 1 650 ? -13.789 20.103 -3.657 1.00 96.69 650 LEU A N 1
ATOM 5350 C CA . LEU A 1 650 ? -13.819 19.561 -2.308 1.00 96.69 650 LEU A CA 1
ATOM 5351 C C . LEU A 1 650 ? -14.917 18.509 -2.253 1.00 96.69 650 LEU A C 1
ATOM 5353 O O . LEU A 1 650 ? -16.067 18.816 -2.555 1.00 96.69 650 LEU A O 1
ATOM 5357 N N . HIS A 1 651 ? -14.579 17.290 -1.855 1.00 95.38 651 HIS A N 1
ATOM 5358 C CA . HIS A 1 651 ? -15.532 16.199 -1.670 1.00 95.38 651 HIS A CA 1
ATOM 5359 C C . HIS A 1 651 ? -15.467 15.742 -0.219 1.00 95.38 651 HIS A C 1
ATOM 5361 O O . HIS A 1 651 ? -14.431 15.252 0.221 1.00 95.38 651 HIS A O 1
ATOM 5367 N N . ALA A 1 652 ? -16.548 15.939 0.532 1.00 95.38 652 ALA A N 1
ATOM 5368 C CA . ALA A 1 652 ? -16.643 15.499 1.916 1.00 95.38 652 ALA A CA 1
ATOM 5369 C C . ALA A 1 652 ? -17.567 14.287 2.025 1.00 95.38 652 ALA A C 1
ATOM 5371 O O . ALA A 1 652 ? -18.682 14.335 1.509 1.00 95.38 652 ALA A O 1
ATOM 5372 N N . SER A 1 653 ? -17.133 13.228 2.706 1.00 93.88 653 SER A N 1
ATOM 5373 C CA . SER A 1 653 ? -17.919 12.008 2.907 1.00 93.88 653 SER A CA 1
ATOM 5374 C C . SER A 1 653 ? -17.823 11.480 4.338 1.00 93.88 653 SER A C 1
ATOM 5376 O O . SER A 1 653 ? -16.812 11.646 5.028 1.00 93.88 653 SER A O 1
ATOM 5378 N N . LYS A 1 654 ? -18.909 10.855 4.798 1.00 92.06 654 LYS A N 1
ATOM 5379 C CA . LYS A 1 654 ? -18.965 10.095 6.049 1.00 92.06 654 LYS A CA 1
ATOM 5380 C C . LYS A 1 654 ? -20.144 9.123 6.017 1.00 92.06 654 LYS A C 1
ATOM 5382 O O . LYS A 1 654 ? -21.237 9.510 5.612 1.00 92.06 654 LYS A O 1
ATOM 5387 N N . ASP A 1 655 ? -19.925 7.881 6.449 1.00 88.00 655 ASP A N 1
ATOM 5388 C CA . ASP A 1 655 ? -20.969 6.855 6.611 1.00 88.00 655 ASP A CA 1
ATOM 5389 C C . ASP A 1 655 ? -21.862 6.671 5.360 1.00 88.00 655 ASP A C 1
ATOM 5391 O O . ASP A 1 655 ? -23.082 6.545 5.449 1.00 88.00 655 ASP A O 1
ATOM 5395 N N . GLY A 1 656 ? -21.256 6.704 4.164 1.00 86.19 656 GLY A N 1
ATOM 5396 C CA . GLY A 1 656 ? -21.953 6.537 2.880 1.00 86.19 656 GLY A CA 1
ATOM 5397 C C . GLY A 1 656 ? -22.649 7.790 2.332 1.00 86.19 656 GLY A C 1
ATOM 5398 O O . GLY A 1 656 ? -23.111 7.780 1.191 1.00 86.19 656 GLY A O 1
ATOM 5399 N N . VAL A 1 657 ? -22.700 8.879 3.101 1.00 91.06 657 VAL A N 1
ATOM 5400 C CA . VAL A 1 657 ? -23.240 10.179 2.681 1.00 91.06 657 VAL A CA 1
ATOM 5401 C C . VAL A 1 657 ? -22.104 11.077 2.216 1.00 91.06 657 VAL A C 1
ATOM 5403 O O . VAL A 1 657 ? -21.021 11.063 2.804 1.00 91.06 657 VAL A O 1
ATOM 5406 N N . TYR A 1 658 ? -22.350 11.895 1.191 1.00 93.56 658 TYR A N 1
ATOM 5407 C CA . TYR A 1 658 ? -21.354 12.848 0.714 1.00 93.56 658 TYR A CA 1
ATOM 5408 C C . TYR A 1 658 ? -21.939 14.195 0.292 1.00 93.56 658 TYR A C 1
ATOM 5410 O O . TYR A 1 658 ? -23.145 14.361 0.103 1.00 93.56 658 TYR A O 1
ATOM 5418 N N . THR A 1 659 ? -21.052 15.174 0.150 1.00 93.50 659 THR A N 1
ATOM 5419 C CA . THR A 1 659 ? -21.335 16.498 -0.402 1.00 93.50 659 THR A CA 1
ATOM 5420 C C . THR A 1 659 ? -20.106 17.022 -1.140 1.00 93.50 659 THR A C 1
ATOM 5422 O O . THR A 1 659 ? -18.974 16.633 -0.838 1.00 93.50 659 THR A O 1
ATOM 5425 N N . THR A 1 660 ? -20.314 17.910 -2.107 1.00 92.56 660 THR A N 1
ATOM 5426 C CA . THR A 1 660 ? -19.234 18.502 -2.903 1.00 92.56 660 THR A CA 1
ATOM 5427 C C . THR A 1 660 ? -19.302 20.021 -2.886 1.00 92.56 660 THR A C 1
ATOM 5429 O O . THR A 1 660 ? -20.388 20.598 -2.892 1.00 92.56 660 THR A O 1
ATOM 5432 N N . GLY A 1 661 ? -18.149 20.676 -2.941 1.00 92.69 661 GLY A N 1
ATOM 5433 C CA . GLY A 1 661 ? -18.031 22.118 -3.121 1.00 92.69 661 GLY A CA 1
ATOM 5434 C C . GLY A 1 661 ? -16.778 22.490 -3.902 1.00 92.69 661 GLY A C 1
ATOM 5435 O O . GLY A 1 661 ? -16.042 21.626 -4.374 1.00 92.69 661 GLY A O 1
ATOM 5436 N N . CYS A 1 662 ? -16.534 23.789 -4.042 1.00 93.81 662 CYS A N 1
ATOM 5437 C CA . CYS A 1 662 ? -15.367 24.316 -4.736 1.00 93.81 662 CYS A CA 1
ATOM 5438 C C . CYS A 1 662 ? -14.705 25.395 -3.879 1.00 93.81 662 CYS A C 1
ATOM 5440 O O . CYS A 1 662 ? -15.383 26.250 -3.308 1.00 93.81 662 CYS A O 1
ATOM 5442 N N . PHE A 1 663 ? -13.383 25.349 -3.793 1.00 95.00 663 PHE A N 1
ATOM 5443 C CA . PHE A 1 663 ? -12.557 26.434 -3.290 1.00 95.00 663 PHE A CA 1
ATOM 5444 C C . PHE A 1 663 ? -12.021 27.229 -4.476 1.00 95.00 663 PHE A C 1
ATOM 5446 O O . PHE A 1 663 ? -11.467 26.640 -5.399 1.00 95.00 663 PHE A O 1
ATOM 5453 N N . HIS A 1 664 ? -12.158 28.554 -4.424 1.00 93.25 664 HIS A N 1
ATOM 5454 C CA . HIS A 1 664 ? -11.664 29.466 -5.454 1.00 93.25 664 HIS A CA 1
ATOM 5455 C C . HIS A 1 664 ? -10.456 30.250 -4.939 1.00 93.25 664 HIS A C 1
ATOM 5457 O O . HIS A 1 664 ? -10.592 31.278 -4.268 1.00 93.25 664 HIS A O 1
ATOM 5463 N N . GLY A 1 665 ? -9.257 29.770 -5.269 1.00 84.44 665 GLY A N 1
ATOM 5464 C CA . GLY A 1 665 ? -7.977 30.305 -4.808 1.00 84.44 665 GLY A CA 1
ATOM 5465 C C . GLY A 1 665 ? -7.541 31.632 -5.443 1.00 84.44 665 GLY A C 1
ATOM 5466 O O . GLY A 1 665 ? -6.343 31.869 -5.544 1.00 84.44 665 GLY A O 1
ATOM 5467 N N . CYS A 1 666 ? -8.461 32.520 -5.834 1.00 84.50 666 CYS A N 1
ATOM 5468 C CA . CYS A 1 666 ? -8.167 33.817 -6.463 1.00 84.50 666 CYS A CA 1
ATOM 5469 C C . CYS A 1 666 ? -8.045 34.983 -5.460 1.00 84.50 666 CYS A C 1
ATOM 5471 O O . CYS A 1 666 ? -8.558 34.916 -4.339 1.00 84.50 666 CYS A O 1
ATOM 5473 N N . GLU A 1 667 ? -7.421 36.097 -5.862 1.00 82.12 667 GLU A N 1
ATOM 5474 C CA . GLU A 1 667 ? -7.401 37.324 -5.047 1.00 82.12 667 GLU A CA 1
ATOM 5475 C C . GLU A 1 667 ? -8.821 37.741 -4.622 1.00 82.12 667 GLU A C 1
ATOM 5477 O O . GLU A 1 667 ? -9.742 37.791 -5.436 1.00 82.12 667 GLU A O 1
ATOM 5482 N N . GLY A 1 668 ? -9.006 38.016 -3.327 1.00 78.81 668 GLY A N 1
ATOM 5483 C CA . GLY A 1 668 ? -10.306 38.378 -2.750 1.00 78.81 668 GLY A CA 1
ATOM 5484 C C . GLY A 1 668 ? -11.273 37.213 -2.485 1.00 78.81 668 GLY A C 1
ATOM 5485 O O . GLY A 1 668 ? -12.349 37.469 -1.951 1.00 78.81 668 GLY A O 1
ATOM 5486 N N . GLY A 1 669 ? -10.913 35.965 -2.815 1.00 81.19 669 GLY A N 1
ATOM 5487 C CA . GLY A 1 669 ? -11.690 34.773 -2.438 1.00 81.19 669 GLY A CA 1
ATOM 5488 C C . GLY A 1 669 ? -11.692 34.518 -0.924 1.00 81.19 669 GLY A C 1
ATOM 5489 O O . GLY A 1 669 ? -10.875 35.091 -0.202 1.00 81.19 669 GLY A O 1
ATOM 5490 N N . GLU A 1 670 ? -12.559 33.635 -0.435 1.00 88.94 670 GLU A N 1
ATOM 5491 C CA . GLU A 1 670 ? -12.589 33.231 0.979 1.00 88.94 670 GLU A CA 1
ATOM 5492 C C . GLU A 1 670 ? -11.616 32.076 1.254 1.00 88.94 670 GLU A C 1
ATOM 5494 O O . GLU A 1 670 ? -11.529 31.138 0.470 1.00 88.94 670 GLU A O 1
ATOM 5499 N N . ASP A 1 671 ? -10.917 32.108 2.394 1.00 92.19 671 ASP A N 1
ATOM 5500 C CA . ASP A 1 671 ? -10.015 31.021 2.821 1.00 92.19 671 ASP A CA 1
ATOM 5501 C C . ASP A 1 671 ? -10.761 29.876 3.529 1.00 92.19 671 ASP A C 1
ATOM 5503 O O . ASP A 1 671 ? -10.151 28.894 3.949 1.00 92.19 671 ASP A O 1
ATOM 5507 N N . THR A 1 672 ? -12.075 30.012 3.732 1.00 94.62 672 THR A N 1
ATOM 5508 C CA . THR A 1 672 ? -12.910 29.022 4.420 1.00 94.62 672 THR A CA 1
ATOM 5509 C C . THR A 1 672 ? -14.072 28.596 3.539 1.00 94.62 672 THR A C 1
ATOM 5511 O O . THR A 1 672 ? -14.849 29.438 3.107 1.00 94.62 672 THR A O 1
ATOM 5514 N N . VAL A 1 673 ? -14.235 27.289 3.335 1.00 96.19 673 VAL A N 1
ATOM 5515 C CA . VAL A 1 673 ? -15.396 26.704 2.651 1.00 96.19 673 VAL A CA 1
ATOM 5516 C C . VAL A 1 673 ? -16.202 25.885 3.653 1.00 96.19 673 VAL A C 1
ATOM 5518 O O . VAL A 1 673 ? -15.637 25.081 4.391 1.00 96.19 673 VAL A O 1
ATOM 5521 N N . THR A 1 674 ? -17.521 26.086 3.696 1.00 96.12 674 THR A N 1
ATOM 5522 C CA . THR A 1 674 ? -18.425 25.268 4.520 1.00 96.12 674 THR A CA 1
ATOM 5523 C C . THR A 1 674 ? -19.188 24.287 3.638 1.00 96.12 674 THR A C 1
ATOM 5525 O O . THR A 1 674 ? -19.838 24.698 2.680 1.00 96.12 674 THR A O 1
ATOM 5528 N N . LEU A 1 675 ? -19.111 23.002 3.973 1.00 96.00 675 LEU A N 1
ATOM 5529 C CA . LEU A 1 675 ? -19.802 21.903 3.309 1.00 96.00 675 LEU A CA 1
ATOM 5530 C C . LEU A 1 675 ? -20.850 21.306 4.254 1.00 96.00 675 LEU A C 1
ATOM 5532 O O . LEU A 1 675 ? -20.565 21.065 5.426 1.00 96.00 675 LEU A O 1
ATOM 5536 N N . ILE A 1 676 ? -22.052 21.053 3.738 1.00 94.81 676 ILE A N 1
ATOM 5537 C CA . ILE A 1 676 ? -23.176 20.510 4.512 1.00 94.81 676 ILE A CA 1
ATOM 5538 C C . ILE A 1 676 ? -23.451 19.078 4.041 1.00 94.81 676 ILE A C 1
ATOM 5540 O O . ILE A 1 676 ? -23.736 18.857 2.861 1.00 94.81 676 ILE A O 1
ATOM 5544 N N . LEU A 1 677 ? -23.356 18.105 4.951 1.00 90.69 677 LEU A N 1
ATOM 5545 C CA . LEU A 1 677 ? -23.693 16.699 4.704 1.00 90.69 677 LEU A CA 1
ATOM 5546 C C . LEU A 1 677 ? -25.209 16.492 4.864 1.00 90.69 677 LEU A C 1
ATOM 5548 O O . LEU A 1 677 ? -25.700 16.172 5.942 1.00 90.69 677 LEU A O 1
ATOM 5552 N N . GLU A 1 678 ? -25.962 16.681 3.779 1.00 78.94 678 GLU A N 1
ATOM 5553 C CA . GLU A 1 678 ? -27.440 16.643 3.766 1.00 78.94 678 GLU A CA 1
ATOM 5554 C C . GLU A 1 678 ? -28.053 15.241 3.534 1.00 78.94 678 GLU A C 1
ATOM 5556 O O . GLU A 1 678 ? -29.152 15.121 2.998 1.00 78.94 678 GLU A O 1
ATOM 5561 N N . GLY A 1 679 ? -27.370 14.148 3.885 1.00 67.88 679 GLY A N 1
ATOM 5562 C CA . GLY A 1 679 ? -27.918 12.792 3.686 1.00 67.88 679 GLY A CA 1
ATOM 5563 C C . GLY A 1 679 ? -28.056 12.357 2.216 1.00 67.88 679 GLY A C 1
ATOM 5564 O O . GLY A 1 679 ? -28.771 11.398 1.927 1.00 67.88 679 GLY A O 1
ATOM 5565 N N . ARG A 1 680 ? -27.400 13.051 1.274 1.00 69.44 680 ARG A N 1
ATOM 5566 C CA . ARG A 1 680 ? -27.395 12.680 -0.150 1.00 69.44 680 ARG A CA 1
ATOM 5567 C C . ARG A 1 680 ? -26.625 11.381 -0.361 1.00 69.44 680 ARG A C 1
ATOM 5569 O O . ARG A 1 680 ? -25.481 11.258 0.073 1.00 69.44 680 ARG A O 1
ATOM 5576 N N . THR A 1 681 ? -27.254 10.437 -1.056 1.00 71.12 681 THR A N 1
ATOM 5577 C CA . THR A 1 681 ? -26.654 9.135 -1.384 1.00 71.12 681 THR A CA 1
ATOM 5578 C C . THR A 1 681 ? -26.234 9.017 -2.843 1.00 71.12 681 THR A C 1
ATOM 5580 O O . THR A 1 681 ? -25.446 8.136 -3.147 1.00 71.12 681 THR A O 1
ATOM 5583 N N . HIS A 1 682 ? -26.741 9.867 -3.742 1.00 77.81 682 HIS A N 1
ATOM 5584 C CA . HIS A 1 682 ? -26.296 10.004 -5.135 1.00 77.81 682 HIS A CA 1
ATOM 5585 C C . HIS A 1 682 ? -26.887 11.278 -5.762 1.00 77.81 682 HIS A C 1
ATOM 5587 O O . HIS A 1 682 ? -27.894 11.802 -5.283 1.00 77.81 682 HIS A O 1
ATOM 5593 N N . GLU A 1 683 ? -26.274 11.756 -6.847 1.00 83.00 683 GLU A N 1
ATOM 5594 C CA . GLU A 1 683 ? -26.755 12.888 -7.649 1.00 83.00 683 GLU A CA 1
ATOM 5595 C C . GLU A 1 683 ? -27.390 12.396 -8.960 1.00 83.00 683 GLU A C 1
ATOM 5597 O O . GLU A 1 683 ? -27.095 11.301 -9.443 1.00 83.00 683 GLU A O 1
ATOM 5602 N N . THR A 1 684 ? -28.281 13.204 -9.540 1.00 84.12 684 THR A N 1
ATOM 5603 C CA . THR A 1 684 ? -28.967 12.877 -10.810 1.00 84.12 684 THR A CA 1
ATOM 5604 C C . THR A 1 684 ? -28.947 14.011 -11.832 1.00 84.12 684 THR A C 1
ATOM 5606 O O . THR A 1 684 ? -29.133 13.760 -13.022 1.00 84.12 68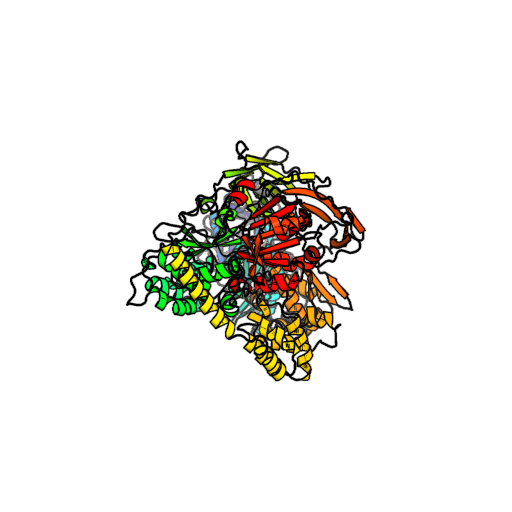4 THR A O 1
ATOM 5609 N N . GLU A 1 685 ? -28.687 15.249 -11.405 1.00 89.94 685 GLU A N 1
ATOM 5610 C CA . GLU A 1 685 ? -28.631 16.414 -12.287 1.00 89.94 685 GLU A CA 1
ATOM 5611 C C . GLU A 1 685 ? -27.181 16.748 -12.651 1.00 89.94 685 GLU A C 1
ATOM 5613 O O . GLU A 1 685 ? -26.337 16.969 -11.783 1.00 89.94 685 GLU A O 1
ATOM 5618 N N . GLY A 1 686 ? -26.887 16.783 -13.952 1.00 91.88 686 GLY A N 1
ATOM 5619 C CA . GLY A 1 686 ? -25.578 17.186 -14.459 1.00 91.88 686 GLY A CA 1
ATOM 5620 C C . GLY A 1 686 ? -25.395 18.705 -14.500 1.00 91.88 686 GLY A C 1
ATOM 5621 O O . GLY A 1 686 ? -26.358 19.455 -14.679 1.00 91.88 686 GLY A O 1
ATOM 5622 N N . TYR A 1 687 ? -24.150 19.165 -14.394 1.00 94.00 687 TYR A N 1
ATOM 5623 C CA . TYR A 1 687 ? -23.792 20.584 -14.335 1.00 94.00 687 TYR A CA 1
ATOM 5624 C C . TYR A 1 687 ? -22.479 20.884 -15.067 1.00 94.00 687 TYR A C 1
ATOM 5626 O O . TYR A 1 687 ? -21.686 19.988 -15.357 1.00 94.00 687 TYR A O 1
ATOM 5634 N N . ASP A 1 688 ? -22.260 22.167 -15.357 1.00 94.31 688 ASP A N 1
ATOM 5635 C CA . ASP A 1 688 ? -21.065 22.684 -16.023 1.00 94.31 688 ASP A CA 1
ATOM 5636 C C . ASP A 1 688 ? -20.361 23.718 -15.141 1.00 94.31 688 ASP A C 1
ATOM 5638 O O . ASP A 1 688 ? -21.009 24.533 -14.481 1.00 94.31 688 ASP A O 1
ATOM 5642 N N . PHE A 1 689 ? -19.032 23.723 -15.165 1.00 94.31 689 PHE A N 1
ATOM 5643 C CA . PHE A 1 689 ? -18.210 24.769 -14.555 1.00 94.31 689 PHE A CA 1
ATOM 5644 C C . PHE A 1 689 ? -16.883 24.916 -15.308 1.00 94.31 689 PHE A C 1
ATOM 5646 O O . PHE A 1 689 ? -16.580 24.156 -16.225 1.00 94.31 689 PHE A O 1
ATOM 5653 N N . THR A 1 690 ? -16.090 25.928 -14.961 1.00 94.50 690 THR A N 1
ATOM 5654 C CA . THR A 1 690 ? -14.721 26.088 -15.470 1.00 94.50 690 THR A CA 1
ATOM 5655 C C . THR A 1 690 ? -13.765 26.036 -14.295 1.00 94.50 690 THR A C 1
ATOM 5657 O O . THR A 1 690 ? -13.906 26.826 -13.369 1.00 94.50 690 THR A O 1
ATOM 5660 N N . PHE A 1 691 ? -12.825 25.098 -14.339 1.00 95.00 691 PHE A N 1
ATOM 5661 C CA . PHE A 1 691 ? -11.762 24.944 -13.358 1.00 95.00 691 PHE A CA 1
ATOM 5662 C C . PHE A 1 691 ? -10.563 25.809 -13.754 1.00 95.00 691 PHE A C 1
ATOM 5664 O O . PHE A 1 691 ? -10.077 25.715 -14.888 1.00 95.00 691 PHE A O 1
ATOM 5671 N N . LEU A 1 692 ? -10.089 26.644 -12.832 1.00 94.38 692 LEU A N 1
ATOM 5672 C CA . LEU A 1 692 ? -8.966 27.550 -13.053 1.00 94.38 692 LEU A CA 1
ATOM 5673 C C . LEU A 1 692 ? -7.723 27.078 -12.284 1.00 94.38 692 LEU A C 1
ATOM 5675 O O . LEU A 1 692 ? -7.724 27.101 -11.052 1.00 94.38 692 LEU A O 1
ATOM 5679 N N . PRO A 1 693 ? -6.639 26.669 -12.963 1.00 93.50 693 PRO A N 1
ATOM 5680 C CA . PRO A 1 693 ? -5.382 26.393 -12.281 1.00 93.50 693 PRO A CA 1
ATOM 5681 C C . PRO A 1 693 ? -4.686 27.695 -11.836 1.00 93.50 693 PRO A C 1
ATOM 5683 O O . PRO A 1 693 ? -5.022 28.779 -12.321 1.00 93.50 693 PRO A O 1
ATOM 5686 N N . PRO A 1 694 ? -3.678 27.621 -10.947 1.00 92.56 694 PRO A N 1
ATOM 5687 C CA . PRO A 1 694 ? -2.842 28.775 -10.644 1.00 92.56 694 PRO A CA 1
ATOM 5688 C C . PRO A 1 694 ? -2.096 29.284 -11.880 1.00 92.56 694 PRO A C 1
ATOM 5690 O O . PRO A 1 694 ? -1.544 28.501 -12.649 1.00 92.56 694 PRO A O 1
ATOM 5693 N N . LEU A 1 695 ? -1.989 30.609 -12.011 1.00 87.00 695 LEU A N 1
ATOM 5694 C CA . LEU A 1 695 ? -1.258 31.252 -13.114 1.00 87.00 695 LEU A CA 1
ATOM 5695 C C . LEU A 1 695 ? 0.261 31.013 -13.069 1.00 87.00 695 LEU A C 1
ATOM 5697 O O . LEU A 1 695 ? 0.939 31.183 -14.084 1.00 87.00 695 LEU A O 1
ATOM 5701 N N . GLY A 1 696 ? 0.796 30.643 -11.902 1.00 83.31 696 GLY A N 1
ATOM 5702 C CA . GLY A 1 696 ? 2.236 30.559 -11.661 1.00 83.31 696 GLY A CA 1
ATOM 5703 C C . GLY A 1 696 ? 2.900 31.937 -11.620 1.00 83.31 696 GLY A C 1
ATOM 5704 O O . GLY A 1 696 ? 2.238 32.977 -11.624 1.00 83.31 696 GLY A O 1
ATOM 5705 N N . GLY A 1 697 ? 4.226 31.950 -11.521 1.00 73.62 697 GLY A N 1
ATOM 5706 C CA . GLY A 1 697 ? 5.005 33.189 -11.459 1.00 73.62 697 GLY A CA 1
ATOM 5707 C C . GLY A 1 697 ? 6.302 32.972 -10.698 1.00 73.62 697 GLY A C 1
ATOM 5708 O O . GLY A 1 697 ? 6.383 33.268 -9.507 1.00 73.62 697 GLY A O 1
ATOM 5709 N N . VAL A 1 698 ? 7.280 32.394 -11.394 1.00 62.97 698 VAL A N 1
ATOM 5710 C CA . VAL A 1 698 ? 8.557 31.930 -10.835 1.00 62.97 698 VAL A CA 1
ATOM 5711 C C . VAL A 1 698 ? 9.509 33.102 -10.601 1.00 62.97 698 VAL A C 1
ATOM 5713 O O . VAL A 1 698 ? 9.733 33.906 -11.509 1.00 62.97 698 VAL A O 1
ATOM 5716 N N . ASP A 1 699 ? 10.178 33.130 -9.449 1.00 59.31 699 ASP A N 1
ATOM 5717 C CA . ASP A 1 699 ? 11.470 33.808 -9.319 1.00 59.31 699 ASP A CA 1
ATOM 5718 C C . ASP A 1 699 ? 12.504 32.993 -10.106 1.00 59.31 699 ASP A C 1
ATOM 5720 O O . ASP A 1 699 ? 13.033 31.992 -9.626 1.00 59.31 699 ASP A O 1
ATOM 5724 N N . THR A 1 700 ? 12.726 33.340 -11.378 1.00 57.50 700 THR A N 1
ATOM 5725 C CA . THR A 1 700 ? 13.629 32.549 -12.223 1.00 57.50 700 THR A CA 1
ATOM 5726 C C . THR A 1 700 ? 15.064 32.748 -11.732 1.00 57.50 700 THR A C 1
ATOM 5728 O O . THR A 1 700 ? 15.525 33.896 -11.686 1.00 57.50 700 THR A O 1
ATOM 5731 N N . PRO A 1 701 ? 15.799 31.678 -11.381 1.00 65.06 701 PRO A N 1
ATOM 5732 C CA . PRO A 1 701 ? 17.190 31.822 -10.994 1.00 65.06 701 PRO A CA 1
ATOM 5733 C C . PRO A 1 701 ? 17.970 32.446 -12.164 1.00 65.06 701 PRO A C 1
ATOM 5735 O O . PRO A 1 701 ? 17.701 32.124 -13.329 1.00 65.06 701 PRO A O 1
ATOM 5738 N N . PRO A 1 702 ? 18.918 33.361 -11.890 1.00 67.50 702 PRO A N 1
ATOM 5739 C CA . PRO A 1 702 ? 19.606 34.126 -12.926 1.00 67.50 702 PRO A CA 1
ATOM 5740 C C . PRO A 1 702 ? 20.228 33.199 -13.972 1.00 67.50 702 PRO A C 1
ATOM 5742 O O . PRO A 1 702 ? 20.687 32.106 -13.642 1.00 67.50 702 PRO A O 1
ATOM 5745 N N . ALA A 1 703 ? 20.236 33.617 -15.239 1.00 70.75 703 ALA A N 1
ATOM 5746 C CA . ALA A 1 703 ? 20.859 32.833 -16.301 1.00 70.75 703 ALA A CA 1
ATOM 5747 C C . ALA A 1 703 ? 22.319 32.506 -15.947 1.00 70.75 703 ALA A C 1
ATOM 5749 O O . ALA A 1 703 ? 23.035 33.359 -15.413 1.00 70.75 703 ALA A O 1
ATOM 5750 N N . LEU A 1 704 ? 22.750 31.279 -16.254 1.00 79.44 704 LEU A N 1
ATOM 5751 C CA . LEU A 1 704 ? 24.145 30.883 -16.093 1.00 79.44 704 LEU A CA 1
ATOM 5752 C C . LEU A 1 704 ? 25.043 31.829 -16.896 1.00 79.44 704 LEU A C 1
ATOM 5754 O O . LEU A 1 704 ? 24.693 32.269 -17.997 1.00 79.44 704 LEU A O 1
ATOM 5758 N N . SER A 1 705 ? 26.226 32.137 -16.366 1.00 85.81 705 SER A N 1
ATOM 5759 C CA . SER A 1 705 ? 27.236 32.826 -17.163 1.00 85.81 705 SER A CA 1
ATOM 5760 C C . SER A 1 705 ? 27.616 31.972 -18.377 1.00 85.81 705 SER A C 1
ATOM 5762 O O . SER A 1 705 ? 27.525 30.746 -18.351 1.00 85.81 705 SER A O 1
ATOM 5764 N N . ALA A 1 706 ? 28.112 32.598 -19.446 1.00 83.50 706 ALA A N 1
ATOM 5765 C CA . ALA A 1 706 ? 28.532 31.863 -20.644 1.00 83.50 706 ALA A CA 1
ATOM 5766 C C . ALA A 1 706 ? 29.582 30.770 -20.346 1.00 83.50 706 ALA A C 1
ATOM 5768 O O . ALA A 1 706 ? 29.631 29.755 -21.036 1.00 83.50 706 ALA A O 1
ATOM 5769 N N . GLN A 1 707 ? 30.415 30.967 -19.316 1.00 88.50 707 GLN A N 1
ATOM 5770 C CA . GLN A 1 707 ? 31.392 29.973 -18.876 1.00 88.50 707 GLN A CA 1
ATOM 5771 C C . GLN A 1 707 ? 30.729 28.794 -18.154 1.00 88.50 707 GLN A C 1
ATOM 5773 O O . GLN A 1 707 ? 31.090 27.650 -18.418 1.00 88.50 707 GLN A O 1
ATOM 5778 N N . GLU A 1 708 ? 29.778 29.060 -17.258 1.00 88.88 708 GLU A N 1
ATOM 5779 C CA . GLU A 1 708 ? 29.013 28.015 -16.571 1.00 88.88 708 GLU A CA 1
ATOM 5780 C C . GLU A 1 708 ? 28.177 27.215 -17.567 1.00 88.88 708 GLU A C 1
ATOM 5782 O O . GLU A 1 708 ? 28.225 25.992 -17.542 1.00 88.88 708 GLU A O 1
ATOM 5787 N N . GLN A 1 709 ? 27.505 27.878 -18.510 1.00 85.25 709 GLN A N 1
ATOM 5788 C CA . GLN A 1 709 ? 26.761 27.185 -19.559 1.00 85.25 709 GLN A CA 1
ATOM 5789 C C . GLN A 1 709 ? 27.674 26.269 -20.387 1.00 85.25 709 GLN A C 1
ATOM 5791 O O . GLN A 1 709 ? 27.363 25.098 -20.574 1.00 85.25 709 GLN A O 1
ATOM 5796 N N . ALA A 1 710 ? 28.845 26.757 -20.817 1.00 86.31 710 ALA A N 1
ATOM 5797 C CA . ALA A 1 710 ? 29.795 25.940 -21.572 1.00 86.31 710 ALA A CA 1
ATOM 5798 C C . ALA A 1 710 ? 30.316 24.731 -20.769 1.00 86.31 710 ALA A C 1
ATOM 5800 O O . ALA A 1 710 ? 30.545 23.660 -21.334 1.00 86.31 710 ALA A O 1
ATOM 5801 N N . GLU A 1 711 ? 30.511 24.885 -19.458 1.00 91.62 711 GLU A N 1
ATOM 5802 C CA . GLU A 1 711 ? 30.910 23.782 -18.581 1.00 91.62 711 GLU A CA 1
ATOM 5803 C C . GLU A 1 711 ? 29.771 22.776 -18.366 1.00 91.62 711 GLU A C 1
ATOM 5805 O O . GLU A 1 711 ? 30.018 21.569 -18.402 1.00 91.62 711 GLU A O 1
ATOM 5810 N N . GLN A 1 712 ? 28.534 23.249 -18.199 1.00 89.81 712 GLN A N 1
ATOM 5811 C CA . GLN A 1 712 ? 27.341 22.406 -18.119 1.00 89.81 712 GLN A CA 1
ATOM 5812 C C . GLN A 1 712 ? 27.185 21.567 -19.389 1.00 89.81 712 GLN A C 1
ATOM 5814 O O . GLN A 1 712 ? 27.097 20.342 -19.303 1.00 89.81 712 GLN A O 1
ATOM 5819 N N . ASP A 1 713 ? 27.269 22.197 -20.562 1.00 84.94 713 ASP A N 1
ATOM 5820 C CA . ASP A 1 713 ? 27.179 21.519 -21.858 1.00 84.94 713 ASP A CA 1
ATOM 5821 C C . ASP A 1 713 ? 28.286 20.463 -22.011 1.00 84.94 713 ASP A C 1
ATOM 5823 O O . ASP A 1 713 ? 28.031 19.329 -22.424 1.00 84.94 713 ASP A O 1
ATOM 5827 N N . ARG A 1 714 ? 29.528 20.799 -21.627 1.00 91.56 714 ARG A N 1
ATOM 5828 C CA . ARG A 1 714 ? 30.673 19.876 -21.689 1.00 91.56 714 ARG A CA 1
ATOM 5829 C C . ARG A 1 714 ? 30.457 18.645 -20.810 1.00 91.56 714 ARG A C 1
ATOM 5831 O O . ARG A 1 714 ? 30.737 17.525 -21.243 1.00 91.56 714 ARG A O 1
ATOM 5838 N N . ARG A 1 715 ? 30.008 18.842 -19.568 1.00 93.38 715 ARG A N 1
ATOM 5839 C CA . ARG A 1 715 ? 29.774 17.749 -18.616 1.00 93.38 715 ARG A CA 1
ATOM 5840 C C . ARG A 1 715 ? 28.564 16.906 -19.011 1.00 93.38 715 ARG A C 1
ATOM 5842 O O . ARG A 1 715 ? 28.654 15.682 -18.950 1.00 93.38 715 ARG A O 1
ATOM 5849 N N . GLY A 1 716 ? 27.482 17.542 -19.457 1.00 89.12 716 GLY A N 1
ATOM 5850 C CA . GLY A 1 716 ? 26.291 16.867 -19.969 1.00 89.12 716 GLY A CA 1
ATOM 5851 C C . GLY A 1 716 ? 26.621 15.984 -21.171 1.00 89.12 716 GLY A C 1
ATOM 5852 O O . GLY A 1 716 ? 26.316 14.794 -21.161 1.00 89.12 716 GLY A O 1
ATOM 5853 N N . ALA A 1 717 ? 27.360 16.514 -22.153 1.00 84.81 717 ALA A N 1
ATOM 5854 C CA . ALA A 1 717 ? 27.801 15.746 -23.318 1.00 84.81 717 ALA A CA 1
ATOM 5855 C C . ALA A 1 717 ? 28.669 14.536 -22.933 1.00 84.81 717 ALA A C 1
ATOM 5857 O O . ALA A 1 717 ? 28.509 13.451 -23.494 1.00 84.81 717 ALA A O 1
ATOM 5858 N N . HIS A 1 718 ? 29.565 14.694 -21.952 1.00 91.69 718 HIS A N 1
ATOM 5859 C CA . HIS A 1 718 ? 30.367 13.580 -21.447 1.00 91.69 718 HIS A CA 1
ATOM 5860 C C . HIS A 1 718 ? 29.505 12.495 -20.787 1.00 91.69 718 HIS A C 1
ATOM 5862 O O . HIS A 1 718 ? 29.702 11.309 -21.055 1.00 91.69 718 HIS A O 1
ATOM 5868 N N . ALA A 1 719 ? 28.534 12.894 -19.963 1.00 92.25 719 ALA A N 1
ATOM 5869 C CA . ALA A 1 719 ? 27.634 11.966 -19.291 1.00 92.25 719 ALA A CA 1
ATOM 5870 C C . ALA A 1 719 ? 26.763 11.186 -20.290 1.00 92.25 719 ALA A C 1
ATOM 5872 O O . ALA A 1 719 ? 26.702 9.956 -20.230 1.00 92.25 719 ALA A O 1
ATOM 5873 N N . VAL A 1 720 ? 26.187 11.876 -21.279 1.00 88.06 720 VAL A N 1
ATOM 5874 C CA . VAL A 1 720 ? 25.421 11.250 -22.369 1.00 88.06 720 VAL A CA 1
ATOM 5875 C C . VAL A 1 720 ? 26.288 10.272 -23.164 1.00 88.06 720 VAL A C 1
ATOM 5877 O O . VAL A 1 720 ? 25.852 9.156 -23.446 1.00 88.06 720 VAL A O 1
ATOM 5880 N N . GLN A 1 721 ? 27.538 10.633 -23.475 1.00 89.19 721 GLN A N 1
ATOM 5881 C CA . GLN A 1 721 ? 28.468 9.737 -24.166 1.00 89.19 721 GLN A CA 1
ATOM 5882 C C . GLN A 1 721 ? 28.752 8.464 -23.352 1.00 89.19 721 GLN A C 1
ATOM 5884 O O . GLN A 1 721 ? 28.788 7.368 -23.917 1.00 89.19 721 GLN A O 1
ATOM 5889 N N . ALA A 1 722 ? 28.948 8.590 -22.036 1.00 93.31 722 ALA A N 1
ATOM 5890 C CA . ALA A 1 722 ? 29.170 7.448 -21.153 1.00 93.31 722 ALA A CA 1
ATOM 5891 C C . ALA A 1 722 ? 27.954 6.506 -21.128 1.00 93.31 722 ALA A C 1
ATOM 5893 O O . ALA A 1 722 ? 28.123 5.290 -21.262 1.00 93.31 722 ALA A O 1
ATOM 5894 N N . ARG A 1 723 ? 26.738 7.062 -21.044 1.00 93.94 723 ARG A N 1
ATOM 5895 C CA . ARG A 1 723 ? 25.486 6.296 -21.106 1.00 93.94 723 ARG A CA 1
ATOM 5896 C C . ARG A 1 723 ? 25.338 5.569 -22.442 1.00 93.94 723 ARG A C 1
ATOM 5898 O O . ARG A 1 723 ? 25.162 4.356 -22.457 1.00 93.94 723 ARG A O 1
ATOM 5905 N N . GLN A 1 724 ? 25.500 6.271 -23.564 1.00 89.44 724 GLN A N 1
ATOM 5906 C CA . GLN A 1 724 ? 25.396 5.680 -24.905 1.00 89.44 724 GLN A CA 1
ATOM 5907 C C . GLN A 1 724 ? 26.424 4.561 -25.137 1.00 89.44 724 GLN A C 1
ATOM 5909 O O . GLN A 1 724 ? 26.123 3.562 -25.794 1.00 89.44 724 GLN A O 1
ATOM 5914 N N . ALA A 1 725 ? 27.638 4.698 -24.592 1.00 92.38 725 ALA A N 1
ATOM 5915 C CA . ALA A 1 725 ? 28.654 3.649 -24.650 1.00 92.38 725 ALA A CA 1
ATOM 5916 C C . ALA A 1 725 ? 28.236 2.396 -23.863 1.00 92.38 725 ALA A C 1
ATOM 5918 O O . ALA A 1 725 ? 28.480 1.278 -24.317 1.00 92.38 725 ALA A O 1
ATOM 5919 N N . PHE A 1 726 ? 27.579 2.572 -22.714 1.00 93.00 726 PHE A N 1
ATOM 5920 C CA . PHE A 1 726 ? 27.006 1.471 -21.946 1.00 93.00 726 PHE A CA 1
ATOM 5921 C C . PHE A 1 726 ? 25.829 0.814 -22.683 1.00 93.00 726 PHE A C 1
ATOM 5923 O O . PHE A 1 726 ? 25.827 -0.404 -22.851 1.00 93.00 726 PHE A O 1
ATOM 5930 N N . GLU A 1 727 ? 24.892 1.592 -23.228 1.00 90.31 727 GLU A N 1
ATOM 5931 C CA . GLU A 1 727 ? 23.768 1.069 -24.020 1.00 90.31 727 GLU A CA 1
ATOM 5932 C C . GLU A 1 727 ? 24.218 0.305 -25.270 1.00 90.31 727 GLU A C 1
ATOM 5934 O O . GLU A 1 727 ? 23.580 -0.661 -25.687 1.00 90.31 727 GLU A O 1
ATOM 5939 N N . ALA A 1 728 ? 25.344 0.704 -25.869 1.00 90.81 728 ALA A N 1
ATOM 5940 C CA . ALA A 1 728 ? 25.931 0.007 -27.008 1.00 90.81 728 ALA A CA 1
ATOM 5941 C C . ALA A 1 728 ? 26.423 -1.414 -26.676 1.00 90.81 728 ALA A C 1
ATOM 5943 O O . ALA A 1 728 ? 26.678 -2.184 -27.603 1.00 90.81 728 ALA A O 1
ATOM 5944 N N . SER A 1 729 ? 26.549 -1.767 -25.390 1.00 92.88 729 SER A N 1
ATOM 5945 C CA . SER A 1 729 ? 26.876 -3.128 -24.948 1.00 92.88 729 SER A CA 1
ATOM 5946 C C . SER A 1 729 ? 25.685 -4.095 -24.996 1.00 92.88 729 SER A C 1
ATOM 5948 O O . SER A 1 729 ? 25.892 -5.309 -24.967 1.00 92.88 729 SER A O 1
ATOM 5950 N N . PHE A 1 730 ? 24.452 -3.586 -25.100 1.00 95.06 730 PHE A N 1
ATOM 5951 C CA . PHE A 1 730 ? 23.243 -4.405 -25.169 1.00 95.06 730 PHE A CA 1
ATOM 5952 C C . PHE A 1 730 ? 23.034 -5.022 -26.559 1.00 95.06 730 PHE A C 1
ATOM 5954 O O . PHE A 1 730 ? 23.550 -4.540 -27.573 1.00 95.06 730 PHE A O 1
ATOM 5961 N N . LEU A 1 731 ? 22.245 -6.099 -26.619 1.00 93.56 731 LEU A N 1
ATOM 5962 C CA . LEU A 1 731 ? 21.832 -6.694 -27.891 1.00 93.56 731 LEU A CA 1
ATOM 5963 C C . LEU A 1 731 ? 20.870 -5.749 -28.626 1.00 93.56 731 LEU A C 1
ATOM 5965 O O . LEU A 1 731 ? 19.883 -5.303 -28.048 1.00 93.56 731 LEU A O 1
ATOM 5969 N N . ARG A 1 732 ? 21.179 -5.436 -29.891 1.00 91.62 732 ARG A N 1
ATOM 5970 C CA . ARG A 1 732 ? 20.401 -4.545 -30.767 1.00 91.62 732 ARG A CA 1
ATOM 5971 C C . ARG A 1 732 ? 20.695 -4.795 -32.244 1.00 91.62 732 ARG A C 1
ATOM 5973 O O . ARG A 1 732 ? 21.847 -5.048 -32.608 1.00 91.62 732 ARG A O 1
ATOM 5980 N N . GLY A 1 733 ? 19.677 -4.689 -33.091 1.00 90.75 733 GLY A N 1
ATOM 5981 C CA . GLY A 1 733 ? 19.769 -4.929 -34.528 1.00 90.75 733 GLY A CA 1
ATOM 5982 C C . GLY A 1 733 ? 20.426 -6.276 -34.829 1.00 90.75 733 GLY A C 1
ATOM 5983 O O . GLY A 1 733 ? 20.064 -7.306 -34.261 1.00 90.75 733 GLY A O 1
ATOM 5984 N N . GLU A 1 734 ? 21.473 -6.261 -35.656 1.00 91.62 734 GLU A N 1
ATOM 5985 C CA . GLU A 1 734 ? 22.178 -7.473 -36.092 1.00 91.62 734 GLU A CA 1
ATOM 5986 C C . GLU A 1 734 ? 22.697 -8.350 -34.936 1.00 91.62 734 GLU A C 1
ATOM 5988 O O . GLU A 1 734 ? 22.756 -9.576 -35.071 1.00 91.62 734 GLU A O 1
ATOM 5993 N N . SER A 1 735 ? 23.087 -7.766 -33.791 1.00 93.62 735 SER A N 1
ATOM 5994 C CA . SER A 1 735 ? 23.579 -8.566 -32.660 1.00 93.62 735 SER A CA 1
ATOM 5995 C C . SER A 1 735 ? 22.456 -9.348 -31.976 1.00 93.62 735 SER A C 1
ATOM 5997 O O . SER A 1 735 ? 22.680 -10.502 -31.606 1.00 93.62 735 SER A O 1
ATOM 5999 N N . ALA A 1 736 ? 21.254 -8.768 -31.879 1.00 94.62 736 ALA A N 1
ATOM 6000 C CA . ALA A 1 736 ? 20.057 -9.440 -31.378 1.00 94.62 736 ALA A CA 1
ATOM 6001 C C . ALA A 1 736 ? 19.545 -10.487 -32.378 1.00 94.62 736 ALA A C 1
ATOM 6003 O O . ALA A 1 736 ? 19.262 -11.617 -31.987 1.00 94.62 736 ALA A O 1
ATOM 6004 N N . GLU A 1 737 ? 19.509 -10.161 -33.674 1.00 95.38 737 GLU A N 1
ATOM 6005 C CA . GLU A 1 737 ? 19.102 -11.087 -34.742 1.00 95.38 737 GLU A CA 1
ATOM 6006 C C . GLU A 1 737 ? 19.993 -12.331 -34.806 1.00 95.38 737 GLU A C 1
ATOM 6008 O O . GLU A 1 737 ? 19.504 -13.460 -34.876 1.00 95.38 737 GLU A O 1
ATOM 6013 N N . ARG A 1 738 ? 21.317 -12.146 -34.736 1.00 95.81 738 ARG A N 1
ATOM 6014 C CA . ARG A 1 738 ? 22.273 -13.260 -34.733 1.00 95.81 738 ARG A CA 1
ATOM 6015 C C . ARG A 1 738 ? 22.059 -14.184 -33.538 1.00 95.81 738 ARG A C 1
ATOM 6017 O O . ARG A 1 738 ? 22.162 -15.403 -33.680 1.00 95.81 738 ARG A O 1
ATOM 6024 N N . GLU A 1 739 ? 21.781 -13.612 -32.374 1.00 95.94 739 GLU A N 1
ATOM 6025 C CA . GLU A 1 739 ? 21.556 -14.375 -31.150 1.00 95.94 739 GLU A CA 1
ATOM 6026 C C . GLU A 1 739 ? 20.206 -15.107 -31.174 1.00 95.94 739 GLU A C 1
ATOM 6028 O O . GLU A 1 739 ? 20.139 -16.294 -30.854 1.00 95.94 739 GLU A O 1
ATOM 6033 N N . ALA A 1 740 ? 19.153 -14.458 -31.671 1.00 94.81 740 ALA A N 1
ATOM 6034 C CA . ALA A 1 740 ? 17.845 -15.064 -31.910 1.00 94.81 740 ALA A CA 1
ATOM 6035 C C . ALA A 1 740 ? 17.937 -16.258 -32.887 1.00 94.81 740 ALA A C 1
ATOM 6037 O O . ALA A 1 740 ? 17.442 -17.355 -32.610 1.00 94.81 740 ALA A O 1
ATOM 6038 N N . LEU A 1 741 ? 18.687 -16.106 -33.985 1.00 94.25 741 LEU A N 1
ATOM 6039 C CA . LEU A 1 741 ? 18.982 -17.197 -34.921 1.00 94.25 741 LEU A CA 1
ATOM 6040 C C . LEU A 1 741 ? 19.767 -18.343 -34.265 1.00 94.25 741 LEU A C 1
ATOM 6042 O O . LEU A 1 741 ? 19.491 -19.508 -34.555 1.00 94.25 741 LEU A O 1
ATOM 6046 N N . ARG A 1 742 ? 20.706 -18.048 -33.352 1.00 93.88 742 ARG A N 1
ATOM 6047 C CA . ARG A 1 742 ? 21.435 -19.068 -32.571 1.00 93.88 742 ARG A CA 1
ATOM 6048 C C . ARG A 1 742 ? 20.494 -19.877 -31.673 1.00 93.88 742 ARG A C 1
ATOM 6050 O O . ARG A 1 742 ? 20.700 -21.079 -31.503 1.00 93.88 742 ARG A O 1
ATOM 6057 N N . LEU A 1 743 ? 19.460 -19.237 -31.128 1.00 91.19 743 LEU A N 1
ATOM 6058 C CA . LEU A 1 743 ? 18.399 -19.887 -30.350 1.00 91.19 743 LEU A CA 1
ATOM 6059 C C . LEU A 1 743 ? 17.403 -20.672 -31.225 1.00 91.19 743 LEU A C 1
ATOM 6061 O O . LEU A 1 743 ? 16.648 -21.502 -30.709 1.00 91.19 743 LEU A O 1
ATOM 6065 N N . GLY A 1 744 ? 17.461 -20.487 -32.547 1.00 88.25 744 GLY A N 1
ATOM 6066 C CA . GLY A 1 744 ? 16.645 -21.188 -33.534 1.00 88.25 744 GLY A CA 1
ATOM 6067 C C . GLY A 1 744 ? 15.332 -20.486 -33.882 1.00 88.25 744 GLY A C 1
ATOM 6068 O O . GLY A 1 744 ? 14.494 -21.109 -34.529 1.00 88.25 744 GLY A O 1
ATOM 6069 N N . ASP A 1 745 ? 15.147 -19.226 -33.474 1.00 88.44 745 ASP A N 1
ATOM 6070 C CA . ASP A 1 745 ? 13.944 -18.442 -33.770 1.00 88.44 745 ASP A CA 1
ATOM 6071 C C . ASP A 1 745 ? 14.278 -16.947 -33.906 1.00 88.44 745 ASP A C 1
ATOM 6073 O O . ASP A 1 745 ? 14.576 -16.273 -32.922 1.00 88.44 745 ASP A O 1
ATOM 6077 N N . ALA A 1 746 ? 14.226 -16.424 -35.134 1.00 90.19 746 ALA A N 1
ATOM 6078 C CA . ALA A 1 746 ? 14.533 -15.023 -35.430 1.00 90.19 746 ALA A CA 1
ATOM 6079 C C . ALA A 1 746 ? 13.528 -14.037 -34.803 1.00 90.19 746 ALA A C 1
ATOM 6081 O O . ALA A 1 746 ? 13.879 -12.884 -34.560 1.00 90.19 746 ALA A O 1
ATOM 6082 N N . GLU A 1 747 ? 12.306 -14.482 -34.488 1.00 90.88 747 GLU A N 1
ATOM 6083 C CA . GLU A 1 747 ? 11.272 -13.640 -33.871 1.00 90.88 747 GLU A CA 1
ATOM 6084 C C . GLU A 1 747 ? 11.577 -13.309 -32.401 1.00 90.88 747 GLU A C 1
ATOM 6086 O O . GLU A 1 747 ? 10.890 -12.487 -31.800 1.00 90.88 747 GLU A O 1
ATOM 6091 N N . LEU A 1 748 ? 12.625 -13.901 -31.815 1.00 93.81 748 LEU A N 1
ATOM 6092 C CA . LEU A 1 748 ? 13.104 -13.544 -30.478 1.00 93.81 748 LEU A CA 1
ATOM 6093 C C . LEU A 1 748 ? 13.928 -12.253 -30.456 1.00 93.81 748 LEU A C 1
ATOM 6095 O O . LEU A 1 748 ? 14.133 -11.705 -29.375 1.00 93.81 748 LEU A O 1
ATOM 6099 N N . ALA A 1 749 ? 14.392 -11.744 -31.604 1.00 94.81 749 ALA A N 1
ATOM 6100 C CA . ALA A 1 749 ? 15.246 -10.557 -31.634 1.00 94.81 749 ALA A CA 1
ATOM 6101 C C . ALA A 1 749 ? 14.603 -9.343 -30.927 1.00 94.81 749 ALA A C 1
ATOM 6103 O O . ALA A 1 749 ? 15.246 -8.803 -30.027 1.00 94.81 749 ALA A O 1
ATOM 6104 N N . PRO A 1 750 ? 13.324 -8.981 -31.178 1.00 93.94 750 PRO A N 1
ATOM 6105 C CA . PRO A 1 750 ? 12.673 -7.888 -30.455 1.00 93.94 750 PRO A CA 1
ATOM 6106 C C . PRO A 1 750 ? 12.589 -8.120 -28.941 1.00 93.94 750 PRO A C 1
ATOM 6108 O O . PRO A 1 750 ? 12.720 -7.176 -28.171 1.00 93.94 750 PRO A O 1
ATOM 6111 N N . VAL A 1 751 ? 12.394 -9.364 -28.488 1.00 94.94 751 VAL A N 1
ATOM 6112 C CA . VAL A 1 751 ? 12.360 -9.696 -27.051 1.00 94.94 751 VAL A CA 1
ATOM 6113 C C . VAL A 1 751 ? 13.735 -9.481 -26.416 1.00 94.94 751 VAL A C 1
ATOM 6115 O O . VAL A 1 751 ? 13.829 -8.908 -25.333 1.00 94.94 751 VAL A O 1
ATOM 6118 N N . LEU A 1 752 ? 14.807 -9.904 -27.092 1.00 95.38 752 LEU A N 1
ATOM 6119 C CA . LEU A 1 752 ? 16.181 -9.727 -26.613 1.00 95.38 752 LEU A CA 1
ATOM 6120 C C . LEU A 1 752 ? 16.582 -8.248 -26.543 1.00 95.38 752 LEU A C 1
ATOM 6122 O O . LEU A 1 752 ? 17.258 -7.851 -25.597 1.00 95.38 752 LEU A O 1
ATOM 6126 N N . GLU A 1 753 ? 16.134 -7.428 -27.496 1.00 94.25 753 GLU A N 1
ATOM 6127 C CA . GLU A 1 753 ? 16.339 -5.974 -27.457 1.00 94.25 753 GLU A CA 1
ATOM 6128 C C . GLU A 1 753 ? 15.595 -5.327 -26.286 1.00 94.25 753 GLU A C 1
ATOM 6130 O O . GLU A 1 753 ? 16.166 -4.527 -25.538 1.00 94.25 753 GLU A O 1
ATOM 6135 N N . LYS A 1 754 ? 14.330 -5.720 -26.088 1.00 93.25 754 LYS A N 1
ATOM 6136 C CA . LYS A 1 754 ? 13.511 -5.274 -24.958 1.00 93.25 754 LYS A CA 1
ATOM 6137 C C . LYS A 1 754 ? 14.101 -5.694 -23.609 1.00 93.25 754 LYS A C 1
ATOM 6139 O O . LYS A 1 754 ? 13.973 -4.948 -22.651 1.00 93.25 754 LYS A O 1
ATOM 6144 N N . ALA A 1 755 ? 14.803 -6.822 -23.523 1.00 94.81 755 ALA A N 1
ATOM 6145 C CA . ALA A 1 755 ? 15.431 -7.266 -22.279 1.00 94.81 755 ALA A CA 1
ATOM 6146 C C . ALA A 1 755 ? 16.634 -6.406 -21.835 1.00 94.81 755 ALA A C 1
ATOM 6148 O O . ALA A 1 755 ? 17.042 -6.494 -20.678 1.00 94.81 755 ALA A O 1
ATOM 6149 N N . ARG A 1 756 ? 17.207 -5.562 -22.711 1.00 94.69 756 ARG A N 1
ATOM 6150 C CA . ARG A 1 756 ? 18.319 -4.639 -22.387 1.00 94.69 756 ARG A CA 1
ATOM 6151 C C . ARG A 1 756 ? 19.478 -5.364 -21.680 1.00 94.69 756 ARG A C 1
ATOM 6153 O O . ARG A 1 756 ? 19.964 -6.376 -22.189 1.00 94.69 756 ARG A O 1
ATOM 6160 N N . GLY A 1 757 ? 19.915 -4.886 -20.510 1.00 95.00 757 GLY A N 1
ATOM 6161 C CA . GLY A 1 757 ? 20.961 -5.523 -19.705 1.00 95.00 757 GLY A CA 1
ATOM 6162 C C . GLY A 1 757 ? 20.625 -6.937 -19.209 1.00 95.00 757 GLY A C 1
ATOM 6163 O O . GLY A 1 757 ? 21.524 -7.657 -18.783 1.00 95.00 757 GLY A O 1
ATOM 6164 N N . ASN A 1 758 ? 19.364 -7.371 -19.303 1.00 96.38 758 ASN A N 1
ATOM 6165 C CA . ASN A 1 758 ? 18.883 -8.667 -18.823 1.00 96.38 758 ASN A CA 1
ATOM 6166 C C . ASN A 1 758 ? 18.797 -9.756 -19.912 1.00 96.38 758 ASN A C 1
ATOM 6168 O O . ASN A 1 758 ? 18.377 -10.881 -19.642 1.00 96.38 758 ASN A O 1
ATOM 6172 N N . ALA A 1 759 ? 19.228 -9.474 -21.148 1.00 96.12 759 ALA A N 1
ATOM 6173 C CA . ALA A 1 759 ? 19.110 -10.415 -22.267 1.00 96.12 759 ALA A CA 1
ATOM 6174 C C . ALA A 1 759 ? 19.728 -11.803 -21.995 1.00 96.12 759 ALA A C 1
ATOM 6176 O O . ALA A 1 759 ? 19.215 -12.808 -22.486 1.00 96.12 759 ALA A O 1
ATOM 6177 N N . ALA A 1 760 ? 20.781 -11.884 -21.172 1.00 96.44 760 ALA A N 1
ATOM 6178 C CA . ALA A 1 760 ? 21.396 -13.152 -20.776 1.00 96.44 760 ALA A CA 1
ATOM 6179 C C . ALA A 1 760 ? 20.405 -14.107 -20.082 1.00 96.44 760 ALA A C 1
ATOM 6181 O O . ALA A 1 760 ? 20.394 -15.293 -20.397 1.00 96.44 760 ALA A O 1
ATOM 6182 N N . GLN A 1 761 ? 19.518 -13.600 -19.216 1.00 97.62 761 GLN A N 1
ATOM 6183 C CA . GLN A 1 761 ? 18.500 -14.422 -18.549 1.00 97.62 761 GLN A CA 1
ATOM 6184 C C . GLN A 1 761 ? 17.488 -14.995 -19.549 1.00 97.62 761 GLN A C 1
ATOM 6186 O O . GLN A 1 761 ? 17.099 -16.159 -19.452 1.00 97.62 761 GLN A O 1
ATOM 6191 N N . ILE A 1 762 ? 17.095 -14.206 -20.552 1.00 97.00 762 ILE A N 1
ATOM 6192 C CA . ILE A 1 762 ? 16.173 -14.658 -21.602 1.00 97.00 762 ILE A CA 1
ATOM 6193 C C . ILE A 1 762 ? 16.837 -15.718 -22.491 1.00 97.00 762 ILE A C 1
ATOM 6195 O O . ILE A 1 762 ? 16.216 -16.726 -22.834 1.00 97.00 762 ILE A O 1
ATOM 6199 N N . ILE A 1 763 ? 18.115 -15.526 -22.825 1.00 96.75 763 ILE A N 1
ATOM 6200 C CA . ILE A 1 763 ? 18.912 -16.491 -23.591 1.00 96.75 763 ILE A CA 1
ATOM 6201 C C . ILE A 1 763 ? 19.037 -17.810 -22.828 1.00 96.75 763 ILE A C 1
ATOM 6203 O O . ILE A 1 763 ? 18.770 -18.865 -23.406 1.00 96.75 763 ILE A O 1
ATOM 6207 N N . ASP A 1 764 ? 19.408 -17.760 -21.548 1.00 97.12 764 ASP A N 1
ATOM 6208 C CA . ASP A 1 764 ? 19.577 -18.946 -20.704 1.00 97.12 764 ASP A CA 1
ATOM 6209 C C . ASP A 1 764 ? 18.263 -19.720 -20.552 1.00 97.12 764 ASP A C 1
ATOM 6211 O O . ASP A 1 764 ? 18.255 -20.951 -20.650 1.00 97.12 764 ASP A O 1
ATOM 6215 N N . PHE A 1 765 ? 17.140 -19.009 -20.402 1.00 97.00 765 PHE A N 1
ATOM 6216 C CA . PHE A 1 765 ? 15.806 -19.602 -20.409 1.00 97.00 765 PHE A CA 1
ATOM 6217 C C . PHE A 1 765 ? 15.544 -20.369 -21.708 1.00 97.00 765 PHE A C 1
ATOM 6219 O O . PHE A 1 765 ? 15.356 -21.581 -21.675 1.00 97.00 765 PHE A O 1
ATOM 6226 N N . VAL A 1 766 ? 15.593 -19.708 -22.868 1.00 95.75 766 VAL A N 1
ATOM 6227 C CA . VAL A 1 766 ? 15.246 -20.346 -24.151 1.00 95.75 766 VAL A CA 1
ATOM 6228 C C . VAL A 1 766 ? 16.224 -21.469 -24.519 1.00 95.75 766 VAL A C 1
ATOM 6230 O O . VAL A 1 766 ? 15.809 -22.525 -25.012 1.00 95.75 766 VAL A O 1
ATOM 6233 N N . ALA A 1 767 ? 17.522 -21.272 -24.275 1.00 93.94 767 ALA A N 1
ATOM 6234 C CA . ALA A 1 767 ? 18.555 -22.258 -24.581 1.00 93.94 767 ALA A CA 1
ATOM 6235 C C . ALA A 1 767 ? 18.423 -23.526 -23.723 1.00 93.94 767 ALA A C 1
ATOM 6237 O O . ALA A 1 767 ? 18.672 -24.623 -24.231 1.00 93.94 767 ALA A O 1
ATOM 6238 N N . GLY A 1 768 ? 18.006 -23.380 -22.460 1.00 93.00 768 GLY A N 1
ATOM 6239 C CA . GLY A 1 768 ? 17.803 -24.483 -21.520 1.00 93.00 768 GLY A CA 1
ATOM 6240 C C . GLY A 1 768 ? 16.557 -25.335 -21.786 1.00 93.00 768 GLY A C 1
ATOM 6241 O O . GLY A 1 768 ? 16.437 -26.423 -21.220 1.00 93.00 768 GLY A O 1
ATOM 6242 N N . LEU A 1 769 ? 15.638 -24.885 -22.650 1.00 93.31 769 LEU A N 1
ATOM 6243 C CA . LEU A 1 769 ? 14.359 -25.560 -22.874 1.00 93.31 769 LEU A CA 1
ATOM 6244 C C . LEU A 1 769 ? 14.412 -26.697 -23.910 1.00 93.31 769 LEU A C 1
ATOM 6246 O O . LEU A 1 769 ? 15.084 -26.579 -24.948 1.00 93.31 769 LEU A O 1
ATOM 6250 N N . PRO A 1 770 ? 13.597 -27.758 -23.715 1.00 91.25 770 PRO A N 1
ATOM 6251 C CA . PRO A 1 770 ? 13.310 -28.737 -24.757 1.00 91.25 770 PRO A CA 1
ATOM 6252 C C . PRO A 1 770 ? 12.738 -28.067 -26.010 1.00 91.25 770 PRO A C 1
ATOM 6254 O O . PRO A 1 770 ? 11.898 -27.172 -25.920 1.00 91.25 770 PRO A O 1
ATOM 6257 N N . MET A 1 771 ? 13.118 -28.557 -27.195 1.00 87.75 771 MET A N 1
ATOM 6258 C CA . MET A 1 771 ? 12.677 -27.984 -28.479 1.00 87.75 771 MET A CA 1
ATOM 6259 C C . MET A 1 771 ? 11.144 -27.889 -28.596 1.00 87.75 771 MET A C 1
ATOM 6261 O O . MET A 1 771 ? 10.626 -26.927 -29.153 1.00 87.75 771 MET A O 1
ATOM 6265 N N . ALA A 1 772 ? 10.420 -28.856 -28.020 1.00 89.88 772 ALA A N 1
ATOM 6266 C CA . ALA A 1 772 ? 8.959 -28.900 -28.030 1.00 89.88 772 ALA A CA 1
ATOM 6267 C C . ALA A 1 772 ? 8.292 -27.736 -27.272 1.00 89.88 772 ALA A C 1
ATOM 6269 O O . ALA A 1 772 ? 7.142 -27.421 -27.551 1.00 89.88 772 ALA A O 1
ATOM 6270 N N . TRP A 1 773 ? 8.989 -27.104 -26.324 1.00 91.50 773 TRP A N 1
ATOM 6271 C CA . TRP A 1 773 ? 8.430 -26.046 -25.474 1.00 91.50 773 TRP A CA 1
ATOM 6272 C C . TRP A 1 773 ? 8.801 -24.641 -25.947 1.00 91.50 773 TRP A C 1
ATOM 6274 O O . TRP A 1 773 ? 8.215 -23.663 -25.493 1.00 91.50 773 TRP A O 1
ATOM 6284 N N . ARG A 1 774 ? 9.752 -24.518 -26.882 1.00 90.19 774 ARG A N 1
ATOM 6285 C CA . ARG A 1 774 ? 10.269 -23.216 -27.334 1.00 90.19 774 ARG A CA 1
ATOM 6286 C C . ARG A 1 774 ? 9.205 -22.332 -27.977 1.00 90.19 774 ARG A C 1
ATOM 6288 O O . ARG A 1 774 ? 9.251 -21.122 -27.797 1.00 90.19 774 ARG A O 1
ATOM 6295 N N . LYS A 1 775 ? 8.227 -22.926 -28.672 1.00 90.12 775 LYS A N 1
ATOM 6296 C CA . LYS A 1 775 ? 7.096 -22.178 -29.238 1.00 90.12 775 LYS A CA 1
ATOM 6297 C C . LYS A 1 775 ? 6.276 -21.505 -28.131 1.00 90.12 775 LYS A C 1
ATOM 6299 O O . LYS A 1 775 ? 6.100 -20.294 -28.164 1.00 90.12 775 LYS A O 1
ATOM 6304 N N . THR A 1 776 ? 5.860 -22.277 -27.130 1.00 91.44 776 THR A N 1
ATOM 6305 C CA . THR A 1 776 ? 5.100 -21.780 -25.976 1.00 91.44 776 THR A CA 1
ATOM 6306 C C . THR A 1 776 ? 5.906 -20.765 -25.158 1.00 91.44 776 THR A C 1
ATOM 6308 O O . THR A 1 776 ? 5.379 -19.752 -24.712 1.00 91.44 776 THR A O 1
ATOM 6311 N N . ALA A 1 777 ? 7.213 -20.991 -24.999 1.00 92.81 777 ALA A N 1
ATOM 6312 C CA . ALA A 1 777 ? 8.107 -20.054 -24.324 1.00 92.81 777 ALA A CA 1
ATOM 6313 C C . ALA A 1 777 ? 8.216 -18.710 -25.058 1.00 92.81 777 ALA A C 1
ATOM 6315 O O . ALA A 1 777 ? 8.236 -17.664 -24.416 1.00 92.81 777 ALA A O 1
ATOM 6316 N N . LYS A 1 778 ? 8.248 -18.718 -26.397 1.00 92.62 778 LYS A N 1
ATOM 6317 C CA . LYS A 1 778 ? 8.183 -17.484 -27.189 1.00 92.62 778 LYS A CA 1
ATOM 6318 C C . LYS A 1 778 ? 6.861 -16.755 -26.970 1.00 92.62 778 LYS A C 1
ATOM 6320 O O . LYS A 1 778 ? 6.876 -15.545 -26.780 1.00 92.62 778 LYS A O 1
ATOM 6325 N N . GLU A 1 779 ? 5.740 -17.474 -26.985 1.00 92.44 779 GLU A N 1
ATOM 6326 C CA . GLU A 1 779 ? 4.420 -16.889 -26.726 1.00 92.44 779 GLU A CA 1
ATOM 6327 C C . GLU A 1 779 ? 4.380 -16.238 -25.337 1.00 92.44 779 GLU A C 1
ATOM 6329 O O . GLU A 1 779 ? 3.960 -15.092 -25.230 1.00 92.44 779 GLU A O 1
ATOM 6334 N N . LEU A 1 780 ? 4.918 -16.897 -24.301 1.00 93.56 780 LEU A N 1
ATOM 6335 C CA . LEU A 1 780 ? 5.070 -16.309 -22.967 1.00 93.56 780 LEU A CA 1
ATOM 6336 C C . LEU A 1 780 ? 5.843 -14.984 -23.014 1.00 93.56 780 LEU A C 1
ATOM 6338 O O . LEU A 1 780 ? 5.339 -13.964 -22.557 1.00 93.56 780 LEU A O 1
ATOM 6342 N N . LEU A 1 781 ? 7.046 -14.995 -23.594 1.00 94.75 781 LEU A N 1
ATOM 6343 C CA . LEU A 1 781 ? 7.916 -13.818 -23.670 1.00 94.75 781 LEU A CA 1
ATOM 6344 C C . LEU A 1 781 ? 7.291 -12.669 -24.474 1.00 94.75 781 LEU A C 1
ATOM 6346 O O . LEU A 1 781 ? 7.508 -11.505 -24.148 1.00 94.75 781 LEU A O 1
ATOM 6350 N N . ALA A 1 782 ? 6.507 -12.981 -25.507 1.00 90.38 782 ALA A N 1
ATOM 6351 C CA . ALA A 1 782 ? 5.824 -11.986 -26.330 1.00 90.38 782 ALA A CA 1
ATOM 6352 C C . ALA A 1 782 ? 4.701 -11.246 -25.579 1.00 90.38 782 ALA A C 1
ATOM 6354 O O . ALA A 1 782 ? 4.405 -10.105 -25.927 1.00 90.38 782 ALA A O 1
ATOM 6355 N N . HIS A 1 783 ? 4.110 -11.866 -24.550 1.00 88.44 783 HIS A N 1
ATOM 6356 C CA . HIS A 1 783 ? 3.075 -11.265 -23.697 1.00 88.44 783 HIS A CA 1
ATOM 6357 C C . HIS A 1 783 ? 3.650 -10.533 -22.473 1.00 88.44 783 HIS A C 1
ATOM 6359 O O . HIS A 1 783 ? 2.890 -10.003 -21.662 1.00 88.44 783 HIS A O 1
ATOM 6365 N N . MET A 1 784 ? 4.976 -10.511 -22.308 1.00 91.56 784 MET A N 1
ATOM 6366 C CA . MET A 1 784 ? 5.624 -9.805 -21.207 1.00 91.56 784 MET A CA 1
ATOM 6367 C C . MET A 1 784 ? 5.893 -8.345 -21.558 1.00 91.56 784 MET A C 1
ATOM 6369 O O . MET A 1 784 ? 6.347 -7.996 -22.650 1.00 91.56 784 MET A O 1
ATOM 6373 N N . GLU A 1 785 ? 5.657 -7.490 -20.573 1.00 90.06 785 GLU A N 1
ATOM 6374 C CA . GLU A 1 785 ? 5.951 -6.068 -20.655 1.00 90.06 785 GLU A CA 1
ATOM 6375 C C . GLU A 1 785 ? 7.463 -5.797 -20.655 1.00 90.06 785 GLU A C 1
ATOM 6377 O O . GLU A 1 785 ? 8.251 -6.568 -20.106 1.00 90.06 785 GLU A O 1
ATOM 6382 N N . GLN A 1 786 ? 7.868 -4.641 -21.199 1.00 90.25 786 GLN A N 1
ATOM 6383 C CA . GLN A 1 786 ? 9.273 -4.200 -21.268 1.00 90.25 786 GLN A CA 1
ATOM 6384 C C . GLN A 1 786 ? 10.008 -4.388 -19.935 1.00 90.25 786 GLN A C 1
ATOM 6386 O O . GLN A 1 786 ? 11.066 -5.004 -19.890 1.00 90.25 786 GLN A O 1
ATOM 6391 N N . LYS A 1 787 ? 9.430 -3.882 -18.839 1.00 91.25 787 LYS A N 1
ATOM 6392 C CA . LYS A 1 787 ? 10.068 -3.942 -17.518 1.00 91.25 787 LYS A CA 1
ATOM 6393 C C . LYS A 1 787 ? 10.207 -5.369 -17.007 1.00 91.25 787 LYS A C 1
ATOM 6395 O O . LYS A 1 787 ? 11.186 -5.660 -16.336 1.00 91.25 787 LYS A O 1
ATOM 6400 N N . ASP A 1 788 ? 9.258 -6.246 -17.324 1.00 93.75 788 ASP A N 1
ATOM 6401 C CA . ASP A 1 788 ? 9.316 -7.642 -16.891 1.00 93.75 788 ASP A CA 1
ATOM 6402 C C . ASP A 1 788 ? 10.450 -8.375 -17.610 1.00 93.75 788 ASP A C 1
ATOM 6404 O O . ASP A 1 788 ? 11.188 -9.129 -16.989 1.00 93.75 788 ASP A O 1
ATOM 6408 N N . LEU A 1 789 ? 10.673 -8.087 -18.895 1.00 94.81 789 LEU A N 1
ATOM 6409 C CA . LEU A 1 789 ? 11.836 -8.601 -19.624 1.00 94.81 789 LEU A CA 1
ATOM 6410 C C . LEU A 1 789 ? 13.163 -8.038 -19.089 1.00 94.81 789 LEU A C 1
ATOM 6412 O O . LEU A 1 789 ? 14.185 -8.720 -19.162 1.00 94.81 789 LEU A O 1
ATOM 6416 N N . SER A 1 790 ? 13.151 -6.825 -18.533 1.00 92.69 790 SER A N 1
ATOM 6417 C CA . SER A 1 790 ? 14.327 -6.157 -17.964 1.00 92.69 790 SER A CA 1
ATOM 6418 C C . SER A 1 790 ? 14.787 -6.686 -16.601 1.00 92.69 790 SER A C 1
ATOM 6420 O O . SER A 1 790 ? 15.908 -6.376 -16.200 1.00 92.69 790 SER A O 1
ATOM 6422 N N . ASP A 1 791 ? 13.958 -7.431 -15.862 1.00 93.56 791 ASP A N 1
ATOM 6423 C CA . ASP A 1 791 ? 14.321 -7.923 -14.521 1.00 93.56 791 ASP A CA 1
ATOM 6424 C C . ASP A 1 791 ? 13.914 -9.372 -14.195 1.00 93.56 791 ASP A C 1
ATOM 6426 O O . ASP A 1 791 ? 14.340 -9.896 -13.164 1.00 93.56 791 ASP A O 1
ATOM 6430 N N . VAL A 1 792 ? 13.171 -10.070 -15.063 1.00 95.44 792 VAL A N 1
ATOM 6431 C CA . VAL A 1 792 ? 12.845 -11.490 -14.853 1.00 95.44 792 VAL A CA 1
ATOM 6432 C C . VAL A 1 792 ? 14.079 -12.389 -14.981 1.00 95.44 792 VAL A C 1
ATOM 6434 O O . VAL A 1 792 ? 14.940 -12.193 -15.838 1.00 95.44 792 VAL A O 1
ATOM 6437 N N . THR A 1 793 ? 14.143 -13.443 -14.171 1.00 96.25 793 THR A N 1
ATOM 6438 C CA . THR A 1 793 ? 15.210 -14.448 -14.253 1.00 96.25 793 THR A CA 1
ATOM 6439 C C . THR A 1 793 ? 14.783 -15.675 -15.055 1.00 96.25 793 THR A C 1
ATOM 6441 O O . THR A 1 793 ? 13.600 -16.029 -15.124 1.00 96.25 793 THR A O 1
ATOM 6444 N N . ALA A 1 794 ? 15.763 -16.396 -15.606 1.00 97.38 794 ALA A N 1
ATOM 6445 C CA . ALA A 1 794 ? 15.521 -17.674 -16.273 1.00 97.38 794 ALA A CA 1
ATOM 6446 C C . ALA A 1 794 ? 14.852 -18.692 -15.336 1.00 97.38 794 ALA A C 1
ATOM 6448 O O . ALA A 1 794 ? 14.042 -19.508 -15.774 1.00 97.38 794 ALA A O 1
ATOM 6449 N N . GLN A 1 795 ? 15.179 -18.642 -14.042 1.00 96.25 795 GLN A N 1
ATOM 6450 C CA . GLN A 1 795 ? 14.595 -19.499 -13.013 1.00 96.25 795 GLN A CA 1
ATOM 6451 C C . GLN A 1 795 ? 13.085 -19.270 -12.879 1.00 96.25 795 GLN A C 1
ATOM 6453 O O . GLN A 1 795 ? 12.322 -20.232 -12.961 1.00 96.25 795 GLN A O 1
ATOM 6458 N N . VAL A 1 796 ? 12.653 -18.010 -12.753 1.00 96.31 796 VAL A N 1
ATOM 6459 C CA . VAL A 1 796 ? 11.229 -17.656 -12.641 1.00 96.31 796 VAL A CA 1
ATOM 6460 C C . VAL A 1 796 ? 10.468 -18.113 -13.887 1.00 96.31 796 VAL A C 1
ATOM 6462 O O . VAL A 1 796 ? 9.461 -18.811 -13.769 1.00 96.31 796 VAL A O 1
ATOM 6465 N N . LEU A 1 797 ? 10.976 -17.805 -15.085 1.00 96.56 797 LEU A N 1
ATOM 6466 C CA . LEU A 1 797 ? 10.343 -18.220 -16.343 1.00 96.56 797 LEU A CA 1
ATOM 6467 C C . LEU A 1 797 ? 10.225 -19.747 -16.460 1.00 96.56 797 LEU A C 1
ATOM 6469 O O . LEU A 1 797 ? 9.162 -20.261 -16.815 1.00 96.56 797 LEU A O 1
ATOM 6473 N N . ASN A 1 798 ? 11.289 -20.479 -16.117 1.00 95.38 798 ASN A N 1
ATOM 6474 C CA . ASN A 1 798 ? 11.291 -21.941 -16.134 1.00 95.38 798 ASN A CA 1
ATOM 6475 C C . ASN A 1 798 ? 10.269 -22.529 -15.161 1.00 95.38 798 ASN A C 1
ATOM 6477 O O . ASN A 1 798 ? 9.513 -23.414 -15.560 1.00 95.38 798 ASN A O 1
ATOM 6481 N N . ALA A 1 799 ? 10.218 -22.036 -13.921 1.00 93.75 799 ALA A N 1
ATOM 6482 C CA . ALA A 1 799 ? 9.280 -22.517 -12.912 1.00 93.75 799 ALA A CA 1
ATOM 6483 C C . ALA A 1 799 ? 7.823 -22.333 -13.365 1.00 93.75 799 ALA A C 1
ATOM 6485 O O . ALA A 1 799 ? 7.007 -23.250 -13.247 1.00 93.75 799 ALA A O 1
ATOM 6486 N N . HIS A 1 800 ? 7.502 -21.172 -13.944 1.00 95.19 800 HIS A N 1
ATOM 6487 C CA . HIS A 1 800 ? 6.150 -20.874 -14.416 1.00 95.19 800 HIS A CA 1
ATOM 6488 C C . HIS A 1 800 ? 5.739 -21.676 -15.641 1.00 95.19 800 HIS A C 1
ATOM 6490 O O . HIS A 1 800 ? 4.611 -22.176 -15.674 1.00 95.19 800 HIS A O 1
ATOM 6496 N N . LEU A 1 801 ? 6.639 -21.814 -16.619 1.00 95.00 801 LEU A N 1
ATOM 6497 C CA . LEU A 1 801 ? 6.385 -22.597 -17.823 1.00 95.00 801 LEU A CA 1
ATOM 6498 C C . LEU A 1 801 ? 6.226 -24.081 -17.476 1.00 95.00 801 LEU A C 1
ATOM 6500 O O . LEU A 1 801 ? 5.215 -24.670 -17.840 1.00 95.00 801 LEU A O 1
ATOM 6504 N N . GLN A 1 802 ? 7.174 -24.667 -16.733 1.00 93.00 802 GLN A N 1
ATOM 6505 C CA . GLN A 1 802 ? 7.138 -26.082 -16.338 1.00 93.00 802 GLN A CA 1
ATOM 6506 C C . GLN A 1 802 ? 5.822 -26.448 -15.657 1.00 93.00 802 GLN A C 1
ATOM 6508 O O . GLN A 1 802 ? 5.194 -27.429 -16.036 1.00 93.00 802 GLN A O 1
ATOM 6513 N N . HIS A 1 803 ? 5.389 -25.631 -14.696 1.00 92.44 803 HIS A N 1
ATOM 6514 C CA . HIS A 1 803 ? 4.156 -25.877 -13.954 1.00 92.44 803 HIS A CA 1
ATOM 6515 C C . HIS A 1 803 ? 2.898 -25.712 -14.813 1.00 92.44 803 HIS A C 1
ATOM 6517 O O . HIS A 1 803 ? 1.920 -26.425 -14.621 1.00 92.44 803 HIS A O 1
ATOM 6523 N N . ALA A 1 804 ? 2.895 -24.765 -15.757 1.00 93.19 804 ALA A N 1
ATOM 6524 C CA . ALA A 1 804 ? 1.744 -24.538 -16.626 1.00 93.19 804 ALA A CA 1
ATOM 6525 C C . ALA A 1 804 ? 1.577 -25.650 -17.672 1.00 93.19 804 ALA A C 1
ATOM 6527 O O . ALA A 1 804 ? 0.449 -26.027 -17.973 1.00 93.19 804 ALA A O 1
ATOM 6528 N N . MET A 1 805 ? 2.674 -26.196 -18.209 1.00 93.06 805 MET A N 1
ATOM 6529 C CA . MET A 1 805 ? 2.632 -27.179 -19.302 1.00 93.06 805 MET A CA 1
ATOM 6530 C C . MET A 1 805 ? 1.781 -28.422 -18.993 1.00 93.06 805 MET A C 1
ATOM 6532 O O . MET A 1 805 ? 1.194 -28.979 -19.920 1.00 93.06 805 MET A O 1
ATOM 6536 N N . ASP A 1 806 ? 1.646 -28.808 -17.721 1.00 91.62 806 ASP A N 1
ATOM 6537 C CA . ASP A 1 806 ? 0.792 -29.923 -17.282 1.00 91.62 806 ASP A CA 1
ATOM 6538 C C . ASP A 1 806 ? -0.703 -29.709 -17.596 1.00 91.62 806 ASP A C 1
ATOM 6540 O O . ASP A 1 806 ? -1.454 -30.676 -17.701 1.00 91.62 806 ASP A O 1
ATOM 6544 N N . TYR A 1 807 ? -1.125 -28.457 -17.795 1.00 92.75 807 TYR A N 1
ATOM 6545 C CA . TYR A 1 807 ? -2.520 -28.054 -18.009 1.00 92.75 807 TYR A CA 1
ATOM 6546 C C . TYR A 1 807 ? -2.794 -27.520 -19.418 1.00 92.75 807 TYR A C 1
ATOM 6548 O O . TYR A 1 807 ? -3.897 -27.056 -19.703 1.00 92.75 807 TYR A O 1
ATOM 6556 N N . GLN A 1 808 ? -1.808 -27.550 -20.320 1.00 92.62 808 GLN A N 1
ATOM 6557 C CA . GLN A 1 808 ? -1.931 -26.924 -21.642 1.00 92.62 808 GLN A CA 1
ATOM 6558 C C . GLN A 1 808 ? -3.111 -27.478 -22.458 1.00 92.62 808 GLN A C 1
ATOM 6560 O O . GLN A 1 808 ? -3.736 -26.742 -23.217 1.00 92.62 808 GLN A O 1
ATOM 6565 N N . ALA A 1 809 ? -3.411 -28.770 -22.316 1.00 93.44 809 ALA A N 1
ATOM 6566 C CA . ALA A 1 809 ? -4.491 -29.429 -23.048 1.00 93.44 809 ALA A CA 1
ATOM 6567 C C . ALA A 1 809 ? -5.889 -29.181 -22.447 1.00 93.44 809 ALA A C 1
ATOM 6569 O O . ALA A 1 809 ? -6.882 -29.487 -23.108 1.00 93.44 809 ALA A O 1
ATOM 6570 N N . ASP A 1 810 ? -5.968 -28.639 -21.228 1.00 93.25 810 ASP A N 1
ATOM 6571 C CA . ASP A 1 810 ? -7.220 -28.497 -20.477 1.00 93.25 810 ASP A CA 1
ATOM 6572 C C . ASP A 1 810 ? -7.995 -27.221 -20.852 1.00 93.25 810 ASP A C 1
ATOM 6574 O O . ASP A 1 810 ? -9.197 -27.131 -20.598 1.00 93.25 810 ASP A O 1
ATOM 6578 N N . PHE A 1 811 ? -7.331 -26.232 -21.465 1.00 95.62 811 PHE A N 1
ATOM 6579 C CA . PHE A 1 811 ? -7.883 -24.890 -21.668 1.00 95.62 811 PHE A CA 1
ATOM 6580 C C . PHE A 1 811 ? -7.723 -24.381 -23.107 1.00 95.62 811 PHE A C 1
ATOM 6582 O O . PHE A 1 811 ? -6.786 -24.775 -23.809 1.00 95.62 811 PHE A O 1
ATOM 6589 N N . PRO A 1 812 ? -8.596 -23.457 -23.561 1.00 96.19 812 PRO A N 1
ATOM 6590 C CA . PRO A 1 812 ? -8.360 -22.707 -24.789 1.00 96.19 812 PRO A CA 1
ATOM 6591 C C . PRO A 1 812 ? -6.999 -22.008 -24.758 1.00 96.19 812 PRO A C 1
ATOM 6593 O O . PRO A 1 812 ? -6.554 -21.548 -23.706 1.00 96.19 812 PRO A O 1
ATOM 6596 N N . HIS A 1 813 ? -6.360 -21.894 -25.923 1.00 92.75 813 HIS A N 1
ATOM 6597 C CA . HIS A 1 813 ? -4.993 -21.384 -26.034 1.00 92.75 813 HIS A CA 1
ATOM 6598 C C . HIS A 1 813 ? -4.805 -20.012 -25.365 1.00 92.75 813 HIS A C 1
ATOM 6600 O O . HIS A 1 813 ? -3.895 -19.851 -24.557 1.00 92.75 813 HIS A O 1
ATOM 6606 N N . ASP A 1 814 ? -5.705 -19.061 -25.619 1.00 92.44 814 ASP A N 1
ATOM 6607 C CA . ASP A 1 814 ? -5.584 -17.704 -25.074 1.00 92.44 814 ASP A CA 1
ATOM 6608 C C . ASP A 1 814 ? -5.798 -17.659 -23.554 1.00 92.44 814 ASP A C 1
ATOM 6610 O O . ASP A 1 814 ? -5.121 -16.904 -22.859 1.00 92.44 814 ASP A O 1
ATOM 6614 N N . VAL A 1 815 ? -6.693 -18.500 -23.022 1.00 95.88 815 VAL A N 1
ATOM 6615 C CA . VAL A 1 815 ? -6.926 -18.637 -21.572 1.00 95.88 815 VAL A CA 1
ATOM 6616 C C . VAL A 1 815 ? -5.686 -19.227 -20.901 1.00 95.88 815 VAL A C 1
ATOM 6618 O O . VAL A 1 815 ? -5.228 -18.733 -19.871 1.00 95.88 815 VAL A O 1
ATOM 6621 N N . PHE A 1 816 ? -5.101 -20.259 -21.515 1.00 96.19 816 PHE A N 1
ATOM 6622 C CA . PHE A 1 816 ? -3.867 -20.874 -21.045 1.00 96.19 816 PHE A CA 1
ATOM 6623 C C . PHE A 1 816 ? -2.712 -19.867 -21.005 1.00 96.19 816 PHE A C 1
ATOM 6625 O O . PHE A 1 816 ? -2.036 -19.750 -19.983 1.00 96.19 816 PHE A O 1
ATOM 6632 N N . VAL A 1 817 ? -2.490 -19.129 -22.096 1.00 92.75 817 VAL A N 1
ATOM 6633 C CA . VAL A 1 817 ? -1.362 -18.197 -22.207 1.00 92.75 817 VAL A CA 1
ATOM 6634 C C . VAL A 1 817 ? -1.517 -17.023 -21.242 1.00 92.75 817 VAL A C 1
ATOM 6636 O O . VAL A 1 817 ? -0.597 -16.761 -20.465 1.00 92.75 817 VAL A O 1
ATOM 6639 N N . ASN A 1 818 ? -2.674 -16.356 -21.243 1.00 91.44 818 ASN A N 1
ATOM 6640 C CA . ASN A 1 818 ? -2.872 -15.110 -20.500 1.00 91.44 818 ASN A CA 1
ATOM 6641 C C . ASN A 1 818 ? -3.129 -15.324 -19.006 1.00 91.44 818 ASN A C 1
ATOM 6643 O O . ASN A 1 818 ? -2.591 -14.583 -18.183 1.00 91.44 818 ASN A O 1
ATOM 6647 N N . ASP A 1 819 ? -3.916 -16.343 -18.654 1.00 94.94 819 ASP A N 1
ATOM 6648 C CA . ASP A 1 819 ? -4.504 -16.445 -17.316 1.00 94.94 819 ASP A CA 1
ATOM 6649 C C . ASP A 1 819 ? -4.023 -17.646 -16.506 1.00 94.94 819 ASP A C 1
ATOM 6651 O O . ASP A 1 819 ? -4.396 -17.770 -15.339 1.00 94.94 819 ASP A O 1
ATOM 6655 N N . LEU A 1 820 ? -3.167 -18.503 -17.076 1.00 95.44 820 LEU A N 1
ATOM 6656 C CA . LEU A 1 820 ? -2.531 -19.606 -16.352 1.00 95.44 820 LEU A CA 1
ATOM 6657 C C . LEU A 1 820 ? -1.003 -19.594 -16.456 1.00 95.44 820 LEU A C 1
ATOM 6659 O O . LEU A 1 820 ? -0.301 -19.715 -15.447 1.00 95.44 820 LEU A O 1
ATOM 6663 N N . MET A 1 821 ? -0.468 -19.468 -17.669 1.00 94.75 821 MET A N 1
ATOM 6664 C CA . MET A 1 821 ? 0.967 -19.518 -17.921 1.00 94.75 821 MET A CA 1
ATOM 6665 C C . MET A 1 821 ? 1.666 -18.225 -17.500 1.00 94.75 821 MET A C 1
ATOM 6667 O O . MET A 1 821 ? 2.694 -18.309 -16.824 1.00 94.75 821 MET A O 1
ATOM 6671 N N . ASN A 1 822 ? 1.106 -17.066 -17.866 1.00 93.12 822 ASN A N 1
ATOM 6672 C CA . ASN A 1 822 ? 1.691 -15.758 -17.586 1.00 93.12 822 ASN A CA 1
ATOM 6673 C C . ASN A 1 822 ? 1.968 -15.579 -16.075 1.00 93.12 822 ASN A C 1
ATOM 6675 O O . ASN A 1 822 ? 1.045 -15.702 -15.262 1.00 93.12 822 ASN A O 1
ATOM 6679 N N . PRO A 1 823 ? 3.221 -15.309 -15.661 1.00 93.69 823 PRO A N 1
ATOM 6680 C CA . PRO A 1 823 ? 3.550 -15.105 -14.255 1.00 93.69 823 PRO A CA 1
ATOM 6681 C C . PRO A 1 823 ? 2.984 -13.793 -13.701 1.00 93.69 823 PRO A C 1
ATOM 6683 O O . PRO A 1 823 ? 2.725 -13.718 -12.501 1.00 93.69 823 PRO A O 1
ATOM 6686 N N . ARG A 1 824 ? 2.781 -12.787 -14.562 1.00 93.31 824 ARG A N 1
ATOM 6687 C CA . ARG A 1 824 ? 2.277 -11.454 -14.222 1.00 93.31 824 ARG A CA 1
ATOM 6688 C C . ARG A 1 824 ? 0.793 -11.518 -13.870 1.00 93.31 824 ARG A C 1
ATOM 6690 O O . ARG A 1 824 ? -0.018 -12.016 -14.655 1.00 93.31 824 ARG A O 1
ATOM 6697 N N . ILE A 1 825 ? 0.444 -10.994 -12.697 1.00 93.88 825 ILE A N 1
ATOM 6698 C CA . ILE A 1 825 ? -0.942 -10.868 -12.232 1.00 93.88 825 ILE A CA 1
ATOM 6699 C C . ILE A 1 825 ? -1.348 -9.397 -12.199 1.00 93.88 825 ILE A C 1
ATOM 6701 O O . ILE A 1 825 ? -2.381 -9.043 -12.762 1.00 93.88 825 ILE A O 1
ATOM 6705 N N . TYR A 1 826 ? -0.534 -8.543 -11.573 1.00 90.81 826 TYR A N 1
ATOM 6706 C CA . TYR A 1 826 ? -0.804 -7.113 -11.472 1.00 90.81 826 TYR A CA 1
ATOM 6707 C C . TYR A 1 826 ? 0.463 -6.268 -11.661 1.00 90.81 826 TYR A C 1
ATOM 6709 O O . TYR A 1 826 ? 0.886 -6.061 -12.793 1.00 90.81 826 TYR A O 1
ATOM 6717 N N . LEU A 1 827 ? 1.072 -5.763 -10.584 1.00 89.44 827 LEU A N 1
ATOM 6718 C CA . LEU A 1 827 ? 2.253 -4.881 -10.614 1.00 89.44 827 LEU A CA 1
ATOM 6719 C C . LEU A 1 827 ? 3.368 -5.338 -9.654 1.00 89.44 827 LEU A C 1
ATOM 6721 O O . LEU A 1 827 ? 4.342 -4.615 -9.456 1.00 89.44 827 LEU A O 1
ATOM 6725 N N . GLU A 1 828 ? 3.223 -6.518 -9.051 1.00 90.88 828 GLU A N 1
ATOM 6726 C CA . GLU A 1 828 ? 4.192 -7.155 -8.152 1.00 90.88 828 GLU A CA 1
ATOM 6727 C C . GLU A 1 828 ? 5.554 -7.423 -8.821 1.00 90.88 828 GLU A C 1
ATOM 6729 O O . GLU A 1 828 ? 5.710 -7.335 -10.040 1.00 90.88 828 GLU A O 1
ATOM 6734 N N . VAL A 1 829 ? 6.584 -7.779 -8.059 1.00 90.44 829 VAL A N 1
ATOM 6735 C CA . VAL A 1 829 ? 7.781 -8.379 -8.671 1.00 90.44 829 VAL A CA 1
ATOM 6736 C C . VAL A 1 829 ? 7.486 -9.840 -9.037 1.00 90.44 829 VAL A C 1
ATOM 6738 O O . VAL A 1 829 ? 6.734 -10.523 -8.340 1.00 90.44 829 VAL A O 1
ATOM 6741 N N . LEU A 1 830 ? 8.041 -10.330 -10.148 1.00 93.38 830 LEU A N 1
ATOM 6742 C CA . LEU A 1 830 ? 7.833 -11.717 -10.567 1.00 93.38 830 LEU A CA 1
ATOM 6743 C C . LEU A 1 830 ? 8.699 -12.670 -9.733 1.00 93.38 830 LEU A C 1
ATOM 6745 O O . LEU A 1 830 ? 9.920 -12.541 -9.705 1.00 93.38 830 LEU A O 1
ATOM 6749 N N . THR A 1 831 ? 8.069 -13.664 -9.105 1.00 93.81 831 THR A N 1
ATOM 6750 C CA . THR A 1 831 ? 8.732 -14.708 -8.303 1.00 93.81 831 THR A CA 1
ATOM 6751 C C . THR A 1 831 ? 8.248 -16.106 -8.685 1.00 93.81 831 THR A C 1
ATOM 6753 O O . THR A 1 831 ? 7.250 -16.271 -9.390 1.00 93.81 831 THR A O 1
ATOM 6756 N N . GLU A 1 832 ? 8.946 -17.147 -8.229 1.00 94.19 832 GLU A N 1
ATOM 6757 C CA . GLU A 1 832 ? 8.635 -18.557 -8.509 1.00 94.19 832 GLU A CA 1
ATOM 6758 C C . GLU A 1 832 ? 7.512 -19.139 -7.624 1.00 94.19 832 GLU A C 1
ATOM 6760 O O . GLU A 1 832 ? 7.658 -20.184 -6.995 1.00 94.19 832 GLU A O 1
ATOM 6765 N N . TYR A 1 833 ? 6.350 -18.482 -7.588 1.00 95.31 833 TYR A N 1
ATOM 6766 C CA . TYR A 1 833 ? 5.319 -18.801 -6.595 1.00 95.31 833 TYR A CA 1
ATOM 6767 C C . TYR A 1 833 ? 4.582 -20.134 -6.796 1.00 95.31 833 TYR A C 1
ATOM 6769 O O . TYR A 1 833 ? 4.100 -20.717 -5.826 1.00 95.31 833 TYR A O 1
ATOM 6777 N N . LYS A 1 834 ? 4.473 -20.646 -8.032 1.00 94.88 834 LYS A N 1
ATOM 6778 C CA . LYS A 1 834 ? 3.534 -21.744 -8.341 1.00 94.88 834 LYS A CA 1
ATOM 6779 C C . LYS A 1 834 ? 3.775 -23.016 -7.535 1.00 94.88 834 LYS A C 1
ATOM 6781 O O . LYS A 1 834 ? 2.835 -23.640 -7.046 1.00 94.88 834 LYS A O 1
ATOM 6786 N N . LYS A 1 835 ? 5.042 -23.399 -7.382 1.00 91.56 835 LYS A N 1
ATOM 6787 C CA . LYS A 1 835 ? 5.421 -24.621 -6.670 1.00 91.56 835 LYS A CA 1
ATOM 6788 C C . LYS A 1 835 ? 5.189 -24.497 -5.165 1.00 91.56 835 LYS A C 1
ATOM 6790 O O . LYS A 1 835 ? 4.653 -25.424 -4.565 1.00 91.56 835 LYS A O 1
ATOM 6795 N N . GLU A 1 836 ? 5.598 -23.375 -4.578 1.00 91.56 836 GLU A N 1
ATOM 6796 C CA . GLU A 1 836 ? 5.460 -23.117 -3.142 1.00 91.56 836 GLU A CA 1
ATOM 6797 C C . GLU A 1 836 ? 3.984 -23.052 -2.748 1.00 91.56 836 GLU A C 1
ATOM 6799 O O . GLU A 1 836 ? 3.563 -23.797 -1.866 1.00 91.56 836 GLU A O 1
ATOM 6804 N N . LEU A 1 837 ? 3.173 -22.278 -3.479 1.00 94.88 837 LEU A N 1
ATOM 6805 C CA . LEU A 1 837 ? 1.743 -22.161 -3.196 1.00 94.88 837 LEU A CA 1
ATOM 6806 C C . LEU A 1 837 ? 0.983 -23.468 -3.441 1.00 94.88 837 LEU A C 1
ATOM 6808 O O . LEU A 1 837 ? 0.124 -23.837 -2.649 1.00 94.88 837 LEU A O 1
ATOM 6812 N N . CYS A 1 838 ? 1.316 -24.222 -4.494 1.00 92.62 838 CYS A N 1
ATOM 6813 C CA . CYS A 1 838 ? 0.743 -25.556 -4.686 1.00 92.62 838 CYS A CA 1
ATOM 6814 C C . CYS A 1 838 ? 1.105 -26.495 -3.520 1.00 92.62 838 CYS A C 1
ATOM 6816 O O . CYS A 1 838 ? 0.318 -27.368 -3.160 1.00 92.62 838 CYS A O 1
ATOM 6818 N N . GLY A 1 839 ? 2.278 -26.319 -2.905 1.00 90.12 839 GLY A N 1
ATOM 6819 C CA . GLY A 1 839 ? 2.737 -27.070 -1.736 1.00 90.12 839 GLY A CA 1
ATOM 6820 C C . GLY A 1 839 ? 1.939 -26.825 -0.452 1.00 90.12 839 GLY A C 1
ATOM 6821 O O . GLY A 1 839 ? 1.994 -27.680 0.425 1.00 90.12 839 GLY A O 1
ATOM 6822 N N . ILE A 1 840 ? 1.182 -25.726 -0.363 1.00 89.69 840 ILE A N 1
ATOM 6823 C CA . ILE A 1 840 ? 0.353 -25.384 0.807 1.00 89.69 840 ILE A CA 1
ATOM 6824 C C . ILE A 1 840 ? -0.804 -26.375 0.972 1.00 89.69 840 ILE A C 1
ATOM 6826 O O . ILE A 1 840 ? -1.107 -26.795 2.081 1.00 89.69 840 ILE A O 1
ATOM 6830 N N . PHE A 1 841 ? -1.431 -26.766 -0.138 1.00 88.62 841 PHE A N 1
ATOM 6831 C CA . PHE A 1 841 ? -2.659 -27.558 -0.127 1.00 88.62 841 PHE A CA 1
ATOM 6832 C C . PHE A 1 841 ? -2.367 -29.060 -0.171 1.00 88.62 841 PHE A C 1
ATOM 6834 O O . PHE A 1 841 ? -1.508 -29.524 -0.933 1.00 88.62 841 PHE A O 1
ATOM 6841 N N . THR A 1 842 ? -3.140 -29.855 0.561 1.00 86.00 842 THR A N 1
ATOM 6842 C CA . THR A 1 842 ? -3.151 -31.318 0.458 1.00 86.00 842 THR A CA 1
ATOM 6843 C C . THR A 1 842 ? -3.688 -31.780 -0.900 1.00 86.00 842 THR A C 1
ATOM 6845 O O . THR A 1 842 ? -4.349 -31.051 -1.638 1.00 86.00 842 THR A O 1
ATOM 6848 N N . SER A 1 843 ? -3.456 -33.046 -1.260 1.00 86.62 843 SER A N 1
ATOM 6849 C CA . SER A 1 843 ? -4.006 -33.593 -2.513 1.00 86.62 843 SER A CA 1
ATOM 6850 C C . SER A 1 843 ? -5.542 -33.615 -2.551 1.00 86.62 843 SER A C 1
ATOM 6852 O O . SER A 1 843 ? -6.112 -33.652 -3.641 1.00 86.62 843 SER A O 1
ATOM 6854 N N . ALA A 1 844 ? -6.211 -33.638 -1.393 1.00 83.94 844 ALA A N 1
ATOM 6855 C CA . ALA A 1 844 ? -7.667 -33.592 -1.304 1.00 83.94 844 ALA A CA 1
ATOM 6856 C C . ALA A 1 844 ? -8.185 -32.171 -1.559 1.00 83.94 844 ALA A C 1
ATOM 6858 O O . ALA A 1 844 ? -8.965 -31.989 -2.493 1.00 83.94 844 ALA A O 1
ATOM 6859 N N . GLU A 1 845 ? -7.654 -31.179 -0.841 1.00 86.75 845 GLU A N 1
ATOM 6860 C CA . GLU A 1 845 ? -8.011 -29.763 -1.009 1.00 86.75 845 GLU A CA 1
ATOM 6861 C C . GLU A 1 845 ? -7.770 -29.285 -2.441 1.00 86.75 845 GLU A C 1
ATOM 6863 O O . GLU A 1 845 ? -8.633 -28.646 -3.035 1.00 86.75 845 GLU A O 1
ATOM 6868 N N . ARG A 1 846 ? -6.647 -29.676 -3.065 1.00 92.00 846 ARG A N 1
ATOM 6869 C CA . ARG A 1 846 ? -6.373 -29.341 -4.476 1.00 92.00 846 ARG A CA 1
ATOM 6870 C C . ARG A 1 846 ? -7.473 -29.828 -5.414 1.00 92.00 846 ARG A C 1
ATOM 6872 O O . ARG A 1 846 ? -7.799 -29.144 -6.378 1.00 92.00 846 ARG A O 1
ATOM 6879 N N . ARG A 1 847 ? -8.014 -31.030 -5.185 1.00 91.31 847 ARG A N 1
ATOM 6880 C CA . ARG A 1 847 ? -9.100 -31.573 -6.017 1.00 91.31 847 ARG A CA 1
ATOM 6881 C C . ARG A 1 847 ? -10.406 -30.841 -5.757 1.00 91.31 847 ARG A C 1
ATOM 6883 O O . ARG A 1 847 ? -11.114 -30.551 -6.713 1.00 91.31 847 ARG A O 1
ATOM 6890 N N . GLU A 1 848 ? -10.700 -30.553 -4.496 1.00 92.12 848 GLU A N 1
ATOM 6891 C CA . GLU A 1 848 ? -11.913 -29.852 -4.087 1.00 92.12 848 GLU A CA 1
ATOM 6892 C C . GLU A 1 848 ? -11.938 -28.418 -4.629 1.00 92.12 848 GLU A C 1
ATOM 6894 O O . GLU A 1 848 ? -12.860 -28.057 -5.349 1.00 92.12 848 GLU A O 1
ATOM 6899 N N . MET A 1 849 ? -10.865 -27.652 -4.430 1.00 92.81 849 MET A N 1
ATOM 6900 C CA . MET A 1 849 ? -10.728 -26.286 -4.948 1.00 92.81 849 MET A CA 1
ATOM 6901 C C . MET A 1 849 ? -10.673 -26.229 -6.481 1.00 92.81 849 MET A C 1
ATOM 6903 O O . MET A 1 849 ? -11.060 -25.233 -7.076 1.00 92.81 849 MET A O 1
ATOM 6907 N N . ARG A 1 850 ? -10.210 -27.282 -7.168 1.00 92.50 850 ARG A N 1
ATOM 6908 C CA . ARG A 1 850 ? -10.329 -27.359 -8.637 1.00 92.50 850 ARG A CA 1
ATOM 6909 C C . ARG A 1 850 ? -11.751 -27.661 -9.100 1.00 92.50 850 ARG A C 1
ATOM 6911 O O . ARG A 1 850 ? -12.123 -27.238 -10.193 1.00 92.50 850 ARG A O 1
ATOM 6918 N N . ALA A 1 851 ? -12.508 -28.427 -8.317 1.00 92.62 851 ALA A N 1
ATOM 6919 C CA . ALA A 1 851 ? -13.909 -28.714 -8.599 1.00 92.62 851 ALA A CA 1
ATOM 6920 C C . ALA A 1 851 ? -14.799 -27.495 -8.315 1.00 92.62 851 ALA A C 1
ATOM 6922 O O . ALA A 1 851 ? -15.743 -27.264 -9.062 1.00 92.62 851 ALA A O 1
ATOM 6923 N N . ASP A 1 852 ? -14.462 -26.708 -7.291 1.00 90.50 852 ASP A N 1
ATOM 6924 C CA . ASP A 1 852 ? -15.114 -25.446 -6.944 1.00 90.50 852 ASP A CA 1
ATOM 6925 C C . ASP A 1 852 ? -14.069 -24.378 -6.547 1.00 90.50 852 ASP A C 1
ATOM 6927 O O . ASP A 1 852 ? -13.689 -24.266 -5.375 1.00 90.50 852 ASP A O 1
ATOM 6931 N N . PRO A 1 853 ? -13.591 -23.566 -7.513 1.00 90.25 853 PRO A N 1
ATOM 6932 C CA . PRO A 1 853 ? -12.596 -22.524 -7.250 1.00 90.25 853 PRO A CA 1
ATOM 6933 C C . PRO A 1 853 ? -13.051 -21.424 -6.287 1.00 90.25 853 PRO A C 1
ATOM 6935 O O . PRO A 1 853 ? -12.202 -20.717 -5.739 1.00 90.25 853 PRO A O 1
ATOM 6938 N N . SER A 1 854 ? -14.359 -21.273 -6.038 1.00 84.81 854 SER A N 1
ATOM 6939 C CA . SER A 1 854 ? -14.868 -20.269 -5.094 1.00 84.81 854 SER A CA 1
ATOM 6940 C C . SER A 1 854 ? -14.420 -20.541 -3.650 1.00 84.81 854 SER A C 1
ATOM 6942 O O . SER A 1 854 ? -14.194 -19.603 -2.879 1.00 84.81 854 SER A O 1
ATOM 6944 N N . LEU A 1 855 ? -14.179 -21.813 -3.307 1.00 87.69 855 LEU A N 1
ATOM 6945 C CA . LEU A 1 855 ? -13.674 -22.233 -1.998 1.00 87.69 855 LEU A CA 1
ATOM 6946 C C . LEU A 1 855 ? -12.302 -21.634 -1.680 1.00 87.69 855 LEU A C 1
ATOM 6948 O O . LEU A 1 855 ? -12.000 -21.376 -0.515 1.00 87.69 855 LEU A O 1
ATOM 6952 N N . LEU A 1 856 ? -11.483 -21.367 -2.701 1.00 90.31 856 LEU A N 1
ATOM 6953 C CA . LEU A 1 856 ? -10.152 -20.806 -2.503 1.00 90.31 856 LEU A CA 1
ATOM 6954 C C . LEU A 1 856 ? -10.213 -19.360 -1.996 1.00 90.31 856 LEU A C 1
ATOM 6956 O O . LEU A 1 856 ? -9.405 -18.988 -1.153 1.00 90.31 856 LEU A O 1
ATOM 6960 N N . TRP A 1 857 ? -11.177 -18.548 -2.442 1.00 88.81 857 TRP A N 1
ATOM 6961 C CA . TRP A 1 857 ? -11.319 -17.179 -1.928 1.00 88.81 857 TRP A CA 1
ATOM 6962 C C . TRP A 1 857 ? -11.752 -17.172 -0.461 1.00 88.81 857 TRP A C 1
ATOM 6964 O O . TRP A 1 857 ? -11.184 -16.446 0.354 1.00 88.81 857 TRP A O 1
ATOM 6974 N N . LYS A 1 858 ? -12.694 -18.052 -0.098 1.00 83.00 858 LYS A N 1
ATOM 6975 C CA . LYS A 1 858 ? -13.079 -18.264 1.303 1.00 83.00 858 LYS A CA 1
ATOM 6976 C C . LYS A 1 858 ? -11.880 -18.707 2.145 1.00 83.00 858 LYS A C 1
ATOM 6978 O O . LYS A 1 858 ? -11.671 -18.185 3.234 1.00 83.00 858 LYS A O 1
ATOM 6983 N N . TRP A 1 859 ? -11.066 -19.624 1.622 1.00 86.06 859 TRP A N 1
ATOM 6984 C CA . TRP A 1 859 ? -9.840 -20.069 2.281 1.00 86.06 859 TRP A CA 1
ATOM 6985 C C . TRP A 1 859 ? -8.855 -18.911 2.491 1.00 86.06 859 TRP A C 1
ATOM 6987 O O . TRP A 1 859 ? -8.361 -18.735 3.601 1.00 86.06 859 TRP A O 1
ATOM 6997 N N . VAL A 1 860 ? -8.625 -18.076 1.472 1.00 88.56 860 VAL A N 1
ATOM 6998 C CA . VAL A 1 860 ? -7.732 -16.907 1.550 1.00 88.56 860 VAL A CA 1
ATOM 6999 C C . VAL A 1 860 ? -8.162 -15.942 2.658 1.00 88.56 860 VAL A C 1
ATOM 7001 O O . VAL A 1 860 ? -7.325 -15.563 3.476 1.00 88.56 860 VAL A O 1
ATOM 7004 N N . ASN A 1 861 ? -9.453 -15.605 2.735 1.00 82.69 861 ASN A N 1
ATOM 7005 C CA . ASN A 1 861 ? -9.987 -14.704 3.765 1.00 82.69 861 ASN A CA 1
ATOM 7006 C C . ASN A 1 861 ? -9.900 -15.275 5.187 1.00 82.69 861 ASN A C 1
ATOM 7008 O O . ASN A 1 861 ? -9.827 -14.511 6.139 1.00 82.69 861 ASN A O 1
ATOM 7012 N N . ASN A 1 862 ? -9.880 -16.601 5.338 1.00 77.56 862 ASN A N 1
ATOM 7013 C CA . ASN A 1 862 ? -9.767 -17.243 6.649 1.00 77.56 862 ASN A CA 1
ATOM 7014 C C . ASN A 1 862 ? -8.314 -17.354 7.147 1.00 77.56 862 ASN A C 1
ATOM 7016 O O . ASN A 1 862 ? -8.087 -17.459 8.349 1.00 77.56 862 ASN A O 1
ATOM 7020 N N . HIS A 1 863 ? -7.329 -17.357 6.240 1.00 81.94 863 HIS A N 1
ATOM 7021 C CA . HIS A 1 863 ? -5.925 -17.629 6.582 1.00 81.94 863 HIS A CA 1
ATOM 7022 C C . HIS A 1 863 ? -5.020 -16.393 6.554 1.00 81.94 863 HIS A C 1
ATOM 7024 O O . HIS A 1 863 ? -3.946 -16.411 7.164 1.00 81.94 863 HIS A O 1
ATOM 7030 N N . LEU A 1 864 ? -5.410 -15.328 5.848 1.00 85.69 864 LEU A N 1
ATOM 7031 C CA . LEU A 1 864 ? -4.610 -14.113 5.706 1.00 85.69 864 LEU A CA 1
ATOM 7032 C C . LEU A 1 864 ? -5.254 -12.933 6.428 1.00 85.69 864 LEU A C 1
ATOM 7034 O O . LEU A 1 864 ? -6.415 -12.619 6.208 1.00 85.69 864 LEU A O 1
ATOM 7038 N N . PHE A 1 865 ? -4.458 -12.241 7.242 1.00 84.50 865 PHE A N 1
ATOM 7039 C CA . PHE A 1 865 ? -4.886 -11.015 7.910 1.00 84.50 865 PHE A CA 1
ATOM 7040 C C . PHE A 1 865 ? -4.984 -9.860 6.909 1.00 84.50 865 PHE A C 1
ATOM 7042 O O . PHE A 1 865 ? -3.977 -9.506 6.286 1.00 84.50 865 PHE A O 1
ATOM 7049 N N . LEU A 1 866 ? -6.157 -9.232 6.803 1.00 84.62 866 LEU A N 1
ATOM 7050 C CA . LEU A 1 866 ? -6.338 -8.010 6.021 1.00 84.62 866 LEU A CA 1
ATOM 7051 C C . LEU A 1 866 ? -5.915 -6.780 6.840 1.00 84.62 866 LEU A C 1
ATOM 7053 O O . LEU A 1 866 ? -6.650 -6.319 7.718 1.00 84.62 866 LEU A O 1
ATOM 7057 N N . TYR A 1 867 ? -4.754 -6.209 6.517 1.00 82.50 867 TYR A N 1
ATOM 7058 C CA . TYR A 1 867 ? -4.340 -4.915 7.068 1.00 82.50 867 TYR A CA 1
ATOM 7059 C C . TYR A 1 867 ? -4.719 -3.769 6.126 1.00 82.50 867 TYR A C 1
ATOM 7061 O O . TYR A 1 867 ? -4.744 -3.927 4.903 1.00 82.50 867 TYR A O 1
ATOM 7069 N N . HIS A 1 868 ? -5.007 -2.599 6.697 1.00 76.25 868 HIS A N 1
ATOM 7070 C CA . HIS A 1 868 ? -5.303 -1.414 5.904 1.00 76.25 868 HIS A CA 1
ATOM 7071 C C . HIS A 1 868 ? -3.999 -0.732 5.496 1.00 76.25 868 HIS A C 1
ATOM 7073 O O . HIS A 1 868 ? -3.163 -0.396 6.335 1.00 76.25 868 HIS A O 1
ATOM 7079 N N . GLU A 1 869 ? -3.830 -0.507 4.199 1.00 71.38 869 GLU A N 1
ATOM 7080 C CA . GLU A 1 869 ? -2.737 0.296 3.672 1.00 71.38 869 GLU A CA 1
ATOM 7081 C C . GLU A 1 869 ? -3.333 1.483 2.911 1.00 71.38 869 GLU A C 1
ATOM 7083 O O . GLU A 1 869 ? -4.240 1.271 2.102 1.00 71.38 869 GLU A O 1
ATOM 7088 N N . PRO A 1 870 ? -2.871 2.722 3.160 1.00 63.81 870 PRO A N 1
ATOM 7089 C CA . PRO A 1 870 ? -3.294 3.887 2.383 1.00 63.81 870 PRO A CA 1
ATOM 7090 C C . PRO A 1 870 ? -3.257 3.612 0.866 1.00 63.81 870 PRO A C 1
ATOM 7092 O O . PRO A 1 870 ? -2.265 3.092 0.354 1.00 63.81 870 PRO A O 1
ATOM 7095 N N . LYS A 1 871 ? -4.333 3.951 0.133 1.00 59.84 871 LYS A N 1
ATOM 7096 C CA . LYS A 1 871 ? -4.498 3.631 -1.308 1.00 59.84 871 LYS A CA 1
ATOM 7097 C C . LYS A 1 871 ? -3.357 4.175 -2.189 1.00 59.84 871 LYS A C 1
ATOM 7099 O O . LYS A 1 871 ? -3.023 3.601 -3.228 1.00 59.84 871 LYS A O 1
ATOM 7104 N N . ASP A 1 872 ? -2.754 5.286 -1.785 1.00 57.03 872 ASP A N 1
ATOM 7105 C CA . ASP A 1 872 ? -1.611 5.947 -2.417 1.00 57.03 872 ASP A CA 1
ATOM 7106 C C . ASP A 1 872 ? -0.280 5.211 -2.192 1.00 57.03 872 ASP A C 1
ATOM 7108 O O . ASP A 1 872 ? 0.652 5.357 -2.990 1.00 57.03 872 ASP A O 1
ATOM 7112 N N . ARG A 1 873 ? -0.203 4.346 -1.177 1.00 65.56 873 ARG A N 1
ATOM 7113 C CA . ARG A 1 873 ? 0.934 3.466 -0.923 1.00 65.56 873 ARG A CA 1
ATOM 7114 C C . ARG A 1 873 ? 0.790 2.201 -1.768 1.00 65.56 873 ARG A C 1
ATOM 7116 O O . ARG A 1 873 ? 0.223 1.182 -1.395 1.00 65.56 873 ARG A O 1
ATOM 7123 N N . ARG A 1 874 ? 1.303 2.295 -2.994 1.00 65.19 874 ARG A N 1
ATOM 7124 C CA . ARG A 1 874 ? 1.162 1.283 -4.057 1.00 65.19 874 ARG A CA 1
ATOM 7125 C C . ARG A 1 874 ? 2.165 0.127 -3.961 1.00 65.19 874 ARG A C 1
ATOM 7127 O O . ARG A 1 874 ? 2.457 -0.487 -4.989 1.00 65.19 874 ARG A O 1
ATOM 7134 N N . ALA A 1 875 ? 2.726 -0.152 -2.784 1.00 71.94 875 ALA A N 1
ATOM 7135 C CA . ALA A 1 875 ? 3.614 -1.297 -2.614 1.00 71.94 875 ALA A CA 1
ATOM 7136 C C . ALA A 1 875 ? 2.827 -2.596 -2.865 1.00 71.94 875 ALA A C 1
ATOM 7138 O O . ALA A 1 875 ? 1.632 -2.699 -2.562 1.00 71.94 875 ALA A O 1
ATOM 7139 N N . ARG A 1 876 ? 3.468 -3.566 -3.517 1.00 82.88 876 ARG A N 1
ATOM 7140 C CA . ARG A 1 876 ? 2.854 -4.844 -3.892 1.00 82.88 876 ARG A CA 1
ATOM 7141 C C . ARG A 1 876 ? 3.699 -5.964 -3.328 1.00 82.88 876 ARG A C 1
ATOM 7143 O O . ARG A 1 876 ? 4.904 -5.987 -3.559 1.00 82.88 876 ARG A O 1
ATOM 7150 N N . GLN A 1 877 ? 3.050 -6.855 -2.593 1.00 90.62 877 GLN A N 1
ATOM 7151 C CA . GLN A 1 877 ? 3.698 -8.024 -2.023 1.00 90.62 877 GLN A CA 1
ATOM 7152 C C . GLN A 1 877 ? 3.715 -9.159 -3.048 1.00 90.62 877 GLN A C 1
ATOM 7154 O O . GLN A 1 877 ? 2.822 -9.291 -3.888 1.00 90.62 877 GLN A O 1
ATOM 7159 N N . THR A 1 878 ? 4.728 -10.000 -2.955 1.00 92.44 878 THR A N 1
ATOM 7160 C CA . THR A 1 878 ? 4.851 -11.243 -3.701 1.00 92.44 878 THR A CA 1
ATOM 7161 C C . THR A 1 878 ? 3.943 -12.310 -3.101 1.00 92.44 878 THR A C 1
ATOM 7163 O O . THR A 1 878 ? 3.762 -12.351 -1.882 1.00 92.44 878 THR A O 1
ATOM 7166 N N . PRO A 1 879 ? 3.411 -13.242 -3.910 1.00 94.81 879 PRO A N 1
ATOM 7167 C CA . PRO A 1 879 ? 2.507 -14.263 -3.388 1.00 94.81 879 PRO A CA 1
ATOM 7168 C C . PRO A 1 879 ? 3.113 -15.121 -2.263 1.00 94.81 879 PRO A C 1
ATOM 7170 O O . PRO A 1 879 ? 2.461 -15.359 -1.250 1.00 94.81 879 PRO A O 1
ATOM 7173 N N . CYS A 1 880 ? 4.377 -15.537 -2.384 1.00 93.12 880 CYS A N 1
ATOM 7174 C CA . CYS A 1 880 ? 5.045 -16.285 -1.313 1.00 93.12 880 CYS A CA 1
ATOM 7175 C C . CYS A 1 880 ? 5.329 -15.418 -0.080 1.00 93.12 880 CYS A C 1
ATOM 7177 O O . CYS A 1 880 ? 5.202 -15.896 1.046 1.00 93.12 880 CYS A O 1
ATOM 7179 N N . GLY A 1 881 ? 5.686 -14.145 -0.273 1.00 92.00 881 GLY A N 1
ATOM 7180 C CA . GLY A 1 881 ? 5.890 -13.203 0.824 1.00 92.00 881 GLY A CA 1
ATOM 7181 C C . GLY A 1 881 ? 4.625 -13.011 1.663 1.00 92.00 881 GLY A C 1
ATOM 7182 O O . GLY A 1 881 ? 4.692 -13.024 2.892 1.00 92.00 881 GLY A O 1
ATOM 7183 N N . ILE A 1 882 ? 3.464 -12.913 1.008 1.00 93.12 882 ILE A N 1
ATOM 7184 C CA . ILE A 1 882 ? 2.152 -12.838 1.666 1.00 93.12 882 ILE A CA 1
ATOM 7185 C C . ILE A 1 882 ? 1.911 -14.071 2.541 1.00 93.12 882 ILE A C 1
ATOM 7187 O O . ILE A 1 882 ? 1.517 -13.930 3.698 1.00 93.12 882 ILE A O 1
ATOM 7191 N N . TRP A 1 883 ? 2.181 -15.271 2.015 1.00 91.06 883 TRP A N 1
ATOM 7192 C CA . TRP A 1 883 ? 2.006 -16.511 2.775 1.00 91.06 883 TRP A CA 1
ATOM 7193 C C . TRP A 1 883 ? 2.904 -16.564 4.014 1.00 91.06 883 TRP A C 1
ATOM 7195 O O . TRP A 1 883 ? 2.428 -16.855 5.112 1.00 91.06 883 TRP A O 1
ATOM 7205 N N . LYS A 1 884 ? 4.185 -16.210 3.858 1.00 87.69 884 LYS A N 1
ATOM 7206 C CA . LYS A 1 884 ? 5.155 -16.171 4.963 1.00 87.69 884 LYS A CA 1
ATOM 7207 C C . LYS A 1 884 ? 4.750 -15.174 6.048 1.00 87.69 884 LYS A C 1
ATOM 7209 O O . LYS A 1 884 ? 4.805 -15.511 7.227 1.00 87.69 884 LYS A O 1
ATOM 7214 N N . LEU A 1 885 ? 4.314 -13.974 5.658 1.00 87.69 885 LEU A N 1
ATOM 7215 C CA . LEU A 1 885 ? 3.866 -12.942 6.597 1.00 87.69 885 LEU A CA 1
ATOM 7216 C C . LEU A 1 885 ? 2.516 -13.289 7.248 1.00 87.69 885 LEU A C 1
ATOM 7218 O O . LEU A 1 885 ? 2.265 -12.897 8.384 1.00 87.69 885 LEU A O 1
ATOM 7222 N N . GLY A 1 886 ? 1.640 -14.010 6.539 1.00 86.94 886 GLY A N 1
ATOM 7223 C CA . GLY A 1 886 ? 0.274 -14.298 6.985 1.00 86.94 886 GLY A CA 1
ATOM 7224 C C . GLY A 1 886 ? -0.671 -13.101 6.926 1.00 86.94 886 GLY A C 1
ATOM 7225 O O . GLY A 1 886 ? -1.715 -13.121 7.580 1.00 86.94 886 GLY A O 1
ATOM 7226 N N . ALA A 1 887 ? -0.294 -12.051 6.192 1.00 87.12 887 ALA A N 1
ATOM 7227 C CA . ALA A 1 887 ? -1.015 -10.789 6.132 1.00 87.12 887 ALA A CA 1
ATOM 7228 C C . ALA A 1 887 ? -0.823 -10.094 4.777 1.00 87.12 887 ALA A C 1
ATOM 7230 O O . ALA A 1 887 ? 0.263 -10.144 4.190 1.00 87.12 887 ALA A O 1
ATOM 7231 N N . ALA A 1 888 ? -1.865 -9.415 4.303 1.00 89.69 888 ALA A N 1
ATOM 7232 C CA . ALA A 1 888 ? -1.842 -8.654 3.061 1.00 89.69 888 ALA A CA 1
ATOM 7233 C C . ALA A 1 888 ? -2.837 -7.486 3.084 1.00 89.69 888 ALA A C 1
ATOM 7235 O O . ALA A 1 888 ? -3.840 -7.527 3.790 1.00 89.69 888 ALA A O 1
ATOM 7236 N N . ASN A 1 889 ? -2.570 -6.455 2.278 1.00 86.75 889 ASN A N 1
ATOM 7237 C CA . ASN A 1 889 ? -3.589 -5.464 1.923 1.00 86.75 889 ASN A CA 1
ATOM 7238 C C . ASN A 1 889 ? -4.580 -6.046 0.891 1.00 86.75 889 ASN A C 1
ATOM 7240 O O . ASN A 1 889 ? -4.320 -7.089 0.286 1.00 86.75 889 ASN A O 1
ATOM 7244 N N . GLU A 1 890 ? -5.690 -5.350 0.633 1.00 85.12 890 GLU A N 1
ATOM 7245 C CA . GLU A 1 890 ? -6.765 -5.836 -0.248 1.00 85.12 890 GLU A CA 1
ATOM 7246 C C . GLU A 1 890 ? -6.271 -6.210 -1.661 1.00 85.12 890 GLU A C 1
ATOM 7248 O O . GLU A 1 890 ? -6.601 -7.269 -2.197 1.00 85.12 890 GLU A O 1
ATOM 7253 N N . THR A 1 891 ? -5.430 -5.367 -2.271 1.00 87.06 891 THR A N 1
ATOM 7254 C CA . THR A 1 891 ? -4.898 -5.629 -3.619 1.00 87.06 891 THR A CA 1
ATOM 7255 C C . THR A 1 891 ? -3.957 -6.835 -3.619 1.00 87.06 891 THR A C 1
ATOM 7257 O O . THR A 1 891 ? -4.032 -7.682 -4.508 1.00 87.06 891 THR A O 1
ATOM 7260 N N . SER A 1 892 ? -3.081 -6.940 -2.620 1.00 91.50 892 SER A N 1
ATOM 7261 C CA . SER A 1 892 ? -2.163 -8.066 -2.452 1.00 91.50 892 SER A CA 1
ATOM 7262 C C . SER A 1 892 ? -2.921 -9.375 -2.187 1.00 91.50 892 SER A C 1
ATOM 7264 O O . SER A 1 892 ? -2.535 -10.406 -2.732 1.00 91.50 892 SER A O 1
ATOM 7266 N N . MET A 1 893 ? -4.043 -9.355 -1.454 1.00 91.38 893 MET A N 1
ATOM 7267 C CA . MET A 1 893 ? -4.911 -10.534 -1.289 1.00 91.38 893 MET A CA 1
ATOM 7268 C C . MET A 1 893 ? -5.503 -11.005 -2.623 1.00 91.38 893 MET A C 1
ATOM 7270 O O . MET A 1 893 ? -5.498 -12.205 -2.903 1.00 91.38 893 MET A O 1
ATOM 7274 N N . LYS A 1 894 ? -5.945 -10.078 -3.486 1.00 92.38 894 LYS A N 1
ATOM 7275 C CA . LYS A 1 894 ? -6.410 -10.401 -4.850 1.00 92.38 894 LYS A CA 1
ATOM 7276 C C . LYS A 1 894 ? -5.294 -11.043 -5.683 1.00 92.38 894 LYS A C 1
ATOM 7278 O O . LYS A 1 894 ? -5.521 -12.054 -6.349 1.00 92.38 894 LYS A O 1
ATOM 7283 N N . VAL A 1 895 ? -4.071 -10.508 -5.600 1.00 94.31 895 VAL A N 1
ATOM 7284 C CA . VAL A 1 895 ? -2.885 -11.091 -6.257 1.00 94.31 895 VAL A CA 1
ATOM 7285 C C . VAL A 1 895 ? -2.597 -12.499 -5.729 1.00 94.31 895 VAL A C 1
ATOM 7287 O O . VAL A 1 895 ? -2.373 -13.413 -6.523 1.00 94.31 895 VAL A O 1
ATOM 7290 N N . PHE A 1 896 ? -2.648 -12.700 -4.410 1.00 95.44 896 PHE A N 1
ATOM 7291 C CA . PHE A 1 896 ? -2.437 -14.005 -3.786 1.00 95.44 896 PHE A CA 1
ATOM 7292 C C . PHE A 1 896 ? -3.468 -15.038 -4.245 1.00 95.44 896 PHE A C 1
ATOM 7294 O O . PHE A 1 896 ? -3.093 -16.149 -4.612 1.00 95.44 896 PHE A O 1
ATOM 7301 N N . PHE A 1 897 ? -4.750 -14.667 -4.286 1.00 95.50 897 PHE A N 1
ATOM 7302 C CA . PHE A 1 897 ? -5.814 -15.540 -4.777 1.00 95.50 897 PHE A CA 1
ATOM 7303 C C . PHE A 1 897 ? -5.549 -16.003 -6.213 1.00 95.50 897 PHE A C 1
ATOM 7305 O O . PHE A 1 897 ? -5.544 -17.206 -6.479 1.00 95.50 897 PHE A O 1
ATOM 7312 N N . VAL A 1 898 ? -5.258 -15.075 -7.133 1.00 96.75 898 VAL A N 1
ATOM 7313 C CA . VAL A 1 898 ? -4.960 -15.430 -8.529 1.00 96.75 898 VAL A CA 1
ATOM 7314 C C . VAL A 1 898 ? -3.715 -16.316 -8.610 1.00 96.75 898 VAL A C 1
ATOM 7316 O O . VAL A 1 898 ? -3.712 -17.311 -9.338 1.00 96.75 898 VAL A O 1
ATOM 7319 N N . ALA A 1 899 ? -2.671 -16.006 -7.838 1.00 97.19 899 ALA A N 1
ATOM 7320 C CA . ALA A 1 899 ? -1.462 -16.817 -7.781 1.00 97.19 899 ALA A CA 1
ATOM 7321 C C . ALA A 1 899 ? -1.761 -18.243 -7.298 1.00 97.19 899 ALA A C 1
ATOM 7323 O O . ALA A 1 899 ? -1.297 -19.206 -7.913 1.00 97.19 899 ALA A O 1
ATOM 7324 N N . ALA A 1 900 ? -2.573 -18.399 -6.251 1.00 96.81 900 ALA A N 1
ATOM 7325 C CA . ALA A 1 900 ? -2.992 -19.692 -5.725 1.00 96.81 900 ALA A CA 1
ATOM 7326 C C . ALA A 1 900 ? -3.854 -20.467 -6.741 1.00 96.81 900 ALA A C 1
ATOM 7328 O O . ALA A 1 900 ? -3.540 -21.623 -7.025 1.00 96.81 900 ALA A O 1
ATOM 7329 N N . CYS A 1 901 ? -4.837 -19.832 -7.397 1.00 96.75 901 CYS A N 1
ATOM 7330 C CA . CYS A 1 901 ? -5.601 -20.434 -8.500 1.00 96.75 901 CYS A CA 1
ATOM 7331 C C . CYS A 1 901 ? -4.675 -20.981 -9.593 1.00 96.75 901 CYS A C 1
ATOM 7333 O O . CYS A 1 901 ? -4.731 -22.167 -9.931 1.00 96.75 901 CYS A O 1
ATOM 7335 N N . ARG A 1 902 ? -3.762 -20.142 -10.101 1.00 97.06 902 ARG A N 1
ATOM 7336 C CA . ARG A 1 902 ? -2.832 -20.523 -11.175 1.00 97.06 902 ARG A CA 1
ATOM 7337 C C . ARG A 1 902 ? -1.879 -21.640 -10.743 1.00 97.06 902 ARG A C 1
ATOM 7339 O O . ARG A 1 902 ? -1.512 -22.491 -11.551 1.00 97.06 902 ARG A O 1
ATOM 7346 N N . SER A 1 903 ? -1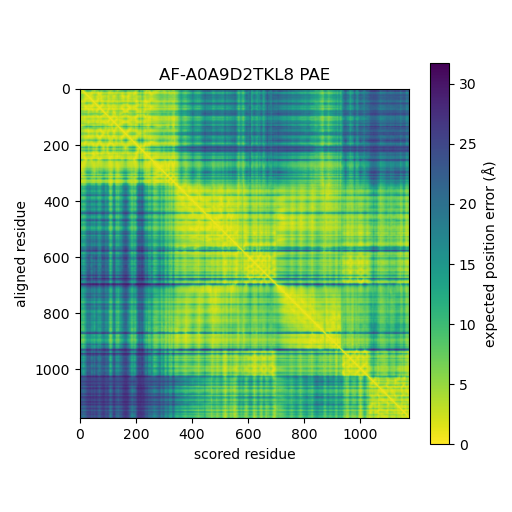.519 -21.686 -9.461 1.00 96.25 903 SER A N 1
ATOM 7347 C CA . SER A 1 903 ? -0.722 -22.766 -8.857 1.00 96.25 903 SER A CA 1
ATOM 7348 C C . SER A 1 903 ? -1.479 -24.095 -8.800 1.00 96.25 903 SER A C 1
ATOM 7350 O O . SER A 1 903 ? -0.871 -25.160 -8.902 1.00 96.25 903 SER A O 1
ATOM 7352 N N . LEU A 1 904 ? -2.806 -24.047 -8.698 1.00 9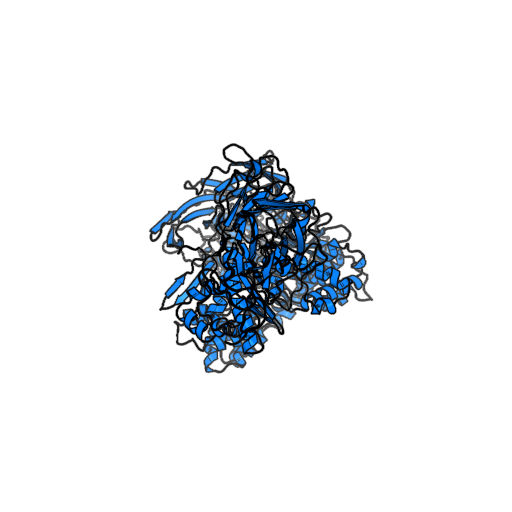5.94 904 LEU A N 1
ATOM 7353 C CA . LEU A 1 904 ? -3.688 -25.212 -8.734 1.00 95.94 904 LEU A CA 1
ATOM 7354 C C . LEU A 1 904 ? -4.125 -25.604 -10.151 1.00 95.94 904 LEU A C 1
ATOM 7356 O O . LEU A 1 904 ? -4.897 -26.549 -10.300 1.00 95.94 904 LEU A O 1
ATOM 7360 N N . GLY A 1 905 ? -3.632 -24.926 -11.194 1.00 95.69 905 GLY A N 1
ATOM 7361 C CA . GLY A 1 905 ? -4.027 -25.181 -12.581 1.00 95.69 905 GLY A CA 1
ATOM 7362 C C . GLY A 1 905 ? -5.378 -24.568 -12.964 1.00 95.69 905 GLY A C 1
ATOM 7363 O O . GLY A 1 905 ? -6.003 -25.047 -13.903 1.00 95.69 905 GLY A O 1
ATOM 7364 N N . ILE A 1 906 ? -5.844 -23.556 -12.228 1.00 96.62 906 ILE A N 1
ATOM 7365 C CA . ILE A 1 906 ? -7.094 -22.830 -12.480 1.00 96.62 906 ILE A CA 1
ATOM 7366 C C . ILE A 1 906 ? -6.725 -21.474 -13.101 1.00 96.62 906 ILE A C 1
ATOM 7368 O O . ILE A 1 906 ? -6.088 -20.664 -12.421 1.00 96.62 906 ILE A O 1
ATOM 7372 N N . PRO A 1 907 ? -7.078 -21.196 -14.371 1.00 97.50 907 PRO A N 1
ATOM 7373 C CA . PRO A 1 907 ? -6.835 -19.888 -14.959 1.00 97.50 907 PRO A CA 1
ATOM 7374 C C . PRO A 1 907 ? -7.639 -18.824 -14.211 1.00 97.50 907 PRO A C 1
ATOM 7376 O O . PRO A 1 907 ? -8.832 -18.998 -13.970 1.00 97.50 907 PRO A O 1
ATOM 7379 N N . ALA A 1 908 ? -6.991 -17.734 -13.821 1.00 96.75 908 ALA A N 1
ATOM 7380 C CA . ALA A 1 908 ? -7.608 -16.670 -13.035 1.00 96.75 908 ALA A CA 1
ATOM 7381 C C . ALA A 1 908 ? -6.950 -15.322 -13.320 1.00 96.75 908 ALA A C 1
ATOM 7383 O O . ALA A 1 908 ? -5.804 -15.273 -13.779 1.00 96.75 908 ALA A O 1
ATOM 7384 N N . ARG A 1 909 ? -7.663 -14.229 -13.043 1.00 94.69 909 ARG A N 1
ATOM 7385 C CA . ARG A 1 909 ? -7.201 -12.860 -13.294 1.00 94.69 909 ARG A CA 1
ATOM 7386 C C . ARG A 1 909 ? -7.876 -11.835 -12.391 1.00 94.69 909 ARG A C 1
ATOM 7388 O O . ARG A 1 909 ? -8.945 -12.083 -11.837 1.00 94.69 909 ARG A O 1
ATOM 7395 N N . ILE A 1 910 ? -7.244 -10.671 -12.310 1.00 91.62 910 ILE A N 1
ATOM 7396 C CA . ILE A 1 910 ? -7.871 -9.435 -11.846 1.00 91.62 910 ILE A CA 1
ATOM 7397 C C . ILE A 1 910 ? -8.411 -8.726 -13.093 1.00 91.62 910 ILE A C 1
ATOM 7399 O O . ILE A 1 910 ? -7.670 -8.527 -14.059 1.00 91.62 910 ILE A O 1
ATOM 7403 N N . GLU A 1 911 ? -9.695 -8.389 -13.104 1.00 86.44 911 GLU A N 1
ATOM 7404 C CA . GLU A 1 911 ? -10.333 -7.682 -14.210 1.00 86.44 911 GLU A CA 1
ATOM 7405 C C . GLU A 1 911 ? -9.748 -6.277 -14.352 1.00 86.44 911 GLU A C 1
ATOM 7407 O O . GLU A 1 911 ? -9.625 -5.526 -13.384 1.00 86.44 911 GLU A O 1
ATOM 7412 N N . LYS A 1 912 ? -9.378 -5.909 -15.583 1.00 83.56 912 LYS A N 1
ATOM 7413 C CA . LYS A 1 912 ? -8.721 -4.622 -15.853 1.00 83.56 912 LYS A CA 1
ATOM 7414 C C . LYS A 1 912 ? -9.649 -3.428 -15.615 1.00 83.56 912 LYS A C 1
ATOM 7416 O O . LYS A 1 912 ? -9.149 -2.370 -15.258 1.00 83.56 912 LYS A O 1
ATOM 7421 N N . SER A 1 913 ? -10.959 -3.611 -15.804 1.00 78.38 913 SER A N 1
ATOM 7422 C CA . SER A 1 913 ? -11.977 -2.554 -15.750 1.00 78.38 913 SER A CA 1
ATOM 7423 C C . SER A 1 913 ? -12.232 -2.006 -14.351 1.00 78.38 913 SER A C 1
ATOM 7425 O O . SER A 1 913 ? -12.312 -0.793 -14.162 1.00 78.38 913 SER A O 1
ATOM 7427 N N . ASP A 1 914 ? -12.387 -2.914 -13.389 1.00 75.38 914 ASP A N 1
ATOM 7428 C CA . ASP A 1 914 ? -12.918 -2.637 -12.051 1.00 75.38 914 ASP A CA 1
ATOM 7429 C C . ASP A 1 914 ? -12.093 -3.294 -10.928 1.00 75.38 914 ASP A C 1
ATOM 7431 O O . ASP A 1 914 ? -12.378 -3.098 -9.752 1.00 75.38 914 ASP A O 1
ATOM 7435 N N . GLY A 1 915 ? -11.056 -4.074 -11.260 1.00 81.50 915 GLY A N 1
ATOM 7436 C CA . GLY A 1 915 ? -10.219 -4.751 -10.271 1.00 81.50 915 GLY A CA 1
ATOM 7437 C C . GLY A 1 915 ? -10.890 -5.936 -9.565 1.00 81.50 915 GLY A C 1
ATOM 7438 O O . GLY A 1 915 ? -10.353 -6.417 -8.561 1.00 81.50 915 GLY A O 1
ATOM 7439 N N . SER A 1 916 ? -12.045 -6.408 -10.049 1.00 83.38 916 SER A N 1
ATOM 7440 C CA . SER A 1 916 ? -12.720 -7.602 -9.527 1.00 83.38 916 SER A CA 1
ATOM 7441 C C . SER A 1 916 ? -11.960 -8.890 -9.866 1.00 83.38 916 SER A C 1
ATOM 7443 O O . SER A 1 916 ? -11.113 -8.930 -10.760 1.00 83.38 916 SER A O 1
ATOM 7445 N N . LEU A 1 917 ? -12.219 -9.958 -9.111 1.00 89.56 917 LEU A N 1
ATOM 7446 C CA . LEU A 1 917 ? -11.575 -11.257 -9.303 1.00 89.56 917 LEU A CA 1
ATOM 7447 C C . LEU A 1 917 ? -12.395 -12.132 -10.250 1.00 89.56 917 LEU A C 1
ATOM 7449 O O . LEU A 1 917 ? -13.602 -12.264 -10.064 1.00 89.56 917 LEU A O 1
ATOM 7453 N N . SER A 1 918 ? -11.729 -12.806 -11.187 1.00 92.00 918 SER A N 1
ATOM 7454 C CA . SER A 1 918 ? -12.351 -13.810 -12.056 1.00 92.00 918 SER A CA 1
ATOM 7455 C C . SER A 1 918 ? -11.518 -15.083 -12.147 1.00 92.00 918 SER A C 1
ATOM 7457 O O . SER A 1 918 ? -10.287 -15.027 -12.186 1.00 92.00 918 SER A O 1
ATOM 7459 N N . TYR A 1 919 ? -12.181 -16.232 -12.274 1.00 94.56 919 TYR A N 1
ATOM 7460 C CA . TYR A 1 919 ? -11.553 -17.517 -12.598 1.00 94.56 919 TYR A CA 1
ATOM 7461 C C . TYR A 1 919 ? -12.287 -18.218 -13.745 1.00 94.56 919 TYR A C 1
ATOM 7463 O O . TYR A 1 919 ? -13.492 -18.053 -13.920 1.00 94.56 919 TYR A O 1
ATOM 7471 N N . TYR A 1 920 ? -11.563 -19.001 -14.541 1.00 95.56 920 TYR A N 1
ATOM 7472 C CA . TYR A 1 920 ? -12.111 -19.749 -15.667 1.00 95.56 920 TYR A CA 1
ATOM 7473 C C . TYR A 1 920 ? -12.520 -21.154 -15.227 1.00 95.56 920 TYR A C 1
ATOM 7475 O O . TYR A 1 920 ? -11.691 -21.932 -14.748 1.00 95.56 920 TYR A O 1
ATOM 7483 N N . HIS A 1 921 ? -13.793 -21.498 -15.405 1.00 93.50 921 HIS A N 1
ATOM 7484 C CA . HIS A 1 921 ? -14.328 -22.805 -15.038 1.00 93.50 921 HIS A CA 1
ATOM 7485 C C . HIS A 1 921 ? -15.515 -23.180 -15.935 1.00 93.50 921 HIS A C 1
ATOM 7487 O O . HIS A 1 921 ? -16.336 -22.338 -16.287 1.00 93.50 921 HIS A O 1
ATOM 7493 N N . ASN A 1 922 ? -15.599 -24.453 -16.336 1.00 90.94 922 ASN A N 1
ATOM 7494 C CA . ASN A 1 922 ? -16.654 -24.986 -17.213 1.00 90.94 922 ASN A CA 1
ATOM 7495 C C . ASN A 1 922 ? -16.876 -24.226 -18.539 1.00 90.94 922 ASN A C 1
ATOM 7497 O O . ASN A 1 922 ? -17.972 -24.245 -19.090 1.00 90.94 922 ASN A O 1
ATOM 7501 N N . GLY A 1 923 ? -15.826 -23.613 -19.094 1.00 91.94 923 GLY A N 1
ATOM 7502 C CA . GLY A 1 923 ? -15.873 -22.966 -20.408 1.00 91.94 923 GLY A CA 1
ATOM 7503 C C . GLY A 1 923 ? -16.065 -21.446 -20.383 1.00 91.94 923 GLY A C 1
ATOM 7504 O O . GLY A 1 923 ? -15.978 -20.821 -21.441 1.00 91.94 923 GLY A O 1
ATOM 7505 N N . GLU A 1 924 ? -16.262 -20.842 -19.210 1.00 93.44 924 GLU A N 1
ATOM 7506 C CA . GLU A 1 924 ? -16.518 -19.406 -19.045 1.00 93.44 924 GLU A CA 1
ATOM 7507 C C . GLU A 1 924 ? -15.798 -18.814 -17.819 1.00 93.44 924 GLU A C 1
ATOM 7509 O O . GLU A 1 924 ? -15.298 -19.547 -16.963 1.00 93.44 924 GLU A O 1
ATOM 7514 N N . TYR A 1 925 ? -15.714 -17.480 -17.747 1.00 90.44 925 TYR A N 1
ATOM 7515 C CA . TYR A 1 925 ? -15.190 -16.781 -16.569 1.00 90.44 925 TYR A CA 1
ATOM 7516 C C . TYR A 1 925 ? -16.304 -16.528 -15.557 1.00 90.44 925 TYR A C 1
ATOM 7518 O O . TYR A 1 925 ? -17.336 -15.951 -15.892 1.00 90.44 925 TYR A O 1
ATOM 7526 N N . HIS A 1 926 ? -16.039 -16.888 -14.307 1.00 88.44 926 HIS A N 1
ATOM 7527 C CA . HIS A 1 926 ? -16.891 -16.618 -13.155 1.00 88.44 926 HIS A CA 1
ATOM 7528 C C . HIS A 1 926 ? -16.261 -15.494 -12.338 1.00 88.44 926 HIS A C 1
ATOM 7530 O O . HIS A 1 926 ? -15.098 -15.601 -11.941 1.00 88.44 926 HIS A O 1
ATOM 7536 N N . ARG A 1 927 ? -17.017 -14.418 -12.095 1.00 84.38 927 ARG A N 1
ATOM 7537 C CA . ARG A 1 927 ? -16.593 -13.306 -11.231 1.00 84.38 927 ARG A CA 1
ATOM 7538 C C . ARG A 1 927 ? -16.850 -13.642 -9.762 1.00 84.38 927 ARG A C 1
ATOM 7540 O O . ARG A 1 927 ? -17.892 -14.200 -9.424 1.00 84.38 927 ARG A O 1
ATOM 7547 N N . ILE A 1 928 ? -15.922 -13.268 -8.889 1.00 77.25 928 ILE A N 1
ATOM 7548 C CA . ILE A 1 928 ? -16.057 -13.349 -7.432 1.00 77.25 928 ILE A CA 1
ATOM 7549 C C . ILE A 1 928 ? -16.417 -11.960 -6.914 1.00 77.25 928 ILE A C 1
ATOM 7551 O O . ILE A 1 928 ? -15.652 -11.010 -7.087 1.00 77.25 928 ILE A O 1
ATOM 7555 N N . SER A 1 929 ? -17.570 -11.858 -6.253 1.00 63.25 929 SER A N 1
ATOM 7556 C CA . SER A 1 929 ? -17.899 -10.678 -5.454 1.00 63.25 929 SER A CA 1
ATOM 7557 C C . SER A 1 929 ? -17.062 -10.697 -4.177 1.00 63.25 929 SER A C 1
ATOM 7559 O O . SER A 1 929 ? -17.032 -11.702 -3.466 1.00 63.25 929 SER A O 1
ATOM 7561 N N . THR A 1 930 ? -16.368 -9.599 -3.887 1.00 56.91 930 THR A N 1
ATOM 7562 C CA . THR A 1 930 ? -15.720 -9.383 -2.584 1.00 56.91 930 THR A CA 1
ATOM 7563 C C . THR A 1 930 ? -16.719 -8.943 -1.512 1.00 56.91 930 THR A C 1
ATOM 7565 O O . THR A 1 930 ? -16.351 -8.880 -0.344 1.00 56.91 930 THR A O 1
ATOM 7568 N N . GLN A 1 931 ? -17.968 -8.654 -1.891 1.00 51.31 931 GLN A N 1
ATOM 7569 C CA . GLN A 1 931 ? -19.070 -8.348 -0.982 1.00 51.31 931 GLN A CA 1
ATOM 7570 C C . GLN A 1 931 ? -19.895 -9.615 -0.695 1.00 51.31 931 GLN A C 1
ATOM 7572 O O . GLN A 1 931 ? -19.985 -10.509 -1.537 1.00 51.31 931 GLN A O 1
ATOM 7577 N N . GLU A 1 932 ? -20.534 -9.690 0.479 1.00 43.03 932 GLU A N 1
ATOM 7578 C CA . GLU A 1 932 ? -21.348 -10.847 0.909 1.00 43.03 932 GLU A CA 1
ATOM 7579 C C . GLU A 1 932 ? -22.526 -11.166 -0.035 1.00 43.03 932 GLU A C 1
ATOM 7581 O O . GLU A 1 932 ? -23.063 -12.275 -0.014 1.00 43.03 932 GLU A O 1
ATOM 7586 N N . GLN A 1 933 ? -22.921 -10.218 -0.892 1.00 45.66 933 GLN A N 1
ATOM 7587 C CA . GLN A 1 933 ? -23.945 -10.397 -1.920 1.00 45.66 933 GLN A CA 1
ATOM 7588 C C . GLN A 1 933 ? -23.314 -10.530 -3.312 1.00 45.66 933 GLN A C 1
ATOM 7590 O O . GLN A 1 933 ? -22.348 -9.847 -3.661 1.00 45.66 933 GLN A O 1
ATOM 7595 N N . ALA A 1 934 ? -23.878 -11.419 -4.134 1.00 55.88 934 ALA A N 1
ATOM 7596 C CA . ALA A 1 934 ? -23.457 -11.585 -5.520 1.00 55.88 934 ALA A CA 1
ATOM 7597 C C . ALA A 1 934 ? -23.745 -10.302 -6.318 1.00 55.88 934 ALA A C 1
ATOM 7599 O O . ALA A 1 934 ? -24.905 -9.917 -6.475 1.00 55.88 934 ALA A O 1
ATOM 7600 N N . ALA A 1 935 ? -22.689 -9.662 -6.827 1.00 63.97 935 ALA A N 1
ATOM 7601 C CA . ALA A 1 935 ? -22.791 -8.460 -7.644 1.00 63.97 935 ALA A CA 1
ATOM 7602 C C . ALA A 1 935 ? -23.632 -8.718 -8.906 1.00 63.97 935 ALA A C 1
ATOM 7604 O O . ALA A 1 935 ? -23.457 -9.723 -9.602 1.00 63.97 935 ALA A O 1
ATOM 7605 N N . GLN A 1 936 ? -24.553 -7.802 -9.201 1.00 81.62 936 GLN A N 1
ATOM 7606 C CA . GLN A 1 936 ? -25.379 -7.828 -10.406 1.00 81.62 936 GLN A CA 1
ATOM 7607 C C . GLN A 1 936 ? -24.830 -6.819 -11.417 1.00 81.62 936 GLN A C 1
ATOM 7609 O O . GLN A 1 936 ? -24.380 -5.749 -11.027 1.00 81.62 936 GLN A O 1
ATOM 7614 N N . PHE A 1 937 ? -24.863 -7.145 -12.709 1.00 84.25 937 PHE A N 1
ATOM 7615 C CA . PHE A 1 937 ? -24.219 -6.350 -13.763 1.00 84.25 937 PHE A CA 1
ATOM 7616 C C . PHE A 1 937 ? -25.232 -5.801 -14.767 1.00 84.25 937 PHE A C 1
ATOM 7618 O O . PHE A 1 937 ? -26.261 -6.430 -15.009 1.00 84.25 937 PHE A O 1
ATOM 7625 N N . GLY A 1 938 ? -24.910 -4.663 -15.379 1.00 91.00 938 GLY A N 1
ATOM 7626 C CA . GLY A 1 938 ? -25.601 -4.075 -16.527 1.00 91.00 938 GLY A CA 1
ATOM 7627 C C . GLY A 1 938 ? -24.598 -3.532 -17.553 1.00 91.00 938 GLY A C 1
ATOM 7628 O O . GLY A 1 938 ? -23.415 -3.882 -17.535 1.00 91.00 938 GLY A O 1
ATOM 7629 N N . VAL A 1 939 ? -25.061 -2.686 -18.473 1.00 93.12 939 VAL A N 1
ATOM 7630 C CA . VAL A 1 939 ? -24.212 -2.063 -19.504 1.00 93.12 939 VAL A CA 1
ATOM 7631 C C . VAL A 1 939 ? -24.424 -0.553 -19.517 1.00 93.12 939 VAL A C 1
ATOM 7633 O O . VAL A 1 939 ? -25.552 -0.086 -19.658 1.00 93.12 939 VAL A O 1
ATOM 7636 N N . LEU A 1 940 ? -23.343 0.218 -19.421 1.00 96.50 940 LEU A N 1
ATOM 7637 C CA . LEU A 1 940 ? -23.343 1.655 -19.682 1.00 96.50 940 LEU A CA 1
ATOM 7638 C C . LEU A 1 940 ? -22.835 1.911 -21.102 1.00 96.50 940 LEU A C 1
ATOM 7640 O O . LEU A 1 940 ? -21.731 1.507 -21.442 1.00 96.50 940 LEU A O 1
ATOM 7644 N N . VAL A 1 941 ? -23.614 2.607 -21.924 1.00 97.31 941 VAL A N 1
ATOM 7645 C CA . VAL A 1 941 ? -23.217 3.019 -23.273 1.00 97.31 941 VAL A CA 1
ATOM 7646 C C . VAL A 1 941 ? -22.956 4.517 -23.285 1.00 97.31 941 VAL A C 1
ATOM 7648 O O . VAL A 1 941 ? -23.880 5.312 -23.102 1.00 97.31 941 VAL A O 1
ATOM 7651 N N . LEU A 1 942 ? -21.707 4.910 -23.533 1.00 96.88 942 LEU A N 1
ATOM 7652 C CA . LEU A 1 942 ? -21.341 6.307 -23.768 1.00 96.88 942 LEU A CA 1
ATOM 7653 C C . LEU A 1 942 ? -21.421 6.595 -25.263 1.00 96.88 942 LEU A C 1
ATOM 7655 O O . LEU A 1 942 ? -20.799 5.893 -26.053 1.00 96.88 942 LEU A O 1
ATOM 7659 N N . LYS A 1 943 ? -22.155 7.632 -25.664 1.00 95.38 943 LYS A N 1
ATOM 7660 C CA . LYS A 1 943 ? -22.312 8.017 -27.071 1.00 95.38 943 LYS A CA 1
ATOM 7661 C C . LYS A 1 943 ? -21.661 9.367 -27.347 1.00 95.38 943 LYS A C 1
ATOM 7663 O O . LYS A 1 943 ? -22.096 10.380 -26.797 1.00 95.38 943 LYS A O 1
ATOM 7668 N N . ARG A 1 944 ? -20.654 9.402 -28.221 1.00 92.06 944 ARG A N 1
ATOM 7669 C CA . ARG A 1 944 ? -20.030 10.649 -28.685 1.00 92.06 944 ARG A CA 1
ATOM 7670 C C . ARG A 1 944 ? -20.933 11.359 -29.704 1.00 92.06 944 ARG A C 1
ATOM 7672 O O . ARG A 1 944 ? -21.703 10.710 -30.414 1.00 92.06 944 ARG A O 1
ATOM 7679 N N . PRO A 1 945 ? -20.831 12.692 -29.831 1.00 85.25 945 PRO A N 1
ATOM 7680 C CA . PRO A 1 945 ? -21.328 13.398 -31.010 1.00 85.25 945 PRO A CA 1
ATOM 7681 C C . PRO A 1 945 ? -20.599 12.925 -32.282 1.00 85.25 945 PRO A C 1
ATOM 7683 O O . PRO A 1 945 ? -19.408 12.621 -32.217 1.00 85.25 945 PRO A O 1
ATOM 7686 N N . GLU A 1 946 ? -21.278 12.915 -33.437 1.00 73.19 946 GLU A N 1
ATOM 7687 C CA . GLU A 1 946 ? -20.678 12.499 -34.719 1.00 73.19 946 GLU A CA 1
ATOM 7688 C C . GLU A 1 946 ? -19.360 13.250 -34.998 1.00 73.19 946 GLU A C 1
ATOM 7690 O O . GLU A 1 946 ? -19.316 14.483 -34.933 1.00 73.19 946 GLU A O 1
ATOM 7695 N N . LYS A 1 947 ? -18.303 12.507 -35.367 1.00 66.56 947 LYS A N 1
ATOM 7696 C CA . LYS A 1 947 ? -16.954 13.030 -35.691 1.00 66.56 947 LYS A CA 1
ATOM 7697 C C . LYS A 1 947 ? -16.229 13.728 -34.528 1.00 66.56 947 LYS A C 1
ATOM 7699 O O . LYS A 1 947 ? -15.383 14.593 -34.758 1.00 66.56 947 LYS A O 1
ATOM 7704 N N . SER A 1 948 ? -16.558 13.389 -33.285 1.00 74.06 948 SER A N 1
ATOM 7705 C CA . SER A 1 948 ? -15.886 13.933 -32.103 1.00 74.06 948 SER A CA 1
ATOM 7706 C C . SER A 1 948 ? -14.618 13.148 -31.733 1.00 74.06 948 SER A C 1
ATOM 7708 O O . SER A 1 948 ? -14.640 11.922 -31.699 1.00 74.06 948 SER A O 1
ATOM 7710 N N . LEU A 1 949 ? -13.540 13.854 -31.369 1.00 76.75 949 LEU A N 1
ATOM 7711 C CA . LEU A 1 949 ? -12.263 13.283 -30.894 1.00 76.75 949 LEU A CA 1
ATOM 7712 C C . LEU A 1 949 ? -12.266 12.934 -29.385 1.00 76.75 949 LEU A C 1
ATOM 7714 O O . LEU A 1 949 ? -11.223 12.940 -28.742 1.00 76.75 949 LEU A O 1
ATOM 7718 N N . LEU A 1 950 ? -13.437 12.708 -28.776 1.00 86.31 950 LEU A N 1
ATOM 7719 C CA . LEU A 1 950 ? -13.568 12.490 -27.327 1.00 86.31 950 LEU A CA 1
ATOM 7720 C C . LEU A 1 950 ? -13.055 11.115 -26.870 1.00 86.31 950 LEU A C 1
ATOM 7722 O O . LEU A 1 950 ? -13.848 10.218 -26.621 1.00 86.31 950 LEU A O 1
ATOM 7726 N N . GLU A 1 951 ? -11.750 10.957 -26.698 1.00 87.75 951 GLU A N 1
ATOM 7727 C CA . GLU A 1 951 ? -11.164 9.729 -26.141 1.00 87.75 951 GLU A CA 1
ATOM 7728 C C . GLU A 1 951 ? -11.418 9.516 -24.637 1.00 87.75 951 GLU A C 1
ATOM 7730 O O . GLU A 1 951 ? -11.456 10.470 -23.855 1.00 87.75 951 GLU A O 1
ATOM 7735 N N . TYR A 1 952 ? -11.587 8.248 -24.235 1.00 91.00 952 TYR A N 1
ATOM 7736 C CA . TYR A 1 952 ? -11.603 7.866 -22.815 1.00 91.00 952 TYR A CA 1
ATOM 7737 C C . TYR A 1 952 ? -10.222 8.138 -22.200 1.00 91.00 952 TYR A C 1
ATOM 7739 O O . TYR A 1 952 ? -9.229 8.074 -22.920 1.00 91.00 952 TYR A O 1
ATOM 7747 N N . ASP A 1 953 ? -10.158 8.436 -20.901 1.00 87.06 953 ASP A N 1
ATOM 7748 C CA . ASP A 1 953 ? -8.946 8.816 -20.144 1.00 87.06 953 ASP A CA 1
ATOM 7749 C C . ASP A 1 953 ? -8.410 10.219 -20.492 1.00 87.06 953 ASP A C 1
ATOM 7751 O O . ASP A 1 953 ? -8.102 11.009 -19.608 1.00 87.06 953 ASP A O 1
ATOM 7755 N N . SER A 1 954 ? -8.395 10.612 -21.769 1.00 84.50 954 SER A N 1
ATOM 7756 C CA . SER A 1 954 ? -8.000 11.976 -22.158 1.00 84.50 954 SER A CA 1
ATOM 7757 C C . SER A 1 954 ? -9.129 12.991 -21.949 1.00 84.50 954 SER A C 1
ATOM 7759 O O . SER A 1 954 ? -8.939 14.043 -21.343 1.00 84.50 954 SER A O 1
ATOM 7761 N N . HIS A 1 955 ? -10.338 12.677 -22.417 1.00 90.69 955 HIS A N 1
ATOM 7762 C CA . HIS A 1 955 ? -11.456 13.627 -22.458 1.00 90.69 955 HIS A CA 1
ATOM 7763 C C . HIS A 1 955 ? -12.664 13.206 -21.632 1.00 90.69 955 HIS A C 1
ATOM 7765 O O . HIS A 1 955 ? -13.511 14.051 -21.331 1.00 90.69 955 HIS A O 1
ATOM 7771 N N . VAL A 1 956 ? -12.779 11.910 -21.333 1.00 95.00 956 VAL A N 1
ATOM 7772 C CA . VAL A 1 956 ? -13.945 11.313 -20.682 1.00 95.00 956 VAL A CA 1
ATOM 7773 C C . VAL A 1 956 ? -13.499 10.272 -19.667 1.00 95.00 956 VAL A C 1
ATOM 7775 O O . VAL A 1 956 ? -12.726 9.382 -20.013 1.00 95.00 956 VAL A O 1
ATOM 7778 N N . THR A 1 957 ? -14.048 10.315 -18.454 1.00 96.50 957 THR A N 1
ATOM 7779 C CA . THR A 1 957 ? -13.943 9.197 -17.502 1.00 96.50 957 THR A CA 1
ATOM 7780 C C . THR A 1 957 ? -15.282 8.878 -16.861 1.00 96.50 957 THR A C 1
ATOM 7782 O O . THR A 1 957 ? -16.185 9.718 -16.810 1.00 96.50 957 THR A O 1
ATOM 7785 N N . VAL A 1 958 ? -15.410 7.643 -16.373 1.00 96.94 958 VAL A N 1
ATOM 7786 C CA . VAL A 1 958 ? -16.548 7.192 -15.570 1.00 96.94 958 VAL A CA 1
ATOM 7787 C C . VAL A 1 958 ? -16.057 6.802 -14.182 1.00 96.94 958 VAL A C 1
ATOM 7789 O O . VAL A 1 958 ? -15.150 5.987 -14.065 1.00 96.94 958 VAL A O 1
ATOM 7792 N N . GLY A 1 959 ? -16.675 7.339 -13.131 1.00 95.25 959 GLY A N 1
ATOM 7793 C CA . GLY A 1 959 ? -16.463 6.918 -11.746 1.00 95.25 959 GLY A CA 1
ATOM 7794 C C . GLY A 1 959 ? -17.694 6.236 -11.157 1.00 95.25 959 GLY A C 1
ATOM 7795 O O . GLY A 1 959 ? -18.799 6.759 -11.301 1.00 95.25 959 GLY A O 1
ATOM 7796 N N . LYS A 1 960 ? -17.521 5.092 -10.485 1.00 93.38 960 LYS A N 1
ATOM 7797 C CA . LYS A 1 960 ? -18.578 4.403 -9.723 1.00 93.38 960 LYS A CA 1
ATOM 7798 C C . LYS A 1 960 ? -18.668 4.991 -8.318 1.00 93.38 960 LYS A C 1
ATOM 7800 O O . LYS A 1 960 ? -17.635 5.210 -7.696 1.00 93.38 960 LYS A O 1
ATOM 7805 N N . LEU A 1 961 ? -19.875 5.244 -7.823 1.00 92.06 961 LEU A N 1
ATOM 7806 C CA . LEU A 1 961 ? -20.086 5.661 -6.440 1.00 92.06 961 LEU A CA 1
ATOM 7807 C C . LEU A 1 961 ? -20.072 4.447 -5.500 1.00 92.06 961 LEU A C 1
ATOM 7809 O O . LEU A 1 961 ? -20.917 3.565 -5.624 1.00 92.06 961 LEU A O 1
ATOM 7813 N N . GLU A 1 962 ? -19.155 4.451 -4.540 1.00 87.31 962 GLU A N 1
ATOM 7814 C CA . GLU A 1 962 ? -18.954 3.423 -3.519 1.00 87.31 962 GLU A CA 1
ATOM 7815 C C . GLU A 1 962 ? -18.782 4.087 -2.152 1.00 87.31 962 GLU A C 1
ATOM 7817 O O . GLU A 1 962 ? -17.879 4.899 -1.960 1.00 87.31 962 GLU A O 1
ATOM 7822 N N . ASN A 1 963 ? -19.653 3.769 -1.189 1.00 85.38 963 ASN A N 1
ATOM 7823 C CA . ASN A 1 963 ? -19.582 4.291 0.186 1.00 85.38 963 ASN A CA 1
ATOM 7824 C C . ASN A 1 963 ? -19.413 5.823 0.289 1.00 85.38 963 ASN A C 1
ATOM 7826 O O . ASN A 1 963 ? -18.723 6.335 1.169 1.00 85.38 963 ASN A O 1
ATOM 7830 N N . GLY A 1 964 ? -20.069 6.571 -0.603 1.00 89.56 964 GLY A N 1
ATOM 7831 C CA . GLY A 1 964 ? -19.989 8.032 -0.642 1.00 89.56 964 GLY A CA 1
ATOM 7832 C C . GLY A 1 964 ? -18.735 8.582 -1.332 1.00 89.56 964 GLY A C 1
ATOM 7833 O O . GLY A 1 964 ? -18.491 9.782 -1.257 1.00 89.56 964 GLY A O 1
ATOM 7834 N N . GLU A 1 965 ? -17.942 7.758 -2.018 1.00 90.94 965 GLU A N 1
ATOM 7835 C CA . GLU A 1 965 ? -16.771 8.161 -2.807 1.00 90.94 965 GLU A CA 1
ATOM 7836 C C . GLU A 1 965 ? -16.885 7.688 -4.257 1.00 90.94 965 GLU A C 1
ATOM 7838 O O . GLU A 1 965 ? -17.424 6.623 -4.532 1.00 90.94 965 GLU A O 1
ATOM 7843 N N . TYR A 1 966 ? -16.368 8.470 -5.205 1.00 91.88 966 TYR A N 1
ATOM 7844 C CA . TYR A 1 966 ? -16.319 8.054 -6.608 1.00 91.88 966 TYR A CA 1
ATOM 7845 C C . TYR A 1 966 ? -14.973 7.407 -6.936 1.00 91.88 966 TYR A C 1
ATOM 7847 O O . TYR A 1 966 ? -13.936 8.059 -6.812 1.00 91.88 966 TYR A O 1
ATOM 7855 N N . GLU A 1 967 ? -14.996 6.169 -7.425 1.00 90.50 967 GLU A N 1
ATOM 7856 C CA . GLU A 1 967 ? -13.825 5.451 -7.928 1.00 90.50 967 GLU A CA 1
ATOM 7857 C C . GLU A 1 967 ? -13.821 5.422 -9.461 1.00 90.50 967 GLU A C 1
ATOM 7859 O O . GLU A 1 967 ? -14.714 4.842 -10.083 1.00 90.50 967 GLU A O 1
ATOM 7864 N N . THR A 1 968 ? -12.823 6.060 -10.080 1.00 92.81 968 THR A N 1
ATOM 7865 C CA . THR A 1 968 ? -12.651 6.089 -11.542 1.00 92.81 968 THR A CA 1
ATOM 7866 C C . THR A 1 968 ? -12.381 4.685 -12.097 1.00 92.81 968 THR A C 1
ATOM 7868 O O . THR A 1 968 ? -11.456 3.996 -11.663 1.00 92.81 968 THR A O 1
ATOM 7871 N N . LEU A 1 969 ? -13.172 4.271 -13.088 1.00 92.06 969 LEU A N 1
ATOM 7872 C CA . LEU A 1 969 ? -13.041 2.997 -13.792 1.00 92.06 969 LEU A CA 1
ATOM 7873 C C . LEU A 1 969 ? -11.963 3.059 -14.881 1.00 92.06 969 LEU A C 1
ATOM 7875 O O . LEU A 1 969 ? -11.771 4.089 -15.530 1.00 92.06 969 LEU A O 1
ATOM 7879 N N .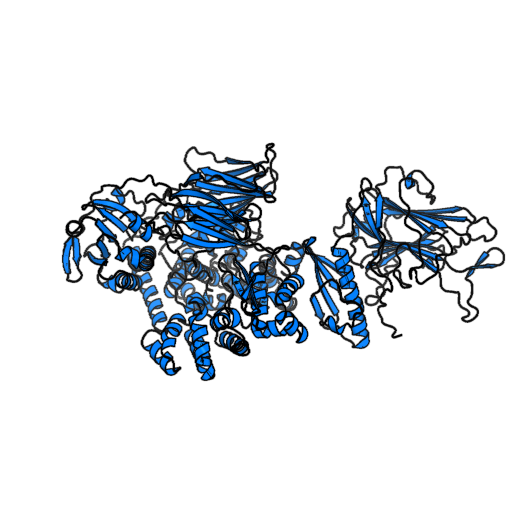 ARG A 1 970 ? -11.317 1.921 -15.147 1.00 89.56 970 ARG A N 1
ATOM 7880 C CA . ARG A 1 970 ? -10.261 1.787 -16.164 1.00 89.56 970 ARG A CA 1
ATOM 7881 C C . ARG A 1 970 ? -10.786 1.151 -17.444 1.00 89.56 970 ARG A C 1
ATOM 7883 O O . ARG A 1 970 ? -10.729 -0.064 -17.641 1.00 89.56 970 ARG A O 1
ATOM 7890 N N . LEU A 1 971 ? -11.368 1.975 -18.306 1.00 91.00 971 LEU A N 1
ATOM 7891 C CA . LEU A 1 971 ? -12.069 1.536 -19.515 1.00 91.00 971 LEU A CA 1
ATOM 7892 C C . LEU A 1 971 ? -11.275 1.813 -20.802 1.00 91.00 971 LEU A C 1
ATOM 7894 O O . LEU A 1 971 ? -11.792 1.599 -21.892 1.00 91.00 971 LEU A O 1
ATOM 7898 N N . GLU A 1 972 ? -10.005 2.215 -20.692 1.00 86.81 972 GLU A N 1
ATOM 7899 C CA . GLU A 1 972 ? -9.117 2.554 -21.814 1.00 86.81 972 GLU A CA 1
ATOM 7900 C C . GLU A 1 972 ? -8.835 1.380 -22.768 1.00 86.81 972 GLU A C 1
ATOM 7902 O O . GLU A 1 972 ? -8.424 1.573 -23.907 1.00 86.81 972 GLU A O 1
ATOM 7907 N N . HIS A 1 973 ? -9.069 0.147 -22.314 1.00 85.75 973 HIS A N 1
ATOM 7908 C CA . HIS A 1 973 ? -8.915 -1.068 -23.113 1.00 85.75 973 HIS A CA 1
ATOM 7909 C C . HIS A 1 973 ? -10.140 -1.384 -23.991 1.00 85.75 973 HIS A C 1
ATOM 7911 O O . HIS A 1 973 ? -10.095 -2.341 -24.765 1.00 85.75 973 HIS A O 1
ATOM 7917 N N . LEU A 1 974 ? -11.241 -0.641 -23.836 1.00 89.50 974 LEU A N 1
ATOM 7918 C CA . LEU A 1 974 ? -12.458 -0.799 -24.628 1.00 89.50 974 LEU A CA 1
ATOM 7919 C C . LEU A 1 974 ? -12.388 0.057 -25.900 1.00 89.50 974 LEU A C 1
ATOM 7921 O O . LEU A 1 974 ? -11.850 1.161 -25.903 1.00 89.50 974 LEU A O 1
ATOM 7925 N N . GLU A 1 975 ? -12.967 -0.448 -26.988 1.00 89.06 975 GLU A N 1
ATOM 7926 C CA . GLU A 1 975 ? -12.947 0.219 -28.293 1.00 89.06 975 GLU A CA 1
ATOM 7927 C C . GLU A 1 975 ? -14.261 0.943 -28.586 1.00 89.06 975 GLU A C 1
ATOM 7929 O O . GLU A 1 975 ? -15.350 0.396 -28.391 1.00 89.06 975 GLU A O 1
ATOM 7934 N N . TRP A 1 976 ? -14.152 2.142 -29.156 1.00 89.56 976 TRP A N 1
ATOM 7935 C CA . TRP A 1 976 ? -15.290 2.899 -29.665 1.00 89.56 976 TRP A CA 1
ATOM 7936 C C . TRP A 1 976 ? -15.760 2.331 -31.006 1.00 89.56 976 TRP A C 1
ATOM 7938 O O . TRP A 1 976 ? -14.984 2.228 -31.957 1.00 89.56 976 TRP A O 1
ATOM 7948 N N . LYS A 1 977 ? -17.044 1.973 -31.097 1.00 90.69 977 LYS A N 1
ATOM 7949 C CA . LYS A 1 977 ? -17.682 1.417 -32.301 1.00 90.69 977 LYS A CA 1
ATOM 7950 C C . LYS A 1 977 ? -18.920 2.230 -32.633 1.00 90.69 977 LYS A C 1
ATOM 7952 O O . LYS A 1 977 ? -19.779 2.408 -31.776 1.00 90.69 977 LYS A O 1
ATOM 7957 N N . ASP A 1 978 ? -19.002 2.733 -33.863 1.00 89.12 978 ASP A N 1
ATOM 7958 C CA . ASP A 1 978 ? -20.107 3.589 -34.321 1.00 89.12 978 ASP A CA 1
ATOM 7959 C C . ASP A 1 978 ? -20.402 4.755 -33.347 1.00 89.12 978 ASP A C 1
ATOM 7961 O O . ASP A 1 978 ? -21.552 5.014 -32.988 1.00 89.12 978 ASP A O 1
ATOM 7965 N N . ASP A 1 979 ? -19.340 5.433 -32.886 1.00 90.38 979 ASP A N 1
ATOM 7966 C CA . ASP A 1 979 ? -19.361 6.520 -31.889 1.00 90.38 979 ASP A CA 1
ATOM 7967 C C . ASP A 1 979 ? -19.889 6.125 -30.487 1.00 90.38 979 ASP A C 1
ATOM 7969 O O . ASP A 1 979 ? -20.149 6.995 -29.650 1.00 90.38 979 ASP A O 1
ATOM 7973 N N . CYS A 1 980 ? -20.003 4.826 -30.192 1.00 93.25 980 CYS A N 1
ATOM 7974 C CA . CYS A 1 980 ? -20.434 4.290 -28.900 1.00 93.25 980 CYS A CA 1
ATOM 7975 C C . CYS A 1 980 ? -19.311 3.514 -28.191 1.00 93.25 980 CYS A C 1
ATOM 7977 O O . CYS A 1 980 ? -18.598 2.730 -28.817 1.00 93.25 980 CYS A O 1
ATOM 7979 N N . LEU A 1 981 ? -19.198 3.686 -26.873 1.00 94.56 981 LEU A N 1
ATOM 7980 C CA . LEU A 1 981 ? -18.399 2.837 -25.987 1.00 94.56 981 LEU A CA 1
ATOM 7981 C C . LEU A 1 981 ? -19.347 2.026 -25.109 1.00 94.56 981 LEU A C 1
ATOM 7983 O O . LEU A 1 981 ? -20.074 2.603 -24.301 1.00 94.56 981 LEU A O 1
ATOM 7987 N N . GLU A 1 982 ? -19.356 0.707 -25.278 1.00 95.25 982 GLU A N 1
ATOM 7988 C CA . GLU A 1 982 ? -20.139 -0.200 -24.436 1.00 95.25 982 GLU A CA 1
ATOM 7989 C C . GLU A 1 982 ? -19.295 -0.667 -23.249 1.00 95.25 982 GLU A C 1
ATOM 7991 O O . GLU A 1 982 ? -18.288 -1.351 -23.424 1.00 95.25 982 GLU A O 1
ATOM 7996 N N . CYS A 1 983 ? -19.723 -0.315 -22.041 1.00 91.88 983 CYS A N 1
ATOM 7997 C CA . CYS A 1 983 ? -19.008 -0.560 -20.797 1.00 91.88 983 CYS A CA 1
ATOM 7998 C C . CYS A 1 983 ? -19.811 -1.539 -19.925 1.00 91.88 983 CYS A C 1
ATOM 8000 O O . CYS A 1 983 ? -20.802 -1.133 -19.308 1.00 91.88 983 CYS A O 1
ATOM 8002 N N . PRO A 1 984 ? -19.416 -2.821 -19.841 1.00 88.62 984 PRO A N 1
ATOM 8003 C CA . PRO A 1 984 ? -19.983 -3.747 -18.868 1.00 88.62 984 PRO A CA 1
ATOM 8004 C C . PRO A 1 984 ? -19.576 -3.302 -17.462 1.00 88.62 984 PRO A C 1
ATOM 8006 O O . PRO A 1 984 ? -18.387 -3.248 -17.149 1.00 88.62 984 PRO A O 1
ATOM 8009 N N . VAL A 1 985 ? -20.553 -2.963 -16.626 1.00 87.44 985 VAL A N 1
ATOM 8010 C CA . VAL A 1 985 ? -20.319 -2.427 -15.279 1.00 87.44 985 VAL A CA 1
ATOM 8011 C C . VAL A 1 985 ? -21.303 -3.037 -14.289 1.00 87.44 985 VAL A C 1
ATOM 8013 O O . VAL A 1 985 ? -22.337 -3.589 -14.671 1.00 87.44 985 VAL A O 1
ATOM 8016 N N . GLU A 1 986 ? -20.971 -2.985 -13.005 1.00 86.94 986 GLU A N 1
ATOM 8017 C CA . GLU A 1 986 ? -21.904 -3.384 -11.952 1.00 86.94 986 GLU A CA 1
ATOM 8018 C C . GLU A 1 986 ? -23.179 -2.519 -11.982 1.00 86.94 986 GLU A C 1
ATOM 8020 O O . GLU A 1 986 ? -23.208 -1.418 -12.526 1.00 86.94 986 GLU A O 1
ATOM 8025 N N . ALA A 1 987 ? -24.274 -3.011 -11.422 1.00 89.56 987 ALA A N 1
ATOM 8026 C CA . ALA A 1 987 ? -25.416 -2.158 -11.157 1.00 89.56 987 ALA A CA 1
ATOM 8027 C C . ALA A 1 987 ? -25.030 -1.116 -10.095 1.00 89.56 987 ALA A C 1
ATOM 8029 O O . ALA A 1 987 ? -24.394 -1.442 -9.094 1.00 89.56 987 ALA A O 1
ATOM 8030 N N . GLY A 1 988 ? -25.401 0.143 -10.307 1.00 92.38 988 GLY A N 1
ATOM 8031 C CA . GLY A 1 988 ? -25.024 1.220 -9.399 1.00 92.38 988 GLY A CA 1
ATOM 8032 C C . GLY A 1 988 ? -25.152 2.613 -9.998 1.00 92.38 988 GLY A C 1
ATOM 8033 O O . GLY A 1 988 ? -25.726 2.808 -11.074 1.00 92.38 988 GLY A O 1
ATOM 8034 N N . HIS A 1 989 ? -24.608 3.587 -9.273 1.00 94.62 989 HIS A N 1
ATOM 8035 C CA . HIS A 1 989 ? -24.616 4.999 -9.642 1.00 94.62 989 HIS A CA 1
ATOM 8036 C C . HIS A 1 989 ? -23.235 5.432 -10.131 1.00 94.62 989 HIS A C 1
ATOM 8038 O O . HIS A 1 989 ? -22.213 5.108 -9.525 1.00 94.62 989 HIS A O 1
ATOM 8044 N N . TYR A 1 990 ? -23.219 6.187 -11.224 1.00 95.81 990 TYR A N 1
ATOM 8045 C CA . TYR A 1 990 ? -22.008 6.565 -11.936 1.00 95.81 990 TYR A CA 1
ATOM 8046 C C . TYR A 1 990 ? -21.967 8.064 -12.197 1.00 95.81 990 TYR A C 1
ATOM 8048 O O . TYR A 1 990 ? -22.983 8.671 -12.538 1.00 95.81 990 TYR A O 1
ATOM 8056 N N . ARG A 1 991 ? -20.768 8.638 -12.098 1.00 96.69 991 ARG A N 1
ATOM 8057 C CA . ARG A 1 991 ? -20.439 9.998 -12.527 1.00 96.69 991 ARG A CA 1
ATOM 8058 C C . ARG A 1 991 ? -19.608 9.929 -13.797 1.00 96.69 991 ARG A C 1
ATOM 8060 O O . ARG A 1 991 ? -18.590 9.247 -13.821 1.00 96.69 991 ARG A O 1
ATOM 8067 N N . VAL A 1 992 ? -20.013 10.660 -14.823 1.00 97.50 992 VAL A N 1
ATOM 8068 C CA . VAL A 1 992 ? -19.275 10.805 -16.078 1.00 97.50 992 VAL A CA 1
ATOM 8069 C C . VAL A 1 992 ? -18.769 12.233 -16.171 1.00 97.50 992 VAL A C 1
ATOM 8071 O O . VAL A 1 992 ? -19.543 13.178 -16.033 1.00 97.50 992 VAL A O 1
ATOM 8074 N N . ILE A 1 993 ? -17.467 12.395 -16.373 1.00 97.19 993 ILE A N 1
ATOM 8075 C CA . ILE A 1 993 ? -16.828 13.706 -16.488 1.00 97.19 993 ILE A CA 1
ATOM 8076 C C . ILE A 1 993 ? -16.340 13.869 -17.921 1.00 97.19 993 ILE A C 1
ATOM 8078 O O . ILE A 1 993 ? -15.678 12.978 -18.447 1.00 97.19 993 ILE A O 1
ATOM 8082 N N . VAL A 1 994 ? -16.655 15.010 -18.535 1.00 96.25 994 VAL A N 1
ATOM 8083 C CA . VAL A 1 994 ? -16.133 15.411 -19.846 1.00 96.25 994 VAL A CA 1
ATOM 8084 C C . VAL A 1 994 ? -15.411 16.743 -19.704 1.00 96.25 994 VAL A C 1
ATOM 8086 O O . VAL A 1 994 ? -15.986 17.705 -19.193 1.00 96.25 994 VAL A O 1
ATOM 8089 N N . THR A 1 995 ? -14.169 16.829 -20.174 1.00 94.06 995 THR A N 1
ATOM 8090 C CA . THR A 1 995 ? -13.374 18.064 -20.078 1.00 94.06 995 THR A CA 1
ATOM 8091 C C . THR A 1 995 ? -13.053 18.673 -21.439 1.00 94.06 995 THR A C 1
ATOM 8093 O O . THR A 1 995 ? -13.201 18.050 -22.496 1.00 94.06 995 THR A O 1
ATOM 8096 N N . ASN A 1 996 ? -12.659 19.946 -21.433 1.00 90.56 996 ASN A N 1
ATOM 8097 C CA . ASN A 1 996 ? -12.270 20.663 -22.640 1.00 90.56 996 ASN A CA 1
ATOM 8098 C C . ASN A 1 996 ? -11.165 21.696 -22.363 1.00 90.56 996 ASN A C 1
ATOM 8100 O O . ASN A 1 996 ? -11.363 22.880 -22.631 1.00 90.56 996 ASN A O 1
ATOM 8104 N N . ARG A 1 997 ? -9.996 21.263 -21.876 1.00 89.88 997 ARG A N 1
ATOM 8105 C CA . ARG A 1 997 ? -8.856 22.128 -21.501 1.00 89.88 997 ARG A CA 1
ATOM 8106 C C . ARG A 1 997 ? -8.458 23.121 -22.604 1.00 89.88 997 ARG A C 1
ATOM 8108 O O . ARG A 1 997 ? -8.357 22.757 -23.777 1.00 89.88 997 ARG A O 1
ATOM 8115 N N . GLN A 1 998 ? -8.294 24.392 -22.255 1.00 88.38 998 GLN A N 1
ATOM 8116 C CA . GLN A 1 998 ? -8.040 25.503 -23.176 1.00 88.38 998 GLN A CA 1
ATOM 8117 C C . GLN A 1 998 ? -6.544 25.876 -23.237 1.00 88.38 998 GLN A C 1
ATOM 8119 O O . GLN A 1 998 ? -5.779 25.486 -22.357 1.00 88.38 998 GLN A O 1
ATOM 8124 N N . PRO A 1 999 ? -6.106 26.633 -24.265 1.00 84.12 999 PRO A N 1
ATOM 8125 C CA . PRO A 1 999 ? -4.720 27.101 -24.384 1.00 84.12 999 PRO A CA 1
ATOM 8126 C C . PRO A 1 999 ? -4.212 27.960 -23.223 1.00 84.12 999 PRO A C 1
ATOM 8128 O O . PRO A 1 999 ? -3.022 27.936 -22.945 1.00 84.12 999 PRO A O 1
ATOM 8131 N N . ASP A 1 1000 ? -5.099 28.676 -22.532 1.00 83.56 1000 ASP A N 1
ATOM 8132 C CA . ASP A 1 1000 ? -4.792 29.442 -21.316 1.00 83.56 1000 ASP A CA 1
ATOM 8133 C C . ASP A 1 1000 ? -4.849 28.586 -20.036 1.00 83.56 1000 ASP A C 1
ATOM 8135 O O . ASP A 1 1000 ? -4.906 29.123 -18.935 1.00 83.56 1000 ASP A O 1
ATOM 8139 N N . GLU A 1 1001 ? -4.860 27.256 -20.187 1.00 87.94 1001 GLU A N 1
ATOM 8140 C CA . GLU A 1 1001 ? -4.907 26.239 -19.128 1.00 87.94 1001 GLU A CA 1
ATOM 8141 C C . GLU A 1 1001 ? -6.241 26.160 -18.363 1.00 87.94 1001 GLU A C 1
ATOM 8143 O O . GLU A 1 1001 ? -6.436 25.228 -17.579 1.00 87.94 1001 GLU A O 1
ATOM 8148 N N . SER A 1 1002 ? -7.201 27.057 -18.633 1.00 91.50 1002 SER A N 1
ATOM 8149 C CA . SER A 1 1002 ? -8.558 26.951 -18.089 1.00 91.50 1002 SER A CA 1
ATOM 8150 C C . SER A 1 1002 ? -9.240 25.667 -18.571 1.00 91.50 1002 SER A C 1
ATOM 8152 O O . SER A 1 1002 ? -9.065 25.234 -19.714 1.00 91.50 1002 SER A O 1
ATOM 8154 N N . ASN A 1 1003 ? -10.026 25.021 -17.708 1.00 93.38 1003 ASN A N 1
ATOM 8155 C CA . ASN A 1 1003 ? -10.643 23.741 -18.039 1.00 93.38 1003 ASN A CA 1
ATOM 8156 C C . ASN A 1 1003 ? -12.164 23.764 -17.831 1.00 93.38 1003 ASN A C 1
ATOM 8158 O O . ASN A 1 1003 ? -12.636 23.559 -16.715 1.00 93.38 1003 ASN A O 1
ATOM 8162 N N . PRO A 1 1004 ? -12.955 24.021 -18.887 1.00 95.12 1004 PRO A N 1
ATOM 8163 C CA . PRO A 1 1004 ? -14.385 23.742 -18.900 1.00 95.12 1004 PRO A CA 1
ATOM 8164 C C . PRO A 1 1004 ? -14.661 22.255 -18.647 1.00 95.12 1004 PRO A C 1
ATOM 8166 O O . PRO A 1 1004 ? -14.119 21.390 -19.339 1.00 95.12 1004 PRO A O 1
ATOM 8169 N N . VAL A 1 1005 ? -15.535 21.969 -17.686 1.00 95.94 1005 VAL A N 1
ATOM 8170 C CA . VAL A 1 1005 ? -15.893 20.619 -17.244 1.00 95.94 1005 VAL A CA 1
ATOM 8171 C C . VAL A 1 1005 ? -17.407 20.456 -17.250 1.00 95.94 1005 VAL A C 1
ATOM 8173 O O . VAL A 1 1005 ? -18.120 21.287 -16.686 1.00 95.94 1005 VAL A O 1
ATOM 8176 N N . ARG A 1 1006 ? -17.869 19.351 -17.836 1.00 96.00 1006 ARG A N 1
ATOM 8177 C CA . ARG A 1 1006 ? -19.232 18.831 -17.733 1.00 96.00 1006 ARG A CA 1
ATOM 8178 C C . ARG A 1 1006 ? -19.222 17.620 -16.808 1.00 96.00 1006 ARG A C 1
ATOM 8180 O O . ARG A 1 1006 ? -18.396 16.723 -16.979 1.00 96.00 1006 ARG A O 1
ATOM 8187 N N . VAL A 1 1007 ? -20.152 17.584 -15.863 1.00 96.69 1007 VAL A N 1
ATOM 8188 C CA . VAL A 1 1007 ? -20.402 16.429 -14.997 1.00 96.69 1007 VAL A CA 1
ATOM 8189 C C . VAL A 1 1007 ? -21.812 15.932 -15.263 1.00 96.69 1007 VAL A C 1
ATOM 8191 O O . VAL A 1 1007 ? -22.760 16.709 -15.191 1.00 96.69 1007 VAL A O 1
ATOM 8194 N N . ASP A 1 1008 ? -21.951 14.645 -15.549 1.00 96.75 1008 ASP A N 1
ATOM 8195 C CA . ASP A 1 1008 ? -23.228 13.961 -15.726 1.00 96.75 1008 ASP A CA 1
ATOM 8196 C C . ASP A 1 1008 ? -23.319 12.758 -14.781 1.00 96.75 1008 ASP A C 1
ATOM 8198 O O . ASP A 1 1008 ? -22.305 12.182 -14.383 1.00 96.75 1008 ASP A O 1
ATOM 8202 N N . PHE A 1 1009 ? -24.542 12.359 -14.434 1.00 95.94 1009 PHE A N 1
ATOM 8203 C CA . PHE A 1 1009 ? -24.804 11.206 -13.575 1.00 95.94 1009 PHE A CA 1
ATOM 8204 C C . PHE A 1 1009 ? -25.707 10.205 -14.289 1.00 95.94 1009 PHE A C 1
ATOM 8206 O O . PHE A 1 1009 ? -26.642 10.582 -14.996 1.00 95.94 1009 PHE A O 1
ATOM 8213 N N . VAL A 1 1010 ? -25.430 8.916 -14.113 1.00 96.44 1010 VAL A N 1
ATOM 8214 C CA . VAL A 1 1010 ? -26.193 7.830 -14.734 1.00 96.44 1010 VAL A CA 1
ATOM 8215 C C . VAL A 1 1010 ? -26.314 6.652 -13.775 1.00 96.44 1010 VAL A C 1
ATOM 8217 O O . VAL A 1 1010 ? -25.384 6.332 -13.041 1.00 96.44 1010 VAL A O 1
ATOM 8220 N N . THR A 1 1011 ? -27.480 6.010 -13.760 1.00 96.19 1011 THR A N 1
ATOM 8221 C CA . THR A 1 1011 ? -27.726 4.795 -12.971 1.00 96.19 1011 THR A CA 1
ATOM 8222 C C . THR A 1 1011 ? -27.843 3.603 -13.909 1.00 96.19 1011 THR A C 1
ATOM 8224 O O . THR A 1 1011 ? -28.575 3.670 -14.897 1.00 96.19 1011 THR A O 1
ATOM 8227 N N . VAL A 1 1012 ? -27.131 2.522 -13.597 1.00 94.88 1012 VAL A N 1
ATOM 8228 C CA . VAL A 1 1012 ? -27.189 1.248 -14.322 1.00 94.88 1012 VAL A CA 1
ATOM 8229 C C . VAL A 1 1012 ? -27.908 0.233 -13.442 1.00 94.88 1012 VAL A C 1
ATOM 8231 O O . VAL A 1 1012 ? -27.513 0.018 -12.299 1.00 94.88 1012 VAL A O 1
ATOM 8234 N N . LEU A 1 1013 ? -28.970 -0.382 -13.964 1.00 94.88 1013 LEU A N 1
ATOM 8235 C CA . LEU A 1 1013 ? -29.737 -1.408 -13.257 1.00 94.88 1013 LEU A CA 1
ATOM 8236 C C . LEU A 1 1013 ? -29.312 -2.828 -13.687 1.00 94.88 1013 LEU A C 1
ATOM 8238 O O . LEU A 1 1013 ? -28.799 -3.009 -14.796 1.00 94.88 1013 LEU A O 1
ATOM 8242 N N . PRO A 1 1014 ? -29.535 -3.849 -12.838 1.00 91.38 1014 PRO A N 1
ATOM 8243 C CA . PRO A 1 1014 ? -29.232 -5.247 -13.147 1.00 91.38 1014 PRO A CA 1
ATOM 8244 C C . PRO A 1 1014 ? -29.837 -5.726 -14.474 1.00 91.38 1014 PRO A C 1
ATOM 8246 O O . PRO A 1 1014 ? -31.051 -5.700 -14.660 1.00 91.38 1014 PRO A O 1
ATOM 8249 N N . GLY A 1 1015 ? -28.993 -6.209 -15.386 1.00 90.44 1015 GLY A N 1
ATOM 8250 C CA . GLY A 1 1015 ? -29.381 -6.723 -16.702 1.00 90.44 1015 GLY A CA 1
ATOM 8251 C C . GLY A 1 1015 ? -29.850 -5.659 -17.699 1.00 90.44 1015 GLY A C 1
ATOM 8252 O O . GLY A 1 1015 ? -30.246 -6.017 -18.809 1.00 90.44 1015 GLY A O 1
ATOM 8253 N N . GLU A 1 1016 ? -29.815 -4.375 -17.334 1.00 95.56 1016 GLU A N 1
ATOM 8254 C CA . GLU A 1 1016 ? -30.273 -3.273 -18.179 1.00 95.56 1016 GLU A CA 1
ATOM 8255 C C . GLU A 1 1016 ? -29.117 -2.547 -18.878 1.00 95.56 1016 GLU A C 1
ATOM 8257 O O . GLU A 1 1016 ? -27.955 -2.610 -18.468 1.00 95.56 1016 GLU A O 1
ATOM 8262 N N . THR A 1 1017 ? -29.454 -1.826 -19.950 1.00 97.00 1017 THR A N 1
ATOM 8263 C CA . THR A 1 1017 ? -28.532 -0.949 -20.677 1.00 97.00 1017 THR A CA 1
ATOM 8264 C C . THR A 1 1017 ? -28.916 0.509 -20.446 1.00 97.00 1017 THR A C 1
ATOM 8266 O O . THR A 1 1017 ? -29.988 0.941 -20.868 1.00 97.00 1017 THR A O 1
ATOM 8269 N N . ALA A 1 1018 ? -28.029 1.279 -19.820 1.00 97.12 1018 ALA A N 1
ATOM 8270 C CA . ALA A 1 1018 ? -28.153 2.727 -19.696 1.00 97.12 1018 ALA A CA 1
ATOM 8271 C C . ALA A 1 1018 ? -27.360 3.412 -20.815 1.00 97.12 1018 ALA A C 1
ATOM 8273 O O . ALA A 1 1018 ? -26.245 3.001 -21.124 1.00 97.12 1018 ALA A O 1
ATOM 8274 N N . VAL A 1 1019 ? -27.908 4.467 -21.421 1.00 96.88 1019 VAL A N 1
ATOM 8275 C CA . VAL A 1 1019 ? -27.250 5.203 -22.513 1.00 96.88 1019 VAL A CA 1
ATOM 8276 C C . VAL A 1 1019 ? -27.076 6.662 -22.110 1.00 96.88 1019 VAL A C 1
ATOM 8278 O O . VAL A 1 1019 ? -28.061 7.332 -21.803 1.00 96.88 1019 VAL A O 1
ATOM 8281 N N . LEU A 1 1020 ? -25.844 7.169 -22.166 1.00 96.25 1020 LEU A N 1
ATOM 8282 C CA . LEU A 1 1020 ? -25.514 8.573 -21.923 1.00 96.25 1020 LEU A CA 1
ATOM 8283 C C . LEU A 1 1020 ? -24.910 9.194 -23.186 1.00 96.25 1020 LEU A C 1
ATOM 8285 O O . LEU A 1 1020 ? -23.916 8.706 -23.720 1.00 96.25 1020 LEU A O 1
ATOM 8289 N N . THR A 1 1021 ? -25.500 10.289 -23.665 1.00 95.19 1021 THR A N 1
ATOM 8290 C CA . THR A 1 1021 ? -24.915 11.077 -24.760 1.00 95.19 1021 THR A CA 1
ATOM 8291 C C . THR A 1 1021 ? -23.966 12.112 -24.178 1.00 95.19 1021 THR A C 1
ATOM 8293 O O . THR A 1 1021 ? -24.357 12.893 -23.318 1.00 95.19 1021 THR A O 1
ATOM 8296 N N . LEU A 1 1022 ? -22.721 12.107 -24.645 1.00 95.31 1022 LEU A N 1
ATOM 8297 C CA . LEU A 1 1022 ? -21.670 12.975 -24.139 1.00 95.31 1022 LEU A CA 1
ATOM 8298 C C . LEU A 1 1022 ? -21.799 14.384 -24.715 1.00 95.31 1022 LEU A C 1
ATOM 8300 O O . LEU A 1 1022 ? -21.959 14.577 -25.924 1.00 95.31 1022 LEU A O 1
ATOM 8304 N N . HIS A 1 1023 ? -21.648 15.375 -23.842 1.00 90.06 1023 HIS A N 1
ATOM 8305 C CA . HIS A 1 1023 ? -21.648 16.784 -24.204 1.00 90.06 1023 HIS A CA 1
ATOM 8306 C C . HIS A 1 1023 ? -20.283 17.392 -23.892 1.00 90.06 1023 HIS A C 1
ATOM 8308 O O . HIS A 1 1023 ? -19.861 17.442 -22.742 1.00 90.06 1023 HIS A O 1
ATOM 8314 N N . LYS A 1 1024 ? -19.582 17.866 -24.929 1.00 87.38 1024 LYS A N 1
ATOM 8315 C CA . LYS A 1 1024 ? -18.319 18.587 -24.748 1.00 87.38 1024 LYS A CA 1
ATOM 8316 C C . LYS A 1 1024 ? -18.621 20.009 -24.244 1.00 87.38 1024 LYS A C 1
ATOM 8318 O O . LYS A 1 1024 ? -19.310 20.741 -24.964 1.00 87.38 1024 LYS A O 1
ATOM 8323 N N . PRO A 1 1025 ? -18.122 20.422 -23.065 1.00 89.06 1025 PRO A N 1
ATOM 8324 C CA . PRO A 1 1025 ? -18.367 21.766 -22.542 1.00 89.06 1025 PRO A CA 1
ATOM 8325 C C . PRO A 1 1025 ? -17.715 22.829 -23.442 1.00 89.06 1025 PRO A C 1
ATOM 8327 O O . PRO A 1 1025 ? -16.660 22.594 -24.038 1.00 89.06 1025 PRO A O 1
ATOM 8330 N N . GLN A 1 1026 ? -18.339 24.002 -23.591 1.00 82.19 1026 GLN A N 1
ATOM 8331 C CA . GLN A 1 1026 ? -17.834 25.057 -24.482 1.00 82.19 1026 GLN A CA 1
ATOM 8332 C C . GLN A 1 1026 ? -16.607 25.769 -23.895 1.00 82.19 1026 GLN A C 1
ATOM 8334 O O . GLN A 1 1026 ? -16.578 26.108 -22.717 1.00 82.19 1026 GLN A O 1
ATOM 8339 N N . GLY A 1 1027 ? -15.604 26.021 -24.742 1.00 78.31 1027 GLY A N 1
ATOM 8340 C CA . GLY A 1 1027 ? -14.459 26.876 -24.415 1.00 78.31 1027 GLY A CA 1
ATOM 8341 C C . GLY A 1 1027 ? -14.750 28.353 -24.669 1.00 78.31 1027 GLY A C 1
ATOM 8342 O O . GLY A 1 1027 ? -15.593 28.687 -25.501 1.00 78.31 1027 GLY A O 1
ATOM 8343 N N . THR A 1 1028 ? -14.036 29.235 -23.974 1.00 67.25 1028 THR A N 1
ATOM 8344 C CA . THR A 1 1028 ? -14.237 30.694 -24.030 1.00 67.25 1028 THR A CA 1
ATOM 8345 C C . THR A 1 1028 ? -13.090 31.454 -24.708 1.00 67.25 1028 THR A C 1
ATOM 8347 O O . THR A 1 1028 ? -13.249 32.643 -24.993 1.00 67.25 1028 THR A O 1
ATOM 8350 N N . LEU A 1 1029 ? -11.956 30.805 -25.008 1.00 76.81 1029 LEU A N 1
ATOM 8351 C CA . LEU A 1 1029 ? -10.765 31.481 -25.528 1.00 76.81 1029 LEU A CA 1
ATOM 8352 C C . LEU A 1 1029 ? -10.832 31.710 -27.049 1.00 76.81 1029 LEU A C 1
ATOM 8354 O O . LEU A 1 1029 ? -10.894 30.771 -27.845 1.00 76.81 1029 LEU A O 1
ATOM 8358 N N . ALA A 1 1030 ? -10.774 32.977 -27.463 1.00 78.38 1030 ALA A N 1
ATOM 8359 C CA . ALA A 1 1030 ? -10.707 33.363 -28.871 1.00 78.38 1030 ALA A CA 1
ATOM 8360 C C . ALA A 1 1030 ? -9.286 33.203 -29.443 1.00 78.38 1030 ALA A C 1
ATOM 8362 O O . ALA A 1 1030 ? -8.300 33.447 -28.752 1.00 78.38 1030 ALA A O 1
ATOM 8363 N N . ALA A 1 1031 ? -9.179 32.847 -30.728 1.00 82.75 1031 ALA A N 1
ATOM 8364 C CA . ALA A 1 1031 ? -7.899 32.807 -31.436 1.00 82.75 1031 ALA A CA 1
ATOM 8365 C C . ALA A 1 1031 ? -7.243 34.198 -31.485 1.00 82.75 1031 ALA A C 1
ATOM 8367 O O . ALA A 1 1031 ? -7.901 35.179 -31.853 1.00 82.75 1031 ALA A O 1
ATOM 8368 N N . LYS A 1 1032 ? -5.939 34.276 -31.188 1.00 88.75 1032 LYS A N 1
ATOM 8369 C CA . LYS A 1 1032 ? -5.147 35.494 -31.415 1.00 88.75 1032 LYS A CA 1
ATOM 8370 C C . LYS A 1 1032 ? -4.869 35.683 -32.921 1.00 88.75 1032 LYS A C 1
ATOM 8372 O O . LYS A 1 1032 ? -5.207 34.837 -33.756 1.00 88.75 1032 LYS A O 1
ATOM 8377 N N . GLN A 1 1033 ? -4.312 36.835 -33.292 1.00 90.25 1033 GLN A N 1
ATOM 8378 C CA . GLN A 1 1033 ? -3.951 37.185 -34.676 1.00 90.25 1033 GLN A CA 1
ATOM 8379 C C . GLN A 1 1033 ? -2.580 37.871 -34.702 1.00 90.25 1033 GLN A C 1
ATOM 8381 O O . GLN A 1 1033 ? -2.438 38.986 -35.213 1.00 90.25 1033 GLN A O 1
ATOM 8386 N N . GLU A 1 1034 ? -1.587 37.199 -34.126 1.00 92.88 1034 GLU A N 1
ATOM 8387 C CA . GLU A 1 1034 ? -0.255 37.757 -33.909 1.00 92.88 1034 GLU A CA 1
ATOM 8388 C C . GLU A 1 1034 ? 0.637 37.608 -35.144 1.00 92.88 1034 GLU A C 1
ATOM 8390 O O . GLU A 1 1034 ? 0.567 36.625 -35.891 1.00 92.88 1034 GLU A O 1
ATOM 8395 N N . ALA A 1 1035 ? 1.488 38.608 -35.368 1.00 90.56 1035 ALA A N 1
ATOM 8396 C CA . ALA A 1 1035 ? 2.551 38.509 -36.358 1.00 90.56 1035 ALA A CA 1
ATOM 8397 C C . ALA A 1 1035 ? 3.680 37.638 -35.795 1.00 90.56 1035 ALA A C 1
ATOM 8399 O O . ALA A 1 1035 ? 4.126 37.870 -34.676 1.00 90.56 1035 ALA A O 1
ATOM 8400 N N . LEU A 1 1036 ? 4.139 36.668 -36.585 1.00 91.25 1036 LEU A N 1
ATOM 8401 C CA . LEU A 1 1036 ? 5.222 35.767 -36.195 1.00 91.25 1036 LEU A CA 1
ATOM 8402 C C . LEU A 1 1036 ? 6.584 36.335 -36.585 1.00 91.25 1036 LEU A C 1
ATOM 8404 O O . LEU A 1 1036 ? 6.708 37.017 -37.611 1.00 91.25 1036 LEU A O 1
ATOM 8408 N N . THR A 1 1037 ? 7.614 36.011 -35.807 1.00 90.75 1037 THR A N 1
ATOM 8409 C CA . THR A 1 1037 ? 8.997 36.332 -36.167 1.00 90.75 1037 THR A CA 1
ATOM 8410 C C . THR A 1 1037 ? 9.375 35.646 -37.484 1.00 90.75 1037 THR A C 1
ATOM 8412 O O . THR A 1 1037 ? 9.277 34.427 -37.629 1.00 90.75 1037 THR A O 1
ATOM 8415 N N . ASP A 1 1038 ? 9.840 36.421 -38.471 1.00 90.62 1038 ASP A N 1
ATOM 8416 C CA . ASP A 1 1038 ? 10.279 35.877 -39.762 1.00 90.62 1038 ASP A CA 1
ATOM 8417 C C . ASP A 1 1038 ? 11.714 35.334 -39.672 1.00 90.62 1038 ASP A C 1
ATOM 8419 O O . ASP A 1 1038 ? 12.692 35.990 -40.042 1.00 90.62 1038 ASP A O 1
ATOM 8423 N N . THR A 1 1039 ? 11.850 34.122 -39.134 1.00 88.44 1039 THR A N 1
ATOM 8424 C CA . THR A 1 1039 ? 13.141 33.444 -38.993 1.00 88.44 1039 THR A CA 1
ATOM 8425 C C . THR A 1 1039 ? 13.654 32.942 -40.344 1.00 88.44 1039 THR A C 1
ATOM 8427 O O . THR A 1 1039 ? 12.934 32.303 -41.115 1.00 88.44 1039 THR A O 1
ATOM 8430 N N . VAL A 1 1040 ? 14.935 33.192 -40.635 1.00 91.00 1040 VAL A N 1
ATOM 8431 C CA . VAL A 1 1040 ? 15.620 32.610 -41.799 1.00 91.00 1040 VAL A CA 1
ATOM 8432 C C . VAL A 1 1040 ? 15.912 31.139 -41.525 1.00 91.00 1040 VAL A C 1
ATOM 8434 O O . VAL A 1 1040 ? 16.653 30.819 -40.594 1.00 91.00 1040 VAL A O 1
ATOM 8437 N N . ILE A 1 1041 ? 15.389 30.267 -42.382 1.00 92.19 1041 ILE A N 1
ATOM 8438 C CA . ILE A 1 1041 ? 15.501 28.813 -42.252 1.00 92.19 1041 ILE A CA 1
ATOM 8439 C C . ILE A 1 1041 ? 16.030 28.181 -43.545 1.00 92.19 1041 ILE A C 1
ATOM 8441 O O . ILE A 1 1041 ? 15.953 28.776 -44.624 1.00 92.19 1041 ILE A O 1
ATOM 8445 N N . TYR A 1 1042 ? 16.586 26.980 -43.428 1.00 92.06 1042 TYR A N 1
ATOM 8446 C CA . TYR A 1 1042 ? 17.171 26.201 -44.517 1.00 92.06 1042 TYR A CA 1
ATOM 8447 C C . TYR A 1 1042 ? 16.511 24.825 -44.568 1.00 92.06 1042 TYR A C 1
ATOM 8449 O O . TYR A 1 1042 ? 16.249 24.240 -43.521 1.00 92.06 1042 TYR A O 1
ATOM 8457 N N . ASP A 1 1043 ? 16.222 24.316 -45.763 1.00 88.19 1043 ASP A N 1
ATOM 8458 C CA . ASP A 1 1043 ? 15.745 22.938 -45.926 1.00 88.19 1043 ASP A CA 1
ATOM 8459 C C . ASP A 1 1043 ? 16.904 21.922 -45.844 1.00 88.19 1043 ASP A C 1
ATOM 8461 O O . ASP A 1 1043 ? 18.080 22.287 -45.791 1.00 88.19 1043 ASP A O 1
ATOM 8465 N N . ALA A 1 1044 ? 16.587 20.626 -45.909 1.00 82.75 1044 ALA A N 1
ATOM 8466 C CA . ALA A 1 1044 ? 17.581 19.544 -45.928 1.00 82.75 1044 ALA A CA 1
ATOM 8467 C C . ALA A 1 1044 ? 18.534 19.551 -47.152 1.00 82.75 1044 ALA A C 1
ATOM 8469 O O . ALA A 1 1044 ? 19.413 18.699 -47.256 1.00 82.75 1044 ALA A O 1
ATOM 8470 N N . LYS A 1 1045 ? 18.360 20.466 -48.116 1.00 86.75 1045 LYS A N 1
ATOM 8471 C CA . LYS A 1 1045 ? 19.254 20.674 -49.271 1.00 86.75 1045 LYS A CA 1
ATOM 8472 C C . LYS A 1 1045 ? 20.052 21.979 -49.150 1.00 86.75 1045 LYS A C 1
ATOM 8474 O O . LYS A 1 1045 ? 20.625 22.428 -50.146 1.00 86.75 1045 LYS A O 1
ATOM 8479 N N . ASP A 1 1046 ? 20.072 22.581 -47.961 1.00 85.44 1046 ASP A N 1
ATOM 8480 C CA . ASP A 1 1046 ? 20.685 23.873 -47.644 1.00 85.44 1046 ASP A CA 1
ATOM 8481 C C . ASP A 1 1046 ? 20.128 25.051 -48.476 1.00 85.44 1046 ASP A C 1
ATOM 8483 O O . ASP A 1 1046 ? 20.804 26.059 -48.712 1.00 85.44 1046 ASP A O 1
ATOM 8487 N N . GLN A 1 1047 ? 18.877 24.958 -48.948 1.00 90.81 1047 GLN A N 1
ATOM 8488 C CA . GLN A 1 1047 ? 18.217 26.061 -49.649 1.00 90.81 1047 GLN A CA 1
ATOM 8489 C C . GLN A 1 1047 ? 17.638 27.063 -48.654 1.00 90.81 1047 GLN A C 1
ATOM 8491 O O . GLN A 1 1047 ? 16.816 26.726 -47.805 1.00 90.81 1047 GLN A O 1
ATOM 8496 N N . LYS A 1 1048 ? 18.040 28.329 -48.797 1.00 91.81 1048 LYS A N 1
ATOM 8497 C CA . LYS A 1 1048 ? 17.586 29.435 -47.947 1.00 91.81 1048 LYS A CA 1
ATOM 8498 C C . LYS A 1 1048 ? 16.124 29.805 -48.226 1.00 91.81 1048 LYS A C 1
ATOM 8500 O O . LYS A 1 1048 ? 15.781 30.148 -49.357 1.00 91.81 1048 LYS A O 1
ATOM 8505 N N . THR A 1 1049 ? 15.311 29.870 -47.177 1.00 92.19 1049 THR A N 1
ATOM 8506 C CA . THR A 1 1049 ? 13.952 30.434 -47.175 1.00 92.19 1049 THR A CA 1
ATOM 8507 C C . THR A 1 1049 ? 13.689 31.187 -45.857 1.00 92.19 1049 THR A C 1
ATOM 8509 O O . THR A 1 1049 ? 14.637 31.559 -45.157 1.00 92.19 1049 THR A O 1
ATOM 8512 N N . SER A 1 1050 ? 12.431 31.486 -45.534 1.00 92.25 1050 SER A N 1
ATOM 8513 C CA . SER A 1 1050 ? 12.033 32.077 -44.254 1.00 92.25 1050 SER A CA 1
ATOM 8514 C C . SER A 1 1050 ? 10.690 31.523 -43.783 1.00 92.25 1050 SER A C 1
ATOM 8516 O O . SER A 1 1050 ? 9.910 31.017 -44.595 1.00 92.25 1050 SER A O 1
ATOM 8518 N N . VAL A 1 1051 ? 10.410 31.629 -42.484 1.00 90.38 1051 VAL A N 1
ATOM 8519 C CA . VAL A 1 1051 ? 9.142 31.186 -41.888 1.00 90.38 1051 VAL A CA 1
ATOM 8520 C C . VAL A 1 1051 ? 7.944 31.803 -42.617 1.00 90.38 1051 VAL A C 1
ATOM 8522 O O . VAL A 1 1051 ? 7.051 31.071 -43.040 1.00 90.38 1051 VAL A O 1
ATOM 8525 N N . ALA A 1 1052 ? 7.955 33.112 -42.887 1.00 89.94 1052 ALA A N 1
ATOM 8526 C CA . ALA A 1 1052 ? 6.860 33.772 -43.599 1.00 89.94 1052 ALA A CA 1
ATOM 8527 C C . ALA A 1 1052 ? 6.665 33.229 -45.029 1.00 89.94 1052 ALA A C 1
ATOM 8529 O O . ALA A 1 1052 ? 5.534 33.094 -45.497 1.00 89.94 1052 ALA A O 1
ATOM 8530 N N . GLN A 1 1053 ? 7.751 32.878 -45.729 1.00 89.81 1053 GLN A N 1
ATOM 8531 C CA . GLN A 1 1053 ? 7.679 32.291 -47.072 1.00 89.81 1053 GLN A CA 1
ATOM 8532 C C . GLN A 1 1053 ? 7.118 30.868 -47.069 1.00 89.81 1053 GLN A C 1
ATOM 8534 O O . GLN A 1 1053 ? 6.437 30.486 -48.022 1.00 89.81 1053 GLN A O 1
ATOM 8539 N N . VAL A 1 1054 ? 7.415 30.077 -46.034 1.00 87.88 1054 VAL A N 1
ATOM 8540 C CA . VAL A 1 1054 ? 6.862 28.724 -45.884 1.00 87.88 1054 VAL A CA 1
ATOM 8541 C C . VAL A 1 1054 ? 5.382 28.794 -45.518 1.00 87.88 1054 VAL A C 1
ATOM 8543 O O . VAL A 1 1054 ? 4.576 28.112 -46.147 1.00 87.88 1054 VAL A O 1
ATOM 8546 N N . LEU A 1 1055 ? 5.001 29.682 -44.596 1.00 88.94 1055 LEU A N 1
ATOM 8547 C CA . LEU A 1 1055 ? 3.601 29.885 -44.217 1.00 88.94 1055 LEU A CA 1
ATOM 8548 C C . LEU A 1 1055 ? 2.741 30.414 -45.370 1.00 88.94 1055 LEU A C 1
ATOM 8550 O O . LEU A 1 1055 ? 1.579 30.050 -45.472 1.00 88.94 1055 LEU A O 1
ATOM 8554 N N . ALA A 1 1056 ? 3.307 31.193 -46.296 1.00 87.44 1056 ALA A N 1
ATOM 8555 C CA . ALA A 1 1056 ? 2.592 31.657 -47.487 1.00 87.44 1056 ALA A CA 1
ATOM 8556 C C . ALA A 1 1056 ? 2.205 30.534 -48.479 1.00 87.44 1056 ALA A C 1
ATOM 8558 O O . ALA A 1 1056 ? 1.497 30.804 -49.451 1.00 87.44 1056 ALA A O 1
ATOM 8559 N N . ARG A 1 1057 ? 2.674 29.289 -48.282 1.00 85.38 1057 ARG A N 1
ATOM 8560 C CA . ARG A 1 1057 ? 2.370 28.139 -49.158 1.00 85.38 1057 ARG A CA 1
ATOM 8561 C C . ARG A 1 1057 ? 0.976 27.546 -48.926 1.00 85.38 1057 ARG A C 1
ATOM 8563 O O . ARG A 1 1057 ? 0.493 26.835 -49.805 1.00 85.38 1057 ARG A O 1
ATOM 8570 N N . GLY A 1 1058 ? 0.347 27.805 -47.780 1.00 81.00 1058 GLY A N 1
ATOM 8571 C CA . GLY A 1 1058 ? -0.939 27.215 -47.403 1.00 81.00 1058 GLY A CA 1
ATOM 8572 C C . GLY A 1 1058 ? -1.702 28.054 -46.379 1.00 81.00 1058 GLY A C 1
ATOM 8573 O O . GLY A 1 1058 ? -1.180 29.023 -45.842 1.00 81.00 1058 GLY A O 1
ATOM 8574 N N . GLU A 1 1059 ? -2.959 27.689 -46.121 1.00 79.94 1059 GLU A N 1
ATOM 8575 C CA . GLU A 1 1059 ? -3.837 28.451 -45.218 1.00 79.94 1059 GLU A CA 1
ATOM 8576 C C . GLU A 1 1059 ? -3.603 28.126 -43.735 1.00 79.94 1059 GLU A C 1
ATOM 8578 O O . GLU A 1 1059 ? -3.817 28.991 -42.890 1.00 79.94 1059 GLU A O 1
ATOM 8583 N N . LYS A 1 1060 ? -3.146 26.908 -43.404 1.00 92.12 1060 LYS A N 1
ATOM 8584 C CA . LYS A 1 1060 ? -2.897 26.451 -42.026 1.00 92.12 1060 LYS A CA 1
ATOM 8585 C C . LYS A 1 1060 ? -1.546 25.756 -41.895 1.00 92.12 1060 LYS A C 1
ATOM 8587 O O . LYS A 1 1060 ? -1.174 24.941 -42.744 1.00 92.12 1060 LYS A O 1
ATOM 8592 N N . ALA A 1 1061 ? -0.840 26.029 -40.805 1.00 93.31 1061 ALA A N 1
ATOM 8593 C CA . ALA A 1 1061 ? 0.414 25.364 -40.476 1.00 93.31 1061 ALA A CA 1
ATOM 8594 C C . ALA A 1 1061 ? 0.627 25.261 -38.962 1.00 93.31 1061 ALA A C 1
ATOM 8596 O O . ALA A 1 1061 ? 0.090 26.052 -38.192 1.00 93.31 1061 ALA A O 1
ATOM 8597 N N . VAL A 1 1062 ? 1.458 24.311 -38.556 1.00 94.62 1062 VAL A N 1
ATOM 8598 C CA . VAL A 1 1062 ? 1.959 24.144 -37.195 1.00 94.62 1062 VAL A CA 1
ATOM 8599 C C . VAL A 1 1062 ? 3.473 24.284 -37.251 1.00 94.62 1062 VAL A C 1
ATOM 8601 O O . VAL A 1 1062 ? 4.128 23.546 -37.986 1.00 94.62 1062 VAL A O 1
ATOM 8604 N N . LEU A 1 1063 ? 4.027 25.239 -36.511 1.00 94.75 1063 LEU A N 1
ATOM 8605 C CA . LEU A 1 1063 ? 5.470 25.425 -36.381 1.00 94.75 1063 LEU A CA 1
ATOM 8606 C C . LEU A 1 1063 ? 5.916 24.883 -35.033 1.00 94.75 1063 LEU A C 1
ATOM 8608 O O . LEU A 1 1063 ? 5.390 25.322 -34.018 1.00 94.75 1063 LEU A O 1
ATOM 8612 N N . CYS A 1 1064 ? 6.898 23.990 -35.016 1.00 95.00 1064 CYS A N 1
ATOM 8613 C CA . CYS A 1 1064 ? 7.510 23.505 -33.788 1.00 95.00 1064 CYS A CA 1
ATOM 8614 C C . CYS A 1 1064 ? 9.006 23.824 -33.811 1.00 95.00 1064 CYS A C 1
ATOM 8616 O O . CYS A 1 1064 ? 9.765 23.205 -34.559 1.00 95.00 1064 CYS A O 1
ATOM 8618 N N . TYR A 1 1065 ? 9.429 24.782 -32.989 1.00 94.06 1065 TYR A N 1
ATOM 8619 C CA . TYR A 1 1065 ? 10.840 24.984 -32.666 1.00 94.06 1065 TYR A CA 1
ATOM 8620 C C . TYR A 1 1065 ? 11.220 23.975 -31.588 1.00 94.06 1065 TYR A C 1
ATOM 8622 O O . TYR A 1 1065 ? 10.597 23.964 -30.527 1.00 94.06 1065 TYR A O 1
ATOM 8630 N N . LEU A 1 1066 ? 12.194 23.109 -31.858 1.00 92.38 1066 LEU A N 1
ATOM 8631 C CA . LEU A 1 1066 ? 12.489 21.954 -31.006 1.00 92.38 1066 LEU A CA 1
ATOM 8632 C C . LEU A 1 1066 ? 13.877 22.070 -30.371 1.00 92.38 1066 LEU A C 1
ATOM 8634 O O . LEU A 1 1066 ? 14.834 22.471 -31.033 1.00 92.38 1066 LEU A O 1
ATOM 8638 N N . GLY A 1 1067 ? 13.983 21.675 -29.102 1.00 86.44 1067 GLY A N 1
ATOM 8639 C CA . GLY A 1 1067 ? 15.256 21.394 -28.439 1.00 86.44 1067 GLY A CA 1
ATOM 8640 C C . GLY A 1 1067 ? 15.413 19.884 -28.304 1.00 86.44 1067 GLY A C 1
ATOM 8641 O O . GLY A 1 1067 ? 14.943 19.310 -27.329 1.00 86.44 1067 GLY A O 1
ATOM 8642 N N . THR A 1 1068 ? 16.006 19.218 -29.298 1.00 79.12 1068 THR A N 1
ATOM 8643 C CA . THR A 1 1068 ? 16.124 17.744 -29.312 1.00 79.12 1068 THR A CA 1
ATOM 8644 C C . THR A 1 1068 ? 16.865 17.216 -28.081 1.00 79.12 1068 THR A C 1
ATOM 8646 O O . THR A 1 1068 ? 17.827 17.853 -27.642 1.00 79.12 1068 THR A O 1
ATOM 8649 N N . ALA A 1 1069 ? 16.456 16.051 -27.565 1.00 69.19 1069 ALA A N 1
ATOM 8650 C CA . ALA A 1 1069 ? 16.991 15.431 -26.350 1.00 69.19 1069 ALA A CA 1
ATOM 8651 C C . ALA A 1 1069 ? 16.816 16.256 -25.054 1.00 69.19 1069 ALA A C 1
ATOM 8653 O O . ALA A 1 1069 ? 17.559 16.056 -24.091 1.00 69.19 1069 ALA A O 1
ATOM 8654 N N . GLN A 1 1070 ? 15.864 17.196 -25.023 1.00 74.94 1070 GLN A N 1
ATOM 8655 C CA . GLN A 1 1070 ? 15.492 17.962 -23.828 1.00 74.94 1070 GLN A CA 1
ATOM 8656 C C . GLN A 1 1070 ? 14.062 17.614 -23.398 1.00 74.94 1070 GLN A C 1
ATOM 8658 O O . GLN A 1 1070 ? 13.152 17.616 -24.228 1.00 74.94 1070 GLN A O 1
ATOM 8663 N N . GLU A 1 1071 ? 13.853 17.403 -22.098 1.00 68.44 1071 GLU A N 1
ATOM 8664 C CA . GLU A 1 1071 ? 12.536 17.341 -21.452 1.00 68.44 1071 GLU A CA 1
ATOM 8665 C C . GLU A 1 1071 ? 12.021 18.777 -21.296 1.00 68.44 1071 GLU A C 1
ATOM 8667 O O . GLU A 1 1071 ? 12.378 19.473 -20.343 1.00 68.44 1071 GLU A O 1
ATOM 8672 N N . PRO A 1 1072 ? 11.358 19.325 -22.332 1.00 83.81 1072 PRO A N 1
ATOM 8673 C CA . PRO A 1 1072 ? 9.982 18.929 -22.658 1.00 83.81 1072 PRO A CA 1
ATOM 8674 C C . PRO A 1 1072 ? 9.710 18.578 -24.136 1.00 83.81 1072 PRO A C 1
ATOM 8676 O O . PRO A 1 1072 ? 8.585 18.241 -24.505 1.00 83.81 1072 PRO A O 1
ATOM 8679 N N . THR A 1 1073 ? 10.710 18.666 -25.013 1.00 87.81 1073 THR A N 1
ATOM 8680 C CA . THR A 1 1073 ? 10.560 18.374 -26.451 1.00 87.81 1073 THR A CA 1
ATOM 8681 C C . THR A 1 1073 ? 10.261 16.892 -26.685 1.00 87.81 1073 THR A C 1
ATOM 8683 O O . THR A 1 1073 ? 9.461 16.550 -27.559 1.00 87.81 1073 THR A O 1
ATOM 8686 N N . GLU A 1 1074 ? 10.857 16.019 -25.872 1.00 83.00 1074 GLU A N 1
ATOM 8687 C CA . GLU A 1 1074 ? 10.619 14.572 -25.876 1.00 83.00 1074 GLU A CA 1
ATOM 8688 C C . GLU A 1 1074 ? 9.135 14.220 -25.688 1.00 83.00 1074 GLU A C 1
ATOM 8690 O O . GLU A 1 1074 ? 8.602 13.372 -26.413 1.00 83.00 1074 GLU A O 1
ATOM 8695 N N . HIS A 1 1075 ? 8.442 14.903 -24.769 1.00 81.88 1075 HIS A N 1
ATOM 8696 C CA . HIS A 1 1075 ? 7.008 14.718 -24.531 1.00 81.88 1075 HIS A CA 1
ATOM 8697 C C . HIS A 1 1075 ? 6.180 15.042 -25.776 1.00 81.88 1075 HIS A C 1
ATOM 8699 O O . HIS A 1 1075 ? 5.456 14.174 -26.266 1.00 81.88 1075 HIS A O 1
ATOM 8705 N N . LEU A 1 1076 ? 6.349 16.243 -26.343 1.00 89.75 1076 LEU A N 1
ATOM 8706 C CA . LEU A 1 1076 ? 5.619 16.662 -27.543 1.00 89.75 1076 LEU A CA 1
ATOM 8707 C C . LEU A 1 1076 ? 5.827 15.675 -28.701 1.00 89.75 1076 LEU A C 1
ATOM 8709 O O . LEU A 1 1076 ? 4.869 15.251 -29.344 1.00 89.75 1076 LEU A O 1
ATOM 8713 N N . LEU A 1 1077 ? 7.072 15.275 -28.969 1.00 90.44 1077 LEU A N 1
ATOM 8714 C CA . LEU A 1 1077 ? 7.368 14.355 -30.067 1.00 90.44 1077 LEU A CA 1
ATOM 8715 C C . LEU A 1 1077 ? 6.740 12.971 -29.849 1.00 90.44 1077 LEU A C 1
ATOM 8717 O O . LEU A 1 1077 ? 6.213 12.387 -30.798 1.00 90.44 1077 LEU A O 1
ATOM 8721 N N . ASN A 1 1078 ? 6.758 12.448 -28.621 1.00 86.44 1078 ASN A N 1
ATOM 8722 C CA . ASN A 1 1078 ? 6.117 11.172 -28.309 1.00 86.44 1078 ASN A CA 1
ATOM 8723 C C . ASN A 1 1078 ? 4.584 11.247 -28.406 1.00 86.44 1078 ASN A C 1
ATOM 8725 O O . ASN A 1 1078 ? 3.987 10.318 -28.953 1.00 86.44 1078 ASN A O 1
ATOM 8729 N N . GLU A 1 1079 ? 3.956 12.342 -27.970 1.00 87.94 1079 GLU A N 1
ATOM 8730 C CA . GLU A 1 1079 ? 2.518 12.587 -28.171 1.00 87.94 1079 GLU A CA 1
ATOM 8731 C C . GLU A 1 1079 ? 2.167 12.598 -29.663 1.00 87.94 1079 GLU A C 1
ATOM 8733 O O . GLU A 1 1079 ? 1.260 11.894 -30.107 1.00 87.94 1079 GLU A O 1
ATOM 8738 N N . MET A 1 1080 ? 2.939 13.320 -30.481 1.00 90.38 1080 MET A N 1
ATOM 8739 C CA . MET A 1 1080 ? 2.714 13.372 -31.929 1.00 90.38 1080 MET A CA 1
ATOM 8740 C C . MET A 1 1080 ? 2.899 12.009 -32.607 1.00 90.38 1080 MET A C 1
ATOM 8742 O O . MET A 1 1080 ? 2.200 11.707 -33.574 1.00 90.38 1080 MET A O 1
ATOM 8746 N N . VAL A 1 1081 ? 3.806 11.161 -32.106 1.00 88.88 1081 VAL A N 1
ATOM 8747 C CA . VAL A 1 1081 ? 3.938 9.767 -32.563 1.00 88.88 1081 VAL A CA 1
ATOM 8748 C C . VAL A 1 1081 ? 2.691 8.959 -32.213 1.00 88.88 1081 VAL A C 1
ATOM 8750 O O . VAL A 1 1081 ? 2.162 8.258 -33.079 1.00 88.88 1081 VAL A O 1
ATOM 8753 N N . GLN A 1 1082 ? 2.223 9.047 -30.965 1.00 85.06 1082 GLN A N 1
ATOM 8754 C CA . GLN A 1 1082 ? 1.026 8.339 -30.499 1.00 85.06 1082 GLN A CA 1
ATOM 8755 C C . GLN A 1 1082 ? -0.215 8.758 -31.295 1.00 85.06 1082 GLN A C 1
ATOM 8757 O O . GLN A 1 1082 ? -1.034 7.918 -31.652 1.00 85.06 1082 GLN A O 1
ATOM 8762 N N . MET A 1 1083 ? -0.306 10.038 -31.657 1.00 86.31 1083 MET A N 1
ATOM 8763 C CA . MET A 1 1083 ? -1.416 10.618 -32.415 1.00 86.31 1083 MET A CA 1
ATOM 8764 C C . MET A 1 1083 ? -1.143 10.710 -33.927 1.00 86.31 1083 MET A C 1
ATOM 8766 O O . MET A 1 1083 ? -1.819 11.459 -34.635 1.00 86.31 1083 MET A O 1
ATOM 8770 N N . SER A 1 1084 ? -0.154 9.976 -34.444 1.00 89.81 1084 SER A N 1
ATOM 8771 C CA . SER A 1 1084 ? 0.344 10.151 -35.818 1.00 89.81 1084 SER A CA 1
ATOM 8772 C C . SER A 1 1084 ? -0.726 9.986 -36.902 1.00 89.81 1084 SER A C 1
ATOM 8774 O O . SER A 1 1084 ? -0.685 10.712 -37.893 1.00 89.81 1084 SER A O 1
ATOM 8776 N N . GLU A 1 1085 ? -1.723 9.116 -36.711 1.00 86.12 1085 GLU A N 1
ATOM 8777 C CA . GLU A 1 1085 ? -2.851 8.967 -37.645 1.00 86.12 1085 GLU A CA 1
ATOM 8778 C C . GLU A 1 1085 ? -3.705 10.243 -37.741 1.00 86.12 1085 GLU A C 1
ATOM 8780 O O . GLU A 1 1085 ? -4.061 10.682 -38.839 1.00 86.12 1085 GLU A O 1
ATOM 8785 N N . HIS A 1 1086 ? -3.961 10.901 -36.606 1.00 86.06 1086 HIS A N 1
ATOM 8786 C CA . HIS A 1 1086 ? -4.698 12.163 -36.557 1.00 86.06 1086 HIS A CA 1
ATOM 8787 C C . HIS A 1 1086 ? -3.905 13.282 -37.239 1.00 86.06 1086 HIS A C 1
ATOM 8789 O O . HIS A 1 1086 ? -4.432 13.961 -38.124 1.00 86.06 1086 HIS A O 1
ATOM 8795 N N . PHE A 1 1087 ? -2.613 13.408 -36.921 1.00 88.44 1087 PHE A N 1
ATOM 8796 C CA . PHE A 1 1087 ? -1.715 14.365 -37.575 1.00 88.44 1087 PHE A CA 1
ATOM 8797 C C . PHE A 1 1087 ? -1.556 14.101 -39.078 1.00 88.44 1087 PHE A C 1
ATOM 8799 O O . PHE A 1 1087 ? -1.467 15.045 -39.863 1.00 88.44 1087 PHE A O 1
ATOM 8806 N N . ALA A 1 1088 ? -1.570 12.843 -39.520 1.00 85.38 1088 ALA A N 1
ATOM 8807 C CA . ALA A 1 1088 ? -1.536 12.507 -40.941 1.00 85.38 1088 ALA A CA 1
ATOM 8808 C C . ALA A 1 1088 ? -2.805 12.978 -41.676 1.00 85.38 1088 ALA A C 1
ATOM 8810 O O . ALA A 1 1088 ? -2.724 13.385 -42.837 1.00 85.38 1088 ALA A O 1
ATOM 8811 N N . SER A 1 1089 ? -3.958 12.965 -40.998 1.00 83.75 1089 SER A N 1
ATOM 8812 C CA . SER A 1 1089 ? -5.259 13.354 -41.561 1.00 83.75 1089 SER A CA 1
ATOM 8813 C C . SER A 1 1089 ? -5.562 14.861 -41.527 1.00 83.75 1089 SER A C 1
ATOM 8815 O O . SER A 1 1089 ? -6.510 15.302 -42.178 1.00 83.75 1089 SER A O 1
ATOM 8817 N N . MET A 1 1090 ? -4.775 15.663 -40.799 1.00 86.94 1090 MET A N 1
ATOM 8818 C CA . MET A 1 1090 ? -5.059 17.089 -40.605 1.00 86.94 1090 MET A CA 1
ATOM 8819 C C . MET A 1 1090 ? -4.886 17.919 -41.886 1.00 86.94 1090 MET A C 1
ATOM 8821 O O . MET A 1 1090 ? -4.001 17.657 -42.705 1.00 86.94 1090 MET A O 1
ATOM 8825 N N . ASP A 1 1091 ? -5.648 19.002 -42.019 1.00 86.06 1091 ASP A N 1
ATOM 8826 C CA . ASP A 1 1091 ? -5.531 19.962 -43.127 1.00 86.06 1091 ASP A CA 1
ATOM 8827 C C . ASP A 1 1091 ? -4.593 21.135 -42.776 1.00 86.06 1091 ASP A C 1
ATOM 8829 O O . ASP A 1 1091 ? -4.989 22.297 -42.759 1.00 86.06 1091 ASP A O 1
ATOM 8833 N N . ALA A 1 1092 ? -3.348 20.818 -42.403 1.00 89.19 1092 ALA A N 1
ATOM 8834 C CA . ALA A 1 1092 ? -2.300 21.792 -42.082 1.00 89.19 1092 ALA A CA 1
ATOM 8835 C C . ALA A 1 1092 ? -0.902 21.264 -42.443 1.00 89.19 1092 ALA A C 1
ATOM 8837 O O . ALA A 1 1092 ? -0.682 20.049 -42.474 1.00 89.19 1092 ALA A O 1
ATOM 8838 N N . ALA A 1 1093 ? 0.046 22.160 -42.724 1.00 89.38 1093 ALA A N 1
ATOM 8839 C CA . ALA A 1 1093 ? 1.465 21.807 -42.840 1.00 89.38 1093 ALA A CA 1
ATOM 8840 C C . ALA A 1 1093 ? 2.095 21.650 -41.447 1.00 89.38 1093 ALA A C 1
ATOM 8842 O O . ALA A 1 1093 ? 1.765 22.423 -40.553 1.00 89.38 1093 ALA A O 1
ATOM 8843 N N . LEU A 1 1094 ? 3.007 20.694 -41.254 1.00 93.31 1094 LEU A N 1
ATOM 8844 C CA . LEU A 1 1094 ? 3.747 20.544 -39.999 1.00 93.31 1094 LEU A CA 1
ATOM 8845 C C . LEU A 1 1094 ? 5.224 20.844 -40.225 1.00 93.31 1094 LEU A C 1
ATOM 8847 O O . LEU A 1 1094 ? 5.868 20.168 -41.018 1.00 93.31 1094 LEU A O 1
ATOM 8851 N N . LEU A 1 1095 ? 5.750 21.857 -39.545 1.00 93.38 1095 LEU A N 1
ATOM 8852 C CA . LEU A 1 1095 ? 7.091 22.386 -39.768 1.00 93.38 1095 LEU A CA 1
ATOM 8853 C C . LEU A 1 1095 ? 7.922 22.203 -38.497 1.00 93.38 1095 LEU A C 1
ATOM 8855 O O . LEU A 1 1095 ? 7.664 22.858 -37.490 1.00 93.38 1095 LEU A O 1
ATOM 8859 N N . PHE A 1 1096 ? 8.928 21.336 -38.542 1.00 94.44 1096 PHE A N 1
ATOM 8860 C CA . PHE A 1 1096 ? 9.898 21.172 -37.461 1.00 94.44 1096 PHE A CA 1
ATOM 8861 C C . PHE A 1 1096 ? 11.132 22.017 -37.752 1.00 94.44 1096 PHE A C 1
ATOM 8863 O O . PHE A 1 1096 ? 11.725 21.906 -38.824 1.00 94.44 1096 PHE A O 1
ATOM 8870 N N . ILE A 1 1097 ? 11.507 22.874 -36.804 1.00 93.88 1097 ILE A N 1
ATOM 8871 C CA . ILE A 1 1097 ? 12.620 23.812 -36.943 1.00 93.88 1097 ILE A CA 1
ATOM 8872 C C . ILE A 1 1097 ? 13.665 23.486 -35.876 1.00 93.88 1097 ILE A C 1
ATOM 8874 O O . ILE A 1 1097 ? 13.402 23.605 -34.679 1.00 93.88 1097 ILE A O 1
ATOM 8878 N N . LEU A 1 1098 ? 14.851 23.084 -36.332 1.00 91.56 1098 LEU A N 1
ATOM 8879 C CA . LEU A 1 1098 ? 15.996 22.712 -35.500 1.00 91.56 1098 LEU A CA 1
ATOM 8880 C C . LEU A 1 1098 ? 17.096 23.770 -35.555 1.00 91.56 1098 LEU A C 1
ATOM 8882 O O . LEU A 1 1098 ? 17.180 24.554 -36.506 1.00 91.56 1098 LEU A O 1
ATOM 8886 N N . GLN A 1 1099 ? 17.971 23.772 -34.553 1.00 83.56 1099 GLN A N 1
ATOM 8887 C CA . GLN A 1 1099 ? 19.082 24.717 -34.490 1.00 83.56 1099 GLN A CA 1
ATOM 8888 C C . GLN A 1 1099 ? 20.323 24.191 -35.221 1.00 83.56 1099 GLN A C 1
ATOM 8890 O O . GLN A 1 1099 ? 21.155 24.982 -35.670 1.00 83.56 1099 GLN A O 1
ATOM 8895 N N . LYS A 1 1100 ? 20.471 22.865 -35.332 1.00 78.62 1100 LYS A N 1
ATOM 8896 C CA . LYS A 1 1100 ? 21.621 22.212 -35.969 1.00 78.62 1100 LYS A CA 1
ATOM 8897 C C . LYS A 1 1100 ? 21.188 21.008 -36.803 1.00 78.62 1100 LYS A C 1
ATOM 8899 O O . LYS A 1 1100 ? 20.217 20.334 -36.484 1.00 78.62 1100 LYS A O 1
ATOM 8904 N N . GLU A 1 1101 ? 21.921 20.708 -37.873 1.00 75.12 1101 GLU A N 1
ATOM 8905 C CA . GLU A 1 1101 ? 21.616 19.550 -38.730 1.00 75.12 1101 GLU A CA 1
ATOM 8906 C C . GLU A 1 1101 ? 21.916 18.223 -38.018 1.00 75.12 1101 GLU A C 1
ATOM 8908 O O . GLU A 1 1101 ? 21.206 17.233 -38.197 1.00 75.12 1101 GLU A O 1
ATOM 8913 N N . GLU A 1 1102 ? 22.922 18.207 -37.142 1.00 73.00 1102 GLU A N 1
ATOM 8914 C CA . GLU A 1 1102 ? 23.322 17.021 -36.383 1.00 73.00 1102 GLU A CA 1
ATOM 8915 C C . GLU A 1 1102 ? 22.222 16.522 -35.423 1.00 73.00 1102 GLU A C 1
ATOM 8917 O O . GLU A 1 1102 ? 22.185 15.334 -35.097 1.00 73.00 1102 GLU A O 1
ATOM 8922 N N . GLU A 1 1103 ? 21.284 17.394 -35.033 1.00 77.38 1103 GLU A N 1
ATOM 8923 C CA . GLU A 1 1103 ? 20.124 17.082 -34.181 1.00 77.38 1103 GLU A CA 1
ATOM 8924 C C . GLU A 1 1103 ? 19.143 16.102 -34.851 1.00 77.38 1103 GLU A C 1
ATOM 8926 O O . GLU A 1 1103 ? 18.378 15.427 -34.171 1.00 77.38 1103 GLU A O 1
ATOM 8931 N N . THR A 1 1104 ? 19.217 15.914 -36.175 1.00 76.62 1104 THR A N 1
ATOM 8932 C CA . THR A 1 1104 ? 18.427 14.891 -36.894 1.00 76.62 1104 THR A CA 1
ATOM 8933 C C . THR A 1 1104 ? 18.739 13.455 -36.492 1.00 76.62 1104 THR A C 1
ATOM 8935 O O . THR A 1 1104 ? 17.941 12.556 -36.758 1.00 76.62 1104 THR A O 1
ATOM 8938 N N . SER A 1 1105 ? 19.896 13.233 -35.866 1.00 71.31 1105 SER A N 1
ATOM 8939 C CA . SER A 1 1105 ? 20.296 11.925 -35.348 1.00 71.31 1105 SER A CA 1
ATOM 8940 C C . SER A 1 1105 ? 19.643 11.571 -34.007 1.00 71.31 1105 SER A C 1
ATOM 8942 O O . SER A 1 1105 ? 19.824 10.447 -33.533 1.00 71.31 1105 SER A O 1
ATOM 8944 N N . ASP A 1 1106 ? 18.874 12.495 -33.419 1.00 80.44 1106 ASP A N 1
ATOM 8945 C CA . ASP A 1 1106 ? 18.117 12.261 -32.195 1.00 80.44 1106 ASP A CA 1
ATOM 8946 C C . ASP A 1 1106 ? 17.092 11.113 -32.364 1.00 80.44 1106 ASP A C 1
ATOM 8948 O O . ASP A 1 1106 ? 16.303 11.120 -33.319 1.00 80.44 1106 ASP A O 1
ATOM 8952 N N . PRO A 1 1107 ? 17.077 10.109 -31.464 1.00 74.50 1107 PRO A N 1
ATOM 8953 C CA . PRO A 1 1107 ? 16.205 8.944 -31.601 1.00 74.50 1107 PRO A CA 1
ATOM 8954 C C . PRO A 1 1107 ? 14.707 9.269 -31.596 1.00 74.50 1107 PRO A C 1
ATOM 8956 O O . PRO A 1 1107 ? 13.952 8.670 -32.373 1.00 74.50 1107 PRO A O 1
ATOM 8959 N N . THR A 1 1108 ? 14.261 10.188 -30.739 1.00 82.00 1108 THR A N 1
ATOM 8960 C CA . THR A 1 1108 ? 12.837 10.501 -30.574 1.00 82.00 1108 THR A CA 1
ATOM 8961 C C . THR A 1 1108 ? 12.326 11.318 -31.747 1.00 82.00 1108 THR A C 1
ATOM 8963 O O . THR A 1 1108 ? 11.282 10.991 -32.320 1.00 82.00 1108 THR A O 1
ATOM 8966 N N . LEU A 1 1109 ? 13.101 12.302 -32.198 1.00 87.88 1109 LEU A N 1
ATOM 8967 C CA . LEU A 1 1109 ? 12.818 13.027 -33.427 1.00 87.88 1109 LEU A CA 1
ATOM 8968 C C . LEU A 1 1109 ? 12.780 12.084 -34.636 1.00 87.88 1109 LEU A C 1
ATOM 8970 O O . LEU A 1 1109 ? 11.842 12.150 -35.431 1.00 87.88 1109 LEU A O 1
ATOM 8974 N N . ALA A 1 1110 ? 13.748 11.175 -34.777 1.00 85.25 1110 ALA A N 1
ATOM 8975 C CA . ALA A 1 1110 ? 13.763 10.211 -35.876 1.00 85.25 1110 ALA A CA 1
ATOM 8976 C C . ALA A 1 1110 ? 12.514 9.312 -35.869 1.00 85.25 1110 ALA A C 1
ATOM 8978 O O . ALA A 1 1110 ? 11.932 9.031 -36.923 1.00 85.25 1110 ALA A O 1
ATOM 8979 N N . LYS A 1 1111 ? 12.060 8.892 -34.681 1.00 86.50 1111 LYS A N 1
ATOM 8980 C CA . LYS A 1 1111 ? 10.807 8.146 -34.495 1.00 86.50 1111 LYS A CA 1
ATOM 8981 C C . LYS A 1 1111 ? 9.587 8.981 -34.903 1.00 86.50 1111 LYS A C 1
ATOM 8983 O O . LYS A 1 1111 ? 8.736 8.464 -35.628 1.00 86.50 1111 LYS A O 1
ATOM 8988 N N . ALA A 1 1112 ? 9.527 10.253 -34.507 1.00 89.62 1112 ALA A N 1
ATOM 8989 C CA . ALA A 1 1112 ? 8.459 11.182 -34.881 1.00 89.62 1112 ALA A CA 1
ATOM 8990 C C . ALA A 1 1112 ? 8.396 11.426 -36.390 1.00 89.62 1112 ALA A C 1
ATOM 8992 O O . ALA A 1 1112 ? 7.344 11.242 -36.998 1.00 89.62 1112 ALA A O 1
ATOM 8993 N N . LEU A 1 1113 ? 9.527 11.734 -37.024 1.00 90.38 1113 LEU A N 1
ATOM 8994 C CA . LEU A 1 1113 ? 9.615 11.913 -38.475 1.00 90.38 1113 LEU A CA 1
ATOM 8995 C C . LEU A 1 1113 ? 9.192 10.646 -39.231 1.00 90.38 1113 LEU A C 1
ATOM 8997 O O . LEU A 1 1113 ? 8.487 10.726 -40.237 1.00 90.38 1113 LEU A O 1
ATOM 9001 N N . LYS A 1 1114 ? 9.566 9.460 -38.732 1.00 90.06 1114 LYS A N 1
ATOM 9002 C CA . LYS A 1 1114 ? 9.139 8.181 -39.315 1.00 90.06 1114 LYS A CA 1
ATOM 9003 C C . LYS A 1 1114 ? 7.626 7.969 -39.202 1.00 90.06 1114 LYS A C 1
ATOM 9005 O O . LYS A 1 1114 ? 7.029 7.490 -40.162 1.00 90.06 1114 LYS A O 1
ATOM 9010 N N . ALA A 1 1115 ? 7.026 8.294 -38.056 1.00 89.81 1115 ALA A N 1
ATOM 9011 C CA . ALA A 1 1115 ? 5.593 8.125 -37.817 1.00 89.81 1115 ALA A CA 1
ATOM 9012 C C . ALA A 1 1115 ? 4.742 9.127 -38.619 1.00 89.81 1115 ALA A C 1
ATOM 9014 O O . ALA A 1 1115 ? 3.734 8.750 -39.207 1.00 89.81 1115 ALA A O 1
ATOM 9015 N N . LEU A 1 1116 ? 5.175 10.388 -38.690 1.00 90.50 1116 LEU A N 1
ATOM 9016 C CA . LEU A 1 1116 ? 4.461 11.475 -39.371 1.00 90.50 1116 LEU A CA 1
ATOM 9017 C C . LEU A 1 1116 ? 4.686 11.479 -40.895 1.00 90.50 1116 LEU A C 1
ATOM 9019 O O . LEU A 1 1116 ? 3.904 12.060 -41.653 1.00 90.50 1116 LEU A O 1
ATOM 9023 N N . GLY A 1 1117 ? 5.745 10.820 -41.371 1.00 86.62 1117 GLY A N 1
ATOM 9024 C CA . GLY A 1 1117 ? 6.038 10.659 -42.792 1.00 86.62 1117 GLY A CA 1
ATOM 9025 C C . GLY A 1 1117 ? 6.219 11.996 -43.517 1.00 86.62 1117 GLY A C 1
ATOM 9026 O O . GLY A 1 1117 ? 6.846 12.918 -43.011 1.00 86.62 1117 GLY A O 1
ATOM 9027 N N . GLN A 1 1118 ? 5.654 12.117 -44.724 1.00 81.94 1118 GLN A N 1
ATOM 9028 C CA . GLN A 1 1118 ? 5.780 13.328 -45.557 1.00 81.94 1118 GLN A CA 1
ATOM 9029 C C . GLN A 1 1118 ? 5.019 14.547 -45.011 1.00 81.94 1118 GLN A C 1
ATOM 9031 O O . GLN A 1 1118 ? 5.102 15.620 -45.602 1.00 81.94 1118 GLN A O 1
ATOM 9036 N N . LYS A 1 1119 ? 4.253 14.389 -43.924 1.00 86.19 1119 LYS A N 1
ATOM 9037 C CA . LYS A 1 1119 ? 3.485 15.479 -43.320 1.00 86.19 1119 LYS A CA 1
ATOM 9038 C C . LYS A 1 1119 ? 4.372 16.471 -42.568 1.00 86.19 1119 LYS A C 1
ATOM 9040 O O . LYS A 1 1119 ? 4.040 17.653 -42.538 1.00 86.19 1119 LYS A O 1
ATOM 9045 N N . ALA A 1 1120 ? 5.468 15.984 -41.981 1.00 90.12 1120 ALA A N 1
ATOM 9046 C CA . ALA A 1 1120 ? 6.451 16.789 -41.269 1.00 90.12 1120 ALA A CA 1
ATOM 9047 C C . ALA A 1 1120 ? 7.561 17.252 -42.228 1.00 90.12 1120 ALA A C 1
ATOM 9049 O O . ALA A 1 1120 ? 8.325 16.443 -42.758 1.00 90.12 1120 ALA A O 1
ATOM 9050 N N . GLU A 1 1121 ? 7.659 18.560 -42.444 1.00 91.12 1121 GLU A N 1
ATOM 9051 C CA . GLU A 1 1121 ? 8.776 19.199 -43.134 1.00 91.12 1121 GLU A CA 1
ATOM 9052 C C . GLU A 1 1121 ? 9.828 19.635 -42.115 1.00 91.12 1121 GLU A C 1
ATOM 9054 O O . GLU A 1 1121 ? 9.508 20.230 -41.086 1.00 91.12 1121 GLU A O 1
ATOM 9059 N N . LEU A 1 1122 ? 11.094 19.362 -42.421 1.00 92.06 1122 LEU A N 1
ATOM 9060 C CA . LEU A 1 1122 ? 12.210 19.662 -41.537 1.00 92.06 1122 LEU A CA 1
ATOM 9061 C C . LEU A 1 1122 ? 13.023 20.851 -42.053 1.00 92.06 1122 LEU A C 1
ATOM 9063 O O . LEU A 1 1122 ? 13.429 20.880 -43.219 1.00 92.06 1122 LEU A O 1
ATOM 9067 N N . PHE A 1 1123 ? 13.296 21.793 -41.156 1.00 93.19 1123 PHE A N 1
ATOM 9068 C CA . PHE A 1 1123 ? 14.067 22.998 -41.413 1.00 93.19 1123 PHE A CA 1
ATOM 9069 C C . PHE A 1 1123 ? 15.118 23.241 -40.330 1.00 93.19 1123 PHE A C 1
ATOM 9071 O O . PHE A 1 1123 ? 14.985 22.794 -39.194 1.00 93.19 1123 PHE A O 1
ATOM 9078 N N . PHE A 1 1124 ? 16.141 24.014 -40.685 1.00 90.62 1124 PHE A N 1
ATOM 9079 C CA . PHE A 1 1124 ? 17.275 24.334 -39.821 1.00 90.62 1124 PHE A CA 1
ATOM 9080 C C . PHE A 1 1124 ? 17.531 25.836 -39.769 1.00 90.62 1124 PHE A C 1
ATOM 9082 O O . PHE A 1 1124 ? 17.360 26.535 -40.772 1.00 90.62 1124 PHE A O 1
ATOM 9089 N N . THR A 1 1125 ? 18.018 26.341 -38.641 1.00 87.56 1125 THR A N 1
ATOM 9090 C CA . THR A 1 1125 ? 18.592 27.689 -38.544 1.00 87.56 1125 THR A CA 1
ATOM 9091 C C . THR A 1 1125 ? 20.122 27.623 -38.523 1.00 87.56 1125 THR A C 1
ATOM 9093 O O . THR A 1 1125 ? 20.721 26.625 -38.149 1.00 87.56 1125 THR A O 1
ATOM 9096 N N . LYS A 1 1126 ? 20.795 28.700 -38.955 1.00 82.44 1126 LYS A N 1
ATOM 9097 C CA . LYS A 1 1126 ? 22.266 28.859 -38.818 1.00 82.44 1126 LYS A CA 1
ATOM 9098 C C . LYS A 1 1126 ? 22.653 29.813 -37.681 1.00 82.44 1126 LYS A C 1
ATOM 9100 O O . LYS A 1 1126 ? 23.831 30.089 -37.471 1.00 82.44 1126 LYS A O 1
ATOM 9105 N N . ALA A 1 1127 ? 21.656 30.358 -36.993 1.00 80.94 1127 ALA A N 1
ATOM 9106 C CA . ALA A 1 1127 ? 21.786 31.291 -35.884 1.00 80.94 1127 ALA A CA 1
ATOM 9107 C C . ALA A 1 1127 ? 20.890 30.816 -34.728 1.00 80.94 1127 ALA A C 1
ATOM 9109 O O . ALA A 1 1127 ? 19.907 30.117 -34.989 1.00 80.94 1127 ALA A O 1
ATOM 9110 N N . PRO A 1 1128 ? 21.200 31.187 -33.473 1.00 81.62 1128 PRO A N 1
ATOM 9111 C CA . PRO A 1 1128 ? 20.304 30.933 -32.353 1.00 81.62 1128 PRO A CA 1
ATOM 9112 C C . PRO A 1 1128 ? 18.896 31.466 -32.594 1.00 81.62 1128 PRO A C 1
ATOM 9114 O O . PRO A 1 1128 ? 18.723 32.479 -33.273 1.00 81.62 1128 PRO A O 1
ATOM 9117 N N . PHE A 1 1129 ? 17.907 30.768 -32.040 1.00 85.06 1129 PHE A N 1
ATOM 9118 C CA . PHE A 1 1129 ? 16.520 31.203 -32.089 1.00 85.06 1129 PHE A CA 1
ATOM 9119 C C . PHE A 1 1129 ? 16.363 32.568 -31.405 1.00 85.06 1129 PHE A C 1
ATOM 9121 O O . PHE A 1 1129 ? 16.799 32.754 -30.271 1.00 85.06 1129 PHE A O 1
ATOM 9128 N N . ASP A 1 1130 ? 15.731 33.511 -32.102 1.00 87.62 1130 ASP A N 1
ATOM 9129 C CA . ASP A 1 1130 ? 15.331 34.816 -31.572 1.00 87.62 1130 ASP A CA 1
ATOM 9130 C C . ASP A 1 1130 ? 13.800 34.869 -31.554 1.00 87.62 1130 ASP A C 1
ATOM 9132 O O . ASP A 1 1130 ? 13.174 35.317 -32.508 1.00 87.62 1130 ASP A O 1
ATOM 9136 N N . LEU A 1 1131 ? 13.209 34.292 -30.504 1.00 89.38 1131 LEU A N 1
ATOM 9137 C CA . LEU A 1 1131 ? 11.759 34.067 -30.373 1.00 89.38 1131 LEU A CA 1
ATOM 9138 C C . LEU A 1 1131 ? 11.120 34.966 -29.304 1.00 89.38 1131 LEU A C 1
ATOM 9140 O O . LEU A 1 1131 ? 9.963 34.780 -28.938 1.00 89.38 1131 LEU A O 1
ATOM 9144 N N . ALA A 1 1132 ? 11.860 35.950 -28.779 1.00 87.50 1132 ALA A N 1
ATOM 9145 C CA . ALA A 1 1132 ? 11.391 36.801 -27.683 1.00 87.50 1132 ALA A CA 1
ATOM 9146 C C . ALA A 1 1132 ? 10.093 37.551 -28.032 1.00 87.50 1132 ALA A C 1
ATOM 9148 O O . ALA A 1 1132 ? 9.217 37.700 -27.181 1.00 87.50 1132 ALA A O 1
ATOM 9149 N N . ALA A 1 1133 ? 9.956 37.985 -29.290 1.00 89.44 1133 ALA A N 1
ATOM 9150 C CA . ALA A 1 1133 ? 8.746 38.637 -29.779 1.00 89.44 1133 ALA A CA 1
ATOM 9151 C C . ALA A 1 1133 ? 7.545 37.677 -29.826 1.00 89.44 1133 ALA A C 1
ATOM 9153 O O . ALA A 1 1133 ? 6.450 38.077 -29.435 1.00 89.44 1133 ALA A O 1
ATOM 9154 N N . ASP A 1 1134 ? 7.750 36.420 -30.238 1.00 91.62 1134 ASP A N 1
ATOM 9155 C CA . ASP A 1 1134 ? 6.685 35.412 -30.278 1.00 91.62 1134 ASP A CA 1
ATOM 9156 C C . ASP A 1 1134 ? 6.219 35.061 -28.858 1.00 91.62 1134 ASP A C 1
ATOM 9158 O O . ASP A 1 1134 ? 5.022 35.108 -28.574 1.00 91.62 1134 ASP A O 1
ATOM 9162 N N . TYR A 1 1135 ? 7.149 34.812 -27.928 1.00 90.62 1135 TYR A N 1
ATOM 9163 C CA . TYR A 1 1135 ? 6.806 34.562 -26.523 1.00 90.62 1135 TYR A CA 1
ATOM 9164 C C . TYR A 1 1135 ? 6.014 35.720 -25.908 1.00 90.62 1135 TYR A C 1
ATOM 9166 O O . TYR A 1 1135 ? 5.002 35.497 -25.243 1.00 90.62 1135 TYR A O 1
ATOM 9174 N N . GLN A 1 1136 ? 6.425 36.964 -26.174 1.00 88.69 1136 GLN A N 1
ATOM 9175 C CA . GLN A 1 1136 ? 5.718 38.144 -25.685 1.00 88.69 1136 GLN A CA 1
ATOM 9176 C C . GLN A 1 1136 ? 4.320 38.287 -26.305 1.00 88.69 1136 GLN A C 1
ATOM 9178 O O . GLN A 1 1136 ? 3.376 38.605 -25.584 1.00 88.69 1136 GLN A O 1
ATOM 9183 N N . ALA A 1 1137 ? 4.167 38.051 -27.611 1.00 88.81 1137 ALA A N 1
ATOM 9184 C CA . ALA A 1 1137 ? 2.885 38.174 -28.309 1.00 88.81 1137 ALA A CA 1
ATOM 9185 C C . ALA A 1 1137 ? 1.843 37.163 -27.795 1.00 88.81 1137 ALA A C 1
ATOM 9187 O O . ALA A 1 1137 ? 0.658 37.478 -27.641 1.00 88.81 1137 ALA A O 1
ATOM 9188 N N . PHE A 1 1138 ? 2.292 35.951 -27.467 1.00 88.56 1138 PHE A N 1
ATOM 9189 C CA . PHE A 1 1138 ? 1.429 34.913 -26.911 1.00 88.56 1138 PHE A CA 1
ATOM 9190 C C . PHE A 1 1138 ? 1.306 34.943 -25.386 1.00 88.56 1138 PHE A C 1
ATOM 9192 O O . PHE A 1 1138 ? 0.471 34.210 -24.868 1.00 88.56 1138 PHE A O 1
ATOM 9199 N N . GLU A 1 1139 ? 2.019 35.841 -24.697 1.00 86.69 1139 GLU A N 1
ATOM 9200 C CA . GLU A 1 1139 ? 2.053 35.951 -23.226 1.00 86.69 1139 GLU A CA 1
ATOM 9201 C C . GLU A 1 1139 ? 2.576 34.667 -22.551 1.00 86.69 1139 GLU A C 1
ATOM 9203 O O . GLU A 1 1139 ? 2.157 34.288 -21.457 1.00 86.69 1139 GLU A O 1
ATOM 9208 N N . ILE A 1 1140 ? 3.520 33.995 -23.211 1.00 85.38 1140 ILE A N 1
ATOM 9209 C CA . ILE A 1 1140 ? 4.153 32.773 -22.718 1.00 85.38 1140 ILE A CA 1
ATOM 9210 C C . ILE A 1 1140 ? 5.184 33.142 -21.647 1.00 85.38 1140 ILE A C 1
ATOM 9212 O O . ILE A 1 1140 ? 6.134 33.880 -21.906 1.00 85.38 1140 ILE A O 1
ATOM 9216 N N . GLN A 1 1141 ? 5.000 32.605 -20.440 1.00 79.25 1141 GLN A N 1
ATOM 9217 C CA . GLN A 1 1141 ? 5.876 32.883 -19.297 1.00 79.25 1141 GLN A CA 1
ATOM 9218 C C . GLN A 1 1141 ? 7.215 32.135 -19.371 1.00 79.25 1141 GLN A C 1
ATOM 9220 O O . GLN A 1 1141 ? 8.228 32.643 -18.895 1.00 79.25 1141 GLN A O 1
ATOM 9225 N N . ASP A 1 1142 ? 7.226 30.936 -19.957 1.00 78.19 1142 ASP A N 1
ATOM 9226 C CA . ASP A 1 1142 ? 8.414 30.095 -20.083 1.00 78.19 1142 ASP A CA 1
ATOM 9227 C C . ASP A 1 1142 ? 8.939 30.087 -21.518 1.00 78.19 1142 ASP A C 1
ATOM 9229 O O . ASP A 1 1142 ? 8.360 29.472 -22.406 1.00 78.19 1142 ASP A O 1
ATOM 9233 N N . ALA A 1 1143 ? 10.066 30.760 -21.736 1.00 80.50 1143 ALA A N 1
ATOM 9234 C CA . ALA A 1 1143 ? 10.704 30.874 -23.045 1.00 80.50 1143 ALA A CA 1
ATOM 9235 C C . ALA A 1 1143 ? 11.554 29.643 -23.442 1.00 80.50 1143 ALA A C 1
ATOM 9237 O O . ALA A 1 1143 ? 12.418 29.746 -24.322 1.00 80.50 1143 ALA A O 1
ATOM 9238 N N . ARG A 1 1144 ? 11.365 28.491 -22.785 1.00 83.31 1144 ARG A N 1
ATOM 9239 C CA . ARG A 1 1144 ? 12.029 27.224 -23.130 1.00 83.31 1144 ARG A CA 1
ATOM 9240 C C . ARG A 1 1144 ? 11.345 26.520 -24.301 1.00 83.31 1144 ARG A C 1
ATOM 9242 O O . ARG A 1 1144 ? 10.155 26.672 -24.544 1.00 83.31 1144 ARG A O 1
ATOM 9249 N N . LEU A 1 1145 ? 12.127 25.718 -25.016 1.00 88.12 1145 LEU A N 1
ATOM 9250 C CA . LEU A 1 1145 ? 11.636 24.853 -26.088 1.00 88.12 1145 LEU A CA 1
ATOM 9251 C C . LEU A 1 1145 ? 10.966 23.593 -25.501 1.00 88.12 1145 LEU A C 1
ATOM 9253 O O . LEU A 1 1145 ? 11.311 23.215 -24.383 1.00 88.12 1145 LEU A O 1
ATOM 9257 N N . PRO A 1 1146 ? 10.057 22.924 -26.231 1.00 92.31 1146 PRO A N 1
ATOM 9258 C CA . PRO A 1 1146 ? 9.618 23.248 -27.586 1.00 92.31 1146 PRO A CA 1
ATOM 9259 C C . PRO A 1 1146 ? 8.730 24.494 -27.593 1.00 92.31 1146 PRO A C 1
ATOM 9261 O O . PRO A 1 1146 ? 8.045 24.737 -26.614 1.00 92.31 1146 PRO A O 1
ATOM 9264 N N . LEU A 1 1147 ? 8.727 25.270 -28.679 1.00 94.06 1147 LEU A N 1
ATOM 9265 C CA . LEU A 1 1147 ? 7.697 26.286 -28.941 1.00 94.06 1147 LEU A CA 1
ATOM 9266 C C . LEU A 1 1147 ? 6.853 25.799 -30.118 1.00 94.06 1147 LEU A C 1
ATOM 9268 O O . LEU A 1 1147 ? 7.341 25.754 -31.250 1.00 94.06 1147 LEU A O 1
ATOM 9272 N N . ALA A 1 1148 ? 5.605 25.429 -29.845 1.00 94.69 1148 ALA A N 1
ATOM 9273 C CA . ALA A 1 1148 ? 4.632 25.006 -30.843 1.00 94.69 1148 ALA A CA 1
ATOM 9274 C C . ALA A 1 1148 ? 3.649 26.146 -31.130 1.00 94.69 1148 ALA A C 1
ATOM 9276 O O . ALA A 1 1148 ? 3.060 26.693 -30.204 1.00 94.69 1148 ALA A O 1
ATOM 9277 N N . ILE A 1 1149 ? 3.450 26.500 -32.399 1.00 94.62 1149 ILE A N 1
ATOM 9278 C CA . ILE A 1 1149 ? 2.568 27.589 -32.834 1.00 94.62 1149 ILE A CA 1
ATOM 9279 C C . ILE A 1 1149 ? 1.616 27.069 -33.907 1.00 94.62 1149 ILE A C 1
ATOM 9281 O O . ILE A 1 1149 ? 2.058 26.597 -34.954 1.00 94.62 1149 ILE A O 1
ATOM 9285 N N . VAL A 1 1150 ? 0.310 27.221 -33.692 1.00 94.31 1150 VAL A N 1
ATOM 9286 C CA . VAL A 1 1150 ? -0.708 27.033 -34.734 1.00 94.31 1150 VAL A CA 1
ATOM 9287 C C . VAL A 1 1150 ? -0.892 28.353 -35.468 1.00 94.31 1150 VAL A C 1
ATOM 9289 O O . VAL A 1 1150 ? -1.260 29.365 -34.867 1.00 94.31 1150 VAL A O 1
ATOM 9292 N N . ALA A 1 1151 ? -0.646 28.340 -36.773 1.00 93.19 1151 ALA A N 1
ATOM 9293 C CA . ALA A 1 1151 ? -0.741 29.495 -37.647 1.00 93.19 1151 ALA A CA 1
ATOM 9294 C C . ALA A 1 1151 ? -1.844 29.325 -38.696 1.00 93.19 1151 ALA A C 1
ATOM 9296 O O . ALA A 1 1151 ? -1.996 28.260 -39.300 1.00 93.19 1151 ALA A O 1
ATOM 9297 N N . LYS A 1 1152 ? -2.577 30.411 -38.952 1.00 91.94 1152 LYS A N 1
ATOM 9298 C CA . LYS A 1 1152 ? -3.592 30.514 -39.999 1.00 91.94 1152 LYS A CA 1
ATOM 9299 C C . LYS A 1 1152 ? -3.405 31.804 -40.790 1.00 91.94 1152 LYS A C 1
ATOM 9301 O O . LYS A 1 1152 ? -3.164 32.860 -40.208 1.00 91.94 1152 LYS A O 1
ATOM 9306 N N . ASP A 1 1153 ? -3.491 31.720 -42.114 1.00 89.56 1153 ASP A N 1
ATOM 9307 C CA . ASP A 1 1153 ? -3.327 32.855 -43.033 1.00 89.56 1153 ASP A CA 1
ATOM 9308 C C . ASP A 1 1153 ? -2.014 33.640 -42.794 1.00 89.56 1153 ASP A C 1
ATOM 9310 O O . ASP A 1 1153 ? -1.964 34.870 -42.873 1.00 89.56 1153 ASP A O 1
ATOM 9314 N N . GLY A 1 1154 ? -0.936 32.920 -42.452 1.00 86.75 1154 GLY A N 1
ATOM 9315 C CA . GLY A 1 1154 ? 0.386 33.489 -42.165 1.00 86.75 1154 GLY A CA 1
ATOM 9316 C C . GLY A 1 1154 ? 0.527 34.194 -40.810 1.00 86.75 1154 GLY A C 1
ATOM 9317 O O . GLY A 1 1154 ? 1.555 34.825 -40.569 1.00 86.75 1154 GLY A O 1
ATOM 9318 N N . LYS A 1 1155 ? -0.475 34.102 -39.928 1.00 91.44 1155 LYS A N 1
ATOM 9319 C CA . LYS A 1 1155 ? -0.462 34.672 -38.573 1.00 91.44 1155 LYS A CA 1
ATOM 9320 C C . LYS A 1 1155 ? -0.573 33.586 -37.519 1.00 91.44 1155 LYS A C 1
ATOM 9322 O O . LYS A 1 1155 ? -1.249 32.586 -37.736 1.00 91.44 1155 LYS A O 1
ATOM 9327 N N . GLY A 1 1156 ? 0.047 33.798 -36.367 1.00 91.81 1156 GLY A N 1
ATOM 9328 C CA . GLY A 1 1156 ? -0.087 32.888 -35.239 1.00 91.81 1156 GLY A CA 1
ATOM 9329 C C . GLY A 1 1156 ? -1.424 33.080 -34.520 1.00 91.81 1156 GLY A C 1
ATOM 9330 O O . GLY A 1 1156 ? -1.847 34.209 -34.256 1.00 91.81 1156 GLY A O 1
ATOM 9331 N N . CYS A 1 1157 ? -2.082 31.968 -34.200 1.00 92.19 1157 CYS A N 1
ATOM 9332 C CA . CYS A 1 1157 ? -3.385 31.933 -33.537 1.00 92.19 1157 CYS A CA 1
ATOM 9333 C C . CYS A 1 1157 ? -3.301 31.426 -32.099 1.00 92.19 1157 CYS A C 1
ATOM 9335 O O . CYS A 1 1157 ? -3.940 31.998 -31.216 1.00 92.19 1157 CYS A O 1
ATOM 9337 N N . TYR A 1 1158 ? -2.498 30.385 -31.878 1.00 92.44 1158 TYR A N 1
ATOM 9338 C CA . TYR A 1 1158 ? -2.268 29.753 -30.582 1.00 92.44 1158 TYR A CA 1
ATOM 9339 C C . TYR A 1 1158 ? -0.806 29.331 -30.483 1.00 92.44 1158 TYR A C 1
ATOM 9341 O O . TYR A 1 1158 ? -0.207 28.991 -31.507 1.00 92.44 1158 TYR A O 1
ATOM 9349 N N . ALA A 1 1159 ? -0.247 29.346 -29.276 1.00 91.75 1159 ALA A N 1
ATOM 9350 C CA . ALA A 1 1159 ? 1.117 28.902 -29.043 1.00 91.75 1159 ALA A CA 1
ATOM 9351 C C . ALA A 1 1159 ? 1.290 28.303 -27.645 1.00 91.75 1159 ALA A C 1
ATOM 9353 O O . ALA A 1 1159 ? 0.613 28.720 -26.706 1.00 91.75 1159 ALA A O 1
ATOM 9354 N N . TRP A 1 1160 ? 2.226 27.363 -27.532 1.00 91.50 1160 TRP A N 1
ATOM 9355 C CA . TRP A 1 1160 ? 2.601 26.672 -26.299 1.00 91.50 1160 TRP A CA 1
ATOM 9356 C C . TRP A 1 1160 ? 4.108 26.545 -26.229 1.00 91.50 1160 TRP A C 1
ATOM 9358 O O . TRP A 1 1160 ? 4.745 26.311 -27.259 1.00 91.50 1160 TRP A O 1
ATOM 9368 N N . ALA A 1 1161 ? 4.667 26.667 -25.029 1.00 89.06 1161 ALA A N 1
ATOM 9369 C CA . ALA A 1 1161 ? 6.086 26.450 -24.831 1.00 89.06 1161 ALA A CA 1
ATOM 9370 C C . ALA A 1 1161 ? 6.414 25.774 -23.506 1.00 89.06 1161 ALA A C 1
ATOM 9372 O O . ALA A 1 1161 ? 5.611 25.795 -22.573 1.00 89.06 1161 ALA A O 1
ATOM 9373 N N . GLY A 1 1162 ? 7.618 25.212 -23.427 1.00 86.62 1162 GLY A N 1
ATOM 9374 C CA . GLY A 1 1162 ? 8.080 24.506 -22.242 1.00 86.62 1162 GLY A CA 1
ATOM 9375 C C . GLY A 1 1162 ? 7.310 23.203 -22.007 1.00 86.62 1162 GLY A C 1
ATOM 9376 O O . GLY A 1 1162 ? 6.906 22.521 -22.950 1.00 86.62 1162 GLY A O 1
ATOM 9377 N N . TYR A 1 1163 ? 7.150 22.831 -20.737 1.00 85.06 1163 TYR A N 1
ATOM 9378 C CA . TYR A 1 1163 ? 6.469 21.596 -20.350 1.00 85.06 1163 TYR A CA 1
ATOM 9379 C C . TYR A 1 1163 ? 4.963 21.794 -20.198 1.00 85.06 1163 TYR A C 1
ATOM 9381 O O . TYR A 1 1163 ? 4.510 22.511 -19.304 1.00 85.06 1163 TYR A O 1
ATOM 9389 N N . GLN A 1 1164 ? 4.201 21.085 -21.028 1.00 85.06 1164 GLN A N 1
ATOM 9390 C CA . GLN A 1 1164 ? 2.759 20.926 -20.906 1.00 85.06 1164 GLN A CA 1
ATOM 9391 C C . GLN A 1 1164 ? 2.361 19.614 -21.592 1.00 85.06 1164 GLN A C 1
ATOM 9393 O O . GLN A 1 1164 ? 2.590 19.446 -22.787 1.00 85.06 1164 GLN A O 1
ATOM 9398 N N . VAL A 1 1165 ? 1.788 18.674 -20.839 1.00 84.00 1165 VAL A N 1
ATOM 9399 C CA . VAL A 1 1165 ? 1.275 17.418 -21.410 1.00 84.00 1165 VAL A CA 1
ATOM 9400 C C . VAL A 1 1165 ? -0.033 17.694 -22.148 1.00 84.00 1165 VAL A C 1
ATOM 9402 O O . VAL A 1 1165 ? -0.882 18.446 -21.660 1.00 84.00 1165 VAL A O 1
ATOM 9405 N N . GLY A 1 1166 ? -0.187 17.081 -23.320 1.00 85.94 1166 GLY A N 1
ATOM 9406 C CA . GLY A 1 1166 ? -1.353 17.213 -24.188 1.00 85.94 1166 GLY A CA 1
ATOM 9407 C C . GLY A 1 1166 ? -1.232 18.308 -25.250 1.00 85.94 1166 GLY A C 1
ATOM 9408 O O . GLY A 1 1166 ? -2.229 18.613 -25.904 1.00 85.94 1166 GLY A O 1
ATOM 9409 N N . ILE A 1 1167 ? -0.045 18.894 -25.472 1.00 88.81 1167 ILE A N 1
ATOM 9410 C CA . ILE A 1 1167 ? 0.160 19.879 -26.553 1.00 88.81 1167 ILE A CA 1
ATOM 9411 C C . ILE A 1 1167 ? -0.231 19.271 -27.908 1.00 88.81 1167 ILE A C 1
ATOM 9413 O O . ILE A 1 1167 ? -0.839 19.961 -28.726 1.00 88.81 1167 ILE A O 1
ATOM 9417 N N . GLY A 1 1168 ? 0.074 17.990 -28.154 1.00 89.19 1168 GLY A N 1
ATOM 9418 C CA . GLY A 1 1168 ? -0.305 17.312 -29.397 1.00 89.19 1168 GLY A CA 1
ATOM 9419 C C . GLY A 1 1168 ? -1.818 17.346 -29.656 1.00 89.19 1168 GLY A C 1
ATOM 9420 O O . GLY A 1 1168 ? -2.255 17.718 -30.749 1.00 89.19 1168 GLY A O 1
ATOM 9421 N N . ASP A 1 1169 ? -2.618 17.040 -28.633 1.00 86.12 1169 ASP A N 1
ATOM 9422 C CA . ASP A 1 1169 ? -4.081 17.113 -28.698 1.00 86.12 1169 ASP A CA 1
ATOM 9423 C C . ASP A 1 1169 ? -4.575 18.557 -28.855 1.00 86.12 1169 ASP A C 1
ATOM 9425 O O . ASP A 1 1169 ? -5.413 18.852 -29.711 1.00 86.12 1169 ASP A O 1
ATOM 9429 N N . MET A 1 1170 ? -3.982 19.498 -28.114 1.00 87.50 1170 MET A N 1
ATOM 9430 C CA . MET A 1 1170 ? -4.326 20.918 -28.205 1.00 87.50 1170 MET A CA 1
ATOM 9431 C C . MET A 1 1170 ? -4.061 21.495 -29.598 1.00 87.50 1170 MET A C 1
ATOM 9433 O O . MET A 1 1170 ? -4.879 22.274 -30.094 1.00 87.50 1170 MET A O 1
ATOM 9437 N N . ILE A 1 1171 ? -2.967 21.092 -30.254 1.00 90.12 1171 ILE A N 1
ATOM 9438 C CA . ILE A 1 1171 ? -2.677 21.455 -31.645 1.00 90.12 1171 ILE A CA 1
ATOM 9439 C C . ILE A 1 1171 ? -3.806 20.960 -32.551 1.00 90.12 1171 ILE A C 1
ATOM 9441 O O . ILE A 1 1171 ? -4.388 21.763 -33.278 1.00 90.12 1171 ILE A O 1
ATOM 9445 N N . LEU A 1 1172 ? -4.151 19.670 -32.489 1.00 87.25 1172 LEU A N 1
ATOM 9446 C CA . LEU A 1 1172 ? -5.199 19.076 -33.327 1.00 87.25 1172 LEU A CA 1
ATOM 9447 C C . LEU A 1 1172 ? -6.570 19.716 -33.085 1.00 87.25 1172 LEU A C 1
ATOM 9449 O O . LEU A 1 1172 ? -7.317 19.943 -34.032 1.00 87.25 1172 LEU A O 1
ATOM 9453 N N . LYS A 1 1173 ? -6.878 20.064 -31.833 1.00 83.44 1173 LYS A N 1
ATOM 9454 C CA . LYS A 1 1173 ? -8.101 20.773 -31.442 1.00 83.44 1173 LYS A CA 1
ATOM 9455 C C . LYS A 1 1173 ? -8.181 22.196 -32.011 1.00 83.44 1173 LYS A C 1
ATOM 9457 O O . LYS A 1 1173 ? -9.286 22.685 -32.245 1.00 83.44 1173 LYS A O 1
ATOM 9462 N N . CYS A 1 1174 ? -7.048 22.883 -32.162 1.00 85.12 1174 CYS A N 1
ATOM 9463 C CA . CYS A 1 1174 ? -6.994 24.282 -32.599 1.00 85.12 1174 CYS A CA 1
ATOM 9464 C C . CYS A 1 1174 ? -6.900 24.461 -34.127 1.00 85.12 1174 CYS A C 1
ATOM 9466 O O . CYS A 1 1174 ? -7.020 25.594 -34.606 1.00 85.12 1174 CYS A O 1
ATOM 9468 N N . LEU A 1 1175 ? -6.670 23.377 -34.877 1.00 82.00 1175 LEU A N 1
ATOM 9469 C CA . LEU A 1 1175 ? -6.661 23.339 -36.346 1.00 82.00 1175 LEU A CA 1
ATOM 9470 C C . LEU A 1 1175 ? -8.077 23.274 -36.925 1.00 82.00 1175 LEU A C 1
ATOM 9472 O O . LEU A 1 1175 ? -8.302 23.955 -37.961 1.00 82.00 1175 LEU A O 1
#

Nearest PDB structures (foldseek):
  4jpq-assembly2_B  TM=7.713E-01  e=1.268E-07  Bacteroides uniformis ATCC 8492
  3e8v-assembly1_A  TM=9.400E-01  e=2.678E-05  Bacteroides fragilis NCTC 9343
  5um7-assembly2_B  TM=6.353E-01  e=2.803E-03  Streptococcus gordonii str. Challis substr. CH1
  2a4v-assembly1_A  TM=5.778E-01  e=2.352E-03  Saccharomyces cerevisiae
  4fyu-assembly1_A  TM=5.363E-01  e=1.973E-03  Wuchereria bancrofti

Radius of gyration: 37.92 Å; Cα contacts (8 Å, |Δi|>4): 2457; chains: 1; bounding box: 78×90×118 Å

InterPro domains:
  IPR002931 Transglutaminase-like [PF01841] (443-534)
  IPR002931 Transglutaminase-like [SM00460] (481-540)
  IPR010502 Carbohydrate-binding domain, family 9 [PF06452] (29-127)
  IPR038765 Papain-like cysteine peptidase superfamily [SSF54001] (389-541)

Secondary structure (DSSP, 8-state):
----SSPPPSS-S---EEEEEEP-S----SS---SGGGTTSPPPPPPEETTGGGSPPPSS-EEEEEEE-SSEEEEEEEEE-S-------STTS-GGGSSEEEEEEESSSSSSSEEEEEEETT--EEEEEESS-TTTTS--EETT---TT-EEEEEEES-TT-TTS---EEEEEEEEEHHHHGGGSTTSS---TT-EEEEEEEEEE--EEEETTEEEEPBPTTTSSBPPPEEEESS--SSS----GGGSEEEEEESS----PPPHHHHHHHHHHHHHHHHHHHHHHHSS--S-GGGG--SS--SS--EEEEETTEEEEEEEEGGGTEEEEEETTS-EEEEEHHHHHHHHS---HHHHHHS-HHHHHHHHHHHHHS-HHHHHHS-TTHHHHHHHHHHHHHHHSTTTTTS-HHHHHHHTS-S-SSSSPP---HHHHHHHHHHHHH-TTSPPPPHHHHHHHHHHHHHTT--B----SSPPPHHHHHHHT-B-HHHHHHHHHHHHHHTT--EEEEEESS-SSSSS-EEEEEEEETTEEEEEBTTB--SSSSB-TTHHHHHT-S--EEEES-S--GGGGGGEE--SSSSEEEE-GGGTS--EEEEEEEEETTS-B-TT-EEEEEEEETTEEEEEEEEE--TTSEEEEEE-SSEEEEEEEETTEEEEEEEE-STT--SEEEEEE---------EEEEE--------PPPPPPHHHHHHHHHHHHHHHHHHHHHHTTS--THHHHHHHHHHT-GGGHHHHHHTGGGHHHHHHHHHHS-GGGHHHHHHHHHTS-HHHHHH--HHHHHHHHHHHHTTTTTS-HHHHIIIII---SSSSPP--HHHHHHHHS-HHHHHHHHH-THHHHHHHHHHSEE----TT------HHHHHHHTEE-HHHHHHHHHHHHHHTT--EEE-TTT--EEEEETTEEEEEPSSSSPPPEEEEEEEPPTT----BTTTEEEEEEETTEEEE---TTSPPBTTEEEEEEESEEEEEEEE---TTS-EEEEEEEEEE-TT-EEEEE--PPPP-PPPP-BPPP--EEEETT--EEEHHHHHTTSSEEEEEE--TTSTTHHHHHHHHHHTHHHHHH-SSEEEEEES-GGGGG-HHHHHHHHHHGGGEEEEE-SS----HHHHHHHT-S--PSPEEEEEETTEEEEEEESS-TTHHHHHHHH-

Foldseek 3Di:
DPPFLDDDFPDDQDFAAAEAEAFPDDDDAAQDCPDPRNPPWDKFPWWAFLLPPVDDGDPWTKIKTWYDYQWKIKIKMKTWDLPQEADDDDALDDGLVIWWKKKKWQQALQLAFIKIWIAGQVRRIFIWTWRHFCSQVRTDIPRPDDQPPKDKHKDFPWDYFFSPIPGTIMMMMIIGTLQRVLVNHPVSHDDDAFGKIFMKMKTWAADWDDDPRGTDADADPVPRHGDGTGITMSFHRSDPDPSPSLRGHIYGYHHPRDDDDDDPVSLVLSLVVLQLSLQSVCCVVPVAGDQDSVVSVDPDHRPADWGWAGDPVWIWTWWADVVVQWIWIAINSGGIDIGHQVRLLVVLLDQDPVLVVVDDPQLVVLSNLCSRQPDSQVLLQDDSCLLSVLSVLLVVLLVPAPCSVVDDPQLSNWFQSDQDAAQERGDDCLVVLCVVCVCVQPPPPDDHDFLFQSLLSLQLVLLLQADEDDFDPFAYALVLRSLFNYDHQSNLQNVSSSNCSSNPWGKHKKWLPAAQLFADIHIFMWTQGPVGIFTDRRSQHASGTNDDLCLQSLQLGFFMWTKTRDPSNPPQNVQWADDPDSITIGTPSVSRYDKDKAKEAEEEPVRQADFQKKKFWFHQHLLDGDGSDIHTAHPRNMDIHITHQWKTKIWIADQQFIWIDMFHSHPPGDRYHYTYRHRDNFDFDKDKDKTTTHLGDDPHDDDDDPVSVVVSVVSSVVSNVSSVVLQVPAQDDPSLQVLCVVLVHSVCSVLSNLLRSQSVQVSCLSNVDDPVCNVVLVLLSVPDTSSLSPDPGSVLLCLLSVLLVVQCVVDDNVLSNPFQSHQDFDNARRDSLLVVLLVVDDPVVLVVCQVPVLVLLVVLNTQANARDDPPS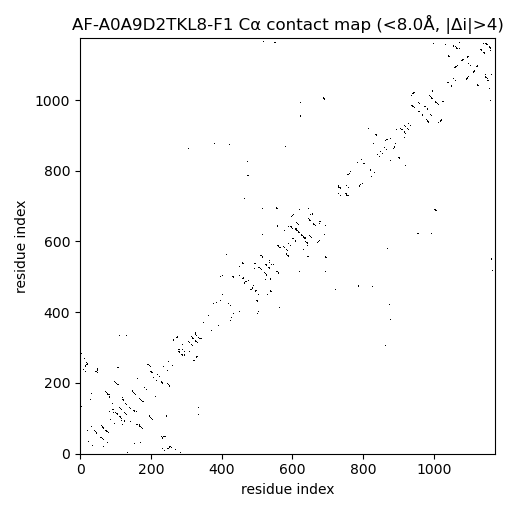RPHEHDLSSRNVSSYDHPLNSLVNSSSNCSSSNWGWHQDQWARWIWTDDPHDIDTDDPDPDDWFKEKEKEAEDPPDPQARSNFKWKFFRDSSDTHTTRQNPFDQDPRITIDIDTFGKMKMKGWDQALSSMIMIMIRIDTGHGHYYHYDYDDHGDDDDFWDFAAFDFAWKAFPVRDIDTLLRVCQVDFKEKEWEADFPDVVRLQLLVLCLVCLVLLLPDPYAYEYEYADPVSCPRPSNVSSCVSNPPRYGYIYHPDDDPGPRVCVSQVPPDPADTWMFIDGPNGTTGIDGRDHHCVSVNNSVVD